Protein 3BRY (pdb70)

CATH classification: 2.40.160.60

Secondary structure (DSSP, 8-state):
--S-S-SHHHHHHTTT--SSS---GGGGGS-GGGTTSSPSEEEEEEEEEEEEEEEEE--B--TT-SSSS--EEEEEEEEEEEETTEEEEEEEEEE----EE--SSSBTTB-SSS---SS--EEEEEEEEEEEEEEEESSSSEEEEEEEEEEEEEEEEEEEE-S-SSSSTTTSSS---TTTTTTTSSS--S-EEEE---EEEEEEEEEEEEEEEEETTEEEEEEEEPPBB---EEEEE--B--------EEEEEE---B--EEEEEEEEESSSSEEEEEEEEEE-GGG--SEEEEEE--SSS------EEE-----EEEEEEEEEEEEETTEEEEEEEEEEE--EEEEEEEEEESSTTEEEEEEEEEEPPB--EEEEEEEEEEEEEEEE-/--S-S-SHHHHHHTTT--SSS---GGGGGS-GGGTTSSPSEEEEEEEEEEEEEEEEE--B--TT-SSSS--EEEEEEEEEEEETTEEEEEEEEEE----EE--SSSBTTB-SSS---SS--EEEEEEEEEEEEEEEESSSSEEEEEEEEEEEEEEEEEEEE-S-SSSSTTTSSS---TTTTTTTSSS--S-EEEE---EEEEEEEEEEEEEEEEETTEEEEEEEEPPBB---EEEEE--B--------EEEEEE---B--EEEEEEEEESSSSEEEEEEEEEE-GGG--SEEEEEE--SSS------EEE-----EEEEEEEEEEEEETTEEEEEEEEEEE--EEEEEEEEEESSTTEEEEEEEEEEPPB--EEEEEEEEEEEEEEEE-

Sequence (778 aa):
VFNLEGFGPVSRAMGGTGAAFDIGPAAMMENPATLGLMGEGRHFSLGLDVVSTDIKVTTASSGNHGNNNGPYFAPQTAFVYRQGRYAFGAGIFAEGGLGTQYGGSSFLSRTSNGVDTGLDQFSRLLVLRVPFSAAYHVTDKLTVGASVDAVWTSLNLGTLLDVSQIGTLAGQGRVSGTLVPTLLGVPGLSGGYIDFSGVQAWGIGGRLGLTYQVTPDTRIGAAYQAKTHVGDLTGQATLSAVGNIPLKGDVTVRNFQMPAQLTVGISHQFNDQLSVSADYQRVFWSSVMKDMNVGFVQSGSAANLDLSLPQNYRDISVFGIGAEYRYNAKWTFRGGFHYAQETTSLTGGVSYAIGKNDVIDFALSVALRKTSVTHSQVNAVIAYQKRFHVFNLEGFGPVSRAMGGTGAAFDIGPAAMMENPATLGLMGEGRHFSLGLDVVSTDIKVTTASSGNHGNNNGPYFAPQTAFVYRQGRYAFGAGIFAEGGLGTQYGGSSFLSRTSNGVDTGLDQFSRLLVLRVPFSAAYHVTDKLTVGASVDAVWTSLNLGTLLDVSQIGTLAGQGRVSGTLVPTLLGVPGLSGGYIDFSGVQAWGIGGRLGLTYQVTPDTRIGAAYQAKTHVGDLTGQATLSAVGNIPLKGDVTVRNFQMPAQLTVGISHQFNDQLSVSADYQRVFWSSVMKDMNVGFVQSGSAANLDLSLPQNYRDISVFGIGAEYRYNAKWTFRGGFHYAQETTSLTGGVSYAIGKNDVIDFALSVALRKTSVTHSQVNAVIAYQKRFH

Foldseek 3Di:
DVPQQADAFQCNQFQNFDFAEQRDQSCLVPAQQSFLVDDAFKKKKKWWKKKQKWKQFPPKIFGCDDPDQGIDIGIKMKMWHHDDQKIKMKMKDKDFTPKTDIDFPDPLQQKPPGDGGDVDWMKGKIKIWIWIKMKGCPDPFKIKMKIKIKMKIKMWTWGWDPCFACQCVNVNPFKDWQQCVCPVPVPFGTTKIKTFPMWMFIWMWMKMKMKGCPDPFKIKMKMKTQKTGGAKTKGWMWIWGGVIGTGTFIKIKPLPIFFIKMKIKMKGDPDPFKIKMKMKMKTALQVSQDWIKMWGQGDPDRRIIIGTDGRGDGMKMKMWMKMWGCPDDFKIKMWIWIDIDCHIWTKIKMKGAPDPQKIKIKIKIWGDWDPVMIMTMMMIMIMIMGGGD/DVPQQADAFQCNQFQNFDFAEQRDQSCLVPAQQSFLVDDAFKKKKKWWKKKQKWKQFPPKIFGCDDPDQGIDIGIKMKMWHHDDQKIKMKMKDKDFTPKTDIDFPDPLQQKPPGDGGDVDWMKGKIKIWIWIKMKGCPDPFKIKMKIKIKMKIKMWTWGWDPCFACQCVNVNPFKDWQQCVCPVPVPFGTTKIKTFPMWMFIWMWMKMKMKGCPDPFKIKMKMKTQKTGGAKTKGWMWIWGGVIGTGTFIKIKPLPIFFIKMKIKMKGDPDPFKIKMKMKMKTALQVSQDWIKMWGQGDPDRRIIIGTDGRGDGMKMKMWMKMWGCPDDFKIKMWIWIDIDCHIWTKIKMKGAPDPQKIKIKIKIWGDWDPVMIMTMMMIMIMIMGGGD

Nearest PDB structures (foldseek):
  3bry-assembly2_B  TM=1.003E+00  e=9.151E-87  unclassified
  3brz-assembly1_A  TM=9.318E-01  e=2.478E-42  unclassified
  6z37-assembly1_A  TM=9.277E-01  e=2.294E-41  Pseudomonas putida
  6z38-assembly1_A  TM=9.308E-01  e=5.716E-41  Pseudomonas putida
  3kvn-assembly2_A  TM=5.700E-01  e=3.294E-08  Pseudomonas aeruginosa

Solvent-accessible surface area: 35964 Å² total; per-residue (Å²): 32,48,66,31,13,12,39,5,9,20,0,12,0,0,2,14,1,0,3,0,22,49,6,13,5,6,0,0,6,33,2,0,1,0,0,7,57,14,30,89,10,104,24,77,14,104,18,64,14,21,22,37,17,59,24,108,24,85,124,4,33,2,6,73,88,38,38,75,24,38,57,70,112,5,85,18,53,9,72,0,87,15,90,38,136,104,0,94,10,38,6,80,8,7,27,17,18,90,29,33,51,35,20,28,75,27,52,80,2,154,23,59,102,49,27,40,32,42,142,4,7,48,40,107,20,19,0,41,3,30,0,118,10,44,3,72,43,56,58,130,92,56,16,60,7,46,3,85,1,34,0,63,0,12,27,26,32,0,43,34,82,65,71,44,55,55,41,54,84,35,89,66,69,34,28,58,22,60,32,34,56,51,49,93,47,67,68,24,151,7,5,9,9,30,14,13,81,33,1,83,10,171,13,97,7,8,7,97,7,73,6,78,41,73,53,137,74,28,47,66,6,28,8,93,24,42,70,8,124,4,36,59,0,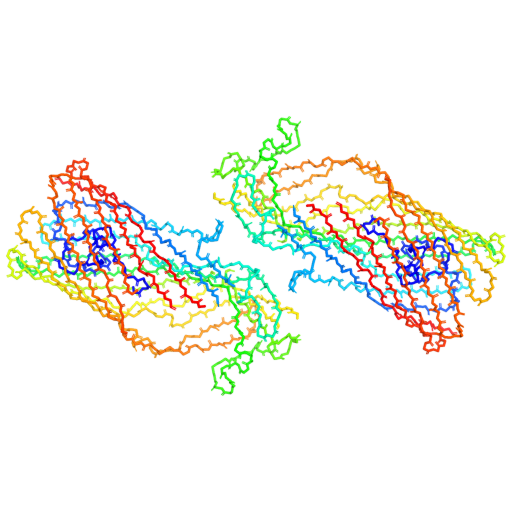83,13,142,3,44,21,26,32,21,57,80,51,103,78,151,5,70,6,36,6,116,51,29,35,1,1,10,22,67,16,62,6,92,7,62,74,120,77,115,68,60,6,40,1,22,13,87,21,73,4,51,34,41,58,1,135,132,65,34,29,27,6,17,69,43,109,84,65,79,26,58,56,66,56,40,65,123,22,136,99,170,19,66,19,8,90,4,65,3,32,23,87,51,124,66,106,85,102,21,87,28,29,19,71,13,88,16,84,128,77,25,4,103,16,26,14,43,7,60,20,95,32,154,43,40,49,72,7,87,0,56,1,62,21,80,196,83,138,85,84,44,45,32,15,49,2,23,3,79,8,77,48,74,60,90,128,33,46,66,33,13,13,39,5,10,20,0,9,0,0,3,15,1,1,2,0,22,49,5,13,5,5,0,0,6,33,2,0,1,0,0,7,59,15,30,92,10,102,23,75,14,104,17,64,15,19,20,38,16,59,24,108,22,86,125,4,32,2,6,74,89,37,36,75,24,37,57,71,114,5,86,18,53,9,72,0,88,14,89,39,135,105,0,94,9,37,5,79,8,8,27,14,15,88,28,32,51,36,19,28,76,28,53,81,2,154,21,60,103,50,28,41,33,42,141,4,9,47,40,110,21,18,0,41,3,29,0,116,11,44,4,71,42,55,59,128,91,54,16,62,6,46,3,85,2,35,0,64,0,12,27,26,33,0,42,34,84,66,70,45,57,53,40,53,82,36,90,64,69,33,30,56,23,59,33,34,56,50,50,92,46,66,67,24,151,8,6,10,9,30,13,14,80,34,2,82,9,172,13,96,8,8,7,96,7,73,5,78,42,73,51,138,74,28,46,66,6,28,10,94,23,42,71,7,125,4,39,60,0,84,13,141,4,44,21,26,33,22,58,80,53,106,80,152,6,69,7,34,7,116,51,29,34,2,1,10,23,67,16,63,6,91,6,61,75,118,75,114,67,61,7,41,1,22,13,88,24,74,5,51,33,42,59,1,134,130,63,35,27,26,5,15,71,44,108,84,64,79,24,61,57,67,56,42,65,123,22,137,100,168,19,66,20,7,90,4,67,3,31,22,86,52,125,67,105,85,100,21,89,28,30,18,71,11,88,15,83,126,77,24,3,101,16,25,13,44,6,61,20,94,31,153,42,41,48,71,8,87,0,56,1,62,20,80,195,85,136,83,84,44,46,32,16,49,0,22,2,77,8,77,50,72,60,92,127

Structure (mmCIF, N/CA/C/O backbone):
data_3BRY
#
_entry.id   3BRY
#
_cell.length_a   125.291
_cell.length_b   125.244
_cell.length_c   269.511
_cell.angle_alpha   90.00
_cell.angle_beta   90.00
_cell.angle_gamma   90.00
#
_symmetry.space_group_name_H-M   'F 2 2 2'
#
loop_
_entity.id
_entity.type
_entity.pdbx_description
1 polymer TbuX
2 non-polymer (HYDROXYETHYLOXY)TRI(ETHYLOXY)OCTANE
#
loop_
_atom_site.group_PDB
_atom_site.id
_atom_site.type_symbol
_atom_site.label_atom_id
_atom_site.label_alt_id
_atom_site.label_comp_id
_atom_site.label_asym_id
_atom_site.label_entity_id
_atom_site.label_seq_id
_atom_site.pdbx_PDB_ins_code
_atom_site.Cartn_x
_atom_site.Cartn_y
_atom_site.Cartn_z
_atom_site.occupancy
_atom_site.B_iso_or_equiv
_atom_site.auth_seq_id
_atom_site.auth_comp_id
_atom_site.auth_asym_id
_atom_site.auth_atom_id
_atom_site.pdbx_PDB_model_num
ATOM 1 N N . VAL A 1 3 ? 51.406 -14.115 -53.140 1.00 92.18 3 VAL A N 1
ATOM 2 C CA . VAL A 1 3 ? 51.624 -15.211 -52.154 1.00 91.91 3 VAL A CA 1
ATOM 3 C C . VAL A 1 3 ? 50.556 -15.186 -51.068 1.00 92.20 3 VAL A C 1
ATOM 4 O O . VAL A 1 3 ? 50.458 -16.113 -50.266 1.00 92.08 3 VAL A O 1
ATOM 8 N N . PHE A 1 4 ? 49.762 -14.119 -51.042 1.00 92.54 4 PHE A N 1
ATOM 9 C CA . PHE A 1 4 ? 48.733 -13.972 -50.020 1.00 92.77 4 PHE A CA 1
ATOM 10 C C . PHE A 1 4 ? 47.355 -14.510 -50.363 1.00 91.24 4 PHE A C 1
ATOM 11 O O . PHE A 1 4 ? 46.648 -15.044 -49.504 1.00 91.99 4 PHE A O 1
ATOM 19 N N . ASN A 1 5 ? 46.968 -14.333 -51.615 1.00 88.97 5 ASN A N 1
ATOM 20 C CA . ASN A 1 5 ? 45.719 -14.863 -52.141 1.00 87.56 5 ASN A CA 1
ATOM 21 C C . ASN A 1 5 ? 46.415 -15.954 -52.934 1.00 85.67 5 ASN A C 1
ATOM 22 O O . ASN A 1 5 ? 47.071 -16.844 -52.379 1.00 86.44 5 ASN A O 1
ATOM 27 N N . LEU A 1 6 ? 46.328 -15.762 -54.243 1.00 82.42 6 LEU A N 1
ATOM 28 C CA . LEU A 1 6 ? 46.926 -16.552 -55.305 1.00 78.53 6 LEU A CA 1
ATOM 29 C C . LEU A 1 6 ? 45.938 -16.932 -56.371 1.00 75.20 6 LEU A C 1
ATOM 30 O O . LEU A 1 6 ? 45.521 -18.090 -56.487 1.00 74.37 6 LEU A O 1
ATOM 35 N N . GLU A 1 7 ? 45.599 -15.927 -57.167 1.00 70.48 7 GLU A N 1
ATOM 36 C CA . GLU A 1 7 ? 44.661 -16.073 -58.260 1.00 66.25 7 GLU A CA 1
ATOM 37 C C . GLU A 1 7 ? 45.351 -15.674 -59.560 1.00 61.90 7 GLU A C 1
ATOM 38 O O . GLU A 1 7 ? 44.788 -15.820 -60.648 1.00 61.63 7 GLU A O 1
ATOM 44 N N . GLY A 1 8 ? 46.576 -15.170 -59.443 1.00 57.27 8 GLY A N 1
ATOM 45 C CA . GLY A 1 8 ? 47.299 -14.734 -60.624 1.00 50.93 8 GLY A CA 1
ATOM 46 C C . GLY A 1 8 ? 47.006 -13.267 -60.869 1.00 47.70 8 GLY A C 1
ATOM 47 O O . GLY A 1 8 ? 46.058 -12.725 -60.302 1.00 45.10 8 GLY A O 1
ATOM 48 N N . PHE A 1 9 ? 47.811 -12.611 -61.699 1.00 43.85 9 PHE A N 1
ATOM 49 C CA . PHE A 1 9 ? 47.591 -11.197 -61.978 1.00 39.83 9 PHE A CA 1
ATOM 50 C C . PHE A 1 9 ? 47.042 -10.973 -63.376 1.00 37.85 9 PHE A C 1
ATOM 51 O O . PHE A 1 9 ? 47.505 -11.582 -64.335 1.00 38.61 9 PHE A O 1
ATOM 59 N N . GLY A 1 10 ? 46.052 -10.092 -63.485 1.00 35.43 10 GLY A N 1
ATOM 60 C CA . GLY A 1 10 ? 45.461 -9.800 -64.779 1.00 29.75 10 GLY A CA 1
ATOM 61 C C . GLY A 1 10 ? 44.324 -10.732 -65.161 1.00 28.39 10 GLY A C 1
ATOM 62 O O . GLY A 1 10 ? 44.223 -11.854 -64.653 1.00 28.54 10 GLY A O 1
ATOM 63 N N . PRO A 1 11 ? 43.440 -10.288 -66.063 1.00 25.16 11 PRO A N 1
ATOM 64 C CA . PRO A 1 11 ? 42.306 -11.103 -66.506 1.00 22.44 11 PRO A CA 1
ATOM 65 C C . PRO A 1 11 ? 42.686 -12.442 -67.134 1.00 22.48 11 PRO A C 1
ATOM 66 O O . PRO A 1 11 ? 42.069 -13.464 -66.832 1.00 26.56 11 PRO A O 1
ATOM 70 N N . VAL A 1 12 ? 43.695 -12.444 -68.000 1.00 19.96 12 VAL A N 1
ATOM 71 C CA . VAL A 1 12 ? 44.121 -13.679 -68.652 1.00 19.03 12 VAL A CA 1
ATOM 72 C C . VAL A 1 12 ? 44.568 -14.720 -67.621 1.00 19.23 12 VAL A C 1
ATOM 73 O O . VAL A 1 12 ? 44.047 -15.834 -67.582 1.00 18.48 12 VAL A O 1
ATOM 77 N N . SER A 1 13 ? 45.523 -14.348 -66.778 1.00 20.74 13 SER A N 1
ATOM 78 C CA . SER A 1 13 ? 46.024 -15.251 -65.753 1.00 21.12 13 SER A CA 1
ATOM 79 C C . SER A 1 13 ? 44.931 -15.674 -64.773 1.00 24.57 13 SER A C 1
ATOM 80 O O . SER A 1 13 ? 44.801 -16.860 -64.458 1.00 24.59 13 SER A O 1
ATOM 83 N N . ARG A 1 14 ? 44.142 -14.723 -64.280 1.00 26.72 14 ARG A N 1
ATOM 84 C CA . ARG A 1 14 ? 43.101 -15.106 -63.341 1.00 30.48 14 ARG A CA 1
ATOM 85 C C . ARG A 1 14 ? 42.132 -16.073 -64.002 1.00 31.68 14 ARG A C 1
ATOM 86 O O . ARG A 1 14 ? 41.783 -17.101 -63.422 1.00 30.98 14 ARG A O 1
ATOM 94 N N . ALA A 1 15 ? 41.715 -15.743 -65.222 1.00 30.76 15 ALA A N 1
ATOM 95 C CA . ALA A 1 15 ? 40.772 -16.567 -65.967 1.00 31.03 15 ALA A CA 1
ATOM 96 C C . ALA A 1 15 ? 41.330 -17.923 -66.393 1.00 32.27 15 ALA A C 1
ATOM 97 O O . ALA A 1 15 ? 40.572 -18.801 -66.809 1.00 33.02 15 ALA A O 1
ATOM 99 N N . MET A 1 16 ? 42.641 -18.109 -66.289 1.00 32.37 16 MET A N 1
ATOM 100 C CA . MET A 1 16 ? 43.235 -19.382 -66.678 1.00 31.12 16 MET A CA 1
ATOM 101 C C . MET A 1 16 ? 43.897 -20.103 -65.514 1.00 31.74 16 MET A C 1
ATOM 102 O O . MET A 1 16 ? 45.000 -20.636 -65.642 1.00 32.79 16 MET A O 1
ATOM 107 N N . GLY A 1 17 ? 43.206 -20.112 -64.377 1.00 30.87 17 GLY A N 1
ATOM 108 C CA . GLY A 1 17 ? 43.705 -20.790 -63.196 1.00 29.93 17 GLY A CA 1
ATOM 109 C C . GLY A 1 17 ? 44.869 -20.137 -62.477 1.00 31.52 17 GLY A C 1
ATOM 110 O O . GLY A 1 17 ? 45.549 -20.797 -61.691 1.00 35.61 17 GLY A O 1
ATOM 111 N N . GLY A 1 18 ? 45.099 -18.850 -62.726 1.00 30.53 18 GLY A N 1
ATOM 112 C CA . GLY A 1 18 ? 46.202 -18.160 -62.075 1.00 28.07 18 GLY A CA 1
ATOM 113 C C . GLY A 1 18 ? 47.497 -18.512 -62.772 1.00 27.81 18 GLY A C 1
ATOM 114 O O . GLY A 1 18 ? 48.584 -18.080 -62.391 1.00 27.11 18 GLY A O 1
ATOM 115 N N . THR A 1 19 ? 47.343 -19.304 -63.824 1.00 28.97 19 THR A N 1
ATOM 116 C CA . THR A 1 19 ? 48.429 -19.805 -64.653 1.00 28.55 19 THR A CA 1
ATOM 117 C C . THR A 1 19 ? 49.143 -18.699 -65.441 1.00 28.46 19 THR A C 1
ATOM 118 O O . THR A 1 19 ? 48.572 -17.635 -65.662 1.00 28.39 19 THR A O 1
ATOM 122 N N . GLY A 1 20 ? 50.388 -18.948 -65.857 1.00 29.31 20 GLY A N 1
ATOM 123 C CA . GLY A 1 20 ? 51.114 -17.942 -66.622 1.00 28.87 20 GLY A CA 1
ATOM 124 C C . GLY A 1 20 ? 52.619 -18.088 -66.831 1.00 30.87 20 GLY A C 1
ATOM 125 O O . GLY A 1 20 ? 53.248 -17.199 -67.414 1.00 31.35 20 GLY A O 1
ATOM 126 N N . ALA A 1 21 ? 53.208 -19.193 -66.386 1.00 28.96 21 ALA A N 1
ATOM 127 C CA . ALA A 1 21 ? 54.650 -19.391 -66.536 1.00 29.77 21 ALA A CA 1
ATOM 128 C C . ALA A 1 21 ? 55.164 -19.510 -67.981 1.00 30.58 21 ALA A C 1
ATOM 129 O O . ALA A 1 21 ? 56.272 -19.060 -68.282 1.00 31.31 21 ALA A O 1
ATOM 131 N N . ALA A 1 22 ? 54.378 -20.106 -68.873 1.00 30.61 22 ALA A N 1
ATOM 132 C CA . ALA A 1 22 ? 54.816 -20.265 -70.262 1.00 31.14 22 ALA A CA 1
ATOM 133 C C . ALA A 1 22 ? 53.806 -19.738 -71.273 1.00 31.77 22 ALA A C 1
ATOM 134 O O . ALA A 1 22 ? 53.829 -20.127 -72.440 1.00 33.01 22 ALA A O 1
ATOM 136 N N . PHE A 1 23 ? 52.936 -18.839 -70.826 1.00 32.35 23 PHE A N 1
ATOM 137 C CA . PHE A 1 23 ? 51.887 -18.277 -71.673 1.00 30.55 23 PHE A CA 1
ATOM 138 C C . PHE A 1 23 ? 51.968 -16.744 -71.670 1.00 31.00 23 PHE A C 1
ATOM 139 O O . PHE A 1 23 ? 52.423 -16.148 -70.694 1.00 29.31 23 PHE A O 1
ATOM 147 N N . ASP A 1 24 ? 51.539 -16.105 -72.758 1.00 31.21 24 ASP A N 1
ATOM 148 C CA . ASP A 1 24 ? 51.552 -14.645 -72.820 1.00 30.10 24 ASP A CA 1
ATOM 149 C C . ASP A 1 24 ? 50.295 -14.127 -72.146 1.00 30.78 24 ASP A C 1
ATOM 150 O O . ASP A 1 24 ? 49.223 -14.105 -72.754 1.00 28.89 24 ASP A O 1
ATOM 155 N N . ILE A 1 25 ? 50.428 -13.705 -70.893 1.00 29.84 25 ILE A N 1
ATOM 156 C CA . ILE A 1 25 ? 49.288 -13.198 -70.146 1.00 29.44 25 ILE A CA 1
ATOM 157 C C . ILE A 1 25 ? 49.182 -11.674 -70.134 1.00 30.02 25 ILE A C 1
ATOM 158 O O . ILE A 1 25 ? 48.426 -11.114 -69.344 1.00 32.04 25 ILE A O 1
ATOM 163 N N . GLY A 1 26 ? 49.930 -11.005 -71.007 1.00 31.79 26 GLY A N 1
ATOM 164 C CA . GLY A 1 26 ? 49.880 -9.551 -71.062 1.00 31.10 26 GLY A CA 1
ATOM 165 C C . GLY A 1 26 ? 50.829 -8.867 -70.090 1.00 33.46 26 GLY A C 1
ATOM 166 O O . GLY A 1 26 ? 51.682 -9.527 -69.491 1.00 34.46 26 GLY A O 1
ATOM 167 N N . PRO A 1 27 ? 50.705 -7.540 -69.904 1.00 34.23 27 PRO A N 1
ATOM 168 C CA . PRO A 1 27 ? 51.573 -6.786 -68.991 1.00 34.18 27 PRO A CA 1
ATOM 169 C C . PRO A 1 27 ? 51.666 -7.365 -67.580 1.00 34.75 27 PRO A C 1
ATOM 170 O O . PRO A 1 27 ? 52.668 -7.181 -66.896 1.00 34.27 27 PRO A O 1
ATOM 174 N N . ALA A 1 28 ? 50.620 -8.059 -67.144 1.00 36.04 28 ALA A N 1
ATOM 175 C CA . ALA A 1 28 ? 50.616 -8.650 -65.812 1.00 35.76 28 ALA A CA 1
ATOM 176 C C . ALA A 1 28 ? 51.827 -9.559 -65.626 1.00 36.86 28 ALA A C 1
ATOM 177 O O . ALA A 1 28 ? 52.215 -9.865 -64.498 1.00 38.24 28 ALA A O 1
ATOM 179 N N . ALA A 1 29 ? 52.422 -9.985 -66.737 1.00 36.31 29 ALA A N 1
ATOM 180 C CA . ALA A 1 29 ? 53.592 -10.855 -66.696 1.00 35.00 29 ALA A CA 1
ATOM 181 C C . ALA A 1 29 ? 54.662 -10.274 -65.782 1.00 34.68 29 ALA A C 1
ATOM 182 O O . ALA A 1 29 ? 55.470 -11.009 -65.212 1.00 34.58 29 ALA A O 1
ATOM 184 N N . MET A 1 30 ? 54.666 -8.951 -65.652 1.00 34.12 30 MET A N 1
ATOM 185 C CA . MET A 1 30 ? 55.629 -8.269 -64.801 1.00 33.27 30 MET A CA 1
ATOM 186 C C . MET A 1 30 ? 55.537 -8.782 -63.373 1.00 34.33 30 MET A C 1
ATOM 187 O O . MET A 1 30 ? 56.515 -8.748 -62.627 1.00 35.18 30 MET A O 1
ATOM 192 N N . MET A 1 31 ? 54.355 -9.260 -62.999 1.00 35.60 31 MET A N 1
ATOM 193 C CA . MET A 1 31 ? 54.132 -9.771 -61.653 1.00 36.49 31 MET A CA 1
ATOM 194 C C . MET A 1 31 ? 54.274 -11.281 -61.547 1.00 35.17 31 MET A C 1
ATOM 195 O O . MET A 1 31 ? 54.337 -11.822 -60.446 1.00 35.68 31 MET A O 1
ATOM 200 N N . GLU A 1 32 ? 54.324 -11.963 -62.687 1.00 33.91 32 GLU A N 1
ATOM 201 C CA . GLU A 1 32 ? 54.453 -13.416 -62.686 1.00 32.46 32 GLU A CA 1
ATOM 202 C C . GLU A 1 32 ? 55.791 -13.884 -63.242 1.00 31.33 32 GLU A C 1
ATOM 203 O O . GLU A 1 32 ? 56.733 -14.108 -62.485 1.00 30.80 32 GLU A O 1
ATOM 209 N N . ASN A 1 33 ? 55.865 -14.044 -64.557 1.00 30.17 33 ASN A N 1
ATOM 210 C CA . ASN A 1 33 ? 57.095 -14.459 -65.215 1.00 32.02 33 ASN A CA 1
ATOM 211 C C . ASN A 1 33 ? 57.409 -13.370 -66.234 1.00 32.53 33 ASN A C 1
ATOM 212 O O . ASN A 1 33 ? 56.867 -13.364 -67.339 1.00 31.81 33 ASN A O 1
ATOM 217 N N . PRO A 1 34 ? 58.302 -12.436 -65.873 1.00 32.83 34 PRO A N 1
ATOM 218 C CA . PRO A 1 34 ? 58.700 -11.320 -66.739 1.00 33.79 34 PRO A CA 1
ATOM 219 C C . PRO A 1 34 ? 59.145 -11.759 -68.136 1.00 32.63 34 PRO A C 1
ATOM 220 O O . PRO A 1 34 ? 59.016 -11.010 -69.105 1.00 31.08 34 PRO A O 1
ATOM 224 N N . ALA A 1 35 ? 59.673 -12.973 -68.232 1.00 31.49 35 ALA A N 1
ATOM 225 C CA . ALA A 1 35 ? 60.134 -13.495 -69.507 1.00 32.44 35 ALA A CA 1
ATOM 226 C C . ALA A 1 35 ? 58.992 -13.551 -70.520 1.00 33.26 35 ALA A C 1
ATOM 227 O O . ALA A 1 35 ? 59.220 -13.489 -71.726 1.00 31.86 35 ALA A O 1
ATOM 229 N N . THR A 1 36 ? 57.764 -13.666 -70.024 1.00 34.35 36 THR A N 1
ATOM 230 C CA . THR A 1 36 ? 56.596 -13.746 -70.894 1.00 32.83 36 THR A CA 1
ATOM 231 C C . THR A 1 36 ? 56.363 -12.501 -71.732 1.00 31.90 36 THR A C 1
ATOM 232 O O . THR A 1 36 ? 55.780 -12.584 -72.810 1.00 33.72 36 THR A O 1
ATOM 236 N N . LEU A 1 37 ? 56.790 -11.341 -71.245 1.00 30.69 37 LEU A N 1
ATOM 237 C CA . LEU A 1 37 ? 56.641 -10.138 -72.050 1.00 31.48 37 LEU A CA 1
ATOM 238 C C . LEU A 1 37 ? 57.528 -10.500 -73.235 1.00 34.54 37 LEU A C 1
ATOM 239 O O . LEU A 1 37 ? 58.374 -11.388 -73.127 1.00 35.27 37 LEU A O 1
ATOM 244 N N . GLY A 1 38 ? 57.363 -9.848 -74.371 1.00 37.34 38 GLY A N 1
ATOM 245 C CA . GLY A 1 38 ? 58.224 -10.222 -75.478 1.00 42.26 38 GLY A CA 1
ATOM 246 C C . GLY A 1 38 ? 57.683 -11.444 -76.188 1.00 41.45 38 GLY A C 1
ATOM 247 O O . GLY A 1 38 ? 58.319 -12.011 -77.075 1.00 41.46 38 GLY A O 1
ATOM 248 N N . LEU A 1 39 ? 56.507 -11.868 -75.750 1.00 40.51 39 LEU A N 1
ATOM 249 C CA . LEU A 1 39 ? 55.797 -12.982 -76.354 1.00 37.58 39 LEU A CA 1
ATOM 250 C C . LEU A 1 39 ? 54.700 -12.132 -76.975 1.00 37.46 39 LEU A C 1
ATOM 251 O O . LEU A 1 39 ? 53.987 -12.540 -77.892 1.00 35.42 39 LEU A O 1
ATOM 256 N N . MET A 1 40 ? 54.621 -10.909 -76.449 1.00 38.02 40 MET A N 1
ATOM 257 C CA . MET A 1 40 ? 53.672 -9.899 -76.889 1.00 38.26 40 MET A CA 1
ATOM 258 C C . MET A 1 40 ? 54.131 -9.359 -78.234 1.00 39.92 40 MET A C 1
ATOM 259 O O . MET A 1 40 ? 55.277 -9.564 -78.639 1.00 43.56 40 MET A O 1
ATOM 264 N N . GLY A 1 41 ? 53.235 -8.664 -78.923 1.00 38.79 41 GLY A N 1
ATOM 265 C CA . GLY A 1 41 ? 53.573 -8.120 -80.221 1.00 37.36 41 GLY A CA 1
ATOM 266 C C . GLY A 1 41 ? 54.265 -6.775 -80.161 1.00 38.10 41 GLY A C 1
ATOM 267 O O . GLY A 1 41 ? 53.974 -5.945 -79.299 1.00 38.54 41 GLY A O 1
ATOM 268 N N . GLU A 1 42 ? 55.186 -6.560 -81.091 1.00 38.93 42 GLU A N 1
ATOM 269 C CA . GLU A 1 42 ? 55.921 -5.311 -81.150 1.00 38.16 42 GLU A CA 1
ATOM 270 C C . GLU A 1 42 ? 54.940 -4.155 -81.088 1.00 36.25 42 GLU A C 1
ATOM 271 O O . GLU A 1 42 ? 53.804 -4.266 -81.542 1.00 36.04 42 GLU A O 1
ATOM 277 N N . GLY A 1 43 ? 55.387 -3.052 -80.505 1.00 35.57 43 GLY A N 1
ATOM 278 C CA . GLY A 1 43 ? 54.541 -1.888 -80.360 1.00 33.83 43 GLY A CA 1
ATOM 279 C C . GLY A 1 43 ? 54.577 -1.466 -78.908 1.00 34.77 43 GLY A C 1
ATOM 280 O O . GLY A 1 43 ? 55.375 -1.982 -78.128 1.00 33.07 43 GLY A O 1
ATOM 281 N N . ARG A 1 44 ? 53.722 -0.522 -78.544 1.00 36.42 44 ARG A N 1
ATOM 282 C CA . ARG A 1 44 ? 53.652 -0.043 -77.174 1.00 37.96 44 ARG A CA 1
ATOM 283 C C . ARG A 1 44 ? 52.296 -0.480 -76.636 1.00 39.21 44 ARG A C 1
ATOM 284 O O . ARG A 1 44 ? 51.277 -0.335 -77.311 1.00 40.87 44 ARG A O 1
ATOM 292 N N . HIS A 1 45 ? 52.280 -1.024 -75.429 1.00 37.97 45 HIS A N 1
ATOM 293 C CA . HIS A 1 45 ? 51.032 -1.486 -74.846 1.00 38.02 45 HIS A CA 1
ATOM 294 C C . HIS A 1 45 ? 50.695 -0.750 -73.556 1.00 39.57 45 HIS A C 1
ATOM 295 O O . HIS A 1 45 ? 51.544 -0.578 -72.678 1.00 40.09 45 HIS A O 1
ATOM 302 N N . PHE A 1 46 ? 49.448 -0.310 -73.452 1.00 39.48 46 PHE A N 1
ATOM 303 C CA . PHE A 1 46 ? 48.984 0.380 -72.259 1.00 39.73 46 PHE A CA 1
ATOM 304 C C . PHE A 1 46 ? 47.861 -0.454 -71.665 1.00 37.97 46 PHE A C 1
ATOM 305 O O . PHE A 1 46 ? 46.984 -0.929 -72.381 1.00 36.76 46 PHE A O 1
ATOM 313 N N . SER A 1 47 ? 47.898 -0.651 -70.355 1.00 37.29 47 SER A N 1
ATOM 314 C CA . SER A 1 47 ? 46.868 -1.441 -69.705 1.00 35.82 47 SER A CA 1
ATOM 315 C C . SER A 1 47 ? 46.209 -0.636 -68.596 1.00 33.08 47 SER A C 1
ATOM 316 O O . SER A 1 47 ? 46.877 0.080 -67.854 1.00 33.54 47 SER A O 1
ATOM 319 N N . LEU A 1 48 ? 44.892 -0.757 -68.494 1.00 30.94 48 LEU A N 1
ATOM 320 C CA . LEU A 1 48 ? 44.134 -0.037 -67.486 1.00 30.82 48 LEU A CA 1
ATOM 321 C C . LEU A 1 48 ? 42.996 -0.931 -67.005 1.00 32.79 48 LEU A C 1
ATOM 322 O O . LEU A 1 48 ? 42.222 -1.442 -67.816 1.00 32.79 48 LEU A O 1
ATOM 327 N N . GLY A 1 49 ? 42.896 -1.120 -65.693 1.00 31.80 49 GLY A N 1
ATOM 328 C CA . GLY A 1 49 ? 41.840 -1.955 -65.145 1.00 31.28 49 GLY A CA 1
ATOM 329 C C . GLY A 1 49 ? 41.802 -1.911 -63.631 1.00 32.83 49 GLY A C 1
ATOM 330 O O . GLY A 1 49 ? 42.557 -1.166 -63.011 1.00 34.44 49 GLY A O 1
ATOM 331 N N . LEU A 1 50 ? 40.925 -2.705 -63.026 1.00 35.11 50 LEU A N 1
ATOM 332 C CA . LEU A 1 50 ? 40.821 -2.734 -61.573 1.00 38.06 50 LEU A CA 1
ATOM 333 C C . LEU A 1 50 ? 40.451 -4.108 -61.014 1.00 38.37 50 LEU A C 1
ATOM 334 O O . LEU A 1 50 ? 39.629 -4.826 -61.582 1.00 37.16 50 LEU A O 1
ATOM 339 N N . ASP A 1 51 ? 41.072 -4.456 -59.890 1.00 40.52 51 ASP A N 1
ATOM 340 C CA . ASP A 1 51 ? 40.855 -5.737 -59.225 1.00 41.72 51 ASP A CA 1
ATOM 341 C C . ASP A 1 51 ? 39.894 -5.596 -58.048 1.00 41.32 51 ASP A C 1
ATOM 342 O O . ASP A 1 51 ? 39.949 -4.615 -57.308 1.00 40.85 51 ASP A O 1
ATOM 347 N N . VAL A 1 52 ? 39.020 -6.581 -57.866 1.00 41.94 52 VAL A N 1
ATOM 348 C CA . VAL A 1 52 ? 38.065 -6.538 -56.764 1.00 41.94 52 VAL A CA 1
ATOM 349 C C . VAL A 1 52 ? 37.973 -7.861 -56.014 1.00 42.18 52 VAL A C 1
ATOM 350 O O . VAL A 1 52 ? 37.712 -8.906 -56.608 1.00 41.54 52 VAL A O 1
ATOM 354 N N . VAL A 1 53 ? 38.191 -7.807 -54.704 1.00 42.42 53 VAL A N 1
ATOM 355 C CA . VAL A 1 53 ? 38.104 -8.995 -53.867 1.00 43.48 53 VAL A CA 1
ATOM 356 C C . VAL A 1 53 ? 36.831 -8.889 -53.034 1.00 44.06 53 VAL A C 1
ATOM 357 O O . VAL A 1 53 ? 36.657 -7.939 -52.270 1.00 44.62 53 VAL A O 1
ATOM 361 N N . SER A 1 54 ? 35.942 -9.863 -53.194 1.00 44.62 54 SER A N 1
ATOM 362 C CA . SER A 1 54 ? 34.676 -9.886 -52.469 1.00 46.25 54 SER A CA 1
ATOM 363 C C . SER A 1 54 ? 34.655 -11.065 -51.501 1.00 45.71 54 SER A C 1
ATOM 364 O O . SER A 1 54 ? 34.291 -12.177 -51.879 1.00 44.65 54 SER A O 1
ATOM 367 N N . THR A 1 55 ? 35.042 -10.819 -50.253 1.00 48.10 55 THR A N 1
ATOM 368 C CA . THR A 1 55 ? 35.081 -11.878 -49.248 1.00 50.26 55 THR A CA 1
ATOM 369 C C . THR A 1 55 ? 33.885 -11.880 -48.304 1.00 52.28 55 THR A C 1
ATOM 370 O O . THR A 1 55 ? 33.419 -10.831 -47.857 1.00 52.43 55 THR A O 1
ATOM 374 N N . ASP A 1 56 ? 33.405 -13.082 -48.002 1.00 54.21 56 ASP A N 1
ATOM 375 C CA . ASP A 1 56 ? 32.268 -13.277 -47.113 1.00 57.19 56 ASP A CA 1
ATOM 376 C C . ASP A 1 56 ? 32.690 -14.337 -46.094 1.00 59.22 56 ASP A C 1
ATOM 377 O O . ASP A 1 56 ? 32.997 -15.467 -46.469 1.00 59.92 56 ASP A O 1
ATOM 382 N N . ILE A 1 57 ? 32.722 -13.979 -44.813 1.00 61.28 57 ILE A N 1
ATOM 383 C CA . ILE A 1 57 ? 33.121 -14.940 -43.785 1.00 63.64 57 ILE A CA 1
ATOM 384 C C . ILE A 1 57 ? 32.096 -15.093 -42.670 1.00 64.73 57 ILE A C 1
ATOM 385 O O . ILE A 1 57 ? 31.596 -14.106 -42.131 1.00 64.10 57 ILE A O 1
ATOM 390 N N . LYS A 1 58 ? 31.799 -16.340 -42.320 1.00 67.14 58 LYS A N 1
ATOM 391 C CA . LYS A 1 58 ? 30.847 -16.629 -41.258 1.00 71.08 58 LYS A CA 1
ATOM 392 C C . LYS A 1 58 ? 31.518 -17.472 -40.184 1.00 73.31 58 LYS A C 1
ATOM 393 O O . LYS A 1 58 ? 31.920 -18.607 -40.434 1.00 73.36 58 LYS A O 1
ATOM 399 N N . VAL A 1 59 ? 31.638 -16.906 -38.988 1.00 77.06 59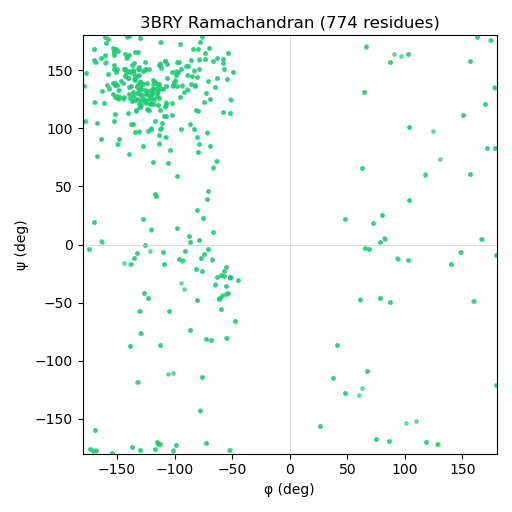 VAL A N 1
ATOM 400 C CA . VAL A 1 59 ? 32.272 -17.601 -37.876 1.00 80.87 59 VAL A CA 1
ATOM 401 C C . VAL A 1 59 ? 31.298 -17.805 -36.719 1.00 82.49 59 VAL A C 1
ATOM 402 O O . VAL A 1 59 ? 30.755 -16.842 -36.179 1.00 83.19 59 VAL A O 1
ATOM 406 N N . THR A 1 60 ? 31.079 -19.062 -36.342 1.00 84.41 60 THR A N 1
ATOM 407 C CA . THR A 1 60 ? 30.176 -19.381 -35.239 1.00 85.89 60 THR A CA 1
ATOM 408 C C . THR A 1 60 ? 30.874 -20.286 -34.227 1.00 85.23 60 THR A C 1
ATOM 409 O O . THR A 1 60 ? 31.916 -19.931 -33.675 1.00 85.16 60 THR A O 1
ATOM 413 N N . THR A 1 67 ? 27.005 -16.522 -33.572 1.00 102.55 67 THR A N 1
ATOM 414 C CA . THR A 1 67 ? 27.286 -16.533 -35.002 1.00 101.14 67 THR A CA 1
ATOM 415 C C . THR A 1 67 ? 27.765 -15.170 -35.499 1.00 100.39 67 THR A C 1
ATOM 416 O O . THR A 1 67 ? 26.966 -14.261 -35.731 1.00 100.26 67 THR A O 1
ATOM 420 N N . ALA A 1 68 ? 29.079 -15.035 -35.653 1.00 99.58 68 ALA A N 1
ATOM 421 C CA . ALA A 1 68 ? 29.686 -13.794 -36.126 1.00 99.16 68 ALA A CA 1
ATOM 422 C C . ALA A 1 68 ? 29.930 -13.892 -37.629 1.00 98.69 68 ALA A C 1
ATOM 423 O O . ALA A 1 68 ? 30.038 -14.990 -38.171 1.00 98.68 68 ALA A O 1
ATOM 425 N N . SER A 1 69 ? 30.021 -12.750 -38.305 1.00 98.18 69 SER A N 1
ATOM 426 C CA . SER A 1 69 ? 30.241 -12.766 -39.746 1.00 98.15 69 SER A CA 1
ATOM 427 C C . SER A 1 69 ? 30.629 -11.422 -40.352 1.00 98.80 69 SER A C 1
ATOM 428 O O . SER A 1 69 ? 29.786 -10.543 -40.528 1.00 98.34 69 SER A O 1
ATOM 431 N N . SER A 1 70 ? 31.908 -11.272 -40.682 1.00 100.38 70 SER A N 1
ATOM 432 C CA . SER A 1 70 ? 32.394 -10.040 -41.290 1.00 102.17 70 SER A CA 1
ATOM 433 C C . SER A 1 70 ? 31.890 -9.983 -42.726 1.00 102.74 70 SER A C 1
ATOM 434 O O . SER A 1 70 ? 30.889 -9.328 -43.013 1.00 103.95 70 SER A O 1
ATOM 437 N N . GLY A 1 71 ? 32.587 -10.683 -43.618 1.00 103.45 71 GLY A N 1
ATOM 438 C CA . GLY A 1 71 ? 32.207 -10.721 -45.019 1.00 104.90 71 GLY A CA 1
ATOM 439 C C . GLY A 1 71 ? 31.678 -9.407 -45.556 1.00 106.09 71 GLY A C 1
ATOM 440 O O . GLY A 1 71 ? 32.406 -8.418 -45.631 1.00 105.36 71 GLY A O 1
ATOM 441 N N . ASN A 1 72 ? 30.405 -9.400 -45.938 1.00 107.63 72 ASN A N 1
ATOM 442 C CA . ASN A 1 72 ? 29.764 -8.203 -46.464 1.00 109.92 72 ASN A CA 1
ATOM 443 C C . ASN A 1 72 ? 28.594 -7.802 -45.571 1.00 111.87 72 ASN A C 1
ATOM 444 O O . ASN A 1 72 ? 27.428 -7.937 -45.944 1.00 112.52 72 ASN A O 1
ATOM 449 N N . HIS A 1 73 ? 28.935 -7.306 -44.384 1.00 114.49 73 HIS A N 1
ATOM 450 C CA . HIS A 1 73 ? 27.970 -6.871 -43.377 1.00 115.59 73 HIS A CA 1
ATOM 451 C C . HIS A 1 73 ? 26.977 -5.837 -43.891 1.00 115.65 73 HIS A C 1
ATOM 452 O O . HIS A 1 73 ? 25.840 -6.167 -44.230 1.00 115.38 73 HIS A O 1
ATOM 459 N N . GLY A 1 74 ? 27.413 -4.581 -43.932 1.00 116.15 74 GLY A N 1
ATOM 460 C CA . GLY A 1 74 ? 26.543 -3.515 -44.391 1.00 117.58 74 GLY A CA 1
ATOM 461 C C . GLY A 1 74 ? 27.150 -2.619 -45.452 1.00 118.10 74 GLY A C 1
ATOM 462 O O . GLY A 1 74 ? 26.806 -2.727 -46.629 1.00 118.35 74 GLY A O 1
ATOM 463 N N . ASN A 1 75 ? 28.049 -1.729 -45.043 1.00 119.44 75 ASN A N 1
ATOM 464 C CA . ASN A 1 75 ? 28.682 -0.816 -45.985 1.00 120.54 75 ASN A CA 1
ATOM 465 C C . ASN A 1 75 ? 29.892 -0.108 -45.380 1.00 120.32 75 ASN A C 1
ATOM 466 O O . ASN A 1 75 ? 29.819 1.062 -45.011 1.00 120.19 75 ASN A O 1
ATOM 471 N N . ASN A 1 76 ? 30.997 -0.837 -45.276 1.00 120.85 76 ASN A N 1
ATOM 472 C CA . ASN A 1 76 ? 32.250 -0.318 -44.740 1.00 121.12 76 ASN A CA 1
ATOM 473 C C . ASN A 1 76 ? 33.305 -1.413 -44.735 1.00 119.79 76 ASN A C 1
ATOM 474 O O . ASN A 1 76 ? 34.476 -1.166 -44.450 1.00 119.11 76 ASN A O 1
ATOM 479 N N . ASN A 1 77 ? 32.868 -2.631 -45.028 1.00 119.12 77 ASN A N 1
ATOM 480 C CA . ASN A 1 77 ? 33.771 -3.757 -45.124 1.00 118.89 77 ASN A CA 1
ATOM 481 C C . ASN A 1 77 ? 33.592 -4.242 -46.543 1.00 117.50 77 ASN A C 1
ATOM 482 O O . ASN A 1 77 ? 34.041 -5.321 -46.923 1.00 118.85 77 ASN A O 1
ATOM 487 N N . GLY A 1 78 ? 32.916 -3.401 -47.320 1.00 114.97 78 GLY A N 1
ATOM 488 C CA . GLY A 1 78 ? 32.678 -3.681 -48.717 1.00 111.75 78 GLY A CA 1
ATOM 489 C C . GLY A 1 78 ? 33.994 -4.018 -49.369 1.00 108.58 78 GLY A C 1
ATOM 490 O O . GLY A 1 78 ? 35.026 -4.047 -48.703 1.00 108.43 78 GLY A O 1
ATOM 491 N N . PRO A 1 79 ? 34.000 -4.244 -50.682 1.00 106.61 79 PRO A N 1
ATOM 492 C CA . PRO A 1 79 ? 35.239 -4.588 -51.376 1.00 104.02 79 PRO A CA 1
ATOM 493 C C . PRO A 1 79 ? 36.232 -3.505 -51.783 1.00 102.15 79 PRO A C 1
ATOM 494 O O . PRO A 1 79 ? 35.869 -2.381 -52.134 1.00 101.47 79 PRO A O 1
ATOM 498 N N . TYR A 1 80 ? 37.513 -3.854 -51.691 1.00 100.89 80 TYR A N 1
ATOM 499 C CA . TYR A 1 80 ? 38.536 -2.927 -52.129 1.00 98.50 80 TYR A CA 1
ATOM 500 C C . TYR A 1 80 ? 38.594 -3.124 -53.622 1.00 94.18 80 TYR A C 1
ATOM 501 O O . TYR A 1 80 ? 38.533 -4.237 -54.134 1.00 94.42 80 TYR A O 1
ATOM 510 N N . PHE A 1 81 ? 38.675 -1.987 -54.291 1.00 89.05 81 PHE A N 1
ATOM 511 C CA . PHE A 1 81 ? 38.749 -1.833 -55.739 1.00 85.24 81 PHE A CA 1
ATOM 512 C C . PHE A 1 81 ? 40.122 -1.265 -56.042 1.00 81.64 81 PHE A C 1
ATOM 513 O O . PHE A 1 81 ? 40.258 -0.050 -56.126 1.00 83.12 81 PHE A O 1
ATOM 521 N N . ALA A 1 82 ? 41.143 -2.090 -56.205 1.00 76.00 82 ALA A N 1
ATOM 522 C CA . ALA A 1 82 ? 42.453 -1.518 -56.481 1.00 69.96 82 ALA A CA 1
ATOM 523 C C . ALA A 1 82 ? 42.706 -1.323 -57.976 1.00 65.62 82 ALA A C 1
ATOM 524 O O . ALA A 1 82 ? 42.406 -2.205 -58.790 1.00 64.70 82 ALA A O 1
ATOM 526 N N . PRO A 1 83 ? 43.227 -0.143 -58.360 1.00 61.46 83 PRO A N 1
ATOM 527 C CA . PRO A 1 83 ? 43.502 0.118 -59.775 1.00 57.42 83 PRO A CA 1
ATOM 528 C C . PRO A 1 83 ? 44.791 -0.549 -60.239 1.00 54.40 83 PRO A C 1
ATOM 529 O O . PRO A 1 83 ? 45.672 -0.879 -59.437 1.00 51.85 83 PRO A O 1
ATOM 533 N N . GLN A 1 84 ? 44.892 -0.726 -61.548 1.00 51.80 84 GLN A N 1
ATOM 534 C CA . GLN A 1 84 ? 46.061 -1.329 -62.151 1.00 48.06 84 GLN A CA 1
ATOM 535 C C . GLN A 1 84 ? 46.276 -0.758 -63.540 1.00 45.23 84 GLN A C 1
ATOM 536 O O . GLN A 1 84 ? 45.370 -0.743 -64.377 1.00 45.45 84 GLN A O 1
ATOM 542 N N . THR A 1 85 ? 47.483 -0.253 -63.751 1.00 40.66 85 THR A N 1
ATOM 543 C CA . THR A 1 85 ? 47.878 0.333 -65.017 1.00 36.30 85 THR A CA 1
ATOM 544 C C . THR A 1 85 ? 49.213 -0.298 -65.367 1.00 35.84 85 THR A C 1
ATOM 545 O O . THR A 1 85 ? 49.957 -0.723 -64.482 1.00 33.08 85 THR A O 1
ATOM 549 N N . ALA A 1 86 ? 49.519 -0.372 -66.654 1.00 35.17 86 ALA A N 1
ATOM 550 C CA . ALA A 1 86 ? 50.773 -0.977 -67.063 1.00 34.45 86 ALA A CA 1
ATOM 551 C C . ALA A 1 86 ? 51.215 -0.524 -68.437 1.00 34.02 86 ALA A C 1
ATOM 552 O O . ALA A 1 86 ? 50.395 -0.257 -69.320 1.00 33.62 86 ALA A O 1
ATOM 554 N N . PHE A 1 87 ? 52.526 -0.440 -68.609 1.00 33.57 87 PHE A N 1
ATOM 555 C CA . PHE A 1 87 ? 53.091 -0.040 -69.880 1.00 34.30 87 PHE A CA 1
ATOM 556 C C . PHE A 1 87 ? 54.134 -1.052 -70.321 1.00 33.76 87 PHE A C 1
ATOM 557 O O . PHE A 1 87 ? 54.928 -1.529 -69.509 1.00 33.35 87 PHE A O 1
ATOM 565 N N . VAL A 1 88 ? 54.127 -1.380 -71.609 1.00 32.24 88 VAL A N 1
ATOM 566 C CA . VAL A 1 88 ? 55.093 -2.320 -72.157 1.00 32.93 88 VAL A CA 1
ATOM 567 C C . VAL A 1 88 ? 55.474 -1.908 -73.575 1.00 33.90 88 VAL A C 1
ATOM 568 O O . VAL A 1 88 ? 54.611 -1.719 -74.432 1.00 35.34 88 VAL A O 1
ATOM 572 N N . TYR A 1 89 ? 56.776 -1.759 -73.801 1.00 34.94 89 TYR A N 1
ATOM 573 C CA . TYR A 1 89 ? 57.324 -1.379 -75.099 1.00 34.07 89 TYR A CA 1
ATOM 574 C C . TYR A 1 89 ? 57.994 -2.614 -75.682 1.00 35.32 89 TYR A C 1
ATOM 575 O O . TYR A 1 89 ? 58.892 -3.179 -75.062 1.00 37.63 89 TYR A O 1
ATOM 584 N N . ARG A 1 90 ? 57.557 -3.031 -76.867 1.00 36.24 90 ARG A N 1
ATOM 585 C CA . ARG A 1 90 ? 58.121 -4.205 -77.527 1.00 38.19 90 ARG A CA 1
ATOM 586 C C . ARG A 1 90 ? 58.847 -3.835 -78.808 1.00 38.95 90 ARG A C 1
ATOM 587 O O . ARG A 1 90 ? 58.321 -3.098 -79.639 1.00 41.12 90 ARG A O 1
ATOM 595 N N . GLN A 1 91 ? 60.056 -4.362 -78.968 1.00 38.79 91 GLN A N 1
ATOM 596 C CA . GLN A 1 91 ? 60.865 -4.079 -80.144 1.00 37.39 91 GLN A CA 1
ATOM 597 C C . GLN A 1 91 ? 61.966 -5.107 -80.327 1.00 36.44 91 GLN A C 1
ATOM 598 O O . GLN A 1 91 ? 62.807 -5.294 -79.449 1.00 34.60 91 GLN A O 1
ATOM 604 N N . GLY A 1 92 ? 61.960 -5.767 -81.479 1.00 36.74 92 GLY A N 1
ATOM 605 C CA . GLY A 1 92 ? 62.958 -6.779 -81.754 1.00 36.39 92 GLY A CA 1
ATOM 606 C C . GLY A 1 92 ? 63.106 -7.747 -80.597 1.00 37.62 92 GLY A C 1
ATOM 607 O O . GLY A 1 92 ? 62.124 -8.307 -80.111 1.00 37.84 92 GLY A O 1
ATOM 608 N N . ARG A 1 93 ? 64.341 -7.935 -80.151 1.00 39.22 93 ARG A N 1
ATOM 609 C CA . ARG A 1 93 ? 64.638 -8.838 -79.050 1.00 42.22 93 ARG A CA 1
ATOM 610 C C . ARG A 1 93 ? 64.317 -8.222 -77.691 1.00 42.34 93 ARG A C 1
ATOM 611 O O . ARG A 1 93 ? 64.572 -8.843 -76.657 1.00 43.96 93 ARG A O 1
ATOM 619 N N . TYR A 1 94 ? 63.747 -7.020 -77.680 1.00 40.80 94 TYR A N 1
ATOM 620 C CA . TYR A 1 94 ? 63.478 -6.348 -76.413 1.00 40.25 94 TYR A CA 1
ATOM 621 C C . TYR A 1 94 ? 62.051 -6.087 -75.947 1.00 39.49 94 TYR A C 1
ATOM 622 O O . TYR A 1 94 ? 61.114 -5.962 -76.740 1.00 39.45 94 TYR A O 1
ATOM 631 N N . ALA A 1 95 ? 61.927 -5.976 -74.627 1.00 37.26 95 ALA A N 1
ATOM 632 C CA . ALA A 1 95 ? 60.669 -5.697 -73.953 1.00 34.07 95 ALA A CA 1
ATOM 633 C C . ALA A 1 95 ? 60.988 -4.976 -72.648 1.00 33.90 95 ALA A C 1
ATOM 634 O O . ALA A 1 95 ? 61.803 -5.447 -71.855 1.00 32.55 95 ALA A O 1
ATOM 636 N N . PHE A 1 96 ? 60.358 -3.824 -72.440 1.00 34.08 96 PHE A N 1
ATOM 637 C CA . PHE A 1 96 ? 60.557 -3.042 -71.225 1.00 34.68 96 PHE A CA 1
ATOM 638 C C . PHE A 1 96 ? 59.188 -2.613 -70.719 1.00 35.55 96 PHE A C 1
ATOM 639 O O . PHE A 1 96 ? 58.296 -2.308 -71.511 1.00 35.65 96 PHE A O 1
ATOM 647 N N . GLY A 1 97 ? 59.016 -2.590 -69.403 1.00 36.32 97 GLY A N 1
ATOM 648 C CA . GLY A 1 97 ? 57.732 -2.194 -68.864 1.00 36.38 97 GLY A CA 1
ATOM 649 C C . GLY A 1 97 ? 57.723 -1.824 -67.397 1.00 36.78 97 GLY A C 1
ATOM 650 O O . GLY A 1 97 ? 58.620 -2.178 -66.631 1.00 36.63 97 GLY A O 1
ATOM 651 N N . ALA A 1 98 ? 56.685 -1.094 -67.014 1.00 35.52 98 ALA A N 1
ATOM 652 C CA . ALA A 1 98 ? 56.503 -0.663 -65.643 1.00 34.42 98 ALA A CA 1
ATOM 653 C C . ALA A 1 98 ? 55.013 -0.717 -65.369 1.00 34.99 98 ALA A C 1
ATOM 654 O O . ALA A 1 98 ? 54.199 -0.564 -66.280 1.00 34.16 98 ALA A O 1
ATOM 656 N N . GLY A 1 99 ? 54.655 -0.943 -64.116 1.00 35.92 99 GLY A N 1
ATOM 657 C CA . GLY A 1 99 ? 53.253 -1.006 -63.776 1.00 38.49 99 GLY A CA 1
ATOM 658 C C . GLY A 1 99 ? 52.996 -0.738 -62.313 1.00 41.10 99 GLY A C 1
ATOM 659 O O . GLY A 1 99 ? 53.916 -0.547 -61.518 1.00 41.11 99 GLY A O 1
ATOM 660 N N . ILE A 1 100 ? 51.718 -0.712 -61.967 1.00 43.63 100 ILE A N 1
ATOM 661 C CA . ILE A 1 100 ? 51.289 -0.492 -60.602 1.00 45.50 100 ILE A CA 1
ATOM 662 C C . ILE A 1 100 ? 50.185 -1.509 -60.363 1.00 47.40 100 ILE A C 1
ATOM 663 O O . ILE A 1 100 ? 49.067 -1.353 -60.852 1.00 47.44 100 ILE A O 1
ATOM 668 N N . PHE A 1 101 ? 50.522 -2.572 -59.641 1.00 51.29 101 PHE A N 1
ATOM 669 C CA . PHE A 1 101 ? 49.570 -3.631 -59.336 1.00 55.00 101 PHE A CA 1
ATOM 670 C C . PHE A 1 101 ? 49.317 -3.694 -57.838 1.00 58.63 101 PHE A C 1
ATOM 671 O O . PHE A 1 101 ? 50.251 -3.781 -57.041 1.00 57.19 101 PHE A O 1
ATOM 679 N N . ALA A 1 102 ? 48.044 -3.662 -57.462 1.00 65.85 102 ALA A N 1
ATOM 680 C CA . ALA A 1 102 ? 47.665 -3.684 -56.059 1.00 71.11 102 ALA A CA 1
ATOM 681 C C . ALA A 1 102 ? 47.141 -5.026 -55.566 1.00 74.04 102 ALA A C 1
ATOM 682 O O . ALA A 1 102 ? 45.930 -5.229 -55.477 1.00 74.26 102 ALA A O 1
ATOM 684 N N . GLU A 1 103 ? 48.051 -5.940 -55.244 1.00 78.76 103 GLU A N 1
ATOM 685 C CA . GLU A 1 103 ? 47.645 -7.241 -54.729 1.00 83.69 103 GLU A CA 1
ATOM 686 C C . GLU A 1 103 ? 47.149 -7.062 -53.295 1.00 86.54 103 GLU A C 1
ATOM 687 O O . GLU A 1 103 ? 46.976 -5.933 -52.829 1.00 87.54 103 GLU A O 1
ATOM 693 N N . GLY A 1 104 ? 46.917 -8.170 -52.598 1.00 88.41 104 GLY A N 1
ATOM 694 C CA . GLY A 1 104 ? 46.437 -8.082 -51.232 1.00 89.54 104 GLY A CA 1
ATOM 695 C C . GLY A 1 104 ? 45.055 -7.460 -51.158 1.00 90.56 104 GLY A C 1
ATOM 696 O O . GLY A 1 104 ? 44.795 -6.416 -51.758 1.00 90.90 104 GLY A O 1
ATOM 697 N N . GLY A 1 105 ? 44.163 -8.109 -50.420 1.00 90.97 105 GLY A N 1
ATOM 698 C CA . GLY A 1 105 ? 42.811 -7.607 -50.278 1.00 91.23 105 GLY A CA 1
ATOM 699 C C . GLY A 1 105 ? 42.079 -8.387 -49.208 1.00 91.59 105 GLY A C 1
ATOM 700 O O . GLY A 1 105 ? 40.848 -8.392 -49.157 1.00 91.78 105 GLY A O 1
ATOM 701 N N . LEU A 1 106 ? 42.847 -9.055 -48.352 1.00 91.23 106 LEU A N 1
ATOM 702 C CA . LEU A 1 106 ? 42.277 -9.847 -47.271 1.00 90.79 106 LEU A CA 1
ATOM 703 C C . LEU A 1 106 ? 41.856 -8.990 -46.089 1.00 89.01 106 LEU A C 1
ATOM 704 O O . LEU A 1 106 ? 42.564 -8.897 -45.085 1.00 89.35 106 LEU A O 1
ATOM 709 N N . GLY A 1 107 ? 40.692 -8.365 -46.219 1.00 86.52 107 GLY A N 1
ATOM 710 C CA . GLY A 1 107 ? 40.175 -7.527 -45.158 1.00 83.03 107 GLY A CA 1
ATOM 711 C C . GLY A 1 107 ? 38.926 -8.130 -44.550 1.00 79.93 107 GLY A C 1
ATOM 712 O O . GLY A 1 107 ? 38.219 -8.904 -45.195 1.00 80.15 107 GLY A O 1
ATOM 713 N N . THR A 1 108 ? 38.656 -7.779 -43.299 1.00 76.51 108 THR A N 1
ATOM 714 C CA . THR A 1 108 ? 37.484 -8.281 -42.600 1.00 72.04 108 THR A CA 1
ATOM 715 C C . THR A 1 108 ? 36.914 -7.180 -41.735 1.00 69.44 108 THR A C 1
ATOM 716 O O . THR A 1 108 ? 37.649 -6.334 -41.232 1.00 67.78 108 THR A O 1
ATOM 720 N N . GLN A 1 109 ? 35.602 -7.184 -41.563 1.00 67.71 109 GLN A N 1
ATOM 721 C CA . GLN A 1 109 ? 34.983 -6.181 -40.726 1.00 66.52 109 GLN A CA 1
ATOM 722 C C . GLN A 1 109 ? 33.738 -6.738 -40.076 1.00 65.03 109 GLN A C 1
ATOM 723 O O . GLN A 1 109 ? 32.628 -6.615 -40.593 1.00 64.54 109 GLN A O 1
ATOM 729 N N . TYR A 1 110 ? 33.952 -7.376 -38.933 1.00 65.08 110 TYR A N 1
ATOM 730 C CA . TYR A 1 110 ? 32.868 -7.950 -38.162 1.00 64.73 110 TYR A CA 1
ATOM 731 C C . TYR A 1 110 ? 32.217 -6.791 -37.426 1.00 65.72 110 TYR A C 1
ATOM 732 O O . TYR A 1 110 ? 32.706 -5.660 -37.480 1.00 64.64 110 TYR A O 1
ATOM 741 N N . GLY A 1 111 ? 31.114 -7.063 -36.745 1.00 66.84 111 GLY A N 1
ATOM 742 C CA . GLY A 1 111 ? 30.449 -6.000 -36.025 1.00 70.85 111 GLY A CA 1
ATOM 743 C C . GLY A 1 111 ? 31.156 -5.682 -34.724 1.00 72.76 111 GLY A C 1
ATOM 744 O O . GLY A 1 111 ? 32.390 -5.694 -34.634 1.00 72.13 111 GLY A O 1
ATOM 745 N N . GLY A 1 112 ? 30.356 -5.377 -33.712 1.00 73.70 112 GLY A N 1
ATOM 746 C CA . GLY A 1 112 ? 30.889 -5.064 -32.404 1.00 74.66 112 GLY A CA 1
ATOM 747 C C . GLY A 1 112 ? 30.004 -5.755 -31.395 1.00 74.46 112 GLY A C 1
ATOM 748 O O . GLY A 1 112 ? 30.368 -5.955 -30.236 1.00 75.06 112 GLY A O 1
ATOM 749 N N . SER A 1 113 ? 28.833 -6.147 -31.878 1.00 75.25 113 SER A N 1
ATOM 750 C CA . SER A 1 113 ? 27.807 -6.795 -31.076 1.00 76.77 113 SER A CA 1
ATOM 751 C C . SER A 1 113 ? 27.908 -8.318 -30.963 1.00 77.86 113 SER A C 1
ATOM 752 O O . SER A 1 113 ? 27.008 -8.949 -30.413 1.00 77.74 113 SER A O 1
ATOM 755 N N . SER A 1 114 ? 28.986 -8.912 -31.467 1.00 78.94 114 SER A N 1
ATOM 756 C CA . SER A 1 114 ? 29.123 -10.369 -31.419 1.00 80.13 114 SER A CA 1
ATOM 757 C C . SER A 1 114 ? 30.245 -10.805 -30.506 1.00 82.15 114 SER A C 1
ATOM 758 O O . SER A 1 114 ? 30.813 -9.993 -29.787 1.00 81.57 114 SER A O 1
ATOM 761 N N . PHE A 1 115 ? 30.558 -12.098 -30.521 1.00 84.40 115 PHE A N 1
ATOM 762 C CA . PHE A 1 115 ? 31.671 -12.561 -29.714 1.00 86.92 115 PHE A CA 1
ATOM 763 C C . PHE A 1 115 ? 32.901 -12.300 -30.586 1.00 88.47 115 PHE A C 1
ATOM 764 O O . PHE A 1 115 ? 32.773 -11.999 -31.759 1.00 89.00 115 PHE A O 1
ATOM 772 N N . LEU A 1 116 ? 34.075 -12.422 -29.981 1.00 90.20 116 LEU A N 1
ATOM 773 C CA . LEU A 1 116 ? 35.385 -12.101 -30.551 1.00 91.11 116 LEU A CA 1
ATOM 774 C C . LEU A 1 116 ? 35.365 -10.721 -29.964 1.00 91.76 116 LEU A C 1
ATOM 775 O O . LEU A 1 116 ? 36.352 -9.990 -29.954 1.00 91.33 116 LEU A O 1
ATOM 780 N N . SER A 1 117 ? 34.175 -10.366 -29.492 1.00 92.96 117 SER A N 1
ATOM 781 C CA . SER A 1 117 ? 33.963 -9.130 -28.765 1.00 94.40 117 SER A CA 1
ATOM 782 C C . SER A 1 117 ? 33.853 -9.747 -27.367 1.00 95.22 117 SER A C 1
ATOM 783 O O . SER A 1 117 ? 34.676 -9.422 -26.513 1.00 95.14 117 SER A O 1
ATOM 786 N N . ARG A 1 118 ? 32.913 -10.680 -27.154 1.00 95.86 118 ARG A N 1
ATOM 787 C CA . ARG A 1 118 ? 32.832 -11.342 -25.848 1.00 96.66 118 ARG A CA 1
ATOM 788 C C . ARG A 1 118 ? 34.236 -11.858 -25.519 1.00 97.59 118 ARG A C 1
ATOM 789 O O . ARG A 1 118 ? 34.824 -12.614 -26.290 1.00 98.21 118 ARG A O 1
ATOM 797 N N . THR A 1 119 ? 34.749 -11.456 -24.360 1.00 97.45 119 THR A N 1
ATOM 798 C CA . THR A 1 119 ? 36.095 -11.819 -23.935 1.00 96.30 119 THR A CA 1
ATOM 799 C C . THR A 1 119 ? 36.197 -13.036 -23.021 1.00 96.12 119 THR A C 1
ATOM 800 O O . THR A 1 119 ? 35.187 -13.585 -22.567 1.00 95.32 119 THR A O 1
ATOM 804 N N . SER A 1 120 ? 37.438 -13.452 -22.768 1.00 95.73 120 SER A N 1
ATOM 805 C CA . SER A 1 120 ? 37.722 -14.600 -21.919 1.00 95.55 120 SER A CA 1
ATOM 806 C C . SER A 1 120 ? 37.270 -14.373 -20.483 1.00 95.21 120 SER A C 1
ATOM 807 O O . SER A 1 120 ? 38.085 -14.185 -19.578 1.00 94.59 120 SER A O 1
ATOM 810 N N . ASN A 1 121 ? 35.953 -14.393 -20.304 1.00 94.21 121 ASN A N 1
ATOM 811 C CA . ASN A 1 121 ? 35.284 -14.222 -19.019 1.00 92.94 121 ASN A CA 1
ATOM 812 C C . ASN A 1 121 ? 33.838 -13.803 -19.263 1.00 92.39 121 ASN A C 1
ATOM 813 O O . ASN A 1 121 ? 32.915 -14.388 -18.698 1.00 92.42 121 ASN A O 1
ATOM 818 N N . GLY A 1 122 ? 33.634 -12.806 -20.119 1.00 92.06 122 GLY A N 1
ATOM 819 C CA . GLY A 1 122 ? 32.279 -12.379 -20.404 1.00 92.14 122 GLY A CA 1
ATOM 820 C C . GLY A 1 122 ? 32.046 -10.915 -20.730 1.00 92.98 122 GLY A C 1
ATOM 821 O O . GLY A 1 122 ? 30.926 -10.556 -21.093 1.00 93.13 122 GLY A O 1
ATOM 822 N N . VAL A 1 123 ? 33.062 -10.059 -20.620 1.00 93.50 123 VAL A N 1
ATOM 823 C CA . VAL A 1 123 ? 32.830 -8.646 -20.926 1.00 94.81 123 VAL A CA 1
ATOM 824 C C . VAL A 1 123 ? 32.752 -8.386 -22.425 1.00 96.60 123 VAL A C 1
ATOM 825 O O . VAL A 1 123 ? 32.898 -9.313 -23.226 1.00 97.14 123 VAL A O 1
ATOM 829 N N . ASP A 1 124 ? 32.518 -7.130 -22.799 1.00 98.26 124 ASP A N 1
ATOM 830 C CA . ASP A 1 124 ? 32.356 -6.788 -24.204 1.00 99.41 124 ASP A CA 1
ATOM 831 C C . ASP A 1 124 ? 32.930 -5.489 -24.770 1.00 101.53 124 ASP A C 1
ATOM 832 O O . ASP A 1 124 ? 33.454 -4.620 -24.075 1.00 102.08 124 ASP A O 1
ATOM 837 N N . THR A 1 125 ? 32.661 -5.407 -26.075 1.00 103.75 125 THR A N 1
ATOM 838 C CA . THR A 1 125 ? 32.882 -4.354 -27.055 1.00 105.95 125 THR A CA 1
ATOM 839 C C . THR A 1 125 ? 34.246 -3.738 -27.480 1.00 106.31 125 THR A C 1
ATOM 840 O O . THR A 1 125 ? 35.194 -4.451 -27.860 1.00 107.04 125 THR A O 1
ATOM 844 N N . GLY A 1 126 ? 34.355 -2.407 -27.469 1.00 106.24 126 GLY A N 1
ATOM 845 C CA . GLY A 1 126 ? 35.615 -1.756 -27.905 1.00 105.51 126 GLY A CA 1
ATOM 846 C C . GLY A 1 126 ? 35.327 -1.081 -29.228 1.00 105.36 126 GLY A C 1
ATOM 847 O O . GLY A 1 126 ? 34.186 -0.729 -29.429 1.00 105.44 126 GLY A O 1
ATOM 848 N N . LEU A 1 127 ? 36.306 -0.903 -30.114 1.00 104.21 127 LEU A N 1
ATOM 849 C CA . LEU A 1 127 ? 36.026 -0.270 -31.412 1.00 101.98 127 LEU A CA 1
ATOM 850 C C . LEU A 1 127 ? 35.773 -1.467 -32.307 1.00 99.61 127 LEU A C 1
ATOM 851 O O . LEU A 1 127 ? 35.228 -1.395 -33.412 1.00 100.01 127 LEU A O 1
ATOM 856 N N . ASP A 1 128 ? 36.166 -2.594 -31.738 1.00 96.14 128 ASP A N 1
ATOM 857 C CA . ASP A 1 128 ? 35.995 -3.915 -32.293 1.00 91.69 128 ASP A CA 1
ATOM 858 C C . ASP A 1 128 ? 36.686 -4.419 -33.547 1.00 88.11 128 ASP A C 1
ATOM 859 O O . ASP A 1 128 ? 37.302 -3.676 -34.302 1.00 87.61 128 ASP A O 1
ATOM 864 N N . GLN A 1 129 ? 36.523 -5.726 -33.729 1.00 83.35 129 GLN A N 1
ATOM 865 C CA . GLN A 1 129 ? 37.104 -6.548 -34.783 1.00 79.67 129 GLN A CA 1
ATOM 866 C C . GLN A 1 129 ? 37.028 -6.247 -36.280 1.00 77.16 129 GLN A C 1
ATOM 867 O O . GLN A 1 129 ? 35.959 -6.307 -36.900 1.00 76.60 129 GLN A O 1
ATOM 873 N N . PHE A 1 130 ? 38.197 -5.951 -36.847 1.00 73.50 130 PHE A N 1
ATOM 874 C CA . PHE A 1 130 ? 38.365 -5.710 -38.276 1.00 70.50 130 PHE A CA 1
ATOM 875 C C . PHE A 1 130 ? 39.816 -6.042 -38.597 1.00 68.26 130 PHE A C 1
ATOM 876 O O . PHE A 1 130 ? 40.571 -6.448 -37.712 1.00 68.18 130 PHE A O 1
ATOM 884 N N . SER A 1 131 ? 40.201 -5.881 -39.856 1.00 66.05 131 SER A N 1
ATOM 885 C CA . SER A 1 131 ? 41.560 -6.197 -40.286 1.00 64.69 131 SER A CA 1
ATOM 886 C C . SER A 1 131 ? 41.668 -5.959 -41.783 1.00 62.78 131 SER A C 1
ATOM 887 O O . SER A 1 131 ? 40.788 -6.358 -42.539 1.00 62.83 131 SER A O 1
ATOM 890 N N . ARG A 1 132 ? 42.744 -5.311 -42.212 1.00 61.89 132 ARG A N 1
ATOM 891 C CA . ARG A 1 132 ? 42.934 -5.028 -43.629 1.00 61.59 132 ARG A CA 1
ATOM 892 C C . ARG A 1 132 ? 44.400 -5.018 -44.054 1.00 59.59 132 ARG A C 1
ATOM 893 O O . ARG A 1 132 ? 45.217 -4.320 -43.459 1.00 58.73 132 ARG A O 1
ATOM 901 N N . LEU A 1 133 ? 44.723 -5.795 -45.085 1.00 57.49 133 LEU A N 1
ATOM 902 C CA . LEU A 1 133 ? 46.085 -5.848 -45.611 1.00 55.59 133 LEU A CA 1
ATOM 903 C C . LEU A 1 133 ? 46.065 -5.441 -47.085 1.00 55.29 133 LEU A C 1
ATOM 904 O O . LEU A 1 133 ? 45.386 -6.061 -47.904 1.00 52.92 133 LEU A O 1
ATOM 909 N N . LEU A 1 134 ? 46.808 -4.385 -47.406 1.00 55.40 134 LEU A N 1
ATOM 910 C CA . LEU A 1 134 ? 46.887 -3.862 -48.766 1.00 54.80 134 LEU A CA 1
ATOM 911 C C . LEU A 1 134 ? 48.346 -3.815 -49.207 1.00 54.06 134 LEU A C 1
ATOM 912 O O . LEU A 1 134 ? 49.191 -3.275 -48.498 1.00 54.11 134 LEU A O 1
ATOM 917 N N . VAL A 1 135 ? 48.642 -4.365 -50.381 1.00 53.60 135 VAL A N 1
ATOM 918 C CA . VAL A 1 135 ? 50.014 -4.371 -50.877 1.00 51.65 135 VAL A CA 1
ATOM 919 C C . VAL A 1 135 ? 50.141 -3.867 -52.314 1.00 51.11 135 VAL A C 1
ATOM 920 O O . VAL A 1 135 ? 49.572 -4.446 -53.239 1.00 50.68 135 VAL A O 1
ATOM 924 N N . LEU A 1 136 ? 50.888 -2.782 -52.490 1.00 50.61 136 LEU A N 1
ATOM 925 C CA . LEU A 1 136 ? 51.115 -2.210 -53.814 1.00 49.09 136 LEU A CA 1
ATOM 926 C C . LEU A 1 136 ? 52.487 -2.614 -54.319 1.00 47.42 136 LEU A C 1
ATOM 927 O O . LEU A 1 136 ? 53.464 -2.593 -53.570 1.00 46.59 136 LEU A O 1
ATOM 932 N N . ARG A 1 137 ? 52.564 -2.983 -55.590 1.00 44.04 137 ARG A N 1
ATOM 933 C CA . ARG A 1 137 ? 53.839 -3.359 -56.164 1.00 41.93 137 ARG A CA 1
ATOM 934 C C . ARG A 1 137 ? 54.059 -2.634 -57.483 1.00 41.23 137 ARG A C 1
ATOM 935 O O . ARG A 1 137 ? 53.245 -2.713 -58.402 1.00 40.50 137 ARG A O 1
ATOM 943 N N . VAL A 1 138 ? 55.157 -1.888 -57.543 1.00 39.99 138 VAL A N 1
ATOM 944 C CA . VAL A 1 138 ? 55.513 -1.130 -58.731 1.00 37.41 138 VAL A CA 1
ATOM 945 C C . VAL A 1 138 ? 56.699 -1.817 -59.377 1.00 36.64 138 VAL A C 1
ATOM 946 O O . VAL A 1 138 ? 57.848 -1.554 -59.028 1.00 35.47 138 VAL A O 1
ATOM 950 N N . PRO A 1 139 ? 56.436 -2.727 -60.322 1.00 37.30 139 PRO A N 1
ATOM 951 C CA . PRO A 1 139 ? 57.561 -3.403 -60.958 1.00 34.82 139 PRO A CA 1
ATOM 952 C C . PRO A 1 139 ? 58.091 -2.672 -62.178 1.00 33.75 139 PRO A C 1
ATOM 953 O O . PRO A 1 139 ? 57.348 -2.017 -62.907 1.00 32.59 139 PRO A O 1
ATOM 957 N N . PHE A 1 140 ? 59.399 -2.774 -62.367 1.00 33.87 140 PHE A N 1
ATOM 958 C CA . PHE A 1 140 ? 60.073 -2.201 -63.516 1.00 33.11 140 PHE A CA 1
ATOM 959 C C . PHE A 1 140 ? 60.756 -3.446 -64.060 1.00 32.40 140 PHE A C 1
ATOM 960 O O . PHE A 1 140 ? 61.587 -4.054 -63.380 1.00 30.88 140 PHE A O 1
ATOM 968 N N . SER A 1 141 ? 60.379 -3.850 -65.267 1.00 31.35 141 SER A N 1
ATOM 969 C CA . SER A 1 141 ? 60.937 -5.063 -65.842 1.00 32.22 141 SER A CA 1
ATOM 970 C C . SER A 1 141 ? 61.395 -4.984 -67.283 1.00 31.99 141 SER A C 1
ATOM 971 O O . SER A 1 141 ? 61.065 -4.053 -68.019 1.00 29.16 141 SER A O 1
ATOM 974 N N . ALA A 1 142 ? 62.159 -5.999 -67.669 1.00 32.97 142 ALA A N 1
ATOM 975 C CA . ALA A 1 142 ? 62.690 -6.116 -69.014 1.00 34.60 142 ALA A CA 1
ATOM 976 C C . ALA A 1 142 ? 62.678 -7.588 -69.406 1.00 35.05 142 ALA A C 1
ATOM 977 O O . ALA A 1 142 ? 62.772 -8.469 -68.551 1.00 35.36 142 ALA A O 1
ATOM 979 N N . ALA A 1 143 ? 62.544 -7.847 -70.701 1.00 36.85 143 ALA A N 1
ATOM 980 C CA . ALA A 1 143 ? 62.530 -9.208 -71.228 1.00 39.22 143 ALA A CA 1
ATOM 981 C C . ALA A 1 143 ? 63.369 -9.193 -72.500 1.00 41.52 143 ALA A C 1
ATOM 982 O O . ALA A 1 143 ? 63.241 -8.281 -73.323 1.00 42.22 143 ALA A O 1
ATOM 984 N N . TYR A 1 144 ? 64.219 -10.201 -72.669 1.00 42.51 144 TYR A N 1
ATOM 985 C CA . TYR A 1 144 ? 65.098 -10.247 -73.833 1.00 43.84 144 TYR A CA 1
ATOM 986 C C . TYR A 1 144 ? 65.213 -11.609 -74.517 1.00 43.23 144 TYR A C 1
ATOM 987 O O . TYR A 1 144 ? 65.508 -12.613 -73.868 1.00 40.53 144 TYR A O 1
ATOM 996 N N . HIS A 1 145 ? 64.984 -11.636 -75.831 1.00 44.72 145 HIS A N 1
ATOM 997 C CA . HIS A 1 145 ? 65.106 -12.876 -76.599 1.00 45.83 145 HIS A CA 1
ATOM 998 C C . HIS A 1 145 ? 66.598 -13.174 -76.685 1.00 47.13 145 HIS A C 1
ATOM 999 O O . HIS A 1 145 ? 67.282 -12.628 -77.550 1.00 47.96 145 HIS A O 1
ATOM 1006 N N . VAL A 1 146 ? 67.118 -14.021 -75.803 1.00 49.39 146 VAL A N 1
ATOM 1007 C CA . VAL A 1 146 ? 68.545 -14.324 -75.858 1.00 51.71 146 VAL A CA 1
ATOM 1008 C C . VAL A 1 146 ? 68.787 -15.291 -77.008 1.00 52.07 146 VAL A C 1
ATOM 1009 O O . VAL A 1 146 ? 69.924 -15.528 -77.411 1.00 52.50 146 VAL A O 1
ATOM 1013 N N . THR A 1 147 ? 67.694 -15.832 -77.536 1.00 52.94 147 THR A N 1
ATOM 1014 C CA . THR A 1 147 ? 67.737 -16.789 -78.635 1.00 51.91 147 THR A CA 1
ATOM 1015 C C . THR A 1 147 ? 66.368 -16.820 -79.313 1.00 53.37 147 THR A C 1
ATOM 1016 O O . THR A 1 147 ? 65.421 -16.184 -78.848 1.00 55.52 147 THR A O 1
ATOM 1020 N N . ASP A 1 148 ? 66.270 -17.538 -80.424 1.00 54.29 148 ASP A N 1
ATOM 1021 C CA . ASP A 1 148 ? 65.008 -17.659 -81.133 1.00 55.57 148 ASP A CA 1
ATOM 1022 C C . ASP A 1 148 ? 64.100 -18.602 -80.348 1.00 55.24 148 ASP A C 1
ATOM 1023 O O . ASP A 1 148 ? 62.919 -18.748 -80.657 1.00 54.94 148 ASP A O 1
ATOM 1028 N N . LYS A 1 149 ? 64.658 -19.237 -79.321 1.00 55.21 149 LYS A N 1
ATOM 1029 C CA . LYS A 1 149 ? 63.885 -20.155 -78.500 1.00 56.09 149 LYS A CA 1
ATOM 1030 C C . LYS A 1 149 ? 64.063 -19.934 -77.002 1.00 56.28 149 LYS A C 1
ATOM 1031 O O . LYS A 1 149 ? 63.365 -20.550 -76.196 1.00 57.01 149 LYS A O 1
ATOM 1037 N N . LEU A 1 150 ? 64.993 -19.061 -76.622 1.00 55.44 150 LEU A N 1
ATOM 1038 C CA . LEU A 1 150 ? 65.206 -18.779 -75.207 1.00 51.08 150 LEU A CA 1
ATOM 1039 C C . LEU A 1 150 ? 64.994 -17.301 -74.922 1.00 48.80 150 LEU A C 1
ATOM 1040 O O . LEU A 1 150 ? 65.575 -16.436 -75.581 1.00 48.06 150 LEU A O 1
ATOM 1045 N N . THR A 1 151 ? 64.149 -17.026 -73.936 1.00 45.23 151 THR A N 1
ATOM 1046 C CA . THR A 1 151 ? 63.845 -15.662 -73.537 1.00 42.06 151 THR A CA 1
ATOM 1047 C C . THR A 1 151 ? 63.922 -15.556 -72.025 1.00 41.36 151 THR A C 1
ATOM 1048 O O . THR A 1 151 ? 63.276 -16.327 -71.317 1.00 42.53 151 THR A O 1
ATOM 1052 N N . VAL A 1 152 ? 64.723 -14.620 -71.527 1.00 39.17 152 VAL A N 1
ATOM 1053 C CA . VAL A 1 152 ? 64.818 -14.427 -70.086 1.00 39.73 152 VAL A CA 1
ATOM 1054 C C . VAL A 1 152 ? 64.212 -13.073 -69.772 1.00 39.31 152 VAL A C 1
ATOM 1055 O O . VAL A 1 152 ? 64.147 -12.194 -70.635 1.00 41.26 152 VAL A O 1
ATOM 1059 N N . GLY A 1 153 ? 63.752 -12.918 -68.538 1.00 37.52 153 GLY A N 1
ATOM 1060 C CA . GLY A 1 153 ? 63.154 -11.666 -68.127 1.00 34.83 153 GLY A CA 1
ATOM 1061 C C . GLY A 1 153 ? 63.333 -11.482 -66.638 1.00 34.05 153 GLY A C 1
ATOM 1062 O O . GLY A 1 153 ? 63.655 -12.427 -65.917 1.00 32.00 153 GLY A O 1
ATOM 1063 N N . ALA A 1 154 ? 63.127 -10.261 -66.171 1.00 32.92 154 ALA A N 1
ATOM 1064 C CA . ALA A 1 154 ? 63.273 -9.975 -64.755 1.00 34.43 154 ALA A CA 1
ATOM 1065 C C . ALA A 1 154 ? 62.547 -8.689 -64.425 1.00 33.86 154 ALA A C 1
ATOM 1066 O O . ALA A 1 154 ? 62.221 -7.903 -65.314 1.00 34.63 154 ALA A O 1
ATOM 1068 N N . SER A 1 155 ? 62.285 -8.482 -63.144 1.00 32.80 155 SER A N 1
ATOM 1069 C CA . SER A 1 155 ? 61.611 -7.276 -62.714 1.00 34.83 155 SER A CA 1
ATOM 1070 C C . SER A 1 155 ? 61.873 -7.004 -61.246 1.00 35.43 155 SER A C 1
ATOM 1071 O O . SER A 1 155 ? 61.859 -7.911 -60.410 1.00 34.64 155 SER A O 1
ATOM 1074 N N . VAL A 1 156 ? 62.129 -5.739 -60.949 1.00 34.53 156 VAL A N 1
ATOM 1075 C CA . VAL A 1 156 ? 62.382 -5.297 -59.593 1.00 33.31 156 VAL A CA 1
ATOM 1076 C C . VAL A 1 156 ? 61.231 -4.365 -59.262 1.00 34.05 156 VAL A C 1
ATOM 1077 O O . VAL A 1 156 ? 60.900 -3.477 -60.051 1.00 33.62 156 VAL A O 1
ATOM 1081 N N . ASP A 1 157 ? 60.595 -4.572 -58.118 1.00 35.00 157 ASP A N 1
ATOM 1082 C CA . ASP A 1 157 ? 59.493 -3.703 -57.759 1.00 38.50 157 ASP A CA 1
ATOM 1083 C C . ASP A 1 157 ? 59.661 -2.984 -56.439 1.00 39.53 157 ASP A C 1
ATOM 1084 O O . ASP A 1 157 ? 60.343 -3.455 -55.528 1.00 39.97 157 ASP A O 1
ATOM 1089 N N . ALA A 1 158 ? 59.045 -1.811 -56.374 1.00 40.86 158 ALA A N 1
ATOM 1090 C CA . ALA A 1 158 ? 59.029 -0.994 -55.178 1.00 41.61 158 ALA A CA 1
ATOM 1091 C C . ALA A 1 158 ? 57.722 -1.487 -54.591 1.00 44.05 158 ALA A C 1
ATOM 1092 O O . ALA A 1 158 ? 56.752 -1.662 -55.329 1.00 46.46 158 ALA A O 1
ATOM 1094 N N . VAL A 1 159 ? 57.670 -1.736 -53.291 1.00 45.20 159 VAL A N 1
ATOM 1095 C CA . VAL A 1 159 ? 56.422 -2.236 -52.737 1.00 45.82 159 VAL A CA 1
ATOM 1096 C C . VAL A 1 159 ? 55.897 -1.456 -51.545 1.00 47.24 159 VAL A C 1
ATOM 1097 O O . VAL A 1 159 ? 56.649 -1.054 -50.658 1.00 46.35 159 VAL A O 1
ATOM 1101 N N . TRP A 1 160 ? 54.588 -1.239 -51.550 1.00 49.55 160 TRP A N 1
ATOM 1102 C CA . TRP A 1 160 ? 53.916 -0.528 -50.479 1.00 52.81 160 TRP A CA 1
ATOM 1103 C C . TRP A 1 160 ? 53.031 -1.542 -49.782 1.00 54.19 160 TRP A C 1
ATOM 1104 O O . TRP A 1 160 ? 52.110 -2.091 -50.383 1.00 56.17 160 TRP A O 1
ATOM 1115 N N . THR A 1 161 ? 53.331 -1.805 -48.518 1.00 55.59 161 THR A N 1
ATOM 1116 C CA . THR A 1 161 ? 52.559 -2.750 -47.727 1.00 57.27 161 THR A CA 1
ATOM 1117 C C . THR A 1 161 ? 51.859 -1.962 -46.636 1.00 57.29 161 THR A C 1
ATOM 1118 O O . THR A 1 161 ? 52.498 -1.223 -45.891 1.00 56.87 161 THR A O 1
ATOM 1122 N N . SER A 1 162 ? 50.545 -2.119 -46.546 1.00 58.59 162 SER A N 1
ATOM 1123 C CA . SER A 1 162 ? 49.766 -1.395 -45.553 1.00 60.23 162 SER A CA 1
ATOM 1124 C C . SER A 1 162 ? 48.667 -2.241 -44.922 1.00 59.98 162 SER A C 1
ATOM 1125 O O . SER A 1 162 ? 47.715 -2.633 -45.593 1.00 58.72 162 SER A O 1
ATOM 1128 N N . LEU A 1 163 ? 48.802 -2.524 -43.630 1.00 60.75 163 LEU A N 1
ATOM 1129 C CA . LEU A 1 163 ? 47.789 -3.301 -42.929 1.00 63.16 163 LEU A CA 1
ATOM 1130 C C . LEU A 1 163 ? 47.385 -2.592 -41.652 1.00 63.31 163 LEU A C 1
ATOM 1131 O O . LEU A 1 163 ? 47.932 -1.546 -41.308 1.00 62.46 163 LEU A O 1
ATOM 1136 N N . ASN A 1 164 ? 46.426 -3.183 -40.950 1.00 64.79 164 ASN A N 1
ATOM 1137 C CA . ASN A 1 164 ? 45.938 -2.635 -39.696 1.00 66.83 164 ASN A CA 1
ATOM 1138 C C . ASN A 1 164 ? 44.690 -3.382 -39.266 1.00 65.95 164 ASN A C 1
ATOM 1139 O O . ASN A 1 164 ? 43.703 -3.426 -39.998 1.00 65.13 164 ASN A O 1
ATOM 1144 N N . LEU A 1 165 ? 44.737 -3.981 -38.083 1.00 66.29 165 LEU A N 1
ATOM 1145 C CA . LEU A 1 165 ? 43.580 -4.700 -37.585 1.00 67.50 165 LEU A CA 1
ATOM 1146 C C . LEU A 1 165 ? 42.996 -4.038 -36.353 1.00 67.85 165 LEU A C 1
ATOM 1147 O O . LEU A 1 165 ? 43.375 -2.931 -35.971 1.00 67.55 165 LEU A O 1
ATOM 1152 N N . GLY A 1 166 ? 42.047 -4.743 -35.757 1.00 69.42 166 GLY A N 1
ATOM 1153 C CA . GLY A 1 166 ? 41.381 -4.303 -34.553 1.00 70.86 166 GLY A CA 1
ATOM 1154 C C . GLY A 1 166 ? 40.998 -5.633 -33.951 1.00 73.14 166 GLY A C 1
ATOM 1155 O O . GLY A 1 166 ? 40.093 -6.300 -34.449 1.00 72.56 166 GLY A O 1
ATOM 1156 N N . THR A 1 167 ? 41.695 -6.042 -32.900 1.00 76.31 167 THR A N 1
ATOM 1157 C CA . THR A 1 167 ? 41.409 -7.334 -32.301 1.00 79.83 167 THR A CA 1
ATOM 1158 C C . THR A 1 167 ? 41.749 -7.399 -30.819 1.00 83.10 167 THR A C 1
ATOM 1159 O O . THR A 1 167 ? 42.473 -6.552 -30.297 1.00 83.34 167 THR A O 1
ATOM 1163 N N . LEU A 1 168 ? 41.206 -8.409 -30.146 1.00 87.54 168 LEU A N 1
ATOM 1164 C CA . LEU A 1 168 ? 41.474 -8.620 -28.730 1.00 92.36 168 LEU A CA 1
ATOM 1165 C C . LEU A 1 168 ? 42.480 -9.754 -28.605 1.00 95.04 168 LEU A C 1
ATOM 1166 O O . LEU A 1 168 ? 42.505 -10.666 -29.431 1.00 95.51 168 LEU A O 1
ATOM 1171 N N . LEU A 1 169 ? 43.314 -9.691 -27.575 1.00 98.86 169 LEU A N 1
ATOM 1172 C CA . LEU A 1 169 ? 44.291 -10.741 -27.338 1.00 103.23 169 LEU A CA 1
ATOM 1173 C C . LEU A 1 169 ? 44.188 -11.150 -25.880 1.00 106.41 169 LEU A C 1
ATOM 1174 O O . LEU A 1 169 ? 44.752 -10.501 -24.998 1.00 107.00 169 LEU A O 1
ATOM 1179 N N . ASP A 1 170 ? 43.451 -12.223 -25.624 1.00 109.89 170 ASP A N 1
ATOM 1180 C CA . ASP A 1 170 ? 43.285 -12.688 -24.262 1.00 112.85 170 ASP A CA 1
ATOM 1181 C C . ASP A 1 170 ? 44.420 -13.625 -23.868 1.00 114.51 170 ASP A C 1
ATOM 1182 O O . ASP A 1 170 ? 45.316 -13.232 -23.118 1.00 114.53 170 ASP A O 1
ATOM 1187 N N . VAL A 1 171 ? 44.405 -14.846 -24.398 1.00 116.61 171 VAL A N 1
ATOM 1188 C CA . VAL A 1 171 ? 45.42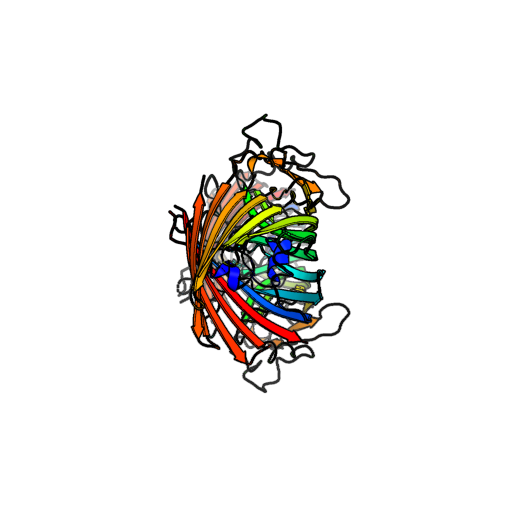2 -15.814 -24.038 1.00 118.69 171 VAL A CA 1
ATOM 1189 C C . VAL A 1 171 ? 45.495 -15.769 -22.527 1.00 120.81 171 VAL A C 1
ATOM 1190 O O . VAL A 1 171 ? 46.496 -16.149 -21.922 1.00 121.13 171 VAL A O 1
ATOM 1191 N N . SER A 1 172 ? 44.404 -15.298 -21.925 1.00 122.53 172 SER A N 1
ATOM 1192 C CA . SER A 1 172 ? 44.340 -15.152 -20.485 1.00 124.93 172 SER A CA 1
ATOM 1193 C C . SER A 1 172 ? 45.330 -14.067 -20.115 1.00 126.68 172 SER A C 1
ATOM 1194 O O . SER A 1 172 ? 45.117 -12.886 -20.392 1.00 126.47 172 SER A O 1
ATOM 1195 N N . GLN A 1 173 ? 46.424 -14.483 -19.490 1.00 128.15 173 GLN A N 1
ATOM 1196 C CA . GLN A 1 173 ? 47.471 -13.558 -19.107 1.00 130.24 173 GLN A CA 1
ATOM 1197 C C . GLN A 1 173 ? 48.769 -14.188 -19.565 1.00 131.75 173 GLN A C 1
ATOM 1198 O O . GLN A 1 173 ? 48.961 -14.421 -20.758 1.00 132.33 173 GLN A O 1
ATOM 1199 N N . ILE A 1 174 ? 49.655 -14.473 -18.618 1.00 133.45 174 ILE A N 1
ATOM 1200 C CA . ILE A 1 174 ? 50.921 -15.107 -18.941 1.00 134.92 174 ILE A CA 1
ATOM 1201 C C . ILE A 1 174 ? 51.861 -14.362 -19.870 1.00 136.26 174 ILE A C 1
ATOM 1202 O O . ILE A 1 174 ? 53.053 -14.257 -19.584 1.00 136.58 174 ILE A O 1
ATOM 1203 N N . GLY A 1 175 ? 51.342 -13.849 -20.982 1.00 137.13 175 GLY A N 1
ATOM 1204 C CA . GLY A 1 175 ? 52.189 -13.141 -21.924 1.00 138.51 175 GLY A CA 1
ATOM 1205 C C . GLY A 1 175 ? 53.234 -14.094 -22.471 1.00 139.20 175 GLY A C 1
ATOM 1206 O O . GLY A 1 175 ? 54.430 -13.933 -22.224 1.00 139.44 175 GLY A O 1
ATOM 1207 N N . THR A 1 176 ? 52.772 -15.092 -23.217 1.00 139.53 176 THR A N 1
ATOM 1208 C CA . THR A 1 176 ? 53.667 -16.086 -23.778 1.00 139.67 176 THR A CA 1
ATOM 1209 C C . THR A 1 176 ? 53.534 -17.355 -22.962 1.00 139.64 176 THR A C 1
ATOM 1210 O O . THR A 1 176 ? 54.518 -18.048 -22.697 1.00 139.86 176 THR A O 1
ATOM 1211 N N . LEU A 1 177 ? 52.302 -17.654 -22.562 1.00 139.71 177 LEU A N 1
ATOM 1212 C CA . LEU A 1 177 ? 52.044 -18.832 -21.756 1.00 139.37 177 LEU A CA 1
ATOM 1213 C C . LEU A 1 177 ? 52.439 -18.550 -20.321 1.00 139.36 177 LEU A C 1
ATOM 1214 O O . LEU A 1 177 ? 51.698 -18.845 -19.38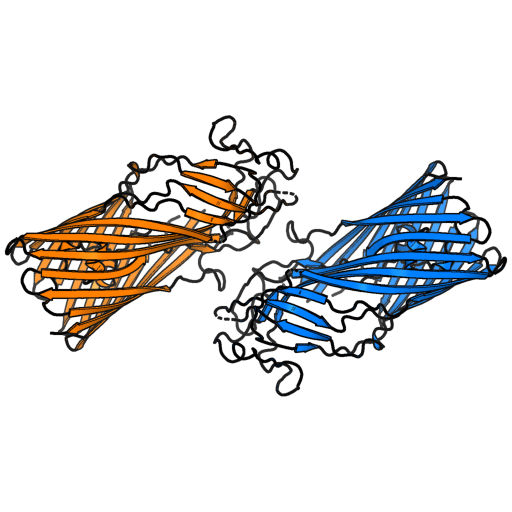3 1.00 139.01 177 LEU A O 1
ATOM 1215 N N . ALA A 1 178 ? 53.620 -17.962 -20.160 1.00 138.87 178 ALA A N 1
ATOM 1216 C CA . ALA A 1 178 ? 54.126 -17.630 -18.844 1.00 138.76 178 ALA A CA 1
ATOM 1217 C C . ALA A 1 178 ? 55.492 -16.987 -18.963 1.00 138.35 178 ALA A C 1
ATOM 1218 O O . ALA A 1 178 ? 55.645 -15.956 -19.620 1.00 138.70 178 ALA A O 1
ATOM 1219 N N . GLY A 1 179 ? 56.490 -17.599 -18.334 1.00 137.92 179 GLY A N 1
ATOM 1220 C CA . GLY A 1 179 ? 57.837 -17.063 -18.393 1.00 136.18 179 GLY A CA 1
ATOM 1221 C C . GLY A 1 179 ? 58.545 -17.430 -19.683 1.00 134.96 179 GLY A C 1
ATOM 1222 O O . GLY A 1 179 ? 59.769 -17.562 -19.710 1.00 135.20 179 GLY A O 1
ATOM 1223 N N . GLN A 1 180 ? 57.773 -17.594 -20.754 1.00 133.01 180 GLN A N 1
ATOM 1224 C CA . GLN A 1 180 ? 58.348 -17.946 -22.040 1.00 130.70 180 GLN A CA 1
ATOM 1225 C C . GLN A 1 180 ? 59.549 -17.093 -22.401 1.00 128.75 180 GLN A C 1
ATOM 1226 O O . GLN A 1 180 ? 60.670 -17.594 -22.489 1.00 128.65 180 GLN A O 1
ATOM 1227 N N . GLY A 1 181 ? 59.313 -15.801 -22.608 1.00 126.90 181 GLY A N 1
ATOM 1228 C CA . GLY A 1 181 ? 60.392 -14.895 -22.954 1.00 124.16 181 GLY A CA 1
ATOM 1229 C C . GLY A 1 181 ? 60.000 -13.874 -24.006 1.00 122.29 181 GLY A C 1
ATOM 1230 O O . GLY A 1 181 ? 60.675 -12.858 -24.176 1.00 122.19 181 GLY A O 1
ATOM 1231 N N . ARG A 1 182 ? 58.902 -14.140 -24.707 1.00 120.19 182 ARG A N 1
ATOM 1232 C CA . ARG A 1 182 ? 58.441 -13.238 -25.748 1.00 117.33 182 ARG A CA 1
ATOM 1233 C C . ARG A 1 182 ? 57.926 -11.892 -25.269 1.00 115.34 182 ARG A C 1
ATOM 1234 O O . ARG A 1 182 ? 58.652 -10.898 -25.296 1.00 115.51 182 ARG A O 1
ATOM 1235 N N . VAL A 1 183 ? 56.668 -11.858 -24.837 1.00 113.38 183 VAL A N 1
ATOM 1236 C CA . VAL A 1 183 ? 56.074 -10.617 -24.369 1.00 110.61 183 VAL A CA 1
ATOM 1237 C C . VAL A 1 183 ? 56.744 -10.029 -23.141 1.00 108.63 183 VAL A C 1
ATOM 1238 O O . VAL A 1 183 ? 57.176 -10.760 -22.251 1.00 108.39 183 VAL A O 1
ATOM 1239 N N . SER A 1 184 ? 56.827 -8.701 -23.092 1.00 106.20 184 SER A N 1
ATOM 1240 C CA . SER A 1 184 ? 57.448 -8.034 -21.961 1.00 103.64 184 SER A CA 1
ATOM 1241 C C . SER A 1 184 ? 58.095 -6.709 -22.324 1.00 102.19 184 SER A C 1
ATOM 1242 O O . SER A 1 184 ? 59.104 -6.676 -23.030 1.00 101.01 184 SER A O 1
ATOM 1243 N N . GLY A 1 185 ? 57.517 -5.614 -21.836 1.00 101.67 185 GLY A N 1
ATOM 1244 C CA . GLY A 1 185 ? 58.056 -4.294 -22.122 1.00 100.18 185 GLY A CA 1
ATOM 1245 C C . GLY A 1 185 ? 57.978 -3.341 -20.940 1.00 99.84 185 GLY A C 1
ATOM 1246 O O . GLY A 1 185 ? 57.193 -3.553 -20.014 1.00 99.15 185 GLY A O 1
ATOM 1247 N N . THR A 1 186 ? 58.793 -2.287 -20.978 1.00 99.11 186 THR A N 1
ATOM 1248 C CA . THR A 1 186 ? 58.820 -1.303 -19.905 1.00 97.95 186 THR A CA 1
ATOM 1249 C C . THR A 1 186 ? 57.585 -0.425 -19.850 1.00 97.00 186 THR A C 1
ATOM 1250 O O . THR A 1 186 ? 57.670 0.797 -19.715 1.00 96.44 186 THR A O 1
ATOM 1251 N N . LEU A 1 187 ? 56.431 -1.070 -19.959 1.00 97.04 187 LEU A N 1
ATOM 1252 C CA . LEU A 1 187 ? 55.154 -0.386 -19.922 1.00 96.45 187 LEU A CA 1
ATOM 1253 C C . LEU A 1 187 ? 54.144 -1.480 -19.659 1.00 96.15 187 LEU A C 1
ATOM 1254 O O . LEU A 1 187 ? 52.934 -1.256 -19.624 1.00 94.80 187 LEU A O 1
ATOM 1255 N N . VAL A 1 188 ? 54.673 -2.689 -19.487 1.00 96.19 188 VAL A N 1
ATOM 1256 C CA . VAL A 1 188 ? 53.840 -3.839 -19.206 1.00 96.34 188 VAL A CA 1
ATOM 1257 C C . VAL A 1 188 ? 53.393 -3.755 -17.763 1.00 96.94 188 VAL A C 1
ATOM 1258 O O . VAL A 1 188 ? 53.051 -4.762 -17.143 1.00 96.89 188 VAL A O 1
ATOM 1259 N N . PRO A 1 189 ? 53.416 -2.536 -17.229 1.00 98.02 189 PRO A N 1
ATOM 1260 C CA . PRO A 1 189 ? 53.001 -2.302 -15.859 1.00 98.46 189 PRO A CA 1
ATOM 1261 C C . PRO A 1 189 ? 51.491 -2.226 -15.785 1.00 99.19 189 PRO A C 1
ATOM 1262 O O . PRO A 1 189 ? 50.875 -2.848 -14.919 1.00 98.33 189 PRO A O 1
ATOM 1263 N N . THR A 1 190 ? 50.893 -1.453 -16.689 1.00 98.92 190 THR A N 1
ATOM 1264 C CA . THR A 1 190 ? 49.447 -1.348 -16.717 1.00 99.71 190 THR A CA 1
ATOM 1265 C C . THR A 1 190 ? 48.937 -2.767 -16.848 1.00 99.74 190 THR A C 1
ATOM 1266 O O . THR A 1 190 ? 47.898 -3.132 -16.296 1.00 99.09 190 THR A O 1
ATOM 1267 N N . LEU A 1 191 ? 49.690 -3.567 -17.597 1.00 100.81 191 LEU A N 1
ATOM 1268 C CA . LEU A 1 191 ? 49.347 -4.963 -17.773 1.00 101.14 191 LEU A CA 1
ATOM 1269 C C . LEU A 1 191 ? 49.638 -5.610 -16.436 1.00 101.62 191 LEU A C 1
ATOM 1270 O O . LEU A 1 191 ? 50.634 -5.282 -15.791 1.00 100.96 191 LEU A O 1
ATOM 1271 N N . LEU A 1 192 ? 48.779 -6.527 -16.013 1.00 102.29 192 LEU A N 1
ATOM 1272 C CA . LEU A 1 192 ? 48.973 -7.154 -14.723 1.00 103.41 192 LEU A CA 1
ATOM 1273 C C . LEU A 1 192 ? 48.293 -6.257 -13.709 1.00 104.12 192 LEU A C 1
ATOM 1274 O O . LEU A 1 192 ? 47.497 -6.716 -12.890 1.00 103.05 192 LEU A O 1
ATOM 1275 N N . GLY A 1 193 ? 48.601 -4.964 -13.779 1.00 105.15 193 GLY A N 1
ATOM 1276 C CA . GLY A 1 193 ? 47.994 -4.007 -12.873 1.00 106.80 193 GLY A CA 1
ATOM 1277 C C . GLY A 1 193 ? 46.567 -3.715 -13.295 1.00 107.90 193 GLY A C 1
ATOM 1278 O O . GLY A 1 193 ? 45.710 -4.596 -13.238 1.00 108.40 193 GLY A O 1
ATOM 1279 N N . VAL A 1 194 ? 46.313 -2.480 -13.716 1.00 109.54 194 VAL A N 1
ATOM 1280 C CA . VAL A 1 194 ? 44.985 -2.088 -14.162 1.00 111.30 194 VAL A CA 1
ATOM 1281 C C . VAL A 1 194 ? 43.820 -2.615 -13.343 1.00 112.86 194 VAL A C 1
ATOM 1282 O O . VAL A 1 194 ? 43.336 -1.941 -12.433 1.00 112.71 194 VAL A O 1
ATOM 1283 N N . PRO A 1 195 ? 43.359 -3.818 -13.676 1.00 113.82 195 PRO A N 1
ATOM 1284 C CA . PRO A 1 195 ? 42.245 -4.410 -12.958 1.00 115.92 195 PRO A CA 1
ATOM 1285 C C . PRO A 1 195 ? 41.034 -4.650 -13.843 1.00 117.09 195 PRO A C 1
ATOM 1286 O O . PRO A 1 195 ? 39.961 -4.101 -13.598 1.00 116.79 195 PRO A O 1
ATOM 1287 N N . GLY A 1 196 ? 41.215 -5.466 -14.878 1.00 118.60 196 GLY A N 1
ATOM 1288 C CA . GLY A 1 196 ? 40.133 -5.787 -15.795 1.00 119.91 196 GLY A CA 1
ATOM 1289 C C . GLY A 1 196 ? 40.066 -7.293 -15.971 1.00 121.44 196 GLY A C 1
ATOM 1290 O O . GLY A 1 196 ? 39.023 -7.907 -15.739 1.00 122.41 196 GLY A O 1
ATOM 1291 N N . LEU A 1 197 ? 41.189 -7.870 -16.402 1.00 122.11 197 LEU A N 1
ATOM 1292 C CA . LEU A 1 197 ? 41.373 -9.312 -16.595 1.00 122.82 197 LEU A CA 1
ATOM 1293 C C . LEU A 1 197 ? 41.344 -9.936 -17.993 1.00 122.89 197 LEU A C 1
ATOM 1294 O O . LEU A 1 197 ? 41.740 -11.092 -18.138 1.00 124.02 197 LEU A O 1
ATOM 1299 N N . SER A 1 198 ? 40.891 -9.218 -19.017 1.00 121.91 198 SER A N 1
ATOM 1300 C CA . SER A 1 198 ? 40.865 -9.814 -20.355 1.00 120.07 198 SER A CA 1
ATOM 1301 C C . SER A 1 198 ? 40.375 -8.901 -21.468 1.00 118.53 198 SER A C 1
ATOM 1302 O O . SER A 1 198 ? 39.178 -8.638 -21.580 1.00 118.80 198 SER A O 1
ATOM 1305 N N . GLY A 1 199 ? 41.292 -8.430 -22.306 1.00 116.57 199 GLY A N 1
ATOM 1306 C CA . GLY A 1 199 ? 40.870 -7.573 -23.396 1.00 114.65 199 GLY A CA 1
ATOM 1307 C C . GLY A 1 199 ? 41.893 -6.634 -23.997 1.00 112.51 199 GLY A C 1
ATOM 1308 O O . GLY A 1 199 ? 41.701 -5.420 -23.975 1.00 113.13 199 GLY A O 1
ATOM 1309 N N . GLY A 1 200 ? 42.975 -7.183 -24.536 1.00 109.34 200 GLY A N 1
ATOM 1310 C CA . GLY A 1 200 ? 43.974 -6.338 -25.158 1.00 104.51 200 GLY A CA 1
ATOM 1311 C C . GLY A 1 200 ? 43.457 -5.976 -26.536 1.00 100.68 200 GLY A C 1
ATOM 1312 O O . GLY A 1 200 ? 43.294 -6.849 -27.385 1.00 101.05 200 GLY A O 1
ATOM 1313 N N . TYR A 1 201 ? 43.176 -4.699 -26.760 1.00 96.79 201 TYR A N 1
ATOM 1314 C CA . TYR A 1 201 ? 42.668 -4.264 -28.052 1.00 93.58 201 TYR A CA 1
ATOM 1315 C C . TYR A 1 201 ? 43.638 -3.298 -28.709 1.00 92.73 201 TYR A C 1
ATOM 1316 O O . TYR A 1 201 ? 43.748 -2.145 -28.292 1.00 93.27 201 TYR A O 1
ATOM 1325 N N . ILE A 1 202 ? 44.352 -3.765 -29.726 1.00 91.24 202 ILE A N 1
ATOM 1326 C CA . ILE A 1 202 ? 45.277 -2.891 -30.429 1.00 90.46 202 ILE A CA 1
ATOM 1327 C C . ILE A 1 202 ? 44.505 -2.346 -31.615 1.00 89.69 202 ILE A C 1
ATOM 1328 O O . ILE A 1 202 ? 43.596 -3.001 -32.123 1.00 89.21 202 ILE A O 1
ATOM 1333 N N . ASP A 1 203 ? 44.862 -1.148 -32.054 1.00 89.22 203 ASP A N 1
ATOM 1334 C CA . ASP A 1 203 ? 44.176 -0.541 -33.180 1.00 89.19 203 ASP A CA 1
ATOM 1335 C C . ASP A 1 203 ? 45.113 0.186 -34.129 1.00 89.08 203 ASP A C 1
ATOM 1336 O O . ASP A 1 203 ? 45.215 1.412 -34.096 1.00 89.35 203 ASP A O 1
ATOM 1341 N N . PHE A 1 204 ? 45.805 -0.571 -34.972 1.00 89.50 204 PHE A N 1
ATOM 1342 C CA . PHE A 1 204 ? 46.705 0.032 -35.944 1.00 89.85 204 PHE A CA 1
ATOM 1343 C C . PHE A 1 204 ? 45.818 0.973 -36.751 1.00 90.14 204 PHE A C 1
ATOM 1344 O O . PHE A 1 204 ? 44.913 0.523 -37.454 1.00 90.18 204 PHE A O 1
ATOM 1352 N N . SER A 1 205 ? 46.062 2.275 -36.634 1.00 90.37 205 SER A N 1
ATOM 1353 C CA . SER A 1 205 ? 45.267 3.270 -37.348 1.00 90.37 205 SER A CA 1
ATOM 1354 C C . SER A 1 205 ? 45.618 4.679 -36.882 1.00 90.91 205 SER A C 1
ATOM 1355 O O . SER A 1 205 ? 45.348 5.050 -35.739 1.00 91.07 205 SER A O 1
ATOM 1358 N N . GLY A 1 213 ? 46.660 1.459 -39.440 1.00 88.44 213 GLY A N 1
ATOM 1359 C CA . GLY A 1 213 ? 47.588 2.307 -40.161 1.00 87.30 213 GLY A CA 1
ATOM 1360 C C . GLY A 1 213 ? 49.034 2.045 -39.788 1.00 86.22 213 GLY A C 1
ATOM 1361 O O . GLY A 1 213 ? 49.510 2.500 -38.749 1.00 87.36 213 GLY A O 1
ATOM 1362 N N . VAL A 1 214 ? 49.724 1.299 -40.643 1.00 83.63 214 VAL A N 1
ATOM 1363 C CA . VAL A 1 214 ? 51.131 0.961 -40.456 1.00 80.74 214 VAL A CA 1
ATOM 1364 C C . VAL A 1 214 ? 51.660 0.455 -41.786 1.00 79.53 214 VAL A C 1
ATOM 1365 O O . VAL A 1 214 ? 51.573 -0.735 -42.086 1.00 79.89 214 VAL A O 1
ATOM 1369 N N . GLN A 1 215 ? 52.195 1.361 -42.594 1.00 77.74 215 GLN A N 1
ATOM 1370 C CA . GLN A 1 215 ? 52.727 0.965 -43.885 1.00 75.68 215 GLN A CA 1
ATOM 1371 C C . GLN A 1 215 ? 54.234 0.789 -43.841 1.00 73.32 215 GLN A C 1
ATOM 1372 O O . GLN A 1 215 ? 54.848 0.831 -42.775 1.00 72.56 215 GLN A O 1
ATOM 1378 N N . ALA A 1 216 ? 54.824 0.575 -45.010 1.00 70.69 216 ALA A N 1
ATOM 1379 C CA . ALA A 1 216 ? 56.258 0.381 -45.114 1.00 67.50 216 ALA A CA 1
ATOM 1380 C C . ALA A 1 216 ? 56.637 0.202 -46.570 1.00 65.15 216 ALA A C 1
ATOM 1381 O O . ALA A 1 216 ? 55.955 -0.503 -47.312 1.00 65.25 216 ALA A O 1
ATOM 1383 N N . TRP A 1 217 ? 57.717 0.854 -46.982 1.00 63.00 217 TRP A N 1
ATOM 1384 C CA . TRP A 1 217 ? 58.184 0.723 -48.349 1.00 60.64 217 TRP A CA 1
ATOM 1385 C C . TRP A 1 217 ? 59.254 -0.345 -48.387 1.00 57.71 217 TRP A C 1
ATOM 1386 O O . TRP A 1 217 ? 60.211 -0.305 -47.618 1.00 57.95 217 TRP A O 1
ATOM 1397 N N . GLY A 1 218 ? 59.072 -1.316 -49.273 1.00 54.79 218 GLY A N 1
ATOM 1398 C CA . GLY A 1 218 ? 60.032 -2.392 -49.383 1.00 51.13 218 GLY A CA 1
ATOM 1399 C C . GLY A 1 218 ? 60.462 -2.614 -50.813 1.00 48.77 218 GLY A C 1
ATOM 1400 O O . GLY A 1 218 ? 60.053 -1.884 -51.716 1.00 48.48 218 GLY A O 1
ATOM 1401 N N . ILE A 1 219 ? 61.291 -3.629 -51.020 1.00 46.52 219 ILE A N 1
ATOM 1402 C CA . ILE A 1 219 ? 61.773 -3.940 -52.353 1.00 45.34 219 ILE A CA 1
ATOM 1403 C C . ILE A 1 219 ? 61.643 -5.425 -52.638 1.00 44.48 219 ILE A C 1
ATOM 1404 O O . ILE A 1 219 ? 61.957 -6.263 -51.793 1.00 45.24 219 ILE A O 1
ATOM 1409 N N . GLY A 1 220 ? 61.168 -5.741 -53.836 1.00 43.63 220 GLY A N 1
ATOM 1410 C CA . GLY A 1 220 ? 61.008 -7.126 -54.234 1.00 41.21 220 GLY A CA 1
ATOM 1411 C C . GLY A 1 220 ? 61.483 -7.294 -55.659 1.00 39.87 220 GLY A C 1
ATOM 1412 O O . GLY A 1 220 ? 62.022 -6.361 -56.253 1.00 40.70 220 GLY A O 1
ATOM 1413 N N . GLY A 1 221 ? 61.289 -8.479 -56.219 1.00 40.02 221 GLY A N 1
ATOM 1414 C CA . GLY A 1 221 ? 61.720 -8.699 -57.585 1.00 40.19 221 GLY A CA 1
ATOM 1415 C C . GLY A 1 221 ? 61.555 -10.131 -58.034 1.00 39.28 221 GLY A C 1
ATOM 1416 O O . GLY A 1 221 ? 61.166 -10.996 -57.247 1.00 37.83 221 GLY A O 1
ATOM 1417 N N . ARG A 1 222 ? 61.858 -10.383 -59.303 1.00 39.33 222 ARG A N 1
ATOM 1418 C CA . ARG A 1 222 ? 61.736 -11.725 -59.851 1.00 40.18 222 ARG A CA 1
ATOM 1419 C C . ARG A 1 222 ? 62.364 -11.840 -61.230 1.00 39.70 222 ARG A C 1
ATOM 1420 O O . ARG A 1 222 ? 62.566 -10.843 -61.923 1.00 39.61 222 ARG A O 1
ATOM 1428 N N . LEU A 1 223 ? 62.690 -13.069 -61.611 1.00 38.96 223 LEU A N 1
ATOM 1429 C CA . LEU A 1 223 ? 63.241 -13.335 -62.927 1.00 40.87 223 LEU A CA 1
ATOM 1430 C C . LEU A 1 223 ? 62.819 -14.733 -63.347 1.00 40.66 223 LEU A C 1
ATOM 1431 O O . LEU A 1 223 ? 62.592 -15.605 -62.509 1.00 41.31 223 LEU A O 1
ATOM 1436 N N . GLY A 1 224 ? 62.690 -14.934 -64.650 1.00 39.59 224 GLY A N 1
ATOM 1437 C CA . GLY A 1 224 ? 62.286 -16.228 -65.149 1.00 38.82 224 GLY A CA 1
ATOM 1438 C C . GLY A 1 224 ? 62.658 -16.365 -66.604 1.00 40.51 224 GLY A C 1
ATOM 1439 O O . GLY A 1 224 ? 63.199 -15.439 -67.213 1.00 40.39 224 GLY A O 1
ATOM 1440 N N . LEU A 1 225 ? 62.361 -17.524 -67.170 1.00 41.71 225 LEU A N 1
ATOM 1441 C CA . LEU A 1 225 ? 62.677 -17.774 -68.560 1.00 42.89 225 LEU A CA 1
ATOM 1442 C C . LEU A 1 225 ? 61.591 -18.604 -69.219 1.00 43.56 225 LEU A C 1
ATOM 1443 O O . LEU A 1 225 ? 60.752 -19.208 -68.549 1.00 42.99 225 LEU A O 1
ATOM 1448 N N . THR A 1 226 ? 61.612 -18.616 -70.543 1.00 43.86 226 THR A N 1
ATOM 1449 C CA . THR A 1 226 ? 60.671 -19.395 -71.323 1.00 44.35 226 THR A CA 1
ATOM 1450 C C . THR A 1 226 ? 61.519 -20.051 -72.390 1.00 44.87 226 THR A C 1
ATOM 1451 O O . THR A 1 226 ? 62.468 -19.450 -72.889 1.00 46.15 226 THR A O 1
ATOM 1455 N N . TYR A 1 227 ? 61.198 -21.290 -72.725 1.00 46.42 227 TYR A N 1
ATOM 1456 C CA . TYR A 1 227 ? 61.947 -21.985 -73.748 1.00 47.52 227 TYR A CA 1
ATOM 1457 C C . TYR A 1 227 ? 60.997 -22.673 -74.719 1.00 48.72 227 TYR A C 1
ATOM 1458 O O . TYR A 1 227 ? 60.250 -23.576 -74.338 1.00 48.75 227 TYR A O 1
ATOM 1467 N N . GLN A 1 228 ? 61.024 -22.226 -75.972 1.00 47.96 228 GLN A N 1
ATOM 1468 C CA . GLN A 1 228 ? 60.170 -22.787 -77.011 1.00 49.05 228 GLN A CA 1
ATOM 1469 C C . GLN A 1 228 ? 60.573 -24.207 -77.379 1.00 49.58 228 GLN A C 1
ATOM 1470 O O . GLN A 1 228 ? 61.313 -24.420 -78.337 1.00 49.20 228 GLN A O 1
ATOM 1476 N N . VAL A 1 229 ? 60.081 -25.178 -76.616 1.00 49.50 229 VAL A N 1
ATOM 1477 C CA . VAL A 1 229 ? 60.395 -26.575 -76.881 1.00 48.59 229 VAL A CA 1
ATOM 1478 C C . VAL A 1 229 ? 60.023 -26.894 -78.320 1.00 47.66 229 VAL A C 1
ATOM 1479 O O . VAL A 1 229 ? 60.764 -27.567 -79.032 1.00 45.93 229 VAL A O 1
ATOM 1483 N N . THR A 1 230 ? 58.863 -26.402 -78.739 1.00 47.76 230 THR A N 1
ATOM 1484 C CA . THR A 1 230 ? 58.372 -26.630 -80.091 1.00 48.21 230 THR A CA 1
ATOM 1485 C C . THR A 1 230 ? 57.535 -25.431 -80.511 1.00 48.35 230 THR A C 1
ATOM 1486 O O . THR A 1 230 ? 57.163 -24.602 -79.682 1.00 48.36 230 THR A O 1
ATOM 1490 N N . PRO A 1 231 ? 57.223 -25.319 -81.808 1.00 48.23 231 PRO A N 1
ATOM 1491 C CA . PRO A 1 231 ? 56.416 -24.177 -82.241 1.00 47.33 231 PRO A CA 1
ATOM 1492 C C . PRO A 1 231 ? 55.080 -24.119 -81.503 1.00 46.64 231 PRO A C 1
ATOM 1493 O O . PRO A 1 231 ? 54.477 -23.055 -81.390 1.00 48.58 231 PRO A O 1
ATOM 1497 N N . ASP A 1 232 ? 54.636 -25.266 -80.992 1.00 46.10 232 ASP A N 1
ATOM 1498 C CA . ASP A 1 232 ? 53.358 -25.366 -80.287 1.00 44.73 232 ASP A CA 1
ATOM 1499 C C . ASP A 1 232 ? 53.441 -25.609 -78.785 1.00 43.68 232 ASP A C 1
ATOM 1500 O O . ASP A 1 232 ? 52.421 -25.605 -78.100 1.00 44.12 232 ASP A O 1
ATOM 1505 N N . THR A 1 233 ? 54.640 -25.838 -78.269 1.00 41.71 233 THR A N 1
ATOM 1506 C CA . THR A 1 233 ? 54.785 -26.069 -76.843 1.00 40.80 233 THR A CA 1
ATOM 1507 C C . THR A 1 233 ? 55.873 -25.194 -76.258 1.00 41.28 233 THR A C 1
ATOM 1508 O O . THR A 1 233 ? 56.994 -25.135 -76.770 1.00 41.36 233 THR A O 1
ATOM 1512 N N . ARG A 1 234 ? 55.520 -24.506 -75.181 1.00 39.36 234 ARG A N 1
ATOM 1513 C CA . ARG A 1 234 ? 56.446 -23.626 -74.503 1.00 38.07 234 ARG A CA 1
ATOM 1514 C C . ARG A 1 234 ? 56.486 -24.048 -73.052 1.00 38.72 234 ARG A C 1
ATOM 1515 O O . ARG A 1 234 ? 55.517 -24.585 -72.518 1.00 41.18 234 ARG A O 1
ATOM 1523 N N . ILE A 1 235 ? 57.624 -23.829 -72.420 1.00 38.99 235 ILE A N 1
ATOM 1524 C CA . ILE A 1 235 ? 57.771 -24.158 -71.021 1.00 39.14 235 ILE A CA 1
ATOM 1525 C C . ILE A 1 235 ? 58.386 -22.924 -70.410 1.00 39.09 235 ILE A C 1
ATOM 1526 O O . ILE A 1 235 ? 58.877 -22.048 -71.121 1.00 37.66 235 ILE A O 1
ATOM 1531 N N . GLY A 1 236 ? 58.352 -22.846 -69.091 1.00 38.36 236 GLY A N 1
ATOM 1532 C CA . GLY A 1 236 ? 58.916 -21.690 -68.444 1.00 36.07 236 GLY A CA 1
ATOM 1533 C C . GLY A 1 236 ? 58.999 -21.898 -66.959 1.00 35.16 236 GLY A C 1
ATOM 1534 O O . GLY A 1 236 ? 58.437 -22.839 -66.405 1.00 32.98 236 GLY A O 1
ATOM 1535 N N . ALA A 1 237 ? 59.723 -21.002 -66.315 1.00 35.70 237 ALA A N 1
ATOM 1536 C CA . ALA A 1 237 ? 59.894 -21.057 -64.887 1.00 36.70 237 ALA A CA 1
ATOM 1537 C C . ALA A 1 237 ? 60.139 -19.628 -64.457 1.00 37.06 237 ALA A C 1
ATOM 1538 O O . ALA A 1 237 ? 60.659 -18.817 -65.226 1.00 36.23 237 ALA A O 1
ATOM 1540 N N . ALA A 1 238 ? 59.741 -19.317 -63.234 1.00 35.86 238 ALA A N 1
ATOM 1541 C CA . ALA A 1 238 ? 59.928 -17.987 -62.707 1.00 38.03 238 ALA A CA 1
ATOM 1542 C C . ALA A 1 238 ? 60.268 -18.120 -61.239 1.00 40.58 238 ALA A C 1
ATOM 1543 O O . ALA A 1 238 ? 59.784 -19.024 -60.559 1.00 41.93 238 ALA A O 1
ATOM 1545 N N . TYR A 1 239 ? 61.120 -17.229 -60.755 1.00 41.24 239 TYR A N 1
ATOM 1546 C CA . TYR A 1 239 ? 61.498 -17.254 -59.359 1.00 42.03 239 TYR A CA 1
ATOM 1547 C C . TYR A 1 239 ? 61.271 -15.884 -58.743 1.00 43.73 239 TYR A C 1
ATOM 1548 O O . TYR A 1 239 ? 61.801 -14.879 -59.217 1.00 42.72 239 TYR A O 1
ATOM 1557 N N . GLN A 1 240 ? 60.470 -15.855 -57.686 1.00 45.85 240 GLN A N 1
ATOM 1558 C CA . GLN A 1 240 ? 60.170 -14.618 -56.991 1.00 47.56 240 GLN A CA 1
ATOM 1559 C C . GLN A 1 240 ? 60.979 -14.534 -55.710 1.00 51.11 240 GLN A C 1
ATOM 1560 O O . GLN A 1 240 ? 60.755 -15.294 -54.768 1.00 51.57 240 GLN A O 1
ATOM 1566 N N . ALA A 1 241 ? 61.930 -13.609 -55.686 1.00 55.38 241 ALA A N 1
ATOM 1567 C CA . ALA A 1 241 ? 62.768 -13.423 -54.515 1.00 58.35 241 ALA A CA 1
ATOM 1568 C C . ALA A 1 241 ? 61.876 -13.218 -53.304 1.00 61.17 241 ALA A C 1
ATOM 1569 O O . ALA A 1 241 ? 60.678 -12.967 -53.433 1.00 62.30 241 ALA A O 1
ATOM 1571 N N . LYS A 1 242 ? 62.470 -13.342 -52.126 1.00 64.57 242 LYS A N 1
ATOM 1572 C CA . LYS A 1 242 ? 61.756 -13.149 -50.876 1.00 65.99 242 LYS A CA 1
ATOM 1573 C C . LYS A 1 242 ? 61.581 -11.638 -50.801 1.00 67.27 242 LYS A C 1
ATOM 1574 O O . LYS A 1 242 ? 62.569 -10.908 -50.856 1.00 66.68 242 LYS A O 1
ATOM 1580 N N . THR A 1 243 ? 60.347 -11.154 -50.706 1.00 69.88 243 THR A N 1
ATOM 1581 C CA . THR A 1 243 ? 60.156 -9.711 -50.631 1.00 72.54 243 THR A CA 1
ATOM 1582 C C . THR A 1 243 ? 60.922 -9.185 -49.424 1.00 75.47 243 THR A C 1
ATOM 1583 O O . THR A 1 243 ? 61.195 -9.920 -48.475 1.00 77.15 243 THR A O 1
ATOM 1587 N N . HIS A 1 244 ? 61.271 -7.908 -49.481 1.00 78.03 244 HIS A N 1
ATOM 1588 C CA . HIS A 1 244 ? 62.040 -7.239 -48.440 1.00 79.23 244 HIS A CA 1
ATOM 1589 C C . HIS A 1 244 ? 61.239 -5.989 -48.078 1.00 79.19 244 HIS A C 1
ATOM 1590 O O . HIS A 1 244 ? 61.504 -4.905 -48.593 1.00 79.14 244 HIS A O 1
ATOM 1597 N N . VAL A 1 245 ? 60.265 -6.145 -47.186 1.00 79.29 245 VAL A N 1
ATOM 1598 C CA . VAL A 1 245 ? 59.386 -5.040 -46.812 1.00 79.85 245 VAL A CA 1
ATOM 1599 C C . VAL A 1 245 ? 59.856 -4.012 -45.790 1.00 79.30 245 VAL A C 1
ATOM 1600 O O . VAL A 1 245 ? 59.328 -2.901 -45.747 1.00 79.06 245 VAL A O 1
ATOM 1604 N N . GLY A 1 246 ? 60.833 -4.364 -44.964 1.00 78.72 246 GLY A N 1
ATOM 1605 C CA . GLY A 1 246 ? 61.290 -3.415 -43.968 1.00 77.27 246 GLY A CA 1
ATOM 1606 C C . GLY A 1 246 ? 60.278 -3.310 -42.843 1.00 76.57 246 GLY A C 1
ATOM 1607 O O . GLY A 1 246 ? 59.361 -4.126 -42.754 1.00 76.43 246 GLY A O 1
ATOM 1608 N N . ASP A 1 247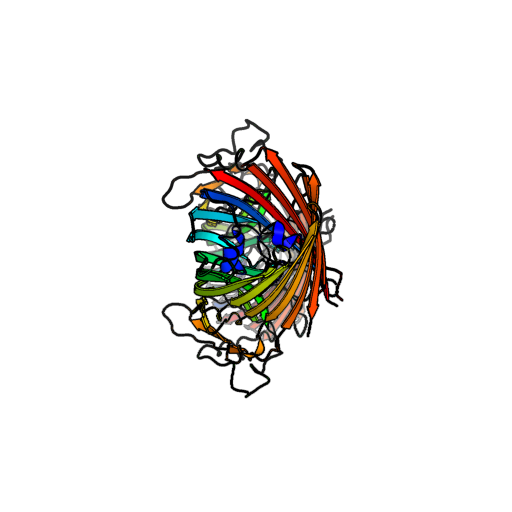 ? 60.425 -2.295 -41.997 1.00 76.38 247 ASP A N 1
ATOM 1609 C CA . ASP A 1 247 ? 59.538 -2.104 -40.853 1.00 75.75 247 ASP A CA 1
ATOM 1610 C C . ASP A 1 247 ? 58.203 -1.412 -41.121 1.00 74.32 247 ASP A C 1
ATOM 1611 O O . ASP A 1 247 ? 58.136 -0.413 -41.835 1.00 73.92 247 ASP A O 1
ATOM 1616 N N . LEU A 1 248 ? 57.146 -1.956 -40.522 1.00 72.41 248 LEU A N 1
ATOM 1617 C CA . LEU A 1 248 ? 55.796 -1.411 -40.644 1.00 70.61 248 LEU A CA 1
ATOM 1618 C C . LEU A 1 248 ? 55.531 -0.473 -39.467 1.00 70.56 248 LEU A C 1
ATOM 1619 O O . LEU A 1 248 ? 55.196 -0.924 -38.372 1.00 70.58 248 LEU A O 1
ATOM 1624 N N . THR A 1 249 ? 55.678 0.828 -39.699 1.00 70.53 249 THR A N 1
ATOM 1625 C CA . THR A 1 249 ? 55.471 1.827 -38.652 1.00 69.60 249 THR A CA 1
ATOM 1626 C C . THR A 1 249 ? 54.090 2.471 -38.732 1.00 70.13 249 THR A C 1
ATOM 1627 O O . THR A 1 249 ? 53.555 2.676 -39.821 1.00 70.14 249 THR A O 1
ATOM 1631 N N . GLY A 1 250 ? 53.522 2.798 -37.575 1.00 70.76 250 GLY A N 1
ATOM 1632 C CA . GLY A 1 250 ? 52.212 3.423 -37.555 1.00 71.77 250 GLY A CA 1
ATOM 1633 C C . GLY A 1 250 ? 51.729 3.808 -36.172 1.00 73.00 250 GLY A C 1
ATOM 1634 O O . GLY A 1 250 ? 52.029 3.136 -35.187 1.00 72.44 250 GLY A O 1
ATOM 1635 N N . GLN A 1 251 ? 50.970 4.896 -36.100 1.00 74.74 251 GLN A N 1
ATOM 1636 C CA . GLN A 1 251 ? 50.437 5.373 -34.831 1.00 76.90 251 GLN A CA 1
ATOM 1637 C C . GLN A 1 251 ? 49.181 4.584 -34.475 1.00 78.05 251 GLN A C 1
ATOM 1638 O O . GLN A 1 251 ? 48.175 4.648 -35.183 1.00 78.36 251 GLN A O 1
ATOM 1644 N N . ALA A 1 252 ? 49.246 3.838 -33.377 1.00 79.41 252 ALA A N 1
ATOM 1645 C CA . ALA A 1 252 ? 48.115 3.032 -32.934 1.00 80.53 252 ALA A CA 1
ATOM 1646 C C . ALA A 1 252 ? 47.600 3.483 -31.572 1.00 80.67 252 ALA A C 1
ATOM 1647 O O . ALA A 1 252 ? 48.073 4.472 -31.013 1.00 80.54 252 ALA A O 1
ATOM 1649 N N . THR A 1 253 ? 46.623 2.752 -31.046 1.00 81.14 253 THR A N 1
ATOM 1650 C CA . THR A 1 253 ? 46.040 3.070 -29.749 1.00 82.09 253 THR A CA 1
ATOM 1651 C C . THR A 1 253 ? 45.592 1.794 -29.039 1.00 84.53 253 THR A C 1
ATOM 1652 O O . THR A 1 253 ? 44.458 1.342 -29.213 1.00 84.32 253 THR A O 1
ATOM 1656 N N . LEU A 1 254 ? 46.485 1.212 -28.242 1.00 86.25 254 LEU A N 1
ATOM 1657 C CA . LEU A 1 254 ? 46.158 -0.009 -27.514 1.00 87.82 254 LEU A CA 1
ATOM 1658 C C . LEU A 1 254 ? 45.216 0.285 -26.361 1.00 89.34 254 LEU A C 1
ATOM 1659 O O . LEU A 1 254 ? 45.112 1.419 -25.897 1.00 89.77 254 LEU A O 1
ATOM 1664 N N . SER A 1 255 ? 44.532 -0.753 -25.901 1.00 90.91 255 SER A N 1
ATOM 1665 C CA . SER A 1 255 ? 43.591 -0.616 -24.808 1.00 92.59 255 SER A CA 1
ATOM 1666 C C . SER A 1 255 ? 43.147 -1.993 -24.317 1.00 93.79 255 SER A C 1
ATOM 1667 O O . SER A 1 255 ? 42.625 -2.796 -25.089 1.00 93.89 255 SER A O 1
ATOM 1670 N N . ALA A 1 256 ? 43.360 -2.262 -23.032 1.00 94.62 256 ALA A N 1
ATOM 1671 C CA . ALA A 1 256 ? 42.993 -3.549 -22.453 1.00 95.18 256 ALA A CA 1
ATOM 1672 C C . ALA A 1 256 ? 41.692 -3.499 -21.663 1.00 95.73 256 ALA A C 1
ATOM 1673 O O . ALA A 1 256 ? 41.031 -2.465 -21.599 1.00 95.32 256 ALA A O 1
ATOM 1675 N N . VAL A 1 257 ? 41.335 -4.629 -21.063 1.00 96.80 257 VAL A N 1
ATOM 1676 C CA . VAL A 1 257 ? 40.113 -4.739 -20.275 1.00 98.47 257 VAL A CA 1
ATOM 1677 C C . VAL A 1 257 ? 40.345 -5.562 -19.008 1.00 99.02 257 VAL A C 1
ATOM 1678 O O . VAL A 1 257 ? 40.115 -6.772 -18.983 1.00 99.59 257 VAL A O 1
ATOM 1682 N N . GLY A 1 262 ? 35.993 -3.870 -16.586 1.00 133.32 262 GLY A N 1
ATOM 1683 C CA . GLY A 1 262 ? 36.050 -2.527 -17.136 1.00 133.15 262 GLY A CA 1
ATOM 1684 C C . GLY A 1 262 ? 36.779 -2.471 -18.465 1.00 132.67 262 GLY A C 1
ATOM 1685 O O . GLY A 1 262 ? 36.857 -3.470 -19.175 1.00 132.96 262 GLY A O 1
ATOM 1686 N N . ASN A 1 263 ? 37.308 -1.299 -18.805 1.00 132.34 263 ASN A N 1
ATOM 1687 C CA . ASN A 1 263 ? 38.043 -1.111 -20.055 1.00 131.49 263 ASN A CA 1
ATOM 1688 C C . ASN A 1 263 ? 39.209 -0.145 -19.834 1.00 129.95 263 ASN A C 1
ATOM 1689 O O . ASN A 1 263 ? 39.137 0.738 -18.979 1.00 130.31 263 ASN A O 1
ATOM 1694 N N . ILE A 1 264 ? 40.277 -0.312 -20.610 1.00 127.77 264 ILE A N 1
ATOM 1695 C CA . ILE A 1 264 ? 41.473 0.522 -20.478 1.00 125.46 264 ILE A CA 1
ATOM 1696 C C . ILE A 1 264 ? 41.944 1.112 -21.800 1.00 122.25 264 ILE A C 1
ATOM 1697 O O . ILE A 1 264 ? 42.269 0.372 -22.713 1.00 123.25 264 ILE A O 1
ATOM 1702 N N . PRO A 1 265 ? 41.996 2.450 -21.914 1.00 119.79 265 PRO A N 1
ATOM 1703 C CA . PRO A 1 265 ? 42.447 3.096 -23.152 1.00 116.90 265 PRO A CA 1
ATOM 1704 C C . PRO A 1 265 ? 43.920 3.534 -23.092 1.00 114.72 265 PRO A C 1
ATOM 1705 O O . PRO A 1 265 ? 44.430 3.874 -22.026 1.00 114.96 265 PRO A O 1
ATOM 1709 N N . LEU A 1 266 ? 44.591 3.522 -24.243 1.00 112.75 266 LEU A N 1
ATOM 1710 C CA . LEU A 1 266 ? 45.998 3.922 -24.345 1.00 110.48 266 LEU A CA 1
ATOM 1711 C C . LEU A 1 266 ? 46.302 4.444 -25.749 1.00 109.18 266 LEU A C 1
ATOM 1712 O O . LEU A 1 266 ? 45.507 4.251 -26.669 1.00 108.83 266 LEU A O 1
ATOM 1717 N N . LYS A 1 267 ? 47.451 5.097 -25.919 1.00 107.66 267 LYS A N 1
ATOM 1718 C CA . LYS A 1 267 ? 47.812 5.646 -27.224 1.00 105.68 267 LYS A CA 1
ATOM 1719 C C . LYS A 1 267 ? 49.322 5.721 -27.475 1.00 105.28 267 LYS A C 1
ATOM 1720 O O . LYS A 1 267 ? 50.109 5.900 -26.545 1.00 105.52 267 LYS A O 1
ATOM 1726 N N . GLY A 1 268 ? 49.711 5.578 -28.742 1.00 104.71 268 GLY A N 1
ATOM 1727 C CA . GLY A 1 268 ? 51.116 5.623 -29.123 1.00 104.22 268 GLY A CA 1
ATOM 1728 C C . GLY A 1 268 ? 51.365 4.899 -30.439 1.00 103.76 268 GLY A C 1
ATOM 1729 O O . GLY A 1 268 ? 50.571 4.044 -30.828 1.00 103.63 268 GLY A O 1
ATOM 1730 N N . ASP A 1 269 ? 52.459 5.228 -31.126 1.00 101.86 269 ASP A N 1
ATOM 1731 C CA . ASP A 1 269 ? 52.775 4.591 -32.407 1.00 100.67 269 ASP A CA 1
ATOM 1732 C C . ASP A 1 269 ? 53.539 3.272 -32.275 1.00 98.81 269 ASP A C 1
ATOM 1733 O O . ASP A 1 269 ? 54.470 3.151 -31.479 1.00 98.24 269 ASP A O 1
ATOM 1738 N N . VAL A 1 270 ? 53.139 2.295 -33.087 1.00 96.87 270 VAL A N 1
ATOM 1739 C CA . VAL A 1 270 ? 53.723 0.953 -33.086 1.00 94.12 270 VAL A CA 1
ATOM 1740 C C . VAL A 1 270 ? 54.627 0.636 -34.284 1.00 92.34 270 VAL A C 1
ATOM 1741 O O . VAL A 1 270 ? 54.491 1.224 -35.357 1.00 91.47 270 VAL A O 1
ATOM 1745 N N . THR A 1 271 ? 55.548 -0.306 -34.080 1.00 90.33 271 THR A N 1
ATOM 1746 C CA . THR A 1 271 ? 56.481 -0.735 -35.118 1.00 89.16 271 THR A CA 1
ATOM 1747 C C . THR A 1 271 ? 56.473 -2.258 -35.254 1.00 88.42 271 THR A C 1
ATOM 1748 O O . THR A 1 271 ? 56.516 -2.977 -34.257 1.00 88.42 271 THR A O 1
ATOM 1752 N N . VAL A 1 272 ? 56.413 -2.747 -36.490 1.00 87.89 272 VAL A N 1
ATOM 1753 C CA . VAL A 1 272 ? 56.414 -4.185 -36.746 1.00 86.95 272 VAL A CA 1
ATOM 1754 C C . VAL A 1 272 ? 57.649 -4.563 -37.558 1.00 86.47 272 VAL A C 1
ATOM 1755 O O . VAL A 1 272 ? 57.894 -4.010 -38.632 1.00 85.90 272 VAL A O 1
ATOM 1759 N N . ARG A 1 273 ? 58.421 -5.513 -37.037 1.00 85.77 273 ARG A N 1
ATOM 1760 C CA . ARG A 1 273 ? 59.647 -5.958 -37.691 1.00 84.50 273 ARG A CA 1
ATOM 1761 C C . ARG A 1 273 ? 59.570 -7.428 -38.098 1.00 82.84 273 ARG A C 1
ATOM 1762 O O . ARG A 1 273 ? 59.047 -8.260 -37.356 1.00 82.54 273 ARG A O 1
ATOM 1770 N N . ASN A 1 274 ? 60.093 -7.730 -39.283 1.00 81.10 274 ASN A N 1
ATOM 1771 C CA . ASN A 1 274 ? 60.129 -9.088 -39.824 1.00 78.83 274 ASN A CA 1
ATOM 1772 C C . ASN A 1 274 ? 58.849 -9.614 -40.466 1.00 76.90 274 ASN A C 1
ATOM 1773 O O . ASN A 1 274 ? 58.629 -10.825 -40.512 1.00 76.05 274 ASN A O 1
ATOM 1778 N N . PHE A 1 275 ? 57.999 -8.713 -40.950 1.00 74.55 275 PHE A N 1
ATOM 1779 C CA . PHE A 1 275 ? 56.784 -9.140 -41.634 1.00 71.61 275 PHE A CA 1
ATOM 1780 C C . PHE A 1 275 ? 57.309 -9.473 -43.027 1.00 69.77 275 PHE A C 1
ATOM 1781 O O . PHE A 1 275 ? 57.414 -8.601 -43.888 1.00 68.91 275 PHE A O 1
ATOM 1789 N N . GLN A 1 276 ? 57.657 -10.736 -43.233 1.00 68.17 276 GLN A N 1
ATOM 1790 C CA . GLN A 1 276 ? 58.217 -11.175 -44.503 1.00 65.75 276 GLN A CA 1
ATOM 1791 C C . GLN A 1 276 ? 57.204 -11.816 -45.439 1.00 63.10 276 GLN A C 1
ATOM 1792 O O . GLN A 1 276 ? 56.158 -12.302 -45.015 1.00 63.01 276 GLN A O 1
ATOM 1798 N N . MET A 1 277 ? 57.533 -11.793 -46.725 1.00 60.63 277 MET A N 1
ATOM 1799 C CA . MET A 1 277 ? 56.718 -12.405 -47.762 1.00 57.82 277 MET A CA 1
ATOM 1800 C C . MET A 1 277 ? 57.665 -13.426 -48.373 1.00 56.33 277 MET A C 1
ATOM 1801 O O . MET A 1 277 ? 58.742 -13.076 -48.849 1.00 55.78 277 MET A O 1
ATOM 1806 N N . PRO A 1 278 ? 57.276 -14.709 -48.351 1.00 55.49 278 PRO A N 1
ATOM 1807 C CA . PRO A 1 278 ? 58.050 -15.841 -48.872 1.00 54.52 278 PRO A CA 1
ATOM 1808 C C . PRO A 1 278 ? 58.483 -15.809 -50.333 1.00 53.33 278 PRO A C 1
ATOM 1809 O O . PRO A 1 278 ? 57.826 -15.203 -51.183 1.00 53.30 278 PRO A O 1
ATOM 1813 N N . ALA A 1 279 ? 59.607 -16.468 -50.610 1.00 51.26 279 ALA A N 1
ATOM 1814 C CA . ALA A 1 279 ? 60.122 -16.565 -51.969 1.00 48.45 279 ALA A CA 1
ATOM 1815 C C . ALA A 1 279 ? 59.143 -17.486 -52.683 1.00 46.51 279 ALA A C 1
ATOM 1816 O O . ALA A 1 279 ? 58.312 -18.130 -52.038 1.00 44.02 279 ALA A O 1
ATOM 1818 N N . GLN A 1 280 ? 59.247 -17.574 -54.001 1.00 45.83 280 GLN A N 1
ATOM 1819 C CA . GLN A 1 280 ? 58.305 -18.393 -54.746 1.00 44.76 280 GLN A CA 1
ATOM 1820 C C . GLN A 1 280 ? 58.908 -18.984 -56.013 1.00 43.13 280 GLN A C 1
ATOM 1821 O O . GLN A 1 280 ? 59.628 -18.303 -56.742 1.00 43.27 280 GLN A O 1
ATOM 1827 N N . LEU A 1 281 ? 58.619 -20.256 -56.268 1.00 40.78 281 LEU A N 1
ATOM 1828 C CA . LEU A 1 281 ? 59.120 -20.913 -57.467 1.00 38.88 281 LEU A CA 1
ATOM 1829 C C . LEU A 1 281 ? 57.953 -21.410 -58.292 1.00 38.76 281 LEU A C 1
ATOM 1830 O O . LEU A 1 281 ? 57.037 -22.042 -57.769 1.00 42.02 281 LEU A O 1
ATOM 1835 N N . THR A 1 282 ? 58.000 -21.135 -59.588 1.00 36.62 282 THR A N 1
ATOM 1836 C CA . THR A 1 282 ? 56.930 -21.534 -60.481 1.00 34.37 282 THR A CA 1
ATOM 1837 C C . THR A 1 282 ? 57.427 -22.058 -61.821 1.00 35.47 282 THR A C 1
ATOM 1838 O O . THR A 1 282 ? 58.248 -21.425 -62.484 1.00 34.53 282 THR A O 1
ATOM 1842 N N . VAL A 1 283 ? 56.923 -23.225 -62.204 1.00 33.58 283 VAL A N 1
ATOM 1843 C CA . VAL A 1 283 ? 57.264 -23.837 -63.476 1.00 35.65 283 VAL A CA 1
ATOM 1844 C C . VAL A 1 283 ? 55.939 -24.206 -64.131 1.00 36.06 283 VAL A C 1
ATOM 1845 O O . VAL A 1 283 ? 55.015 -24.646 -63.449 1.00 39.14 283 VAL A O 1
ATOM 1849 N N . GLY A 1 284 ? 55.835 -24.010 -65.443 1.00 34.98 284 GLY A N 1
ATOM 1850 C CA . GLY A 1 284 ? 54.599 -24.329 -66.135 1.00 31.96 284 GLY A CA 1
ATOM 1851 C C . GLY A 1 284 ? 54.766 -24.675 -67.604 1.00 34.65 284 GLY A C 1
ATOM 1852 O O . GLY A 1 284 ? 55.835 -24.477 -68.188 1.00 32.39 284 GLY A O 1
ATOM 1853 N N . ILE A 1 285 ? 53.690 -25.183 -68.202 1.00 35.92 285 ILE A N 1
ATOM 1854 C CA . ILE A 1 285 ? 53.682 -25.579 -69.607 1.00 37.54 285 ILE A CA 1
ATOM 1855 C C . ILE A 1 285 ? 52.456 -25.009 -70.310 1.00 37.30 285 ILE A C 1
ATOM 1856 O O . ILE A 1 285 ? 51.410 -24.812 -69.692 1.00 36.94 285 ILE A O 1
ATOM 1861 N N . SER A 1 286 ? 52.593 -24.766 -71.608 1.00 36.69 286 SER A N 1
ATOM 1862 C CA . SER A 1 286 ? 51.503 -24.256 -72.428 1.00 35.46 286 SER A CA 1
ATOM 1863 C C . SER A 1 286 ? 51.597 -24.973 -73.766 1.00 36.30 286 SER A C 1
ATOM 1864 O O . SER A 1 286 ? 52.696 -25.247 -74.254 1.00 34.74 286 SER A O 1
ATOM 1867 N N . HIS A 1 287 ? 50.450 -25.281 -74.359 1.00 34.32 287 HIS A N 1
ATOM 1868 C CA . HIS A 1 287 ? 50.439 -25.959 -75.642 1.00 34.16 287 HIS A CA 1
ATOM 1869 C C . HIS A 1 287 ? 49.272 -25.480 -76.489 1.00 35.05 287 HIS A C 1
ATOM 1870 O O . HIS A 1 287 ? 48.173 -25.270 -75.978 1.00 36.20 287 HIS A O 1
ATOM 1877 N N . GLN A 1 288 ? 49.511 -25.291 -77.782 1.00 37.20 288 GLN A N 1
ATOM 1878 C CA . GLN A 1 288 ? 48.440 -24.876 -78.673 1.00 40.37 288 GLN A CA 1
ATOM 1879 C C . GLN A 1 288 ? 48.007 -26.120 -79.441 1.00 42.18 288 GLN A C 1
ATOM 1880 O O . GLN A 1 288 ? 48.819 -26.759 -80.110 1.00 42.53 288 GLN A O 1
ATOM 1886 N N . PHE A 1 289 ? 46.730 -26.472 -79.320 1.00 42.88 289 PHE A N 1
ATOM 1887 C CA . PHE A 1 289 ? 46.182 -27.651 -79.983 1.00 42.65 289 PHE A CA 1
ATOM 1888 C C . PHE A 1 289 ? 45.623 -27.311 -81.356 1.00 45.56 289 PHE A C 1
ATOM 1889 O O . PHE A 1 289 ? 45.197 -28.194 -82.098 1.00 47.02 289 PHE A O 1
ATOM 1897 N N . ASN A 1 290 ? 45.623 -26.022 -81.673 1.00 47.95 290 ASN A N 1
ATOM 1898 C CA . ASN A 1 290 ? 45.139 -25.505 -82.949 1.00 48.94 290 ASN A CA 1
ATOM 1899 C C . ASN A 1 290 ? 44.889 -24.011 -82.789 1.00 50.41 290 ASN A C 1
ATOM 1900 O O . ASN A 1 290 ? 45.069 -23.460 -81.702 1.00 49.57 290 ASN A O 1
ATOM 1905 N N . ASP A 1 291 ? 44.476 -23.357 -83.866 1.00 52.23 291 ASP A N 1
ATOM 1906 C CA . ASP A 1 291 ? 44.234 -21.920 -83.840 1.00 56.17 291 ASP A CA 1
ATOM 1907 C C . ASP A 1 291 ? 43.069 -21.467 -82.961 1.00 55.24 291 ASP A C 1
ATOM 1908 O O . ASP A 1 291 ? 42.666 -20.304 -83.012 1.00 55.06 291 ASP A O 1
ATOM 1913 N N . GLN A 1 292 ? 42.529 -22.368 -82.151 1.00 53.25 292 GLN A N 1
ATOM 1914 C CA . GLN A 1 292 ? 41.415 -21.995 -81.294 1.00 52.07 292 GLN A CA 1
ATOM 1915 C C . GLN A 1 292 ? 41.629 -22.314 -79.825 1.00 49.77 292 GLN A C 1
ATOM 1916 O O . GLN A 1 292 ? 41.300 -21.510 -78.953 1.00 49.57 292 GLN A O 1
ATOM 1922 N N . LEU A 1 293 ? 42.188 -23.483 -79.548 1.00 46.88 293 LEU A N 1
ATOM 1923 C CA . LEU A 1 293 ? 42.397 -23.886 -78.172 1.00 44.98 293 LEU A CA 1
ATOM 1924 C C . LEU A 1 293 ? 43.847 -24.009 -77.736 1.00 44.13 293 LEU A C 1
ATOM 1925 O O . LEU A 1 293 ? 44.695 -24.523 -78.465 1.00 44.80 293 LEU A O 1
ATOM 1930 N N . SER A 1 294 ? 44.113 -23.528 -76.528 1.00 43.47 294 SER A N 1
ATOM 1931 C CA . SER A 1 294 ? 45.434 -23.602 -75.921 1.00 42.40 294 SER A CA 1
ATOM 1932 C C . SER A 1 294 ? 45.203 -23.940 -74.460 1.00 40.46 294 SER A C 1
ATOM 1933 O O . SER A 1 294 ? 44.183 -23.563 -73.881 1.00 40.53 294 SER A O 1
ATOM 1936 N N . VAL A 1 295 ? 46.147 -24.657 -73.867 1.00 36.91 295 VAL A N 1
ATOM 1937 C CA . VAL A 1 295 ? 46.019 -25.051 -72.477 1.00 34.27 295 VAL A CA 1
ATOM 1938 C C . VAL A 1 295 ? 47.318 -24.812 -71.723 1.00 33.50 295 VAL A C 1
ATOM 1939 O O . VAL A 1 295 ? 48.409 -25.016 -72.257 1.00 33.96 295 VAL A O 1
ATOM 1943 N N . SER A 1 296 ? 47.188 -24.371 -70.478 1.00 31.20 296 SER A N 1
ATOM 1944 C CA . SER A 1 296 ? 48.339 -24.110 -69.633 1.00 31.45 296 SER A CA 1
ATOM 1945 C C . SER A 1 296 ? 48.202 -24.886 -68.334 1.00 30.35 296 SER A C 1
ATOM 1946 O O . SER A 1 296 ? 47.103 -25.255 -67.927 1.00 33.37 296 SER A O 1
ATOM 1949 N N . ALA A 1 297 ? 49.335 -25.132 -67.693 1.00 26.53 297 ALA A N 1
ATOM 1950 C CA . ALA A 1 297 ? 49.376 -25.846 -66.430 1.00 25.00 297 ALA A CA 1
ATOM 1951 C C . ALA A 1 297 ? 50.634 -25.364 -65.737 1.00 23.84 297 ALA A C 1
ATOM 1952 O O . ALA A 1 297 ? 51.709 -25.350 -66.331 1.00 23.67 297 ALA A O 1
ATOM 1954 N N . ASP A 1 298 ? 50.499 -24.955 -64.485 1.00 24.99 298 ASP A N 1
ATOM 1955 C CA . ASP A 1 298 ? 51.638 -24.451 -63.733 1.00 29.18 298 ASP A CA 1
ATOM 1956 C C . ASP A 1 298 ? 51.730 -25.099 -62.368 1.00 31.63 298 ASP A C 1
ATOM 1957 O O . ASP A 1 298 ? 50.722 -25.508 -61.789 1.00 34.85 298 ASP A O 1
ATOM 1962 N N . TYR A 1 299 ? 52.950 -25.198 -61.860 1.00 33.75 299 TYR A N 1
ATOM 1963 C CA . TYR A 1 299 ? 53.166 -25.737 -60.531 1.00 37.57 299 TYR A CA 1
ATOM 1964 C C . TYR A 1 299 ? 53.832 -24.621 -59.758 1.00 38.72 299 TYR A C 1
ATOM 1965 O O . TYR A 1 299 ? 54.810 -24.031 -60.219 1.00 40.05 299 TYR A O 1
ATOM 1974 N N . GLN A 1 300 ? 53.313 -24.336 -58.577 1.00 40.61 300 GLN A N 1
ATOM 1975 C CA . GLN A 1 300 ? 53.872 -23.267 -57.786 1.00 43.82 300 GLN A CA 1
ATOM 1976 C C . GLN A 1 300 ? 54.167 -23.689 -56.360 1.00 44.69 300 GLN A C 1
ATOM 1977 O O . GLN A 1 300 ? 53.401 -24.428 -55.741 1.00 46.48 300 GLN A O 1
ATOM 1983 N N . ARG A 1 301 ? 55.296 -23.215 -55.849 1.00 43.80 301 ARG A N 1
ATOM 1984 C CA . ARG A 1 301 ? 55.713 -23.524 -54.496 1.00 45.15 301 ARG A CA 1
ATOM 1985 C C . ARG A 1 301 ? 55.994 -22.209 -53.779 1.00 45.82 301 ARG A C 1
ATOM 1986 O O . ARG A 1 301 ? 56.779 -21.388 -54.256 1.00 45.51 301 ARG A O 1
ATOM 1994 N N . VAL A 1 302 ? 55.341 -22.015 -52.639 1.00 45.44 302 VAL A N 1
ATOM 1995 C CA . VAL A 1 302 ? 55.514 -20.807 -51.842 1.00 45.65 302 VAL A CA 1
ATOM 1996 C C . VAL A 1 302 ? 56.229 -21.173 -50.543 1.00 45.37 302 VAL A C 1
ATOM 1997 O O . VAL A 1 302 ? 55.614 -21.666 -49.597 1.00 45.34 302 VAL A O 1
ATOM 2001 N N . PHE A 1 303 ? 57.533 -20.915 -50.511 1.00 44.74 303 PHE A N 1
ATOM 2002 C CA . PHE A 1 303 ? 58.374 -21.249 -49.368 1.00 45.66 303 PHE A CA 1
ATOM 2003 C C . PHE A 1 303 ? 58.131 -20.497 -48.066 1.00 48.46 303 PHE A C 1
ATOM 2004 O O . PHE A 1 303 ? 58.985 -19.739 -47.604 1.00 47.70 303 PHE A O 1
ATOM 2012 N N . TRP A 1 304 ? 56.966 -20.724 -47.468 1.00 51.25 304 TRP A N 1
ATOM 2013 C CA . TRP A 1 304 ? 56.628 -20.095 -46.198 1.00 53.70 304 TRP A CA 1
ATOM 2014 C C . TRP A 1 304 ? 57.481 -20.721 -45.098 1.00 55.98 304 TRP A C 1
ATOM 2015 O O . TRP A 1 304 ? 57.416 -20.313 -43.940 1.00 56.27 304 TRP A O 1
ATOM 2026 N N . SER A 1 305 ? 58.272 -21.723 -45.467 1.00 59.51 305 SER A N 1
ATOM 2027 C CA . SER A 1 305 ? 59.136 -22.408 -44.512 1.00 63.41 305 SER A CA 1
ATOM 2028 C C . SER A 1 305 ? 60.357 -21.560 -44.194 1.00 65.08 305 SER A C 1
ATOM 2029 O O . SER A 1 305 ? 60.982 -21.730 -43.151 1.00 66.09 305 SER A O 1
ATOM 2032 N N . SER A 1 306 ? 60.695 -20.649 -45.101 1.00 67.88 306 SER A N 1
ATOM 2033 C CA . SER A 1 306 ? 61.854 -19.787 -44.917 1.00 70.75 306 SER A CA 1
ATOM 2034 C C . SER A 1 306 ? 61.562 -18.524 -44.116 1.00 73.84 306 SER A C 1
ATOM 2035 O O . SER A 1 306 ? 62.443 -17.686 -43.925 1.00 73.84 306 SER A O 1
ATOM 2038 N N . VAL A 1 307 ? 60.324 -18.379 -43.658 1.00 78.38 307 VAL A N 1
ATOM 2039 C CA . VAL A 1 307 ? 59.957 -17.224 -42.848 1.00 83.38 307 VAL A CA 1
ATOM 2040 C C . VAL A 1 307 ? 60.024 -17.694 -41.399 1.00 88.16 307 VAL A C 1
ATOM 2041 O O . VAL A 1 307 ? 59.034 -17.668 -40.665 1.00 89.11 307 VAL A O 1
ATOM 2045 N N . MET A 1 308 ? 61.213 -18.145 -41.011 1.00 92.14 308 MET A N 1
ATOM 2046 C CA . MET A 1 308 ? 61.464 -18.638 -39.666 1.00 95.66 308 MET A CA 1
ATOM 2047 C C . MET A 1 308 ? 62.271 -17.633 -38.856 1.00 97.83 308 MET A C 1
ATOM 2048 O O . MET A 1 308 ? 63.447 -17.849 -38.559 1.00 100.03 308 MET A O 1
ATOM 2053 N N . LYS A 1 309 ? 61.624 -16.526 -38.516 1.00 98.90 309 LYS A N 1
ATOM 2054 C CA . LYS A 1 309 ? 62.232 -15.465 -37.727 1.00 99.00 309 LYS A CA 1
ATOM 2055 C C . LYS A 1 309 ? 61.168 -15.000 -36.749 1.00 98.82 309 LYS A C 1
ATOM 2056 O O . LYS A 1 309 ? 60.053 -15.521 -36.749 1.00 98.63 309 LYS A O 1
ATOM 2062 N N . ASP A 1 310 ? 61.504 -14.027 -35.914 1.00 98.11 310 ASP A N 1
ATOM 2063 C CA . ASP A 1 310 ? 60.538 -13.533 -34.949 1.00 97.63 310 ASP A CA 1
ATOM 2064 C C . ASP A 1 310 ? 59.875 -12.266 -35.461 1.00 95.73 310 ASP A C 1
ATOM 2065 O O . ASP A 1 310 ? 60.536 -11.384 -36.010 1.00 95.01 310 ASP A O 1
ATOM 2070 N N . MET A 1 311 ? 58.561 -12.191 -35.297 1.00 94.04 311 MET A N 1
ATOM 2071 C CA . MET A 1 311 ? 57.814 -11.013 -35.706 1.00 93.19 311 MET A CA 1
ATOM 2072 C C . MET A 1 311 ? 57.349 -10.362 -34.413 1.00 93.12 311 MET A C 1
ATOM 2073 O O . MET A 1 311 ? 56.431 -10.853 -33.758 1.00 93.15 311 MET A O 1
ATOM 2078 N N . ASN A 1 312 ? 57.996 -9.265 -34.041 1.00 93.63 312 ASN A N 1
ATOM 2079 C CA . ASN A 1 312 ? 57.655 -8.569 -32.809 1.00 94.70 312 ASN A CA 1
ATOM 2080 C C . ASN A 1 312 ? 56.905 -7.264 -33.041 1.00 94.42 312 ASN A C 1
ATOM 2081 O O . ASN A 1 312 ? 57.176 -6.534 -33.996 1.00 94.67 312 ASN A O 1
ATOM 2086 N N . VAL A 1 313 ? 55.960 -6.980 -32.151 1.00 94.58 313 VAL A N 1
ATOM 2087 C CA . VAL A 1 313 ? 55.152 -5.772 -32.235 1.00 94.63 313 VAL A CA 1
ATOM 2088 C C . VAL A 1 313 ? 55.552 -4.811 -31.115 1.00 95.88 313 VAL A C 1
ATOM 2089 O O . VAL A 1 313 ? 55.297 -5.075 -29.939 1.00 94.86 313 VAL A O 1
ATOM 2093 N N . GLY A 1 314 ? 56.180 -3.700 -31.493 1.00 97.42 314 GLY A N 1
ATOM 2094 C CA . GLY A 1 314 ? 56.628 -2.715 -30.522 1.00 99.15 314 GLY A CA 1
ATOM 2095 C C . GLY A 1 314 ? 55.613 -1.636 -30.196 1.00 100.95 314 GLY A C 1
ATOM 2096 O O . GLY A 1 314 ? 54.757 -1.307 -31.016 1.00 101.33 314 GLY A O 1
ATOM 2097 N N . PHE A 1 315 ? 55.724 -1.067 -28.999 1.00 103.29 315 PHE A N 1
ATOM 2098 C CA . PHE A 1 315 ? 54.796 -0.034 -28.555 1.00 104.83 315 PHE A CA 1
ATOM 2099 C C . PHE A 1 315 ? 55.481 1.128 -27.829 1.00 106.20 315 PHE A C 1
ATOM 2100 O O . PHE A 1 315 ? 55.869 0.999 -26.669 1.00 106.94 315 PHE A O 1
ATOM 2108 N N . VAL A 1 316 ? 55.629 2.254 -28.521 1.00 107.95 316 VAL A N 1
ATOM 2109 C CA . VAL A 1 316 ? 56.218 3.460 -27.940 1.00 109.90 316 VAL A CA 1
ATOM 2110 C C . VAL A 1 316 ? 55.006 4.380 -27.798 1.00 112.14 316 VAL A C 1
ATOM 2111 O O . VAL A 1 316 ? 54.021 4.191 -28.512 1.00 112.78 316 VAL A O 1
ATOM 2115 N N . GLN A 1 317 ? 55.054 5.381 -26.922 1.00 114.21 317 GLN A N 1
ATOM 2116 C CA . GLN A 1 317 ? 53.847 6.182 -26.727 1.00 116.17 317 GLN A CA 1
ATOM 2117 C C . GLN A 1 317 ? 53.733 7.700 -26.896 1.00 116.82 317 GLN A C 1
ATOM 2118 O O . GLN A 1 317 ? 52.774 8.167 -27.508 1.00 117.12 317 GLN A O 1
ATOM 2124 N N . SER A 1 318 ? 54.665 8.481 -26.366 1.00 117.38 318 SER A N 1
ATOM 2125 C CA . SER A 1 318 ? 54.524 9.932 -26.484 1.00 118.42 318 SER A CA 1
ATOM 2126 C C . SER A 1 318 ? 55.844 10.620 -26.808 1.00 119.43 318 SER A C 1
ATOM 2127 O O . SER A 1 318 ? 56.166 10.892 -27.965 1.00 120.03 318 SER A O 1
ATOM 2130 N N . GLY A 1 319 ? 56.572 10.931 -25.746 1.00 120.14 319 GLY A N 1
ATOM 2131 C CA . GLY A 1 319 ? 57.882 11.544 -25.833 1.00 119.98 319 GLY A CA 1
ATOM 2132 C C . GLY A 1 319 ? 58.563 10.678 -24.802 1.00 119.79 319 GLY A C 1
ATOM 2133 O O . GLY A 1 319 ? 59.783 10.655 -24.639 1.00 119.78 319 GLY A O 1
ATOM 2134 N N . SER A 1 320 ? 57.695 9.948 -24.107 1.00 119.36 320 SER A N 1
ATOM 2135 C CA . SER A 1 320 ? 58.051 9.009 -23.061 1.00 118.77 320 SER A CA 1
ATOM 2136 C C . SER A 1 320 ? 58.517 7.715 -23.713 1.00 117.55 320 SER A C 1
ATOM 2137 O O . SER A 1 320 ? 58.334 7.516 -24.916 1.00 117.30 320 SER A O 1
ATOM 2140 N N . ALA A 1 321 ? 59.114 6.835 -22.920 1.00 115.93 321 ALA A N 1
ATOM 2141 C CA . ALA A 1 321 ? 59.608 5.570 -23.441 1.00 114.44 321 ALA A CA 1
ATOM 2142 C C . ALA A 1 321 ? 58.885 4.367 -22.847 1.00 113.45 321 ALA A C 1
ATOM 2143 O O . ALA A 1 321 ? 59.512 3.364 -22.509 1.00 113.28 321 ALA A O 1
ATOM 2145 N N . ALA A 1 322 ? 57.567 4.471 -22.711 1.00 112.13 322 ALA A N 1
ATOM 2146 C CA . ALA A 1 322 ? 56.782 3.363 -22.183 1.00 111.28 322 ALA A CA 1
ATOM 2147 C C . ALA A 1 322 ? 56.827 2.277 -23.253 1.00 110.77 322 ALA A C 1
ATOM 2148 O O . ALA A 1 322 ? 56.487 2.530 -24.409 1.00 110.74 322 ALA A O 1
ATOM 2150 N N . ASN A 1 323 ? 57.252 1.075 -22.878 1.00 110.30 323 ASN A N 1
ATOM 2151 C CA . ASN A 1 323 ? 57.359 -0.017 -23.842 1.00 109.64 323 ASN A CA 1
ATOM 2152 C C . ASN A 1 323 ? 56.368 -1.155 -23.622 1.00 109.19 323 ASN A C 1
ATOM 2153 O O . ASN A 1 323 ? 55.628 -1.183 -22.641 1.00 109.43 323 ASN A O 1
ATOM 2158 N N . LEU A 1 324 ? 56.377 -2.093 -24.564 1.00 108.41 324 LEU A N 1
ATOM 2159 C CA . LEU A 1 324 ? 55.533 -3.281 -24.527 1.00 107.00 324 LEU A CA 1
ATOM 2160 C C . LEU A 1 324 ? 55.779 -4.108 -25.781 1.00 106.16 324 LEU A C 1
ATOM 2161 O O . LEU A 1 324 ? 55.044 -4.004 -26.764 1.00 105.94 324 LEU A O 1
ATOM 2166 N N . ASP A 1 325 ? 56.828 -4.921 -25.741 1.00 105.13 325 ASP A N 1
ATOM 2167 C CA . ASP A 1 325 ? 57.171 -5.772 -26.869 1.00 103.68 325 ASP A CA 1
ATOM 2168 C C . ASP A 1 325 ? 56.458 -7.110 -26.783 1.00 102.82 325 ASP A C 1
ATOM 2169 O O . ASP A 1 325 ? 56.108 -7.580 -25.700 1.00 102.74 325 ASP A O 1
ATOM 2174 N N . LEU A 1 326 ? 56.250 -7.715 -27.945 1.00 101.78 326 LEU A N 1
ATOM 2175 C CA . LEU A 1 326 ? 55.580 -9.000 -28.048 1.00 100.38 326 LEU A CA 1
ATOM 2176 C C . LEU A 1 326 ? 56.087 -9.719 -29.285 1.00 99.60 326 LEU A C 1
ATOM 2177 O O . LEU A 1 326 ? 55.836 -9.282 -30.406 1.00 100.17 326 LEU A O 1
ATOM 2182 N N . SER A 1 327 ? 56.809 -10.815 -29.083 1.00 98.69 327 SER A N 1
ATOM 2183 C CA . SER A 1 327 ? 57.331 -11.583 -30.204 1.00 97.60 327 SER A CA 1
ATOM 2184 C C . SER A 1 327 ? 56.364 -12.686 -30.605 1.00 96.79 327 SER A C 1
ATOM 2185 O O . SER A 1 327 ? 55.869 -13.434 -29.762 1.00 96.42 327 SER A O 1
ATOM 2188 N N . LEU A 1 328 ? 56.093 -12.770 -31.902 1.00 95.94 328 LEU A N 1
ATOM 2189 C CA . LEU A 1 328 ? 55.192 -13.777 -32.438 1.00 95.29 328 LEU A CA 1
ATOM 2190 C C . LEU A 1 328 ? 56.000 -14.816 -33.203 1.00 94.79 328 LEU A C 1
ATOM 2191 O O . LEU A 1 328 ? 56.667 -14.499 -34.189 1.00 95.21 328 LEU A O 1
ATOM 2196 N N . PRO A 1 329 ? 55.947 -16.079 -32.756 1.00 94.46 329 PRO A N 1
ATOM 2197 C CA . PRO A 1 329 ? 56.676 -17.177 -33.393 1.00 93.16 329 PRO A CA 1
ATOM 2198 C C . PRO A 1 329 ? 56.165 -17.451 -34.802 1.00 91.65 329 PRO A C 1
ATOM 2199 O O . PRO A 1 329 ? 54.958 -17.495 -35.033 1.00 91.85 329 PRO A O 1
ATOM 2203 N N . GLN A 1 330 ? 57.086 -17.632 -35.741 1.00 90.24 330 GLN A N 1
ATOM 2204 C CA . GLN A 1 330 ? 56.703 -17.905 -37.120 1.00 88.73 330 GLN A CA 1
ATOM 2205 C C . GLN A 1 330 ? 57.246 -19.230 -37.635 1.00 86.73 330 GLN A C 1
ATOM 2206 O O . GLN A 1 330 ? 58.410 -19.332 -38.022 1.00 86.27 330 GLN A O 1
ATOM 2212 N N . ASN A 1 331 ? 56.391 -20.246 -37.634 1.00 84.60 331 ASN A N 1
ATOM 2213 C CA . ASN A 1 331 ? 56.767 -21.563 -38.125 1.00 82.63 331 ASN A CA 1
ATOM 2214 C C . ASN A 1 331 ? 55.662 -22.101 -39.016 1.00 80.49 331 ASN A C 1
ATOM 2215 O O . ASN A 1 331 ? 54.678 -22.661 -38.532 1.00 80.05 331 ASN A O 1
ATOM 2220 N N . TYR A 1 332 ? 55.826 -21.923 -40.320 1.00 78.77 332 TYR A N 1
ATOM 2221 C CA . TYR A 1 332 ? 54.837 -22.399 -41.273 1.00 76.92 332 TYR A CA 1
ATOM 2222 C C . TYR A 1 332 ? 55.469 -23.483 -42.131 1.00 75.41 332 TYR A C 1
ATOM 2223 O O . TYR A 1 332 ? 56.569 -23.951 -41.845 1.00 75.07 332 TYR A O 1
ATOM 2232 N N . ARG A 1 333 ? 54.763 -23.880 -43.182 1.00 74.53 333 ARG A N 1
ATOM 2233 C CA . ARG A 1 333 ? 55.254 -24.902 -44.093 1.00 72.84 333 ARG A CA 1
ATOM 2234 C C . ARG A 1 333 ? 54.981 -24.449 -45.523 1.00 69.53 333 ARG A C 1
ATOM 2235 O O . ARG A 1 333 ? 54.016 -23.731 -45.781 1.00 69.13 333 ARG A O 1
ATOM 2243 N N . ASP A 1 334 ? 55.834 -24.866 -46.451 1.00 66.29 334 ASP A N 1
ATOM 2244 C CA . ASP A 1 334 ? 55.666 -24.488 -47.845 1.00 62.02 334 ASP A CA 1
ATOM 2245 C C . ASP A 1 334 ? 54.284 -24.853 -48.359 1.00 60.76 334 ASP A C 1
ATOM 2246 O O . ASP A 1 334 ? 53.728 -25.894 -48.007 1.00 60.48 334 ASP A O 1
ATOM 2251 N N . ILE A 1 335 ? 53.735 -23.979 -49.193 1.00 58.34 335 ILE A N 1
ATOM 2252 C CA . ILE A 1 335 ? 52.427 -24.197 -49.786 1.00 55.76 335 ILE A CA 1
ATOM 2253 C C . ILE A 1 335 ? 52.602 -24.478 -51.273 1.00 54.88 335 ILE A C 1
ATOM 2254 O O . ILE A 1 335 ? 53.354 -23.788 -51.961 1.00 55.16 335 ILE A O 1
ATOM 2259 N N . SER A 1 336 ? 51.920 -25.506 -51.759 1.00 52.45 336 SER A N 1
ATOM 2260 C CA . SER A 1 336 ? 51.990 -25.853 -53.167 1.00 50.65 336 SER A CA 1
ATOM 2261 C C . SER A 1 336 ? 50.633 -25.653 -53.811 1.00 47.26 336 SER A C 1
ATOM 2262 O O . SER A 1 336 ? 49.604 -26.045 -53.264 1.00 46.38 336 SER A O 1
ATOM 2265 N N . VAL A 1 337 ? 50.639 -25.025 -54.974 1.00 42.98 337 VAL A N 1
ATOM 2266 C CA . VAL A 1 337 ? 49.415 -24.793 -55.702 1.00 39.61 337 VAL A CA 1
ATOM 2267 C C . VAL A 1 337 ? 49.637 -25.250 -57.129 1.00 38.94 337 VAL A C 1
ATOM 2268 O O . VAL A 1 337 ? 50.714 -25.071 -57.694 1.00 39.41 337 VAL A O 1
ATOM 2272 N N . PHE A 1 338 ? 48.618 -25.886 -57.687 1.00 38.84 338 PHE A N 1
ATOM 2273 C CA . PHE A 1 338 ? 48.662 -26.363 -59.056 1.00 38.06 338 PHE A CA 1
ATOM 2274 C C . PHE A 1 338 ? 47.547 -25.631 -59.782 1.00 36.50 338 PHE A C 1
ATOM 2275 O O . PHE A 1 338 ? 46.475 -25.414 -59.220 1.00 35.37 338 PHE A O 1
ATOM 2283 N N . GLY A 1 339 ? 47.797 -25.249 -61.026 1.00 33.82 339 GLY A N 1
ATOM 2284 C CA . GLY A 1 339 ? 46.780 -24.541 -61.772 1.00 33.40 339 GLY A CA 1
ATOM 2285 C C . GLY A 1 339 ? 46.661 -25.031 -63.195 1.00 33.10 339 GLY A C 1
ATOM 2286 O O . GLY A 1 339 ? 47.616 -25.566 -63.765 1.00 33.60 339 GLY A O 1
ATOM 2287 N N . ILE A 1 340 ? 45.480 -24.845 -63.771 1.00 29.96 340 ILE A N 1
ATOM 2288 C CA . ILE A 1 340 ? 45.234 -25.268 -65.133 1.00 29.28 340 ILE A CA 1
ATOM 2289 C C . ILE A 1 340 ? 44.163 -24.379 -65.743 1.00 27.37 340 ILE A C 1
ATOM 2290 O O . ILE A 1 340 ? 43.174 -24.043 -65.095 1.00 28.43 340 ILE A O 1
ATOM 2295 N N . GLY A 1 341 ? 44.379 -23.975 -66.987 1.00 24.85 341 GLY A N 1
ATOM 2296 C CA . GLY A 1 341 ? 43.417 -23.126 -67.655 1.00 22.61 341 GLY A CA 1
ATOM 2297 C C . GLY A 1 341 ? 43.445 -23.347 -69.150 1.00 23.19 341 GLY A C 1
ATOM 2298 O O . GLY A 1 341 ? 44.344 -24.000 -69.676 1.00 22.38 341 GLY A O 1
ATOM 2299 N N . ALA A 1 342 ? 42.450 -22.804 -69.838 1.00 24.41 342 ALA A N 1
ATOM 2300 C CA . ALA A 1 342 ? 42.366 -22.930 -71.280 1.00 27.75 342 ALA A CA 1
ATOM 2301 C C . ALA A 1 342 ? 41.924 -21.599 -71.866 1.00 30.36 342 ALA A C 1
ATOM 2302 O O . ALA A 1 342 ? 41.199 -20.841 -71.223 1.00 32.95 342 ALA A O 1
ATOM 2304 N N . GLU A 1 343 ? 42.385 -21.306 -73.074 1.00 32.39 343 GLU A N 1
ATOM 2305 C CA . GLU A 1 343 ? 41.993 -20.083 -73.755 1.00 34.30 343 GLU A CA 1
ATOM 2306 C C . GLU A 1 343 ? 41.396 -20.515 -75.079 1.00 35.00 343 GLU A C 1
ATOM 2307 O O . GLU A 1 343 ? 42.083 -21.094 -75.921 1.00 35.89 343 GLU A O 1
ATOM 2313 N N . TYR A 1 344 ? 40.112 -20.238 -75.256 1.00 34.65 344 TYR A N 1
ATOM 2314 C CA . TYR A 1 344 ? 39.426 -20.620 -76.473 1.00 34.67 344 TYR A CA 1
ATOM 2315 C C . TYR A 1 344 ? 39.122 -19.432 -77.371 1.00 34.83 344 TYR A C 1
ATOM 2316 O O . TYR A 1 344 ? 38.287 -18.596 -77.037 1.00 36.51 344 TYR A O 1
ATOM 2325 N N . ARG A 1 345 ? 39.799 -19.359 -78.510 1.00 36.49 345 ARG A N 1
ATOM 2326 C CA . ARG A 1 345 ? 39.563 -18.276 -79.456 1.00 38.84 345 ARG A CA 1
ATOM 2327 C C . ARG A 1 345 ? 38.296 -18.608 -80.232 1.00 39.27 345 ARG A C 1
ATOM 2328 O O . ARG A 1 345 ? 38.360 -19.203 -81.305 1.00 41.42 345 ARG A O 1
ATOM 2336 N N . TYR A 1 346 ? 37.148 -18.230 -79.679 1.00 38.92 346 TYR A N 1
ATOM 2337 C CA . TYR A 1 346 ? 35.861 -18.498 -80.316 1.00 38.83 346 TYR A CA 1
ATOM 2338 C C . TYR A 1 346 ? 35.841 -17.965 -81.745 1.00 38.90 346 TYR A C 1
ATOM 2339 O O . TYR A 1 346 ? 35.332 -18.618 -82.654 1.00 40.34 346 TYR A O 1
ATOM 2348 N N . ASN A 1 347 ? 36.385 -16.769 -81.932 1.00 38.34 347 ASN A N 1
ATOM 2349 C CA . ASN A 1 347 ? 36.469 -16.159 -83.252 1.00 38.16 347 ASN A CA 1
ATOM 2350 C C . ASN A 1 347 ? 37.337 -14.903 -83.184 1.00 37.62 347 ASN A C 1
ATOM 2351 O O . ASN A 1 347 ? 37.883 -14.585 -82.130 1.00 40.20 347 ASN A O 1
ATOM 2356 N N . ALA A 1 348 ? 37.464 -14.196 -84.299 1.00 36.27 348 ALA A N 1
ATOM 2357 C CA . ALA A 1 348 ? 38.296 -12.998 -84.366 1.00 35.75 348 ALA A CA 1
ATOM 2358 C C . ALA A 1 348 ? 38.185 -11.984 -83.221 1.00 36.55 348 ALA A C 1
ATOM 2359 O O . ALA A 1 348 ? 39.164 -11.308 -82.909 1.00 36.57 348 ALA A O 1
ATOM 2361 N N . LYS A 1 349 ? 37.023 -11.856 -82.588 1.00 37.42 349 LYS A N 1
ATOM 2362 C CA . LYS A 1 349 ? 36.916 -10.874 -81.510 1.00 38.11 349 LYS A CA 1
ATOM 2363 C C . LYS A 1 349 ? 36.417 -11.326 -80.137 1.00 36.34 349 LYS A C 1
ATOM 2364 O O . LYS A 1 349 ? 36.331 -10.512 -79.217 1.00 35.95 349 LYS A O 1
ATOM 2370 N N . TRP A 1 350 ? 36.088 -12.605 -79.990 1.00 34.55 350 TRP A N 1
ATOM 2371 C CA . TRP A 1 350 ? 35.641 -13.118 -78.696 1.00 32.80 350 TRP A CA 1
ATOM 2372 C C . TRP A 1 350 ? 36.547 -14.261 -78.267 1.00 32.93 350 TRP A C 1
ATOM 2373 O O . TRP A 1 350 ? 36.740 -15.223 -79.009 1.00 35.74 350 TRP A O 1
ATOM 2384 N N . THR A 1 351 ? 37.112 -14.148 -77.073 1.00 30.32 351 THR A N 1
ATOM 2385 C CA . THR A 1 351 ? 37.975 -15.192 -76.545 1.00 28.95 351 THR A CA 1
ATOM 2386 C C . THR A 1 351 ? 37.419 -15.621 -75.200 1.00 29.06 351 THR A C 1
ATOM 2387 O O . THR A 1 351 ? 37.092 -14.782 -74.360 1.00 31.47 351 THR A O 1
ATOM 2391 N N . PHE A 1 352 ? 37.297 -16.925 -74.993 1.00 25.73 352 PHE A N 1
ATOM 2392 C CA . PHE A 1 352 ? 36.780 -17.408 -73.731 1.00 26.90 352 PHE A CA 1
ATOM 2393 C C . PHE A 1 352 ? 37.840 -18.175 -72.977 1.00 28.28 352 PHE A C 1
ATOM 2394 O O . PHE A 1 352 ? 38.601 -18.948 -73.561 1.00 27.56 352 PHE A O 1
ATOM 2402 N N . ARG A 1 353 ? 37.898 -17.938 -71.673 1.00 27.17 353 ARG A N 1
ATOM 2403 C CA . ARG A 1 353 ? 38.876 -18.603 -70.837 1.00 25.74 353 ARG A CA 1
ATOM 2404 C C . ARG A 1 353 ? 38.226 -19.203 -69.613 1.00 26.41 353 ARG A C 1
ATOM 2405 O O . ARG A 1 353 ? 37.263 -18.665 -69.064 1.00 23.87 353 ARG A O 1
ATOM 2413 N N . GLY A 1 354 ? 38.768 -20.339 -69.204 1.00 26.91 354 GLY A N 1
ATOM 2414 C CA . GLY A 1 354 ? 38.268 -21.040 -68.046 1.00 26.93 354 GLY A CA 1
ATOM 2415 C C . GLY A 1 354 ? 39.428 -21.823 -67.480 1.00 28.14 354 GLY A C 1
ATOM 2416 O O . GLY A 1 354 ? 40.372 -22.159 -68.199 1.00 25.50 354 GLY A O 1
ATOM 2417 N N . GLY A 1 355 ? 39.367 -22.103 -66.188 1.00 29.22 355 GLY A N 1
ATOM 2418 C CA . GLY A 1 355 ? 40.432 -22.846 -65.557 1.00 33.17 355 GLY A CA 1
ATOM 2419 C C . GLY A 1 355 ? 40.021 -23.282 -64.173 1.00 36.74 355 GLY A C 1
ATOM 2420 O O . GLY A 1 355 ? 38.890 -23.042 -63.742 1.00 35.63 355 GLY A O 1
ATOM 2421 N N . PHE A 1 356 ? 40.952 -23.927 -63.482 1.00 39.44 356 PHE A N 1
ATOM 2422 C CA . PHE A 1 356 ? 40.741 -24.428 -62.131 1.00 42.75 356 PHE A CA 1
ATOM 2423 C C . PHE A 1 356 ? 42.046 -24.167 -61.389 1.00 42.99 356 PHE A C 1
ATOM 2424 O O . PHE A 1 356 ? 43.129 -24.285 -61.962 1.00 43.45 356 PHE A O 1
ATOM 2432 N N . HIS A 1 357 ? 41.939 -23.816 -60.116 1.00 45.25 357 HIS A N 1
ATOM 2433 C CA . HIS A 1 357 ? 43.104 -23.503 -59.298 1.00 48.45 357 HIS A CA 1
ATOM 2434 C C . HIS A 1 357 ? 43.045 -24.281 -57.976 1.00 49.45 357 HIS A C 1
ATOM 2435 O O . HIS A 1 357 ? 42.057 -24.212 -57.248 1.00 50.35 357 HIS A O 1
ATOM 2442 N N . TYR A 1 358 ? 44.105 -25.030 -57.678 1.00 52.13 358 TYR A N 1
ATOM 2443 C CA . TYR A 1 358 ? 44.152 -25.865 -56.475 1.00 55.41 358 TYR A CA 1
ATOM 2444 C C . TYR A 1 358 ? 45.365 -25.599 -55.577 1.00 57.92 358 TYR A C 1
ATOM 2445 O O . TYR A 1 358 ? 46.507 -25.706 -56.020 1.00 56.93 358 TYR A O 1
ATOM 2454 N N . ALA A 1 359 ? 45.112 -25.274 -54.311 1.00 62.38 359 ALA A N 1
ATOM 2455 C CA . ALA A 1 359 ? 46.190 -24.997 -53.364 1.00 68.03 359 ALA A CA 1
ATOM 2456 C C . ALA A 1 359 ? 46.023 -25.750 -52.046 1.00 72.11 359 ALA A C 1
ATOM 2457 O O . ALA A 1 359 ? 44.923 -25.840 -51.509 1.00 72.92 359 ALA A O 1
ATOM 2459 N N . GLN A 1 360 ? 47.127 -26.286 -51.530 1.00 78.02 360 GLN A N 1
ATOM 2460 C CA . GLN A 1 360 ? 47.117 -27.029 -50.271 1.00 84.24 360 GLN A CA 1
ATOM 2461 C C . GLN A 1 360 ? 48.528 -27.317 -49.761 1.00 87.64 360 GLN A C 1
ATOM 2462 O O . GLN A 1 360 ? 49.489 -26.649 -50.142 1.00 88.26 360 GLN A O 1
ATOM 2468 N N . GLU A 1 361 ? 48.631 -28.315 -48.887 1.00 91.66 361 GLU A N 1
ATOM 2469 C CA . GLU A 1 361 ? 49.903 -28.735 -48.307 1.00 95.11 361 GLU A CA 1
ATOM 2470 C C . GLU A 1 361 ? 50.482 -27.697 -47.351 1.00 95.48 361 GLU A C 1
ATOM 2471 O O . GLU A 1 361 ? 51.656 -27.765 -46.986 1.00 95.63 361 GLU A O 1
ATOM 2477 N N . THR A 1 377 ? 41.649 -22.702 -51.228 1.00 48.59 377 THR A N 1
ATOM 2478 C CA . THR A 1 377 ? 42.391 -23.897 -51.616 1.00 49.49 377 THR A CA 1
ATOM 2479 C C . THR A 1 377 ? 41.842 -24.497 -52.913 1.00 49.67 377 THR A C 1
ATOM 2480 O O . THR A 1 377 ? 42.384 -25.471 -53.441 1.00 49.48 377 THR A O 1
ATOM 2484 N N . THR A 1 378 ? 40.764 -23.908 -53.420 1.00 47.98 378 THR A N 1
ATOM 2485 C CA . THR A 1 378 ? 40.145 -24.370 -54.655 1.00 47.22 378 THR A CA 1
ATOM 2486 C C . THR A 1 378 ? 39.215 -23.302 -55.204 1.00 45.33 378 THR A C 1
ATOM 2487 O O . THR A 1 378 ? 38.389 -22.747 -54.477 1.00 44.90 378 THR A O 1
ATOM 2491 N N . SER A 1 379 ? 39.344 -23.013 -56.491 1.00 41.73 379 SER A N 1
ATOM 2492 C CA . SER A 1 379 ? 38.495 -22.008 -57.091 1.00 41.38 379 SER A CA 1
ATOM 2493 C C . SER A 1 379 ? 38.286 -22.200 -58.577 1.00 39.59 379 SER A C 1
ATOM 2494 O O . SER A 1 379 ? 39.207 -22.569 -59.305 1.00 40.10 379 SER A O 1
ATOM 2497 N N . LEU A 1 380 ? 37.052 -21.974 -59.014 1.00 38.09 380 LEU A N 1
ATOM 2498 C CA . LEU A 1 380 ? 36.729 -22.081 -60.422 1.00 35.35 380 LEU A CA 1
ATOM 2499 C C . LEU A 1 380 ? 37.131 -20.753 -61.009 1.00 33.35 380 LEU A C 1
ATOM 2500 O O . LEU A 1 380 ? 37.075 -19.717 -60.343 1.00 31.93 380 LEU A O 1
ATOM 2505 N N . THR A 1 381 ? 37.522 -20.789 -62.268 1.00 31.26 381 THR A N 1
ATOM 2506 C CA . THR A 1 381 ? 38.011 -19.606 -62.931 1.00 27.72 381 THR A CA 1
ATOM 2507 C C . THR A 1 381 ? 37.375 -19.427 -64.298 1.00 27.50 381 THR A C 1
ATOM 2508 O O . THR A 1 381 ? 37.096 -20.401 -64.993 1.00 27.61 381 THR A O 1
ATOM 2512 N N . GLY A 1 382 ? 37.139 -18.177 -64.677 1.00 27.90 382 GLY A N 1
ATOM 2513 C CA . GLY A 1 382 ? 36.532 -17.902 -65.967 1.00 25.24 382 GLY A CA 1
ATOM 2514 C C . GLY A 1 382 ? 36.791 -16.478 -66.422 1.00 25.61 382 GLY A C 1
ATOM 2515 O O . GLY A 1 382 ? 37.054 -15.593 -65.604 1.00 25.49 382 GLY A O 1
ATOM 2516 N N . GLY A 1 383 ? 36.719 -16.257 -67.730 1.00 23.10 383 GLY A N 1
ATOM 2517 C CA . GLY A 1 383 ? 36.947 -14.930 -68.262 1.00 21.80 383 GLY A CA 1
ATOM 2518 C C . GLY A 1 383 ? 36.561 -14.821 -69.720 1.00 24.37 383 GLY A C 1
ATOM 2519 O O . GLY A 1 383 ? 36.511 -15.817 -70.445 1.00 25.04 383 GLY A O 1
ATOM 2520 N N . VAL A 1 384 ? 36.278 -13.599 -70.151 1.00 26.77 384 VAL A N 1
ATOM 2521 C CA . VAL A 1 384 ? 35.908 -13.340 -71.534 1.00 27.23 384 VAL A CA 1
ATOM 2522 C C . VAL A 1 384 ? 36.562 -12.052 -72.012 1.00 26.35 384 VAL A C 1
ATOM 2523 O O . VAL A 1 384 ? 36.583 -11.052 -71.296 1.00 24.10 384 VAL A O 1
ATOM 2527 N N . SER A 1 385 ? 37.111 -12.093 -73.219 1.00 29.12 385 SER A N 1
ATOM 2528 C CA . SER A 1 385 ? 37.756 -10.931 -73.816 1.00 32.53 385 SER A CA 1
ATOM 2529 C C . SER A 1 385 ? 37.016 -10.562 -75.086 1.00 32.69 385 SER A C 1
ATOM 2530 O O . SER A 1 385 ? 36.617 -11.434 -75.857 1.00 34.15 385 SER A O 1
ATOM 2533 N N . TYR A 1 386 ? 36.821 -9.269 -75.296 1.00 34.77 386 TYR A N 1
ATOM 2534 C CA . TYR A 1 386 ? 36.160 -8.805 -76.502 1.00 36.30 386 TYR A CA 1
ATOM 2535 C C . TYR A 1 386 ? 37.077 -7.812 -77.191 1.00 37.17 386 TYR A C 1
ATOM 2536 O O . TYR A 1 386 ? 37.465 -6.803 -76.602 1.00 37.24 386 TYR A O 1
ATOM 2545 N N . ALA A 1 387 ? 37.433 -8.101 -78.436 1.00 39.33 387 ALA A N 1
ATOM 2546 C CA . ALA A 1 387 ? 38.303 -7.208 -79.184 1.00 41.52 387 ALA A CA 1
ATOM 2547 C C . ALA A 1 387 ? 37.479 -6.130 -79.871 1.00 42.48 387 ALA A C 1
ATOM 2548 O O . ALA A 1 387 ? 36.829 -6.391 -80.881 1.00 42.94 387 ALA A O 1
ATOM 2550 N N . ILE A 1 388 ? 37.496 -4.924 -79.309 1.00 45.79 388 ILE A N 1
ATOM 2551 C CA . ILE A 1 388 ? 36.768 -3.793 -79.884 1.00 49.94 388 ILE A CA 1
ATOM 2552 C C . ILE A 1 388 ? 37.528 -3.380 -81.144 1.00 51.79 388 ILE A C 1
ATOM 2553 O O . ILE A 1 388 ? 37.667 -2.197 -81.447 1.00 54.73 388 ILE A O 1
ATOM 2558 N N . GLY A 1 389 ? 38.012 -4.375 -81.876 1.00 52.91 389 GLY A N 1
ATOM 2559 C CA . GLY A 1 389 ? 38.789 -4.116 -83.068 1.00 52.19 389 GLY A CA 1
ATOM 2560 C C . GLY A 1 389 ? 40.223 -4.351 -82.652 1.00 52.29 389 GLY A C 1
ATOM 2561 O O . GLY A 1 389 ? 40.512 -4.404 -81.457 1.00 51.93 389 GLY A O 1
ATOM 2562 N N . LYS A 1 390 ? 41.125 -4.507 -83.610 1.00 53.59 390 LYS A N 1
ATOM 2563 C CA . LYS A 1 390 ? 42.521 -4.730 -83.268 1.00 54.52 390 LYS A CA 1
ATOM 2564 C C . LYS A 1 390 ? 43.050 -3.580 -82.412 1.00 54.73 390 LYS A C 1
ATOM 2565 O O . LYS A 1 390 ? 42.469 -2.489 -82.384 1.00 55.02 390 LYS A O 1
ATOM 2571 N N . ASN A 1 391 ? 44.139 -3.837 -81.697 1.00 52.86 391 ASN A N 1
ATOM 2572 C CA . ASN A 1 391 ? 44.764 -2.825 -80.851 1.00 51.42 391 ASN A CA 1
ATOM 2573 C C . ASN A 1 391 ? 43.912 -2.364 -79.663 1.00 49.93 391 ASN A C 1
ATOM 2574 O O . ASN A 1 391 ? 44.360 -1.553 -78.858 1.00 50.07 391 ASN A O 1
ATOM 2579 N N . ASP A 1 392 ? 42.688 -2.870 -79.554 1.00 48.05 392 ASP A N 1
ATOM 2580 C CA . ASP A 1 392 ? 41.805 -2.502 -78.446 1.00 46.79 392 ASP A CA 1
ATOM 2581 C C . ASP A 1 392 ? 41.069 -3.740 -77.939 1.00 44.64 392 ASP A C 1
ATOM 2582 O O . ASP A 1 392 ? 40.425 -4.447 -78.710 1.00 43.56 392 ASP A O 1
ATOM 2587 N N . VAL A 1 393 ? 41.166 -3.996 -76.637 1.00 42.35 393 VAL A N 1
ATOM 2588 C CA . VAL A 1 393 ? 40.545 -5.177 -76.053 1.00 40.42 393 VAL A CA 1
ATOM 2589 C C . VAL A 1 393 ? 40.111 -5.011 -74.596 1.00 40.18 393 VAL A C 1
ATOM 2590 O O . VAL A 1 393 ? 40.906 -4.590 -73.761 1.00 38.71 393 VAL A O 1
ATOM 2594 N N . ILE A 1 394 ? 38.850 -5.327 -74.295 1.00 40.85 394 ILE A N 1
ATOM 2595 C CA . ILE A 1 394 ? 38.368 -5.276 -72.910 1.00 41.67 394 ILE A CA 1
ATOM 2596 C C . ILE A 1 394 ? 38.353 -6.717 -72.435 1.00 40.49 394 ILE A C 1
ATOM 2597 O O . ILE A 1 394 ? 37.918 -7.610 -73.162 1.00 38.47 394 ILE A O 1
ATOM 2602 N N . ASP A 1 395 ? 38.827 -6.946 -71.220 1.00 40.23 395 ASP A N 1
ATOM 2603 C CA . ASP A 1 395 ? 38.856 -8.295 -70.694 1.00 41.61 395 ASP A CA 1
ATOM 2604 C C . ASP A 1 395 ? 38.288 -8.338 -69.285 1.00 41.01 395 ASP A C 1
ATOM 2605 O O . ASP A 1 395 ? 38.595 -7.485 -68.451 1.00 43.30 395 ASP A O 1
ATOM 2610 N N . PHE A 1 396 ? 37.452 -9.336 -69.031 1.00 37.72 396 PHE A N 1
ATOM 2611 C CA . PHE A 1 396 ? 36.839 -9.512 -67.726 1.00 35.98 396 PHE A CA 1
ATOM 2612 C C . PHE A 1 396 ? 37.080 -10.945 -67.266 1.00 35.27 396 PHE A C 1
ATOM 2613 O O . PHE A 1 396 ? 36.817 -11.897 -68.006 1.00 35.62 396 PHE A O 1
ATOM 2621 N N . ALA A 1 397 ? 37.593 -11.095 -66.051 1.00 31.30 397 ALA A N 1
ATOM 2622 C CA . ALA A 1 397 ? 37.867 -12.413 -65.505 1.00 29.48 397 ALA A CA 1
ATOM 2623 C C . ALA A 1 397 ? 37.379 -12.501 -64.069 1.00 30.83 397 ALA A C 1
ATOM 2624 O O . ALA A 1 397 ? 37.257 -11.497 -63.369 1.00 28.30 397 ALA A O 1
ATOM 2626 N N . LEU A 1 398 ? 37.119 -13.717 -63.621 1.00 32.88 398 LEU A N 1
ATOM 2627 C CA . LEU A 1 398 ? 36.607 -13.897 -62.282 1.00 35.95 398 LEU A CA 1
ATOM 2628 C C . LEU A 1 398 ? 37.000 -15.247 -61.694 1.00 36.56 398 LEU A C 1
ATOM 2629 O O . LEU A 1 398 ? 36.991 -16.271 -62.385 1.00 37.29 398 LEU A O 1
ATOM 2634 N N . SER A 1 399 ? 37.355 -15.238 -60.416 1.00 35.31 399 SER A N 1
ATOM 2635 C CA . SER A 1 399 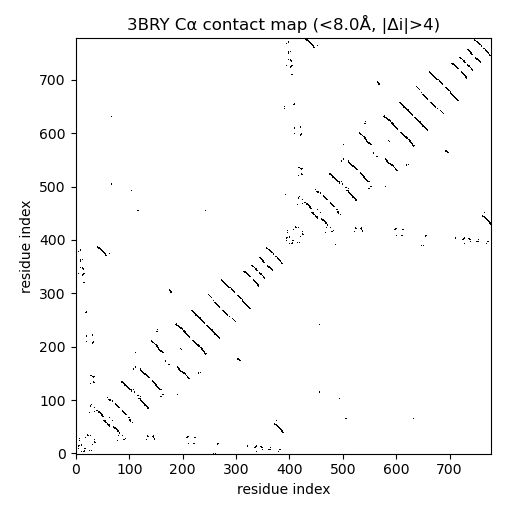? 37.727 -16.462 -59.733 1.00 37.10 399 SER A CA 1
ATOM 2636 C C . SER A 1 399 ? 36.800 -16.710 -58.554 1.00 38.12 399 SER A C 1
ATOM 2637 O O . SER A 1 399 ? 36.622 -15.847 -57.697 1.00 40.29 399 SER A O 1
ATOM 2640 N N . VAL A 1 400 ? 36.204 -17.893 -58.514 1.00 39.28 400 VAL A N 1
ATOM 2641 C CA . VAL A 1 400 ? 35.292 -18.236 -57.434 1.00 40.22 400 VAL A CA 1
ATOM 2642 C C . VAL A 1 400 ? 35.860 -19.365 -56.593 1.00 43.29 400 VAL A C 1
ATOM 2643 O O . VAL A 1 400 ? 36.102 -20.460 -57.095 1.00 43.24 400 VAL A O 1
ATOM 2647 N N . ALA A 1 401 ? 36.061 -19.101 -55.310 1.00 47.48 401 ALA A N 1
ATOM 2648 C CA . ALA A 1 401 ? 36.586 -20.116 -54.411 1.00 51.57 401 ALA A CA 1
ATOM 2649 C C . ALA A 1 401 ? 35.471 -21.074 -54.005 1.00 54.24 401 ALA A C 1
ATOM 2650 O O . ALA A 1 401 ? 34.298 -20.703 -53.979 1.00 53.70 401 ALA A O 1
ATOM 2652 N N . LEU A 1 402 ? 35.838 -22.315 -53.710 1.00 58.85 402 LEU A N 1
ATOM 2653 C CA . LEU A 1 402 ? 34.863 -23.302 -53.266 1.00 63.61 402 LEU A CA 1
ATOM 2654 C C . LEU A 1 402 ? 34.749 -23.107 -51.756 1.00 66.60 402 LEU A C 1
ATOM 2655 O O . LEU A 1 402 ? 35.650 -22.543 -51.132 1.00 65.41 402 LEU A O 1
ATOM 2660 N N . ARG A 1 403 ? 33.649 -23.565 -51.170 1.00 71.62 403 ARG A N 1
ATOM 2661 C CA . ARG A 1 403 ? 33.431 -23.403 -49.736 1.00 76.57 403 ARG A CA 1
ATOM 2662 C C . ARG A 1 403 ? 34.276 -24.281 -48.816 1.00 78.64 403 ARG A C 1
ATOM 2663 O O . ARG A 1 403 ? 34.357 -25.495 -48.996 1.00 78.46 403 ARG A O 1
ATOM 2671 N N . LYS A 1 404 ? 34.897 -23.648 -47.823 1.00 82.75 404 LYS A N 1
ATOM 2672 C CA . LYS A 1 404 ? 35.720 -24.348 -46.839 1.00 87.07 404 LYS A CA 1
ATOM 2673 C C . LYS A 1 404 ? 35.093 -24.185 -45.459 1.00 89.46 404 LYS A C 1
ATOM 2674 O O . LYS A 1 404 ? 34.623 -23.101 -45.111 1.00 90.30 404 LYS A O 1
ATOM 2680 N N . THR A 1 405 ? 35.091 -25.255 -44.671 1.00 91.27 405 THR A N 1
ATOM 2681 C CA . THR A 1 405 ? 34.519 -25.192 -43.333 1.00 93.27 405 THR A CA 1
ATOM 2682 C C . THR A 1 405 ? 35.348 -25.991 -42.337 1.00 93.92 405 THR A C 1
ATOM 2683 O O . THR A 1 405 ? 35.502 -25.587 -41.185 1.00 95.53 405 THR A O 1
ATOM 2687 N N . SER A 1 419 ? 32.124 -22.433 -36.177 1.00 82.07 419 SER A N 1
ATOM 2688 C CA . SER A 1 419 ? 33.155 -22.733 -37.164 1.00 82.02 419 SER A CA 1
ATOM 2689 C C . SER A 1 419 ? 33.496 -21.516 -38.012 1.00 81.10 419 SER A C 1
ATOM 2690 O O . SER A 1 419 ? 33.072 -20.397 -37.718 1.00 80.47 419 SER A O 1
ATOM 2693 N N . VAL A 1 420 ? 34.267 -21.751 -39.069 1.00 80.23 420 VAL A N 1
ATOM 2694 C CA . VAL A 1 420 ? 34.682 -20.694 -39.982 1.00 78.39 420 VAL A CA 1
ATOM 2695 C C . VAL A 1 420 ? 34.476 -21.143 -41.424 1.00 77.14 420 VAL A C 1
ATOM 2696 O O . VAL A 1 420 ? 35.121 -22.085 -41.887 1.00 76.40 420 VAL A O 1
ATOM 2700 N N . THR A 1 421 ? 33.570 -20.475 -42.129 1.00 76.00 421 THR A N 1
ATOM 2701 C CA . THR A 1 421 ? 33.299 -20.802 -43.525 1.00 74.86 421 THR A CA 1
ATOM 2702 C C . THR A 1 421 ? 33.337 -19.508 -44.325 1.00 72.86 421 THR A C 1
ATOM 2703 O O . THR A 1 421 ? 32.738 -18.510 -43.924 1.00 72.81 421 THR A O 1
ATOM 2707 N N . HIS A 1 422 ? 34.041 -19.518 -45.451 1.00 70.63 422 HIS A N 1
ATOM 2708 C CA . HIS A 1 422 ? 34.138 -18.310 -46.252 1.00 68.82 422 HIS A CA 1
ATOM 2709 C C . HIS A 1 422 ? 33.941 -18.510 -47.749 1.00 65.05 422 HIS A C 1
ATOM 2710 O O . HIS A 1 422 ? 34.287 -19.549 -48.313 1.00 63.68 422 HIS A O 1
ATOM 2717 N N . SER A 1 423 ? 33.361 -17.490 -48.373 1.00 62.21 423 SER A N 1
ATOM 2718 C CA . SER A 1 423 ? 33.119 -17.462 -49.806 1.00 58.55 423 SER A CA 1
ATOM 2719 C C . SER A 1 423 ? 34.122 -16.436 -50.313 1.00 56.85 423 SER A C 1
ATOM 2720 O O . SER A 1 423 ? 34.578 -15.586 -49.549 1.00 58.44 423 SER A O 1
ATOM 2723 N N . GLN A 1 424 ? 34.462 -16.500 -51.592 1.00 53.96 424 GLN A N 1
ATOM 2724 C CA . GLN A 1 424 ? 35.442 -15.575 -52.137 1.00 50.66 424 GLN A CA 1
ATOM 2725 C C . GLN A 1 424 ? 35.278 -15.419 -53.638 1.00 47.87 424 GLN A C 1
ATOM 2726 O O . GLN A 1 424 ? 35.112 -16.402 -54.358 1.00 46.08 424 GLN A O 1
ATOM 2732 N N . VAL A 1 425 ? 35.310 -14.176 -54.104 1.00 46.49 425 VAL A N 1
ATOM 2733 C CA . VAL A 1 425 ? 35.192 -13.891 -55.528 1.00 46.65 425 VAL A CA 1
ATOM 2734 C C . VAL A 1 425 ? 36.198 -12.820 -55.935 1.00 45.95 425 VAL A C 1
ATOM 2735 O O . VAL A 1 425 ? 36.221 -11.724 -55.375 1.00 44.52 425 VAL A O 1
ATOM 2739 N N . ASN A 1 426 ? 37.031 -13.157 -56.911 1.00 45.65 426 ASN A N 1
ATOM 2740 C CA . ASN A 1 426 ? 38.050 -12.249 -57.414 1.00 45.39 426 ASN A CA 1
ATOM 2741 C C . ASN A 1 426 ? 37.748 -11.817 -58.846 1.00 44.42 426 ASN A C 1
ATOM 2742 O O . ASN A 1 426 ? 38.021 -12.550 -59.799 1.00 44.94 426 ASN A O 1
ATOM 2747 N N . ALA A 1 427 ? 37.180 -10.624 -58.989 1.00 40.56 427 ALA A N 1
ATOM 2748 C CA . ALA A 1 427 ? 36.847 -10.095 -60.301 1.00 36.86 427 ALA A CA 1
ATOM 2749 C C . ALA A 1 427 ? 37.948 -9.152 -60.769 1.00 36.06 427 ALA A C 1
ATOM 2750 O O . ALA A 1 427 ? 38.600 -8.488 -59.959 1.00 33.46 427 ALA A O 1
ATOM 2752 N N . VAL A 1 428 ? 38.157 -9.108 -62.080 1.00 35.71 428 VAL A N 1
ATOM 2753 C CA . VAL A 1 428 ? 39.180 -8.256 -62.671 1.00 38.14 428 VAL A CA 1
ATOM 2754 C C . VAL A 1 428 ? 38.733 -7.807 -64.050 1.00 39.31 428 VAL A C 1
ATOM 2755 O O . VAL A 1 428 ? 38.277 -8.616 -64.856 1.00 40.51 428 VAL A O 1
ATOM 2759 N N . ILE A 1 429 ? 38.862 -6.516 -64.323 1.00 40.12 429 ILE A N 1
ATOM 2760 C CA . ILE A 1 429 ? 38.489 -5.998 -65.629 1.00 40.30 429 ILE A CA 1
ATOM 2761 C C . ILE A 1 429 ? 39.616 -5.103 -66.111 1.00 39.83 429 ILE A C 1
ATOM 2762 O O . ILE A 1 429 ? 40.099 -4.244 -65.376 1.00 39.36 429 ILE A O 1
ATOM 2767 N N . ALA A 1 430 ? 40.053 -5.323 -67.344 1.00 40.15 430 ALA A N 1
ATOM 2768 C CA . ALA A 1 430 ? 41.139 -4.533 -67.893 1.00 40.66 430 ALA A CA 1
ATOM 2769 C C . ALA A 1 430 ? 40.886 -4.087 -69.322 1.00 41.95 430 ALA A C 1
ATOM 2770 O O . ALA A 1 430 ? 40.208 -4.763 -70.099 1.00 40.59 430 ALA A O 1
ATOM 2772 N N . TYR A 1 431 ? 41.442 -2.927 -69.649 1.00 44.16 431 TYR A N 1
ATOM 2773 C CA . TYR A 1 431 ? 41.334 -2.346 -70.975 1.00 45.44 431 TYR A CA 1
ATOM 2774 C C . TYR A 1 431 ? 42.765 -2.225 -71.481 1.00 44.25 431 TYR A C 1
ATOM 2775 O O . TYR A 1 431 ? 43.626 -1.702 -70.777 1.00 45.08 431 TYR A O 1
ATOM 2784 N N . GLN A 1 432 ? 43.030 -2.719 -72.686 1.00 44.91 432 GLN A N 1
ATOM 2785 C CA . GLN A 1 432 ? 44.379 -2.642 -73.233 1.00 46.51 432 GLN A CA 1
ATOM 2786 C C . GLN A 1 432 ? 44.408 -2.222 -74.695 1.00 46.06 432 GLN A C 1
ATOM 2787 O O . GLN A 1 432 ? 43.682 -2.767 -75.525 1.00 43.23 432 GLN A O 1
ATOM 2793 N N . LYS A 1 433 ? 45.263 -1.253 -75.000 1.00 47.25 433 LYS A N 1
ATOM 2794 C CA . LYS A 1 433 ? 45.416 -0.765 -76.361 1.00 50.97 433 LYS A CA 1
ATOM 2795 C C . LYS A 1 433 ? 46.897 -0.756 -76.708 1.00 51.98 433 LYS A C 1
ATOM 2796 O O . LYS A 1 433 ? 47.725 -0.345 -75.894 1.00 53.53 433 LYS A O 1
ATOM 2802 N N . ARG A 1 434 ? 47.235 -1.224 -77.905 1.00 52.63 434 ARG A N 1
ATOM 2803 C CA . ARG A 1 434 ? 48.627 -1.232 -78.342 1.00 54.24 434 ARG A CA 1
ATOM 2804 C C . ARG A 1 434 ? 48.795 -0.227 -79.470 1.00 53.15 434 ARG A C 1
ATOM 2805 O O . ARG A 1 434 ? 47.846 0.061 -80.196 1.00 51.93 434 ARG A O 1
ATOM 2813 N N . PHE A 1 435 ? 50.000 0.319 -79.599 1.00 54.61 435 PHE A N 1
ATOM 2814 C CA . PHE A 1 435 ? 50.298 1.286 -80.650 1.00 55.05 435 PHE A CA 1
ATOM 2815 C C . PHE A 1 435 ? 51.486 0.802 -81.469 1.00 58.03 435 PHE A C 1
ATOM 2816 O O . PHE A 1 435 ? 52.525 0.449 -80.912 1.00 58.08 435 PHE A O 1
ATOM 2824 N N . HIS A 1 436 ? 51.333 0.787 -82.789 1.00 62.11 436 HIS A N 1
ATOM 2825 C CA . HIS A 1 436 ? 52.410 0.370 -83.679 1.00 67.25 436 HIS A CA 1
ATOM 2826 C C . HIS A 1 436 ? 52.096 0.717 -85.132 1.00 69.02 436 HIS A C 1
ATOM 2827 O O . HIS A 1 436 ? 52.956 0.452 -86.000 1.00 71.65 436 HIS A O 1
ATOM 2834 N N . VAL B 1 3 ? 17.205 20.034 -14.238 1.00 94.61 3 VAL B N 1
ATOM 2835 C CA . VAL B 1 3 ? 16.106 20.251 -15.221 1.00 94.14 3 VAL B CA 1
ATOM 2836 C C . VAL B 1 3 ? 16.146 19.194 -16.315 1.00 94.71 3 VAL B C 1
ATOM 2837 O O . VAL B 1 3 ? 15.238 19.113 -17.141 1.00 94.62 3 VAL B O 1
ATOM 2841 N N . PHE B 1 4 ? 17.208 18.396 -16.323 1.00 95.37 4 PHE B N 1
ATOM 2842 C CA . PHE B 1 4 ? 17.382 17.377 -17.350 1.00 95.35 4 PHE B CA 1
ATOM 2843 C C . PHE B 1 4 ? 16.897 15.976 -17.035 1.00 93.44 4 PHE B C 1
ATOM 2844 O O . PHE B 1 4 ? 16.459 15.235 -17.913 1.00 93.92 4 PHE B O 1
ATOM 2852 N N . ASN B 1 5 ? 17.008 15.639 -15.767 1.00 90.75 5 ASN B N 1
ATOM 2853 C CA . ASN B 1 5 ? 16.552 14.390 -15.204 1.00 88.78 5 ASN B CA 1
ATOM 2854 C C . ASN B 1 5 ? 15.319 15.069 -14.653 1.00 86.46 5 ASN B C 1
ATOM 2855 O O . ASN B 1 5 ? 14.445 15.622 -15.335 1.00 86.72 5 ASN B O 1
ATOM 2860 N N . LEU B 1 6 ? 15.461 15.081 -13.337 1.00 83.46 6 LEU B N 1
ATOM 2861 C CA . LEU B 1 6 ? 14.682 15.621 -12.251 1.00 79.79 6 LEU B CA 1
ATOM 2862 C C . LEU B 1 6 ? 14.387 14.490 -11.314 1.00 76.63 6 LEU B C 1
ATOM 2863 O O . LEU B 1 6 ? 13.449 13.712 -11.509 1.00 77.04 6 LEU B O 1
ATOM 2868 N N . GLU B 1 7 ? 15.219 14.452 -10.279 1.00 71.66 7 GLU B N 1
ATOM 2869 C CA . GLU B 1 7 ? 15.175 13.463 -9.222 1.00 66.95 7 GLU B CA 1
ATOM 2870 C C . GLU B 1 7 ? 15.548 14.095 -7.885 1.00 62.73 7 GLU B C 1
ATOM 2871 O O . GLU B 1 7 ? 15.303 13.532 -6.813 1.00 62.14 7 GLU B O 1
ATOM 2877 N N . GLY B 1 8 ? 16.152 15.273 -7.958 1.00 58.12 8 GLY B N 1
ATOM 2878 C CA . GLY B 1 8 ? 16.581 15.961 -6.756 1.00 52.10 8 GLY B CA 1
ATOM 2879 C C . GLY B 1 8 ? 18.049 15.674 -6.511 1.00 48.44 8 GLY B C 1
ATOM 2880 O O . GLY B 1 8 ? 18.591 14.727 -7.077 1.00 46.54 8 GLY B O 1
ATOM 2881 N N . PHE B 1 9 ? 18.706 16.478 -5.682 1.00 44.56 9 PHE B N 1
ATOM 2882 C CA . PHE B 1 9 ? 20.122 16.258 -5.405 1.00 40.52 9 PHE B CA 1
ATOM 2883 C C . PHE B 1 9 ? 20.346 15.707 -4.007 1.00 38.67 9 PHE B C 1
ATOM 2884 O O . PHE B 1 9 ? 19.736 16.170 -3.047 1.00 39.12 9 PHE B O 1
ATOM 2892 N N . GLY B 1 10 ? 21.227 14.717 -3.899 1.00 36.06 10 GLY B N 1
ATOM 2893 C CA . GLY B 1 10 ? 21.518 14.124 -2.606 1.00 30.98 10 GLY B CA 1
ATOM 2894 C C . GLY B 1 10 ? 20.584 12.989 -2.224 1.00 29.77 10 GLY B C 1
ATOM 2895 O O . GLY B 1 10 ? 19.462 12.890 -2.730 1.00 30.00 10 GLY B O 1
ATOM 2896 N N . PRO B 1 11 ? 21.028 12.104 -1.323 1.00 26.72 11 PRO B N 1
ATOM 2897 C CA . PRO B 1 11 ? 20.213 10.971 -0.879 1.00 23.55 11 PRO B CA 1
ATOM 2898 C C . PRO B 1 11 ? 18.875 11.349 -0.250 1.00 23.86 11 PRO B C 1
ATOM 2899 O O . PRO B 1 11 ? 17.854 10.731 -0.549 1.00 28.43 11 PRO B O 1
ATOM 2903 N N . VAL B 1 12 ? 18.872 12.359 0.615 1.00 21.43 12 VAL B N 1
ATOM 2904 C CA . VAL B 1 12 ? 17.640 12.784 1.267 1.00 19.53 12 VAL B CA 1
ATOM 2905 C C . VAL B 1 12 ? 16.599 13.231 0.238 1.00 21.67 12 VAL B C 1
ATOM 2906 O O . VAL B 1 12 ? 15.485 12.710 0.201 1.00 21.10 12 VAL B O 1
ATOM 2910 N N . SER B 1 13 ? 16.971 14.187 -0.605 1.00 23.70 13 SER B N 1
ATOM 2911 C CA . SER B 1 13 ? 16.067 14.690 -1.630 1.00 22.77 13 SER B CA 1
ATOM 2912 C C . SER B 1 13 ? 15.644 13.599 -2.612 1.00 26.08 13 SER B C 1
ATOM 2913 O O . SER B 1 13 ? 14.458 13.470 -2.929 1.00 26.63 13 SER B O 1
ATOM 2916 N N . ARG B 1 14 ? 16.595 12.810 -3.103 1.00 27.99 14 ARG B N 1
ATOM 2917 C CA . ARG B 1 14 ? 16.211 11.769 -4.044 1.00 31.28 14 ARG B CA 1
ATOM 2918 C C . ARG B 1 14 ? 15.242 10.799 -3.382 1.00 32.12 14 ARG B C 1
ATOM 2919 O O . ARG B 1 14 ? 14.212 10.450 -3.961 1.00 30.74 14 ARG B O 1
ATOM 2927 N N . ALA B 1 15 ? 15.572 10.383 -2.162 1.00 30.93 15 ALA B N 1
ATOM 2928 C CA . ALA B 1 15 ? 14.749 9.440 -1.417 1.00 31.15 15 ALA B CA 1
ATOM 2929 C C . ALA B 1 15 ? 13.393 9.997 -0.992 1.00 31.25 15 ALA B C 1
ATOM 2930 O O . ALA B 1 15 ? 12.515 9.239 -0.577 1.00 31.21 15 ALA B O 1
ATOM 2932 N N . MET B 1 16 ? 13.207 11.308 -1.096 1.00 30.75 16 MET B N 1
ATOM 2933 C CA . MET B 1 16 ? 11.935 11.901 -0.706 1.00 30.18 16 MET B CA 1
ATOM 2934 C C . MET B 1 16 ? 11.213 12.564 -1.867 1.00 30.97 16 MET B C 1
ATOM 2935 O O . MET B 1 16 ? 10.681 13.667 -1.737 1.00 32.88 16 MET B O 1
ATOM 2940 N N . GLY B 1 17 ? 11.205 11.875 -3.005 1.00 31.07 17 GLY B N 1
ATOM 2941 C CA . GLY B 1 17 ? 10.527 12.375 -4.186 1.00 30.15 17 GLY B CA 1
ATOM 2942 C C . GLY B 1 17 ? 11.178 13.539 -4.903 1.00 32.03 17 GLY B C 1
ATOM 2943 O O . GLY B 1 17 ? 10.517 14.222 -5.685 1.00 35.86 17 GLY B O 1
ATOM 2944 N N . GLY B 1 18 ? 12.467 13.766 -4.658 1.00 31.37 18 GLY B N 1
ATOM 2945 C CA . GLY B 1 18 ? 13.158 14.871 -5.307 1.00 29.05 18 GLY B CA 1
ATOM 2946 C C . GLY B 1 18 ? 12.806 16.167 -4.608 1.00 28.37 18 GLY B C 1
ATOM 2947 O O . GLY B 1 18 ? 13.239 17.255 -4.987 1.00 26.45 18 GLY B O 1
ATOM 2948 N N . THR B 1 19 ? 12.011 16.013 -3.558 1.00 28.89 19 THR B N 1
ATOM 2949 C CA . THR B 1 19 ? 11.512 17.098 -2.726 1.00 29.41 19 THR B CA 1
ATOM 2950 C C . THR B 1 19 ? 12.618 17.810 -1.936 1.00 29.00 19 THR B C 1
ATOM 2951 O O . THR B 1 19 ? 13.681 17.239 -1.711 1.00 28.38 19 THR B O 1
ATOM 2955 N N . GLY B 1 20 ? 12.370 19.055 -1.521 1.00 29.85 20 GLY B N 1
ATOM 2956 C CA . GLY B 1 20 ? 13.377 19.779 -0.756 1.00 29.16 20 GLY B CA 1
ATOM 2957 C C . GLY B 1 20 ? 13.232 21.284 -0.547 1.00 30.25 20 GLY B C 1
ATOM 2958 O O . GLY B 1 20 ? 14.124 21.911 0.034 1.00 30.01 20 GLY B O 1
ATOM 2959 N N . ALA B 1 21 ? 12.126 21.874 -0.991 1.00 27.73 21 ALA B N 1
ATOM 2960 C CA . ALA B 1 21 ? 11.927 23.316 -0.840 1.00 29.05 21 ALA B CA 1
ATOM 2961 C C . ALA B 1 21 ? 11.809 23.829 0.605 1.00 29.71 21 ALA B C 1
ATOM 2962 O O . ALA B 1 21 ? 12.260 24.936 0.907 1.00 30.44 21 ALA B O 1
ATOM 2964 N N . ALA B 1 22 ? 11.212 23.043 1.497 1.00 29.94 22 ALA B N 1
ATOM 2965 C CA . ALA B 1 22 ? 11.056 23.481 2.885 1.00 31.02 22 ALA B CA 1
ATOM 2966 C C . ALA B 1 22 ? 11.582 22.469 3.895 1.00 32.35 22 ALA B C 1
ATOM 2967 O O . ALA B 1 22 ? 11.192 22.491 5.062 1.00 34.42 22 ALA B O 1
ATOM 2969 N N . PHE B 1 23 ? 12.483 21.601 3.448 1.00 32.84 23 PHE B N 1
ATOM 2970 C CA . PHE B 1 23 ? 13.043 20.549 4.293 1.00 31.66 23 PHE B CA 1
ATOM 2971 C C . PHE B 1 23 ? 14.576 20.630 4.290 1.00 31.90 23 PHE B C 1
ATOM 2972 O O . PHE B 1 23 ? 15.171 21.086 3.313 1.00 30.84 23 PHE B O 1
ATOM 2980 N N . ASP B 1 24 ? 15.215 20.199 5.377 1.00 31.13 24 ASP B N 1
ATOM 2981 C CA . ASP B 1 24 ? 16.675 20.212 5.440 1.00 29.24 24 ASP B CA 1
ATOM 2982 C C . ASP B 1 24 ? 17.193 18.955 4.766 1.00 30.16 24 ASP B C 1
ATOM 2983 O O . ASP B 1 24 ? 17.218 17.883 5.372 1.00 28.09 24 ASP B O 1
ATOM 2988 N N . ILE B 1 25 ? 17.613 19.089 3.512 1.00 29.85 25 ILE B N 1
ATOM 2989 C CA . ILE B 1 25 ? 18.120 17.951 2.765 1.00 29.36 25 ILE B CA 1
ATOM 2990 C C . ILE B 1 25 ? 19.644 17.843 2.754 1.00 29.92 25 ILE B C 1
ATOM 2991 O O . ILE B 1 25 ? 20.204 17.086 1.964 1.00 31.46 25 ILE B O 1
ATOM 2996 N N . GLY B 1 26 ? 20.313 18.591 3.628 1.00 31.97 26 GLY B N 1
ATOM 2997 C CA . GLY B 1 26 ? 21.766 18.542 3.682 1.00 32.96 26 GLY B CA 1
ATOM 2998 C C . GLY B 1 26 ? 22.452 19.491 2.711 1.00 35.05 26 GLY B C 1
ATOM 2999 O O . GLY B 1 26 ? 21.793 20.348 2.115 1.00 37.03 26 GLY B O 1
ATOM 3000 N N . PRO B 1 27 ? 23.779 19.365 2.522 1.00 34.89 27 PRO B N 1
ATOM 3001 C CA . PRO B 1 27 ? 24.533 20.234 1.611 1.00 34.67 27 PRO B CA 1
ATOM 3002 C C . PRO B 1 27 ? 23.954 20.328 0.200 1.00 34.82 27 PRO B C 1
ATOM 3003 O O . PRO B 1 27 ? 24.137 21.332 -0.485 1.00 34.09 27 PRO B O 1
ATOM 3007 N N . ALA B 1 28 ? 23.260 19.282 -0.237 1.00 35.45 28 ALA B N 1
ATOM 3008 C CA . ALA B 1 28 ? 22.670 19.280 -1.568 1.00 35.03 28 ALA B CA 1
ATOM 3009 C C . ALA B 1 28 ? 21.761 20.492 -1.754 1.00 36.21 28 ALA B C 1
ATOM 3010 O O . ALA B 1 28 ? 21.455 20.880 -2.881 1.00 36.83 28 ALA B O 1
ATOM 3012 N N . ALA B 1 29 ? 21.336 21.087 -0.643 1.00 36.16 29 ALA B N 1
ATOM 3013 C CA . ALA B 1 29 ? 20.465 22.256 -0.682 1.00 34.84 29 ALA B CA 1
ATOM 3014 C C . ALA B 1 29 ? 21.046 23.326 -1.597 1.00 34.05 29 ALA B C 1
ATOM 3015 O O . ALA B 1 29 ? 20.312 24.133 -2.170 1.00 32.82 29 ALA B O 1
ATOM 3017 N N . MET B 1 30 ? 22.369 23.331 -1.724 1.00 33.05 30 MET B N 1
ATOM 3018 C CA . MET B 1 30 ? 23.052 24.295 -2.576 1.00 31.81 30 MET B CA 1
ATOM 3019 C C . MET B 1 30 ? 22.538 24.202 -4.005 1.00 32.39 30 MET B C 1
ATOM 3020 O O . MET B 1 30 ? 22.570 25.179 -4.751 1.00 32.77 30 MET B O 1
ATOM 3025 N N . MET B 1 31 ? 22.059 23.020 -4.380 1.00 33.57 31 MET B N 1
ATOM 3026 C CA . MET B 1 31 ? 21.548 22.799 -5.725 1.00 34.55 31 MET B CA 1
ATOM 3027 C C . MET B 1 31 ? 20.037 22.943 -5.829 1.00 34.10 31 MET B C 1
ATOM 3028 O O . MET B 1 31 ? 19.496 23.008 -6.931 1.00 34.97 31 MET B O 1
ATOM 3033 N N . GLU B 1 32 ? 19.356 22.992 -4.690 1.00 33.23 32 GLU B N 1
ATOM 3034 C CA . GLU B 1 32 ? 17.903 23.121 -4.691 1.00 32.20 32 GLU B CA 1
ATOM 3035 C C . GLU B 1 32 ? 17.434 24.458 -4.133 1.00 31.19 32 GLU B C 1
ATOM 3036 O O . GLU B 1 32 ? 17.210 25.400 -4.888 1.00 31.96 32 GLU B O 1
ATOM 3042 N N . ASN B 1 33 ? 17.274 24.531 -2.818 1.00 30.47 33 ASN B N 1
ATOM 3043 C CA . ASN B 1 33 ? 16.860 25.760 -2.159 1.00 31.62 33 ASN B CA 1
ATOM 3044 C C . ASN B 1 33 ? 17.951 26.074 -1.140 1.00 31.98 33 ASN B C 1
ATOM 3045 O O . ASN B 1 33 ? 17.958 25.530 -0.037 1.00 29.65 33 ASN B O 1
ATOM 3050 N N . PRO B 1 34 ? 18.884 26.969 -1.501 1.00 32.97 34 PRO B N 1
ATOM 3051 C CA . PRO B 1 34 ? 20.000 27.365 -0.634 1.00 34.39 34 PRO B CA 1
ATOM 3052 C C . PRO B 1 34 ? 19.562 27.808 0.761 1.00 33.66 34 PRO B C 1
ATOM 3053 O O . PRO B 1 34 ? 20.310 27.679 1.730 1.00 32.57 34 PRO B O 1
ATOM 3057 N N . ALA B 1 35 ? 18.347 28.335 0.856 1.00 32.62 35 ALA B N 1
ATOM 3058 C CA . ALA B 1 35 ? 17.826 28.795 2.134 1.00 33.90 35 ALA B CA 1
ATOM 3059 C C . ALA B 1 35 ? 17.771 27.655 3.146 1.00 33.86 35 ALA B C 1
ATOM 3060 O O . ALA B 1 35 ? 17.836 27.883 4.350 1.00 33.20 35 ALA B O 1
ATOM 3062 N N . THR B 1 36 ? 17.656 26.427 2.650 1.00 34.95 36 THR B N 1
ATOM 3063 C CA . THR B 1 36 ? 17.576 25.259 3.517 1.00 33.56 36 THR B CA 1
ATOM 3064 C C . THR B 1 36 ? 18.821 25.025 4.356 1.00 32.78 36 THR B C 1
ATOM 3065 O O . THR B 1 36 ? 18.736 24.441 5.433 1.00 35.38 36 THR B O 1
ATOM 3069 N N . LEU B 1 37 ? 19.980 25.451 3.869 1.00 31.11 37 LEU B N 1
ATOM 3070 C CA . LEU B 1 37 ? 21.184 25.300 4.673 1.00 30.70 37 LEU B CA 1
ATOM 3071 C C . LEU B 1 37 ? 20.823 26.186 5.860 1.00 33.55 37 LEU B C 1
ATOM 3072 O O . LEU B 1 37 ? 19.934 27.032 5.751 1.00 34.45 37 LEU B O 1
ATOM 3077 N N . GLY B 1 38 ? 21.474 26.020 6.995 1.00 35.67 38 GLY B N 1
ATOM 3078 C CA . GLY B 1 38 ? 21.100 26.880 8.103 1.00 41.76 38 GLY B CA 1
ATOM 3079 C C . GLY B 1 38 ? 19.877 26.341 8.812 1.00 41.22 38 GLY B C 1
ATOM 3080 O O . GLY B 1 38 ? 19.309 26.978 9.696 1.00 41.49 38 GLY B O 1
ATOM 3081 N N . LEU B 1 39 ? 19.454 25.164 8.375 1.00 41.64 39 LEU B N 1
ATOM 3082 C CA . LEU B 1 39 ? 18.338 24.456 8.978 1.00 39.57 39 LEU B CA 1
ATOM 3083 C C . LEU B 1 39 ? 19.188 23.359 9.597 1.00 39.64 39 LEU B C 1
ATOM 3084 O O . LEU B 1 39 ? 18.779 22.647 10.514 1.00 39.06 39 LEU B O 1
ATOM 3089 N N . MET B 1 40 ? 20.411 23.279 9.071 1.00 39.71 40 MET B N 1
ATOM 3090 C CA . MET B 1 40 ? 21.421 22.330 9.510 1.00 38.81 40 MET B CA 1
ATOM 3091 C C . MET B 1 40 ? 21.962 22.788 10.856 1.00 39.63 40 MET B C 1
ATOM 3092 O O . MET B 1 40 ? 21.758 23.934 11.261 1.00 42.36 40 MET B O 1
ATOM 3097 N N . GLY B 1 41 ? 22.655 21.891 11.544 1.00 39.26 41 GLY B N 1
ATOM 3098 C CA . GLY B 1 41 ? 23.200 22.229 12.843 1.00 37.66 41 GLY B CA 1
ATOM 3099 C C . GLY B 1 41 ? 24.545 22.919 12.783 1.00 37.57 41 GLY B C 1
ATOM 3100 O O . GLY B 1 41 ? 25.374 22.627 11.921 1.00 38.23 41 GLY B O 1
ATOM 3101 N N . GLU B 1 42 ? 24.761 23.840 13.714 1.00 37.88 42 GLU B N 1
ATOM 3102 C CA . GLU B 1 42 ? 26.011 24.573 13.774 1.00 37.78 42 GLU B CA 1
ATOM 3103 C C . GLU B 1 42 ? 27.168 23.591 13.710 1.00 35.80 42 GLU B C 1
ATOM 3104 O O . GLU B 1 42 ? 27.060 22.455 14.162 1.00 35.13 42 GLU B O 1
ATOM 3110 N N . GLY B 1 43 ? 28.269 24.038 13.125 1.00 36.15 43 GLY B N 1
ATOM 3111 C CA . GLY B 1 43 ? 29.432 23.189 12.981 1.00 34.75 43 GLY B CA 1
ATOM 3112 C C . GLY B 1 43 ? 29.857 23.229 11.529 1.00 35.72 43 GLY B C 1
ATOM 3113 O O . GLY B 1 43 ? 29.345 24.030 10.750 1.00 35.08 43 GLY B O 1
ATOM 3114 N N . ARG B 1 44 ? 30.800 22.372 11.165 1.00 36.50 44 ARG B N 1
ATOM 3115 C CA . ARG B 1 44 ? 31.280 22.305 9.795 1.00 38.06 44 ARG B CA 1
ATOM 3116 C C . ARG B 1 44 ? 30.841 20.952 9.257 1.00 39.84 44 ARG B C 1
ATOM 3117 O O . ARG B 1 44 ? 30.986 19.933 9.932 1.00 41.40 44 ARG B O 1
ATOM 3125 N N . HIS B 1 45 ? 30.297 20.936 8.048 1.00 39.58 45 HIS B N 1
ATOM 3126 C CA . HIS B 1 45 ? 29.833 19.688 7.464 1.00 39.06 45 HIS B CA 1
ATOM 3127 C C . HIS B 1 45 ? 30.570 19.351 6.174 1.00 40.32 45 HIS B C 1
ATOM 3128 O O . HIS B 1 45 ? 30.743 20.200 5.299 1.00 42.26 45 HIS B O 1
ATOM 3135 N N . PHE B 1 46 ? 31.010 18.105 6.068 1.00 40.23 46 PHE B N 1
ATOM 3136 C CA . PHE B 1 46 ? 31.700 17.641 4.876 1.00 39.71 46 PHE B CA 1
ATOM 3137 C C . PHE B 1 46 ? 30.863 16.519 4.281 1.00 38.15 46 PHE B C 1
ATOM 3138 O O . PHE B 1 46 ? 30.385 15.641 4.998 1.00 37.74 46 PHE B O 1
ATOM 3146 N N . SER B 1 47 ? 30.669 16.555 2.971 1.00 37.35 47 SER B N 1
ATOM 3147 C CA . SER B 1 47 ? 29.877 15.527 2.320 1.00 36.10 47 SER B CA 1
ATOM 3148 C C . SER B 1 47 ? 30.683 14.869 1.211 1.00 33.92 47 SER B C 1
ATOM 3149 O O . SER B 1 47 ? 31.399 15.537 0.468 1.00 33.89 47 SER B O 1
ATOM 3152 N N . LEU B 1 48 ? 30.561 13.552 1.109 1.00 31.83 48 LEU B N 1
ATOM 3153 C CA . LEU B 1 48 ? 31.281 12.794 0.101 1.00 31.93 48 LEU B CA 1
ATOM 3154 C C . LEU B 1 48 ? 30.386 11.657 -0.381 1.00 33.47 48 LEU B C 1
ATOM 3155 O O . LEU B 1 48 ? 29.875 10.884 0.428 1.00 34.24 48 LEU B O 1
ATOM 3160 N N . GLY B 1 49 ?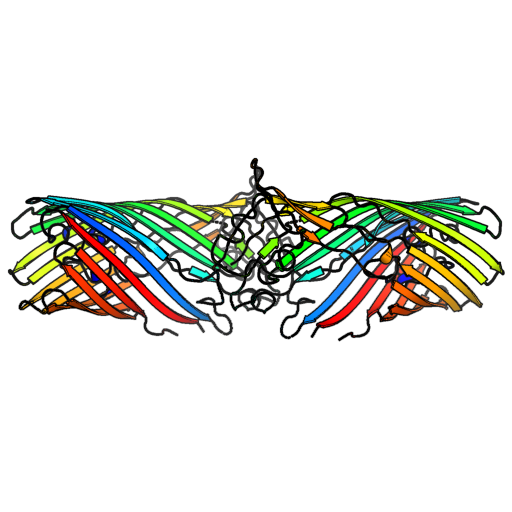 30.198 11.558 -1.694 1.00 32.57 49 GLY B N 1
ATOM 3161 C CA . GLY B 1 49 ? 29.361 10.504 -2.242 1.00 33.10 49 GLY B CA 1
ATOM 3162 C C . GLY B 1 49 ? 29.404 10.465 -3.756 1.00 34.18 49 GLY B C 1
ATOM 3163 O O . GLY B 1 49 ? 30.150 11.219 -4.375 1.00 36.16 49 GLY B O 1
ATOM 3164 N N . LEU B 1 50 ? 28.610 9.589 -4.360 1.00 36.23 50 LEU B N 1
ATOM 3165 C CA . LEU B 1 50 ? 28.581 9.486 -5.814 1.00 38.91 50 LEU B CA 1
ATOM 3166 C C . LEU B 1 50 ? 27.206 9.117 -6.373 1.00 38.52 50 LEU B C 1
ATOM 3167 O O . LEU B 1 50 ? 26.487 8.295 -5.805 1.00 37.26 50 LEU B O 1
ATOM 3172 N N . ASP B 1 51 ? 26.859 9.739 -7.496 1.00 38.82 51 ASP B N 1
ATOM 3173 C CA . ASP B 1 51 ? 25.578 9.522 -8.161 1.00 40.34 51 ASP B CA 1
ATOM 3174 C C . ASP B 1 51 ? 25.718 8.559 -9.339 1.00 39.79 51 ASP B C 1
ATOM 3175 O O . ASP B 1 51 ? 26.700 8.611 -10.079 1.00 40.09 51 ASP B O 1
ATOM 3180 N N . VAL B 1 52 ? 24.731 7.688 -9.522 1.00 39.54 52 VAL B N 1
ATOM 3181 C CA . VAL B 1 52 ? 24.774 6.734 -10.623 1.00 40.61 52 VAL B CA 1
ATOM 3182 C C . VAL B 1 52 ? 23.453 6.643 -11.375 1.00 40.53 52 VAL B C 1
ATOM 3183 O O . VAL B 1 52 ? 22.409 6.381 -10.781 1.00 40.08 52 VAL B O 1
ATOM 3187 N N . VAL B 1 53 ? 23.507 6.861 -12.684 1.00 41.09 53 VAL B N 1
ATOM 3188 C CA . VAL B 1 53 ? 22.319 6.775 -13.521 1.00 42.82 53 VAL B CA 1
ATOM 3189 C C . VAL B 1 53 ? 22.425 5.504 -14.355 1.00 43.67 53 VAL B C 1
ATOM 3190 O O . VAL B 1 53 ? 23.375 5.332 -15.118 1.00 45.00 53 VAL B O 1
ATOM 3194 N N . SER B 1 54 ? 21.451 4.615 -14.195 1.00 44.43 54 SER B N 1
ATOM 3195 C CA . SER B 1 54 ? 21.427 3.350 -14.921 1.00 45.22 54 SER B CA 1
ATOM 3196 C C . SER B 1 54 ? 20.247 3.331 -15.889 1.00 44.29 54 SER B C 1
ATOM 3197 O O . SER B 1 54 ? 19.134 2.969 -15.512 1.00 44.07 54 SER B O 1
ATOM 3200 N N . THR B 1 55 ? 20.493 3.718 -17.137 1.00 45.07 55 THR B N 1
ATOM 3201 C CA . THR B 1 55 ? 19.435 3.758 -18.142 1.00 47.50 55 THR B CA 1
ATOM 3202 C C . THR B 1 55 ? 19.431 2.562 -19.087 1.00 50.11 55 THR B C 1
ATOM 3203 O O . THR B 1 55 ? 20.480 2.096 -19.535 1.00 50.25 55 THR B O 1
ATOM 3207 N N . ASP B 1 56 ? 18.229 2.083 -19.388 1.00 52.80 56 ASP B N 1
ATOM 3208 C CA . ASP B 1 56 ? 18.033 0.946 -20.278 1.00 56.28 56 ASP B CA 1
ATOM 3209 C C . ASP B 1 56 ? 16.974 1.370 -21.298 1.00 58.24 56 ASP B C 1
ATOM 3210 O O . ASP B 1 56 ? 15.844 1.679 -20.922 1.00 59.05 56 ASP B O 1
ATOM 3215 N N . ILE B 1 57 ? 17.331 1.402 -22.579 1.00 59.26 57 ILE B N 1
ATOM 3216 C CA . ILE B 1 57 ? 16.371 1.802 -23.606 1.00 60.89 57 ILE B CA 1
ATOM 3217 C C . ILE B 1 57 ? 16.217 0.778 -24.722 1.00 61.99 57 ILE B C 1
ATOM 3218 O O . ILE B 1 57 ? 17.204 0.277 -25.260 1.00 60.65 57 ILE B O 1
ATOM 3223 N N . LYS B 1 58 ? 14.970 0.482 -25.072 1.00 64.82 58 LYS B N 1
ATOM 3224 C CA . LYS B 1 58 ? 14.681 -0.470 -26.135 1.00 68.79 58 LYS B CA 1
ATOM 3225 C C . LYS B 1 58 ? 13.839 0.201 -27.209 1.00 71.11 58 LYS B C 1
ATOM 3226 O O . LYS B 1 58 ? 12.703 0.604 -26.959 1.00 71.47 58 LYS B O 1
ATOM 3232 N N . VAL B 1 59 ? 14.405 0.322 -28.404 1.00 74.71 59 VAL B N 1
ATOM 3233 C CA . VAL B 1 59 ? 13.710 0.957 -29.516 1.00 78.71 59 VAL B CA 1
ATOM 3234 C C . VAL B 1 59 ? 13.504 -0.016 -30.674 1.00 80.22 59 VAL B C 1
ATOM 3235 O O . VAL B 1 59 ? 14.467 -0.559 -31.214 1.00 80.85 59 VAL B O 1
ATOM 3239 N N . THR B 1 60 ? 12.247 -0.234 -31.050 1.00 82.02 60 THR B N 1
ATOM 3240 C CA . THR B 1 60 ? 11.928 -1.136 -32.154 1.00 83.95 60 THR B CA 1
ATOM 3241 C C . THR B 1 60 ? 11.024 -0.437 -33.165 1.00 84.02 60 THR B C 1
ATOM 3242 O O . THR B 1 60 ? 11.379 0.606 -33.715 1.00 84.41 60 THR B O 1
ATOM 3246 N N . THR B 1 67 ? 14.786 -4.308 -33.823 1.00 103.00 67 THR B N 1
ATOM 3247 C CA . THR B 1 67 ? 14.774 -4.028 -32.392 1.00 101.98 67 THR B CA 1
ATOM 3248 C C . THR B 1 67 ? 16.138 -3.549 -31.895 1.00 100.86 67 THR B C 1
ATOM 3249 O O . THR B 1 67 ? 17.046 -4.348 -31.664 1.00 100.55 67 THR B O 1
ATOM 3253 N N . ALA B 1 68 ? 16.273 -2.235 -31.740 1.00 99.50 68 ALA B N 1
ATOM 3254 C CA . ALA B 1 68 ? 17.514 -1.628 -31.267 1.00 98.44 68 ALA B CA 1
ATOM 3255 C C . ALA B 1 68 ? 17.417 -1.386 -29.764 1.00 98.13 68 ALA B C 1
ATOM 3256 O O . ALA B 1 68 ? 16.318 -1.278 -29.222 1.00 98.49 68 ALA B O 1
ATOM 3258 N N . SER B 1 69 ? 18.559 -1.295 -29.088 1.00 97.43 69 SER B N 1
ATOM 3259 C CA . SER B 1 69 ? 18.543 -1.076 -27.647 1.00 97.61 69 SER B CA 1
ATOM 3260 C C . SER B 1 69 ? 19.888 -0.689 -27.040 1.00 97.75 69 SER B C 1
ATOM 3261 O O . SER B 1 69 ? 20.767 -1.532 -26.864 1.00 97.37 69 SER B O 1
ATOM 3264 N N . SER B 1 70 ? 20.038 0.590 -26.711 1.00 98.25 70 SER B N 1
ATOM 3265 C CA . SER B 1 70 ? 21.270 1.075 -26.103 1.00 99.03 70 SER B CA 1
ATOM 3266 C C . SER B 1 70 ? 21.327 0.570 -24.667 1.00 99.19 70 SER B C 1
ATOM 3267 O O . SER B 1 70 ? 21.982 -0.432 -24.381 1.00 100.35 70 SER B O 1
ATOM 3270 N N . GLY B 1 71 ? 20.628 1.266 -23.774 1.00 99.66 71 GLY B N 1
ATOM 3271 C CA . GLY B 1 71 ? 20.590 0.886 -22.373 1.00 100.61 71 GLY B CA 1
ATOM 3272 C C . GLY B 1 71 ? 21.904 0.355 -21.837 1.00 101.49 71 GLY B C 1
ATOM 3273 O O . GLY B 1 71 ? 22.893 1.083 -21.763 1.00 101.34 71 GLY B O 1
ATOM 3274 N N . ASN B 1 72 ? 21.909 -0.918 -21.455 1.00 102.05 72 ASN B N 1
ATOM 3275 C CA . ASN B 1 72 ? 23.107 -1.559 -20.930 1.00 103.40 72 ASN B CA 1
ATOM 3276 C C . ASN B 1 72 ? 23.507 -2.729 -21.824 1.00 105.10 72 ASN B C 1
ATOM 3277 O O . ASN B 1 72 ? 23.371 -3.896 -21.452 1.00 105.44 72 ASN B O 1
ATOM 3282 N N . HIS B 1 73 ? 24.004 -2.387 -23.010 1.00 107.30 73 HIS B N 1
ATOM 3283 C CA . HIS B 1 73 ? 24.438 -3.352 -24.018 1.00 108.17 73 HIS B CA 1
ATOM 3284 C C . HIS B 1 73 ? 25.472 -4.345 -23.505 1.00 108.75 73 HIS B C 1
ATOM 3285 O O . HIS B 1 73 ? 25.142 -5.483 -23.165 1.00 108.25 73 HIS B O 1
ATOM 3292 N N . GLY B 1 74 ? 26.728 -3.910 -23.463 1.00 109.78 74 GLY B N 1
ATOM 3293 C CA . GLY B 1 74 ? 27.795 -4.780 -23.006 1.00 111.86 74 GLY B CA 1
ATOM 3294 C C . GLY B 1 74 ? 28.690 -4.174 -21.944 1.00 112.88 74 GLY B C 1
ATOM 3295 O O . GLY B 1 74 ? 28.582 -4.517 -20.767 1.00 113.15 74 GLY B O 1
ATOM 3296 N N . ASN B 1 75 ? 29.580 -3.275 -22.352 1.00 115.18 75 ASN B N 1
ATOM 3297 C CA . ASN B 1 75 ? 30.493 -2.643 -21.411 1.00 117.22 75 ASN B CA 1
ATOM 3298 C C . ASN B 1 75 ? 31.200 -1.435 -22.017 1.00 117.98 75 ASN B C 1
ATOM 3299 O O . ASN B 1 75 ? 32.373 -1.507 -22.384 1.00 117.79 75 ASN B O 1
ATOM 3304 N N . ASN B 1 76 ? 30.470 -0.330 -22.119 1.00 119.39 76 ASN B N 1
ATOM 3305 C CA . ASN B 1 76 ? 30.993 0.922 -22.659 1.00 120.57 76 ASN B CA 1
ATOM 3306 C C . ASN B 1 76 ? 29.903 1.980 -22.665 1.00 119.93 76 ASN B C 1
ATOM 3307 O O . ASN B 1 76 ? 30.152 3.152 -22.949 1.00 119.65 76 ASN B O 1
ATOM 3312 N N . ASN B 1 77 ? 28.685 1.544 -22.373 1.00 119.84 77 ASN B N 1
ATOM 3313 C CA . ASN B 1 77 ? 27.553 2.448 -22.271 1.00 119.80 77 ASN B CA 1
ATOM 3314 C C . ASN B 1 77 ? 27.067 2.262 -20.855 1.00 118.66 77 ASN B C 1
ATOM 3315 O O . ASN B 1 77 ? 25.990 2.714 -20.473 1.00 120.09 77 ASN B O 1
ATOM 3320 N N . GLY B 1 78 ? 27.920 1.604 -20.077 1.00 116.47 78 GLY B N 1
ATOM 3321 C CA . GLY B 1 78 ? 27.644 1.362 -18.681 1.00 112.52 78 GLY B CA 1
ATOM 3322 C C . GLY B 1 78 ? 27.307 2.673 -18.017 1.00 108.64 78 GLY B C 1
ATOM 3323 O O . GLY B 1 78 ? 27.243 3.705 -18.680 1.00 109.03 78 GLY B O 1
ATOM 3324 N N . PRO B 1 79 ? 27.074 2.671 -16.705 1.00 105.80 79 PRO B N 1
ATOM 3325 C CA . PRO B 1 79 ? 26.731 3.912 -16.008 1.00 102.48 79 PRO B CA 1
ATOM 3326 C C . PRO B 1 79 ? 27.807 4.906 -15.602 1.00 99.85 79 PRO B C 1
ATOM 3327 O O . PRO B 1 79 ? 28.936 4.528 -15.260 1.00 99.47 79 PRO B O 1
ATOM 3331 N N . TYR B 1 80 ? 27.457 6.189 -15.690 1.00 97.85 80 TYR B N 1
ATOM 3332 C CA . TYR B 1 80 ? 28.388 7.206 -15.258 1.00 95.24 80 TYR B CA 1
ATOM 3333 C C . TYR B 1 80 ? 28.181 7.260 -13.767 1.00 90.86 80 TYR B C 1
ATOM 3334 O O . TYR B 1 80 ? 27.045 7.190 -13.267 1.00 91.54 80 TYR B O 1
ATOM 3343 N N . PHE B 1 81 ? 29.323 7.336 -13.095 1.00 85.96 81 PHE B N 1
ATOM 3344 C CA . PHE B 1 81 ? 29.485 7.411 -11.661 1.00 81.41 81 PHE B CA 1
ATOM 3345 C C . PHE B 1 81 ? 30.049 8.782 -11.353 1.00 78.25 81 PHE B C 1
ATOM 3346 O O . PHE B 1 81 ? 31.244 8.904 -11.242 1.00 78.41 81 PHE B O 1
ATOM 3354 N N . ALA B 1 82 ? 29.222 9.802 -11.183 1.00 73.52 82 ALA B N 1
ATOM 3355 C CA . ALA B 1 82 ? 29.782 11.109 -10.888 1.00 67.97 82 ALA B CA 1
ATOM 3356 C C . ALA B 1 82 ? 29.987 11.371 -9.404 1.00 64.32 82 ALA B C 1
ATOM 3357 O O . ALA B 1 82 ? 29.114 11.105 -8.595 1.00 64.98 82 ALA B O 1
ATOM 3359 N N . PRO B 1 83 ? 31.174 11.890 -9.030 1.00 60.47 83 PRO B N 1
ATOM 3360 C CA . PRO B 1 83 ? 31.441 12.167 -7.614 1.00 55.69 83 PRO B CA 1
ATOM 3361 C C . PRO B 1 83 ? 30.780 13.456 -7.149 1.00 52.64 83 PRO B C 1
ATOM 3362 O O . PRO B 1 83 ? 30.442 14.327 -7.947 1.00 48.00 83 PRO B O 1
ATOM 3366 N N . GLN B 1 84 ? 30.595 13.557 -5.842 1.00 50.77 84 GLN B N 1
ATOM 3367 C CA . GLN B 1 84 ? 29.990 14.724 -5.232 1.00 47.43 84 GLN B CA 1
ATOM 3368 C C . GLN B 1 84 ? 30.558 14.938 -3.845 1.00 44.36 84 GLN B C 1
ATOM 3369 O O . GLN B 1 84 ? 30.568 14.033 -3.010 1.00 44.61 84 GLN B O 1
ATOM 3375 N N . THR B 1 85 ? 31.066 16.145 -3.632 1.00 39.82 85 THR B N 1
ATOM 3376 C CA . THR B 1 85 ? 31.653 16.540 -2.365 1.00 35.36 85 THR B CA 1
ATOM 3377 C C . THR B 1 85 ? 31.023 17.874 -2.013 1.00 35.47 85 THR B C 1
ATOM 3378 O O . THR B 1 85 ? 30.598 18.618 -2.898 1.00 35.39 85 THR B O 1
ATOM 3382 N N . ALA B 1 86 ? 30.949 18.179 -0.727 1.00 35.19 86 ALA B N 1
ATOM 3383 C CA . ALA B 1 86 ? 30.344 19.432 -0.317 1.00 35.44 86 ALA B CA 1
ATOM 3384 C C . ALA B 1 86 ? 30.797 19.875 1.056 1.00 35.26 86 ALA B C 1
ATOM 3385 O O . ALA B 1 86 ? 31.065 19.057 1.937 1.00 34.30 86 ALA B O 1
ATOM 3387 N N . PHE B 1 87 ? 30.880 21.186 1.229 1.00 35.54 87 PHE B N 1
ATOM 3388 C CA . PHE B 1 87 ? 31.280 21.749 2.501 1.00 35.89 87 PHE B CA 1
ATOM 3389 C C . PHE B 1 87 ? 30.269 22.792 2.943 1.00 34.57 87 PHE B C 1
ATOM 3390 O O . PHE B 1 87 ? 29.792 23.584 2.131 1.00 36.00 87 PHE B O 1
ATOM 3398 N N . VAL B 1 88 ? 29.941 22.785 4.230 1.00 33.34 88 VAL B N 1
ATOM 3399 C CA . VAL B 1 88 ? 29.000 23.751 4.779 1.00 34.63 88 VAL B CA 1
ATOM 3400 C C . VAL B 1 88 ? 29.413 24.131 6.197 1.00 36.23 88 VAL B C 1
ATOM 3401 O O . VAL B 1 88 ? 29.603 23.268 7.055 1.00 37.40 88 VAL B O 1
ATOM 3405 N N . TYR B 1 89 ? 29.563 25.433 6.423 1.00 36.86 89 TYR B N 1
ATOM 3406 C CA . TYR B 1 89 ? 29.942 25.979 7.721 1.00 36.30 89 TYR B CA 1
ATOM 3407 C C . TYR B 1 89 ? 28.707 26.651 8.304 1.00 37.45 89 TYR B C 1
ATOM 3408 O O . TYR B 1 89 ? 28.144 27.549 7.683 1.00 39.30 89 TYR B O 1
ATOM 3417 N N . ARG B 1 90 ? 28.289 26.213 9.489 1.00 38.41 90 ARG B N 1
ATOM 3418 C CA . ARG B 1 90 ? 27.117 26.776 10.151 1.00 39.65 90 ARG B CA 1
ATOM 3419 C C . ARG B 1 90 ? 27.488 27.502 11.433 1.00 41.09 90 ARG B C 1
ATOM 3420 O O . ARG B 1 90 ? 28.227 26.976 12.262 1.00 43.71 90 ARG B O 1
ATOM 3428 N N . GLN B 1 91 ? 26.960 28.710 11.594 1.00 40.93 91 GLN B N 1
ATOM 3429 C CA . GLN B 1 91 ? 27.244 29.519 12.771 1.00 40.43 91 GLN B CA 1
ATOM 3430 C C . GLN B 1 91 ? 26.215 30.620 12.954 1.00 40.25 91 GLN B C 1
ATOM 3431 O O . GLN B 1 91 ? 26.027 31.462 12.077 1.00 39.59 91 GLN B O 1
ATOM 3437 N N . GLY B 1 92 ? 25.557 30.613 14.107 1.00 40.44 92 GLY B N 1
ATOM 3438 C CA . GLY B 1 92 ? 24.545 31.612 14.383 1.00 40.10 92 GLY B CA 1
ATOM 3439 C C . GLY B 1 92 ? 23.578 31.759 13.227 1.00 41.87 92 GLY B C 1
ATOM 3440 O O . GLY B 1 92 ? 23.019 30.776 12.739 1.00 41.33 92 GLY B O 1
ATOM 3441 N N . ARG B 1 93 ? 23.390 32.996 12.781 1.00 43.49 93 ARG B N 1
ATOM 3442 C CA . ARG B 1 93 ? 22.486 33.293 11.680 1.00 45.06 93 ARG B CA 1
ATOM 3443 C C . ARG B 1 93 ? 23.102 32.971 10.319 1.00 44.20 93 ARG B C 1
ATOM 3444 O O . ARG B 1 93 ? 22.481 33.226 9.286 1.00 44.97 93 ARG B O 1
ATOM 3452 N N . TYR B 1 94 ? 24.304 32.402 10.308 1.00 41.99 94 TYR B N 1
ATOM 3453 C CA . TYR B 1 94 ? 24.977 32.134 9.041 1.00 41.06 94 TYR B CA 1
ATOM 3454 C C . TYR B 1 94 ? 25.239 30.707 8.574 1.00 39.98 94 TYR B C 1
ATOM 3455 O O . TYR B 1 94 ? 25.364 29.770 9.366 1.00 39.20 94 TYR B O 1
ATOM 3464 N N . ALA B 1 95 ? 25.350 30.585 7.254 1.00 38.35 95 ALA B N 1
ATOM 3465 C CA . ALA B 1 95 ? 25.627 29.326 6.579 1.00 34.77 95 ALA B CA 1
ATOM 3466 C C . ALA B 1 95 ? 26.347 29.644 5.275 1.00 34.10 95 ALA B C 1
ATOM 3467 O O . ALA B 1 95 ? 25.876 30.460 4.482 1.00 33.54 95 ALA B O 1
ATOM 3469 N N . PHE B 1 96 ? 27.498 29.014 5.067 1.00 33.62 96 PHE B N 1
ATOM 3470 C CA . PHE B 1 96 ? 28.280 29.215 3.851 1.00 34.48 96 PHE B CA 1
ATOM 3471 C C . PHE B 1 96 ? 28.709 27.846 3.343 1.00 35.53 96 PHE B C 1
ATOM 3472 O O . PHE B 1 96 ? 29.014 26.952 4.134 1.00 36.51 96 PHE B O 1
ATOM 3480 N N . GLY B 1 97 ? 28.733 27.675 2.027 1.00 35.73 97 GLY B N 1
ATOM 3481 C CA . GLY B 1 97 ? 29.128 26.392 1.487 1.00 35.58 97 GLY B CA 1
ATOM 3482 C C . GLY B 1 97 ? 29.498 26.382 0.021 1.00 36.44 97 GLY B C 1
ATOM 3483 O O . GLY B 1 97 ? 29.145 27.281 -0.745 1.00 36.87 97 GLY B O 1
ATOM 3484 N N . ALA B 1 98 ? 30.227 25.344 -0.362 1.00 35.27 98 ALA B N 1
ATOM 3485 C CA . ALA B 1 98 ? 30.657 25.163 -1.732 1.00 35.38 98 ALA B CA 1
ATOM 3486 C C . ALA B 1 98 ? 30.604 23.675 -2.008 1.00 36.24 98 ALA B C 1
ATOM 3487 O O . ALA B 1 98 ? 30.757 22.860 -1.099 1.00 36.56 98 ALA B O 1
ATOM 3489 N N . GLY B 1 99 ? 30.377 23.318 -3.262 1.00 36.65 99 GLY B N 1
ATOM 3490 C CA . GLY B 1 99 ? 30.316 21.916 -3.604 1.00 39.73 99 GLY B CA 1
ATOM 3491 C C . GLY B 1 99 ? 30.584 21.660 -5.067 1.00 42.20 99 GLY B C 1
ATOM 3492 O O . GLY B 1 99 ? 30.777 22.580 -5.861 1.00 41.38 99 GLY B O 1
ATOM 3493 N N . ILE B 1 100 ? 30.608 20.383 -5.414 1.00 45.12 100 ILE B N 1
ATOM 3494 C CA . ILE B 1 100 ? 30.827 19.955 -6.780 1.00 47.06 100 ILE B CA 1
ATOM 3495 C C . ILE B 1 100 ? 29.809 18.851 -7.018 1.00 49.11 100 ILE B C 1
ATOM 3496 O O . ILE B 1 100 ? 29.967 17.733 -6.530 1.00 49.44 100 ILE B O 1
ATOM 3501 N N . PHE B 1 101 ? 28.746 19.188 -7.740 1.00 52.03 101 PHE B N 1
ATOM 3502 C CA . PHE B 1 101 ? 27.686 18.236 -8.046 1.00 53.88 101 PHE B CA 1
ATOM 3503 C C . PHE B 1 101 ? 27.623 17.985 -9.544 1.00 56.45 101 PHE B C 1
ATOM 3504 O O . PHE B 1 101 ? 27.537 18.920 -10.341 1.00 54.04 101 PHE B O 1
ATOM 3512 N N . ALA B 1 102 ? 27.655 16.712 -9.920 1.00 62.74 102 ALA B N 1
ATOM 3513 C CA . ALA B 1 102 ? 27.632 16.333 -11.324 1.00 67.67 102 ALA B CA 1
ATOM 3514 C C . ALA B 1 102 ? 26.291 15.810 -11.817 1.00 70.55 102 ALA B C 1
ATOM 3515 O O . ALA B 1 102 ? 26.088 14.600 -11.908 1.00 69.84 102 ALA B O 1
ATOM 3517 N N . GLU B 1 103 ? 25.376 16.721 -12.138 1.00 75.62 103 GLU B N 1
ATOM 3518 C CA . GLU B 1 103 ? 24.074 16.316 -12.653 1.00 80.39 103 GLU B CA 1
ATOM 3519 C C . GLU B 1 103 ? 24.254 15.821 -14.087 1.00 83.49 103 GLU B C 1
ATOM 3520 O O . GLU B 1 103 ? 25.384 15.648 -14.553 1.00 84.71 103 GLU B O 1
ATOM 3526 N N . GLY B 1 104 ? 23.147 15.590 -14.784 1.00 85.77 104 GLY B N 1
ATOM 3527 C CA . GLY B 1 104 ? 23.234 15.111 -16.151 1.00 87.81 104 GLY B CA 1
ATOM 3528 C C . GLY B 1 104 ? 23.855 13.729 -16.226 1.00 89.18 104 GLY B C 1
ATOM 3529 O O . GLY B 1 104 ? 24.899 13.468 -15.626 1.00 89.35 104 GLY B O 1
ATOM 3530 N N . GLY B 1 105 ? 23.207 12.837 -16.965 1.00 89.64 105 GLY B N 1
ATOM 3531 C CA . GLY B 1 105 ? 23.708 11.485 -17.108 1.00 89.85 105 GLY B CA 1
ATOM 3532 C C . GLY B 1 105 ? 22.928 10.754 -18.178 1.00 90.21 105 GLY B C 1
ATOM 3533 O O . GLY B 1 105 ? 22.922 9.523 -18.229 1.00 90.45 105 GLY B O 1
ATOM 3534 N N . LEU B 1 106 ? 22.260 11.522 -19.033 1.00 90.01 106 LEU B N 1
ATOM 3535 C CA . LEU B 1 106 ? 21.467 10.954 -20.114 1.00 89.39 106 LEU B CA 1
ATOM 3536 C C . LEU B 1 106 ? 22.323 10.533 -21.298 1.00 87.45 106 LEU B C 1
ATOM 3537 O O . LEU B 1 106 ? 22.415 11.242 -22.301 1.00 87.75 106 LEU B O 1
ATOM 3542 N N . GLY B 1 107 ? 22.949 9.370 -21.168 1.00 85.11 107 GLY B N 1
ATOM 3543 C CA . GLY B 1 107 ? 23.786 8.853 -22.230 1.00 81.72 107 GLY B CA 1
ATOM 3544 C C . GLY B 1 107 ? 23.183 7.603 -22.838 1.00 78.56 107 GLY B C 1
ATOM 3545 O O . GLY B 1 107 ? 22.408 6.895 -22.193 1.00 78.88 107 GLY B O 1
ATOM 3546 N N . THR B 1 108 ? 23.533 7.334 -24.089 1.00 74.77 108 THR B N 1
ATOM 3547 C CA . THR B 1 108 ? 23.031 6.162 -24.788 1.00 70.31 108 THR B CA 1
ATOM 3548 C C . THR B 1 108 ? 24.132 5.594 -25.654 1.00 67.51 108 THR B C 1
ATOM 3549 O O . THR B 1 108 ? 24.978 6.329 -26.157 1.00 64.83 108 THR B O 1
ATOM 3553 N N . GLN B 1 109 ? 24.127 4.281 -25.827 1.00 65.69 109 GLN B N 1
ATOM 3554 C CA . GLN B 1 109 ? 25.130 3.663 -26.664 1.00 64.95 109 GLN B CA 1
ATOM 3555 C C . GLN B 1 109 ? 24.573 2.418 -27.315 1.00 63.80 109 GLN B C 1
ATOM 3556 O O . GLN B 1 109 ? 24.696 1.307 -26.798 1.00 63.30 109 GLN B O 1
ATOM 3562 N N . TYR B 1 110 ? 23.933 2.633 -28.457 1.00 63.96 110 TYR B N 1
ATOM 3563 C CA . TYR B 1 110 ? 23.359 1.551 -29.229 1.00 64.15 110 TYR B CA 1
ATOM 3564 C C . TYR B 1 110 ? 24.518 0.900 -29.965 1.00 65.44 110 TYR B C 1
ATOM 3565 O O . TYR B 1 110 ? 25.650 1.387 -29.913 1.00 64.59 110 TYR B O 1
ATOM 3574 N N . GLY B 1 111 ? 24.245 -0.200 -30.648 1.00 66.77 111 GLY B N 1
ATOM 3575 C CA . GLY B 1 111 ? 25.308 -0.866 -31.369 1.00 70.91 111 GLY B CA 1
ATOM 3576 C C . GLY B 1 111 ? 25.634 -0.162 -32.668 1.00 72.64 111 GLY B C 1
ATOM 3577 O O . GLY B 1 111 ? 25.616 1.069 -32.756 1.00 72.19 111 GLY B O 1
ATOM 3578 N N . GLY B 1 112 ? 25.928 -0.962 -33.684 1.00 73.69 112 GLY B N 1
ATOM 3579 C CA . GLY B 1 112 ? 26.244 -0.430 -34.992 1.00 74.18 112 GLY B CA 1
ATOM 3580 C C . GLY B 1 112 ? 25.553 -1.313 -36.003 1.00 74.48 112 GLY B C 1
ATOM 3581 O O . GLY B 1 112 ? 25.348 -0.945 -37.160 1.00 74.47 112 GLY B O 1
ATOM 3582 N N . SER B 1 113 ? 25.163 -2.485 -35.518 1.00 75.35 113 SER B N 1
ATOM 3583 C CA . SER B 1 113 ? 24.512 -3.511 -36.318 1.00 77.34 113 SER B CA 1
ATOM 3584 C C . SER B 1 113 ? 22.988 -3.410 -36.431 1.00 78.86 113 SER B C 1
ATOM 3585 O O . SER B 1 113 ? 22.353 -4.309 -36.985 1.00 79.00 113 SER B O 1
ATOM 3588 N N . SER B 1 114 ? 22.399 -2.331 -35.927 1.00 80.69 114 SER B N 1
ATOM 3589 C CA . SER B 1 114 ? 20.944 -2.190 -35.972 1.00 81.91 114 SER B CA 1
ATOM 3590 C C . SER B 1 114 ? 20.503 -1.072 -36.888 1.00 82.92 114 SER B C 1
ATOM 3591 O O . SER B 1 114 ? 21.306 -0.507 -37.620 1.00 82.83 114 SER B O 1
ATOM 3594 N N . PHE B 1 115 ? 19.209 -0.763 -36.867 1.00 84.32 115 PHE B N 1
ATOM 3595 C CA . PHE B 1 115 ? 18.743 0.354 -37.674 1.00 86.10 115 PHE B CA 1
ATOM 3596 C C . PHE B 1 115 ? 19.006 1.590 -36.810 1.00 88.11 115 PHE B C 1
ATOM 3597 O O . PHE B 1 115 ? 19.299 1.460 -35.632 1.00 88.55 115 PHE B O 1
ATOM 3605 N N . LEU B 1 116 ? 18.885 2.761 -37.421 1.00 90.15 116 LEU B N 1
ATOM 3606 C CA . LEU B 1 116 ? 19.220 4.065 -36.865 1.00 91.53 116 LEU B CA 1
ATOM 3607 C C . LEU B 1 116 ? 20.596 4.034 -37.443 1.00 92.42 116 LEU B C 1
ATOM 3608 O O . LEU B 1 116 ? 21.338 5.007 -37.436 1.00 92.31 116 LEU B O 1
ATOM 3613 N N . SER B 1 117 ? 20.938 2.844 -37.914 1.00 93.44 117 SER B N 1
ATOM 3614 C CA . SER B 1 117 ? 22.176 2.634 -38.631 1.00 94.84 117 SER B CA 1
ATOM 3615 C C . SER B 1 117 ? 21.566 2.540 -40.025 1.00 95.70 117 SER B C 1
ATOM 3616 O O . SER B 1 117 ? 21.895 3.347 -40.871 1.00 95.63 117 SER B O 1
ATOM 3619 N N . ARG B 1 118 ? 20.630 1.609 -40.227 1.00 96.41 118 ARG B N 1
ATOM 3620 C CA . ARG B 1 118 ? 19.972 1.515 -41.538 1.00 96.84 118 ARG B CA 1
ATOM 3621 C C . ARG B 1 118 ? 19.454 2.926 -41.870 1.00 97.64 118 ARG B C 1
ATOM 3622 O O . ARG B 1 118 ? 18.702 3.525 -41.098 1.00 97.74 118 ARG B O 1
ATOM 3630 N N . THR B 1 119 ? 19.852 3.446 -43.027 1.00 97.62 119 THR B N 1
ATOM 3631 C CA . THR B 1 119 ? 19.490 4.794 -43.454 1.00 96.43 119 THR B CA 1
ATOM 3632 C C . THR B 1 119 ? 18.275 4.895 -44.366 1.00 96.59 119 THR B C 1
ATOM 3633 O O . THR B 1 119 ? 17.727 3.886 -44.817 1.00 95.45 119 THR B O 1
ATOM 3637 N N . SER B 1 120 ? 17.859 6.135 -44.616 1.00 96.44 120 SER B N 1
ATOM 3638 C CA . SER B 1 120 ? 16.708 6.420 -45.466 1.00 96.37 120 SER B CA 1
ATOM 3639 C C . SER B 1 120 ? 16.934 5.966 -46.904 1.00 96.07 120 SER B C 1
ATOM 3640 O O . SER B 1 120 ? 17.122 6.781 -47.809 1.00 95.45 120 SER B O 1
ATOM 3643 N N . ASN B 1 121 ? 16.914 4.649 -47.083 1.00 95.21 121 ASN B N 1
ATOM 3644 C CA . ASN B 1 121 ? 17.085 3.982 -48.368 1.00 93.68 121 ASN B CA 1
ATOM 3645 C C . ASN B 1 121 ? 17.506 2.536 -48.128 1.00 92.68 121 ASN B C 1
ATOM 3646 O O . ASN B 1 121 ? 16.927 1.615 -48.702 1.00 92.50 121 ASN B O 1
ATOM 3651 N N . GLY B 1 122 ? 18.503 2.330 -47.273 1.00 92.09 122 GLY B N 1
ATOM 3652 C CA . GLY B 1 122 ? 18.930 0.974 -46.989 1.00 92.02 122 GLY B CA 1
ATOM 3653 C C . GLY B 1 122 ? 20.393 0.742 -46.660 1.00 92.49 122 GLY B C 1
ATOM 3654 O O . GLY B 1 122 ? 20.753 -0.378 -46.298 1.00 92.31 122 GLY B O 1
ATOM 3655 N N . VAL B 1 123 ? 21.249 1.757 -46.770 1.00 92.57 123 VAL B N 1
ATOM 3656 C CA . VAL B 1 123 ? 22.659 1.520 -46.465 1.00 93.86 123 VAL B CA 1
ATOM 3657 C C . VAL B 1 123 ? 22.922 1.439 -44.968 1.00 95.17 123 VAL B C 1
ATOM 3658 O O . VAL B 1 123 ? 21.998 1.586 -44.160 1.00 95.78 123 VAL B O 1
ATOM 3662 N N . ASP B 1 124 ? 24.179 1.205 -44.597 1.00 96.20 124 ASP B N 1
ATOM 3663 C CA . ASP B 1 124 ? 24.517 1.040 -43.189 1.00 96.65 124 ASP B CA 1
ATOM 3664 C C . ASP B 1 124 ? 25.809 1.613 -42.635 1.00 98.37 124 ASP B C 1
ATOM 3665 O O . ASP B 1 124 ? 26.685 2.136 -43.339 1.00 97.77 124 ASP B O 1
ATOM 3670 N N . THR B 1 125 ? 25.874 1.367 -41.326 1.00 100.65 125 THR B N 1
ATOM 3671 C CA . THR B 1 125 ? 26.937 1.604 -40.355 1.00 103.36 125 THR B CA 1
ATOM 3672 C C . THR B 1 125 ? 27.572 2.942 -39.890 1.00 104.84 125 THR B C 1
ATOM 3673 O O . THR B 1 125 ? 26.871 3.813 -39.362 1.00 105.61 125 THR B O 1
ATOM 3677 N N . GLY B 1 126 ? 28.896 3.105 -40.015 1.00 105.88 126 GLY B N 1
ATOM 3678 C CA . GLY B 1 126 ? 29.557 4.331 -39.523 1.00 106.24 126 GLY B CA 1
ATOM 3679 C C . GLY B 1 126 ? 30.223 4.021 -38.170 1.00 106.70 126 GLY B C 1
ATOM 3680 O O . GLY B 1 126 ? 30.585 2.867 -37.949 1.00 107.24 126 GLY B O 1
ATOM 3681 N N . LEU B 1 127 ? 30.417 5.002 -37.279 1.00 105.66 127 LEU B N 1
ATOM 3682 C CA . LEU B 1 127 ? 31.027 4.717 -35.962 1.00 103.31 127 LEU B CA 1
ATOM 3683 C C . LEU B 1 127 ? 29.834 4.461 -35.063 1.00 101.11 127 LEU B C 1
ATOM 3684 O O . LEU B 1 127 ? 29.909 3.927 -33.950 1.00 100.99 127 LEU B O 1
ATOM 3689 N N . ASP B 1 128 ? 28.712 4.851 -35.641 1.00 98.17 128 ASP B N 1
ATOM 3690 C CA . ASP B 1 128 ? 27.391 4.683 -35.099 1.00 94.24 128 ASP B CA 1
ATOM 3691 C C . ASP B 1 128 ? 26.889 5.372 -33.847 1.00 90.69 128 ASP B C 1
ATOM 3692 O O . ASP B 1 128 ? 27.637 5.986 -33.094 1.00 89.75 128 ASP B O 1
ATOM 3697 N N . GLN B 1 129 ? 25.581 5.210 -33.665 1.00 86.31 129 GLN B N 1
ATOM 3698 C CA . GLN B 1 129 ? 24.763 5.787 -32.609 1.00 82.75 129 GLN B CA 1
ATOM 3699 C C . GLN B 1 129 ? 25.064 5.710 -31.109 1.00 80.22 129 GLN B C 1
ATOM 3700 O O . GLN B 1 129 ? 24.999 4.641 -30.488 1.00 79.60 129 GLN B O 1
ATOM 3706 N N . PHE B 1 130 ? 25.360 6.879 -30.541 1.00 76.43 130 PHE B N 1
ATOM 3707 C CA . PHE B 1 130 ? 25.601 7.047 -29.111 1.00 73.35 130 PHE B CA 1
ATOM 3708 C C . PHE B 1 130 ? 25.270 8.498 -28.789 1.00 71.32 130 PHE B C 1
ATOM 3709 O O . PHE B 1 130 ? 24.863 9.255 -29.673 1.00 71.17 130 PHE B O 1
ATOM 3717 N N . SER B 1 131 ? 25.430 8.882 -27.530 1.00 68.94 131 SER B N 1
ATOM 3718 C CA . SER B 1 131 ? 25.115 10.240 -27.099 1.00 67.16 131 SER B CA 1
ATOM 3719 C C . SER B 1 131 ? 25.353 10.348 -25.602 1.00 65.03 131 SER B C 1
ATOM 3720 O O . SER B 1 131 ? 24.952 9.468 -24.846 1.00 66.04 131 SER B O 1
ATOM 3723 N N . ARG B 1 132 ? 26.004 11.422 -25.173 1.00 63.37 132 ARG B N 1
ATOM 3724 C CA . ARG B 1 132 ? 26.287 11.612 -23.756 1.00 62.50 132 ARG B CA 1
ATOM 3725 C C . ARG B 1 132 ? 26.296 13.077 -23.331 1.00 59.94 132 ARG B C 1
ATOM 3726 O O . ARG B 1 132 ? 26.992 13.896 -23.927 1.00 58.97 132 ARG B O 1
ATOM 3734 N N . LEU B 1 133 ? 25.518 13.400 -22.300 1.00 57.55 133 LEU B N 1
ATOM 3735 C CA . LEU B 1 133 ? 25.466 14.762 -21.773 1.00 55.34 133 LEU B CA 1
ATOM 3736 C C . LEU B 1 133 ? 25.874 14.742 -20.300 1.00 54.30 133 LEU B C 1
ATOM 3737 O O . LEU B 1 133 ? 25.253 14.064 -19.481 1.00 52.88 133 LEU B O 1
ATOM 3742 N N . LEU B 1 134 ? 26.931 15.484 -19.978 1.00 53.69 134 LEU B N 1
ATOM 3743 C CA . LEU B 1 134 ? 27.453 15.561 -18.618 1.00 53.49 134 LEU B CA 1
ATOM 3744 C C . LEU B 1 134 ? 27.501 17.020 -18.175 1.00 52.59 134 LEU B C 1
ATOM 3745 O O . LEU B 1 134 ? 28.041 17.866 -18.882 1.00 52.16 134 LEU B O 1
ATOM 3750 N N . VAL B 1 135 ? 26.951 17.316 -17.002 1.00 52.13 135 VAL B N 1
ATOM 3751 C CA . VAL B 1 135 ? 26.946 18.686 -16.504 1.00 51.05 135 VAL B CA 1
ATOM 3752 C C . VAL B 1 135 ? 27.450 18.812 -15.068 1.00 50.62 135 VAL B C 1
ATOM 3753 O O . VAL B 1 135 ? 26.871 18.243 -14.142 1.00 50.06 135 VAL B O 1
ATOM 3757 N N . LEU B 1 136 ? 28.535 19.560 -14.890 1.00 49.94 136 LEU B N 1
ATOM 3758 C CA . LEU B 1 136 ? 29.107 19.786 -13.567 1.00 48.62 136 LEU B CA 1
ATOM 3759 C C . LEU B 1 136 ? 28.704 21.157 -13.061 1.00 47.38 136 LEU B C 1
ATOM 3760 O O . LEU B 1 136 ? 28.723 22.134 -13.809 1.00 46.17 136 LEU B O 1
ATOM 3765 N N . ARG B 1 137 ? 28.336 21.232 -11.789 1.00 44.53 137 ARG B N 1
ATOM 3766 C CA . ARG B 1 137 ? 27.959 22.507 -11.215 1.00 43.01 137 ARG B CA 1
ATOM 3767 C C . ARG B 1 137 ? 28.683 22.727 -9.896 1.00 42.44 137 ARG B C 1
ATOM 3768 O O . ARG B 1 137 ? 28.601 21.914 -8.976 1.00 42.37 137 ARG B O 1
ATOM 3776 N N . VAL B 1 138 ? 29.431 23.824 -9.836 1.00 40.65 138 VAL B N 1
ATOM 3777 C CA . VAL B 1 138 ? 30.189 24.181 -8.648 1.00 37.04 138 VAL B CA 1
ATOM 3778 C C . VAL B 1 138 ? 29.503 25.365 -8.001 1.00 37.34 138 VAL B C 1
ATOM 3779 O O . VAL B 1 138 ? 29.769 26.515 -8.350 1.00 37.14 138 VAL B O 1
ATOM 3783 N N . PRO B 1 139 ? 28.592 25.102 -7.057 1.00 38.07 139 PRO B N 1
ATOM 3784 C CA . PRO B 1 139 ? 27.917 26.227 -6.419 1.00 33.90 139 PRO B CA 1
ATOM 3785 C C . PRO B 1 139 ? 28.649 26.756 -5.199 1.00 33.46 139 PRO B C 1
ATOM 3786 O O . PRO B 1 139 ? 29.305 26.012 -4.471 1.00 33.17 139 PRO B O 1
ATOM 3790 N N . PHE B 1 140 ? 28.548 28.063 -5.010 1.00 34.27 140 PHE B N 1
ATOM 3791 C CA . PHE B 1 140 ? 29.121 28.737 -3.859 1.00 32.84 140 PHE B CA 1
ATOM 3792 C C . PHE B 1 140 ? 27.876 29.420 -3.315 1.00 31.95 140 PHE B C 1
ATOM 3793 O O . PHE B 1 140 ? 27.270 30.251 -3.995 1.00 30.33 140 PHE B O 1
ATOM 3801 N N . SER B 1 141 ? 27.471 29.043 -2.108 1.00 31.39 141 SER B N 1
ATOM 3802 C CA . SER B 1 141 ? 26.258 29.601 -1.533 1.00 32.57 141 SER B CA 1
ATOM 3803 C C . SER B 1 141 ? 26.337 30.058 -0.092 1.00 32.02 141 SER B C 1
ATOM 3804 O O . SER B 1 141 ? 27.270 29.729 0.643 1.00 30.69 141 SER B O 1
ATOM 3807 N N . ALA B 1 142 ? 25.322 30.821 0.296 1.00 31.68 142 ALA B N 1
ATOM 3808 C CA . ALA B 1 142 ? 25.206 31.350 1.640 1.00 33.02 142 ALA B CA 1
ATOM 3809 C C . ALA B 1 142 ? 23.734 31.340 2.034 1.00 33.88 142 ALA B C 1
ATOM 3810 O O . ALA B 1 142 ? 22.853 31.435 1.180 1.00 35.13 142 ALA B O 1
ATOM 3812 N N . ALA B 1 143 ? 23.476 31.206 3.328 1.00 36.20 143 ALA B N 1
ATOM 3813 C CA . ALA B 1 143 ? 22.115 31.193 3.855 1.00 38.54 143 ALA B CA 1
ATOM 3814 C C . ALA B 1 143 ? 22.132 32.029 5.128 1.00 41.03 143 ALA B C 1
ATOM 3815 O O . ALA B 1 143 ? 23.045 31.899 5.951 1.00 40.29 143 ALA B O 1
ATOM 3817 N N . TYR B 1 144 ? 21.124 32.879 5.298 1.00 42.80 144 TYR B N 1
ATOM 3818 C CA . TYR B 1 144 ? 21.078 33.757 6.463 1.00 43.48 144 TYR B CA 1
ATOM 3819 C C . TYR B 1 144 ? 19.715 33.871 7.147 1.00 42.80 144 TYR B C 1
ATOM 3820 O O . TYR B 1 144 ? 18.711 34.165 6.497 1.00 39.63 144 TYR B O 1
ATOM 3829 N N . HIS B 1 145 ? 19.688 33.642 8.460 1.00 44.10 145 HIS B N 1
ATOM 3830 C CA . HIS B 1 145 ? 18.449 33.764 9.229 1.00 45.20 145 HIS B CA 1
ATOM 3831 C C . HIS B 1 145 ? 18.151 35.257 9.315 1.00 46.78 145 HIS B C 1
ATOM 3832 O O . HIS B 1 145 ? 18.701 35.941 10.178 1.00 47.78 145 HIS B O 1
ATOM 3839 N N . VAL B 1 146 ? 17.303 35.776 8.435 1.00 48.36 146 VAL B N 1
ATOM 3840 C CA . VAL B 1 146 ? 17.000 37.203 8.490 1.00 51.08 146 VAL B CA 1
ATOM 3841 C C . VAL B 1 146 ? 16.033 37.444 9.641 1.00 50.98 146 VAL B C 1
ATOM 3842 O O . VAL B 1 146 ? 15.794 38.581 10.044 1.00 52.01 146 VAL B O 1
ATOM 3846 N N . THR B 1 147 ? 15.494 36.351 10.169 1.00 51.35 147 THR B N 1
ATOM 3847 C CA . THR B 1 147 ? 14.538 36.395 11.268 1.00 50.52 147 THR B CA 1
ATOM 3848 C C . THR B 1 147 ? 14.507 35.025 11.944 1.00 51.93 147 THR B C 1
ATOM 3849 O O . THR B 1 147 ? 15.141 34.078 11.478 1.00 52.71 147 THR B O 1
ATOM 3853 N N . ASP B 1 148 ? 13.789 34.927 13.055 1.00 53.32 148 ASP B N 1
ATOM 3854 C CA . ASP B 1 148 ? 13.666 33.665 13.763 1.00 55.10 148 ASP B CA 1
ATOM 3855 C C . ASP B 1 148 ? 12.722 32.758 12.977 1.00 55.08 148 ASP B C 1
ATOM 3856 O O . ASP B 1 148 ? 12.576 31.577 13.286 1.00 55.52 148 ASP B O 1
ATOM 3861 N N . LYS B 1 149 ? 12.089 33.317 11.951 1.00 54.51 149 LYS B N 1
ATOM 3862 C CA . LYS B 1 149 ? 11.170 32.545 11.129 1.00 54.87 149 LYS B CA 1
ATOM 3863 C C . LYS B 1 149 ? 11.389 32.724 9.631 1.00 54.59 149 LYS B C 1
ATOM 3864 O O . LYS B 1 149 ? 10.772 32.026 8.825 1.00 54.69 149 LYS B O 1
ATOM 3870 N N . LEU B 1 150 ? 12.263 33.653 9.253 1.00 53.19 150 LEU B N 1
ATOM 3871 C CA . LEU B 1 150 ? 12.547 33.868 7.838 1.00 48.33 150 LEU B CA 1
ATOM 3872 C C . LEU B 1 150 ? 14.024 33.656 7.552 1.00 45.38 150 LEU B C 1
ATOM 3873 O O . LEU B 1 150 ? 14.889 34.236 8.210 1.00 45.06 150 LEU B O 1
ATOM 3878 N N . THR B 1 151 ? 14.299 32.812 6.566 1.00 42.25 151 THR B N 1
ATOM 3879 C CA . THR B 1 151 ? 15.662 32.506 6.167 1.00 39.58 151 THR B CA 1
ATOM 3880 C C . THR B 1 151 ? 15.767 32.585 4.655 1.00 39.65 151 THR B C 1
ATOM 3881 O O . THR B 1 151 ? 14.992 31.941 3.947 1.00 41.18 151 THR B O 1
ATOM 3885 N N . VAL B 1 152 ? 16.704 33.385 4.157 1.00 37.74 152 VAL B N 1
ATOM 3886 C CA . VAL B 1 152 ? 16.896 33.482 2.716 1.00 38.05 152 VAL B CA 1
ATOM 3887 C C . VAL B 1 152 ? 18.250 32.876 2.401 1.00 37.11 152 VAL B C 1
ATOM 3888 O O . VAL B 1 152 ? 19.129 32.813 3.264 1.00 38.58 152 VAL B O 1
ATOM 3892 N N . GLY B 1 153 ? 18.405 32.415 1.168 1.00 35.33 153 GLY B N 1
ATOM 3893 C CA . GLY B 1 153 ? 19.656 31.815 0.756 1.00 33.35 153 GLY B CA 1
ATOM 3894 C C . GLY B 1 153 ? 19.841 31.996 -0.732 1.00 33.60 153 GLY B C 1
ATOM 3895 O O . GLY B 1 153 ? 18.895 32.320 -1.454 1.00 32.78 153 GLY B O 1
ATOM 3896 N N . ALA B 1 154 ? 21.062 31.790 -1.200 1.00 32.46 154 ALA B N 1
ATOM 3897 C CA . ALA B 1 154 ? 21.346 31.937 -2.616 1.00 33.80 154 ALA B CA 1
ATOM 3898 C C . ALA B 1 154 ? 22.634 31.211 -2.947 1.00 33.71 154 ALA B C 1
ATOM 3899 O O . ALA B 1 154 ? 23.423 30.886 -2.059 1.00 34.50 154 ALA B O 1
ATOM 3901 N N . SER B 1 155 ? 22.840 30.950 -4.228 1.00 32.77 155 SER B N 1
ATOM 3902 C CA . SER B 1 155 ? 24.046 30.276 -4.659 1.00 34.60 155 SER B CA 1
ATOM 3903 C C . SER B 1 155 ? 24.319 30.538 -6.127 1.00 35.08 155 SER B C 1
ATOM 3904 O O . SER B 1 155 ? 23.413 30.525 -6.963 1.00 35.62 155 SER B O 1
ATOM 3907 N N . VAL B 1 156 ? 25.584 30.794 -6.423 1.00 33.78 156 VAL B N 1
ATOM 3908 C CA . VAL B 1 156 ? 26.024 31.048 -7.780 1.00 31.98 156 VAL B CA 1
ATOM 3909 C C . VAL B 1 156 ? 26.955 29.896 -8.111 1.00 32.43 156 VAL B C 1
ATOM 3910 O O . VAL B 1 156 ? 27.842 29.563 -7.323 1.00 32.41 156 VAL B O 1
ATOM 3914 N N . ASP B 1 157 ? 26.748 29.263 -9.256 1.00 33.70 157 ASP B N 1
ATOM 3915 C CA . ASP B 1 157 ? 27.618 28.161 -9.615 1.00 37.02 157 ASP B CA 1
ATOM 3916 C C . ASP B 1 157 ? 28.337 28.332 -10.935 1.00 37.92 157 ASP B C 1
ATOM 3917 O O . ASP B 1 157 ? 27.867 29.016 -11.844 1.00 36.76 157 ASP B O 1
ATOM 3922 N N . ALA B 1 158 ? 29.509 27.715 -11.001 1.00 40.20 158 ALA B N 1
ATOM 3923 C CA . ALA B 1 158 ? 30.327 27.699 -12.197 1.00 41.38 158 ALA B CA 1
ATOM 3924 C C . ALA B 1 158 ? 29.834 26.391 -12.784 1.00 43.46 158 ALA B C 1
ATOM 3925 O O . ALA B 1 158 ? 29.659 25.421 -12.046 1.00 44.68 158 ALA B O 1
ATOM 3927 N N . VAL B 1 159 ? 29.584 26.340 -14.085 1.00 44.64 159 VAL B N 1
ATOM 3928 C CA . VAL B 1 159 ? 29.084 25.094 -14.641 1.00 45.92 159 VAL B CA 1
ATOM 3929 C C . VAL B 1 159 ? 29.864 24.569 -15.833 1.00 47.35 159 VAL B C 1
ATOM 3930 O O . VAL B 1 159 ? 30.268 25.321 -16.720 1.00 47.02 159 VAL B O 1
ATOM 3934 N N . TRP B 1 160 ? 30.080 23.259 -15.829 1.00 49.53 160 TRP B N 1
ATOM 3935 C CA . TRP B 1 160 ? 30.791 22.588 -16.900 1.00 52.45 160 TRP B CA 1
ATOM 3936 C C . TRP B 1 160 ? 29.776 21.703 -17.598 1.00 54.15 160 TRP B C 1
ATOM 3937 O O . TRP B 1 160 ? 29.228 20.781 -16.997 1.00 55.82 160 TRP B O 1
ATOM 3948 N N . THR B 1 161 ? 29.512 22.004 -18.861 1.00 55.74 161 THR B N 1
ATOM 3949 C CA . THR B 1 161 ? 28.567 21.233 -19.653 1.00 57.30 161 THR B CA 1
ATOM 3950 C C . THR B 1 161 ? 29.355 20.533 -20.745 1.00 57.37 161 THR B C 1
ATOM 3951 O O . THR B 1 161 ? 30.093 21.173 -21.491 1.00 55.85 161 THR B O 1
ATOM 3955 N N . SER B 1 162 ? 29.199 19.219 -20.836 1.00 59.20 162 SER B N 1
ATOM 3956 C CA . SER B 1 162 ? 29.921 18.440 -21.828 1.00 60.63 162 SER B CA 1
ATOM 3957 C C . SER B 1 162 ? 29.075 17.343 -22.460 1.00 60.94 162 SER B C 1
ATOM 3958 O O . SER B 1 162 ? 28.683 16.391 -21.789 1.00 59.49 162 SER B O 1
ATOM 3961 N N . LEU B 1 163 ? 28.792 17.478 -23.751 1.00 63.17 163 LEU B N 1
ATOM 3962 C CA . LEU B 1 163 ? 28.014 16.466 -24.453 1.00 65.81 163 LEU B CA 1
ATOM 3963 C C . LEU B 1 163 ? 28.722 16.063 -25.732 1.00 66.80 163 LEU B C 1
ATOM 3964 O O . LEU B 1 163 ? 29.768 16.611 -26.076 1.00 66.10 163 LEU B O 1
ATOM 3969 N N . ASN B 1 164 ? 28.132 15.104 -26.434 1.00 68.64 164 ASN B N 1
ATOM 3970 C CA . ASN B 1 164 ? 28.679 14.617 -27.689 1.00 70.80 164 ASN B CA 1
ATOM 3971 C C . ASN B 1 164 ? 27.933 13.370 -28.119 1.00 70.76 164 ASN B C 1
ATOM 3972 O O . ASN B 1 164 ? 27.890 12.382 -27.387 1.00 70.30 164 ASN B O 1
ATOM 3977 N N . LEU B 1 165 ? 27.333 13.418 -29.301 1.00 71.23 165 LEU B N 1
ATOM 3978 C CA . LEU B 1 165 ? 26.613 12.261 -29.800 1.00 71.40 165 LEU B CA 1
ATOM 3979 C C . LEU B 1 165 ? 27.275 11.677 -31.034 1.00 71.43 165 LEU B C 1
ATOM 3980 O O . LEU B 1 165 ? 28.381 12.057 -31.416 1.00 71.32 165 LEU B O 1
ATOM 3985 N N . GLY B 1 166 ? 26.570 10.730 -31.630 1.00 72.20 166 GLY B N 1
ATOM 3986 C CA . GLY B 1 166 ? 27.010 10.064 -32.835 1.00 72.98 166 GLY B CA 1
ATOM 3987 C C . GLY B 1 166 ? 25.680 9.683 -33.435 1.00 75.03 166 GLY B C 1
ATOM 3988 O O . GLY B 1 166 ? 25.012 8.778 -32.937 1.00 74.64 166 GLY B O 1
ATOM 3989 N N . THR B 1 167 ? 25.271 10.380 -34.487 1.00 77.71 167 THR B N 1
ATOM 3990 C CA . THR B 1 167 ? 23.978 10.095 -35.085 1.00 80.58 167 THR B CA 1
ATOM 3991 C C . THR B 1 167 ? 23.913 10.436 -36.567 1.00 84.02 167 THR B C 1
ATOM 3992 O O . THR B 1 167 ? 24.761 11.161 -37.089 1.00 84.37 167 THR B O 1
ATOM 3996 N N . LEU B 1 168 ? 22.902 9.894 -37.240 1.00 88.00 168 LEU B N 1
ATOM 3997 C CA . LEU B 1 168 ? 22.692 10.164 -38.656 1.00 92.62 168 LEU B CA 1
ATOM 3998 C C . LEU B 1 168 ? 21.559 11.170 -38.780 1.00 95.54 168 LEU B C 1
ATOM 3999 O O . LEU B 1 168 ? 20.646 11.194 -37.954 1.00 96.52 168 LEU B O 1
ATOM 4004 N N . LEU B 1 169 ? 21.621 12.004 -39.810 1.00 99.42 169 LEU B N 1
ATOM 4005 C CA . LEU B 1 169 ? 20.572 12.981 -40.046 1.00 103.69 169 LEU B CA 1
ATOM 4006 C C . LEU B 1 169 ? 20.163 12.879 -41.504 1.00 106.98 169 LEU B C 1
ATOM 4007 O O . LEU B 1 169 ? 20.811 13.443 -42.386 1.00 107.61 169 LEU B O 1
ATOM 4012 N N . ASP B 1 170 ? 19.089 12.143 -41.760 1.00 110.49 170 ASP B N 1
ATOM 4013 C CA . ASP B 1 170 ? 18.623 11.978 -43.123 1.00 113.46 170 ASP B CA 1
ATOM 4014 C C . ASP B 1 170 ? 17.687 13.113 -43.516 1.00 114.67 170 ASP B C 1
ATOM 4015 O O . ASP B 1 170 ? 18.080 14.009 -44.266 1.00 114.55 170 ASP B O 1
ATOM 4020 N N . VAL B 1 171 ? 16.465 13.098 -42.986 1.00 116.39 171 VAL B N 1
ATOM 4021 C CA . VAL B 1 171 ? 15.497 14.115 -43.345 1.00 118.10 171 VAL B CA 1
ATOM 4022 C C . VAL B 1 171 ? 15.542 14.189 -44.856 1.00 120.17 171 VAL B C 1
ATOM 4023 O O . VAL B 1 171 ? 15.163 15.191 -45.460 1.00 120.16 171 VAL B O 1
ATOM 4024 N N . SER B 1 172 ? 16.013 13.099 -45.459 1.00 121.68 172 SER B N 1
ATOM 4025 C CA . SER B 1 172 ? 16.160 13.036 -46.898 1.00 124.23 172 SER B CA 1
ATOM 4026 C C . SER B 1 172 ? 17.244 14.026 -47.268 1.00 125.94 172 SER B C 1
ATOM 4027 O O . SER B 1 172 ? 18.426 13.812 -46.991 1.00 125.85 172 SER B O 1
ATOM 4028 N N . GLN B 1 173 ? 16.829 15.120 -47.892 1.00 127.53 173 GLN B N 1
ATOM 4029 C CA . GLN B 1 173 ? 17.754 16.168 -48.275 1.00 129.48 173 GLN B CA 1
ATOM 4030 C C . GLN B 1 173 ? 17.125 17.466 -47.816 1.00 130.97 173 GLN B C 1
ATOM 4031 O O . GLN B 1 173 ? 16.892 17.657 -46.622 1.00 131.36 173 GLN B O 1
ATOM 4032 N N . ILE B 1 174 ? 16.840 18.352 -48.763 1.00 132.55 174 ILE B N 1
ATOM 4033 C CA . ILE B 1 174 ? 16.206 19.618 -48.438 1.00 134.16 174 ILE B CA 1
ATOM 4034 C C . ILE B 1 174 ? 16.952 20.557 -47.508 1.00 135.51 174 ILE B C 1
ATOM 4035 O O . ILE B 1 174 ? 17.058 21.750 -47.794 1.00 135.96 174 ILE B O 1
ATOM 4036 N N . GLY B 1 175 ? 17.464 20.037 -46.397 1.00 136.55 175 GLY B N 1
ATOM 4037 C CA . GLY B 1 175 ? 18.173 20.883 -45.454 1.00 137.85 175 GLY B CA 1
ATOM 4038 C C . GLY B 1 175 ? 17.221 21.928 -44.907 1.00 138.74 175 GLY B C 1
ATOM 4039 O O . GLY B 1 175 ? 17.381 23.125 -45.152 1.00 138.78 175 GLY B O 1
ATOM 4040 N N . THR B 1 176 ? 16.223 21.466 -44.160 1.00 139.11 176 THR B N 1
ATOM 4041 C CA . THR B 1 176 ? 15.229 22.361 -43.599 1.00 139.77 176 THR B CA 1
ATOM 4042 C C . THR B 1 176 ? 13.960 22.230 -44.415 1.00 140.09 176 THR B C 1
ATOM 4043 O O . THR B 1 176 ? 13.267 23.214 -44.679 1.00 140.23 176 THR B O 1
ATOM 4044 N N . LEU B 1 177 ? 13.660 20.997 -44.816 1.00 140.54 177 LEU B N 1
ATOM 4045 C CA . LEU B 1 177 ? 12.483 20.740 -45.622 1.00 140.95 177 LEU B CA 1
ATOM 4046 C C . LEU B 1 177 ? 12.764 21.136 -47.057 1.00 141.47 177 LEU B C 1
ATOM 4047 O O . LEU B 1 177 ? 12.468 20.395 -47.996 1.00 141.14 177 LEU B O 1
ATOM 4048 N N . ALA B 1 178 ? 13.352 22.317 -47.217 1.00 141.56 178 ALA B N 1
ATOM 4049 C CA . ALA B 1 178 ? 13.684 22.824 -48.533 1.00 141.82 178 ALA B CA 1
ATOM 4050 C C . ALA B 1 178 ? 14.328 24.190 -48.413 1.00 141.68 178 ALA B C 1
ATOM 4051 O O . ALA B 1 178 ? 15.359 24.343 -47.756 1.00 142.02 178 ALA B O 1
ATOM 4052 N N . GLY B 1 179 ? 13.717 25.189 -49.042 1.00 141.39 179 GLY B N 1
ATOM 4053 C CA . GLY B 1 179 ? 14.253 26.536 -48.982 1.00 139.89 179 GLY B CA 1
ATOM 4054 C C . GLY B 1 179 ? 13.886 27.243 -47.691 1.00 138.73 179 GLY B C 1
ATOM 4055 O O . GLY B 1 179 ? 13.753 28.467 -47.663 1.00 139.12 179 GLY B O 1
ATOM 4056 N N . GLN B 1 180 ? 13.723 26.470 -46.620 1.00 136.80 180 GLN B N 1
ATOM 4057 C CA . GLN B 1 180 ? 13.370 27.044 -45.333 1.00 134.42 180 GLN B CA 1
ATOM 4058 C C . GLN B 1 180 ? 14.223 28.244 -44.973 1.00 132.39 180 GLN B C 1
ATOM 4059 O O . GLN B 1 180 ? 13.723 29.366 -44.884 1.00 131.88 180 GLN B O 1
ATOM 4060 N N . GLY B 1 181 ? 15.516 28.008 -44.766 1.00 130.52 181 GLY B N 1
ATOM 4061 C CA . GLY B 1 181 ? 16.422 29.087 -44.419 1.00 127.90 181 GLY B CA 1
ATOM 4062 C C . GLY B 1 181 ? 17.443 28.694 -43.367 1.00 126.15 181 GLY B C 1
ATOM 4063 O O . GLY B 1 181 ? 18.459 29.369 -43.197 1.00 126.00 181 GLY B O 1
ATOM 4064 N N . ARG B 1 182 ? 17.176 27.595 -42.667 1.00 124.60 182 ARG B N 1
ATOM 4065 C CA . ARG B 1 182 ? 18.079 27.134 -41.627 1.00 121.92 182 ARG B CA 1
ATOM 4066 C C . ARG B 1 182 ? 19.424 26.618 -42.107 1.00 120.09 182 ARG B C 1
ATOM 4067 O O . ARG B 1 182 ? 20.419 27.343 -42.080 1.00 120.48 182 ARG B O 1
ATOM 4068 N N . VAL B 1 183 ? 19.458 25.360 -42.539 1.00 118.04 183 VAL B N 1
ATOM 4069 C CA . VAL B 1 183 ? 20.698 24.766 -43.008 1.00 115.42 183 VAL B CA 1
ATOM 4070 C C . VAL B 1 183 ? 21.287 25.437 -44.235 1.00 113.58 183 VAL B C 1
ATOM 4071 O O . VAL B 1 183 ? 20.555 25.871 -45.124 1.00 113.39 183 VAL B O 1
ATOM 4072 N N . SER B 1 184 ? 22.614 25.520 -44.284 1.00 110.88 184 SER B N 1
ATOM 4073 C CA . SER B 1 184 ? 23.281 26.141 -45.414 1.00 108.28 184 SER B CA 1
ATOM 4074 C C . SER B 1 184 ? 24.607 26.788 -45.051 1.00 106.53 184 SER B C 1
ATOM 4075 O O . SER B 1 184 ? 24.640 27.795 -44.345 1.00 105.53 184 SER B O 1
ATOM 4076 N N . GLY B 1 185 ? 25.702 26.209 -45.539 1.00 105.91 185 GLY B N 1
ATOM 4077 C CA . GLY B 1 185 ? 27.022 26.747 -45.253 1.00 103.57 185 GLY B CA 1
ATOM 4078 C C . GLY B 1 185 ? 27.976 26.670 -46.436 1.00 102.66 185 GLY B C 1
ATOM 4079 O O . GLY B 1 185 ? 27.763 25.886 -47.363 1.00 101.65 185 GLY B O 1
ATOM 4080 N N . THR B 1 186 ? 29.030 27.485 -46.397 1.00 101.57 186 THR B N 1
ATOM 4081 C CA . THR B 1 186 ? 30.013 27.513 -47.470 1.00 100.43 186 THR B CA 1
ATOM 4082 C C . THR B 1 186 ? 30.891 26.277 -47.526 1.00 99.57 186 THR B C 1
ATOM 4083 O O . THR B 1 186 ? 32.112 26.361 -47.661 1.00 99.17 186 THR B O 1
ATOM 4084 N N . LEU B 1 187 ? 30.246 25.123 -47.418 1.00 99.29 187 LEU B N 1
ATOM 4085 C CA . LEU B 1 187 ? 30.929 23.846 -47.456 1.00 98.14 187 LEU B CA 1
ATOM 4086 C C . LEU B 1 187 ? 29.834 22.837 -47.719 1.00 97.72 187 LEU B C 1
ATOM 4087 O O . LEU B 1 187 ? 30.059 21.627 -47.756 1.00 97.07 187 LEU B O 1
ATOM 4088 N N . VAL B 1 188 ? 28.626 23.366 -47.891 1.00 97.36 188 VAL B N 1
ATOM 4089 C CA . VAL B 1 188 ? 27.475 22.534 -48.172 1.00 96.79 188 VAL B CA 1
ATOM 4090 C C . VAL B 1 188 ? 27.559 22.088 -49.616 1.00 97.14 188 VAL B C 1
ATOM 4091 O O . VAL B 1 188 ? 26.551 21.746 -50.236 1.00 97.20 188 VAL B O 1
ATOM 4092 N N . PRO B 1 189 ? 28.777 22.110 -50.150 1.00 97.76 189 PRO B N 1
ATOM 4093 C CA . PRO B 1 189 ? 29.012 21.697 -51.521 1.00 97.74 189 PRO B CA 1
ATOM 4094 C C . PRO B 1 189 ? 29.087 20.187 -51.595 1.00 98.23 189 PRO B C 1
ATOM 4095 O O . PRO B 1 189 ? 28.465 19.571 -52.462 1.00 96.95 189 PRO B O 1
ATOM 4096 N N . THR B 1 190 ? 29.860 19.588 -50.692 1.00 98.08 190 THR B N 1
ATOM 4097 C CA . THR B 1 190 ? 29.965 18.141 -50.664 1.00 99.16 190 THR B CA 1
ATOM 4098 C C . THR B 1 190 ? 28.545 17.632 -50.533 1.00 99.46 190 THR B C 1
ATOM 4099 O O . THR B 1 190 ? 28.179 16.593 -51.086 1.00 98.88 190 THR B O 1
ATOM 4100 N N . LEU B 1 191 ? 27.745 18.385 -49.783 1.00 100.55 191 LEU B N 1
ATOM 4101 C CA . LEU B 1 191 ? 26.349 18.042 -49.609 1.00 101.10 191 LEU B CA 1
ATOM 4102 C C . LEU B 1 191 ? 25.703 18.333 -50.946 1.00 101.85 191 LEU B C 1
ATOM 4103 O O . LEU B 1 191 ? 26.030 19.330 -51.590 1.00 101.57 191 LEU B O 1
ATOM 4104 N N . LEU B 1 192 ? 24.785 17.475 -51.369 1.00 102.47 192 LEU B N 1
ATOM 4105 C CA . LEU B 1 192 ? 24.158 17.671 -52.659 1.00 103.17 192 LEU B CA 1
ATOM 4106 C C . LEU B 1 192 ? 25.055 16.990 -53.673 1.00 103.50 192 LEU B C 1
ATOM 4107 O O . LEU B 1 192 ? 24.597 16.195 -54.492 1.00 102.13 192 LEU B O 1
ATOM 4108 N N . GLY B 1 193 ? 26.348 17.298 -53.603 1.00 104.54 193 GLY B N 1
ATOM 4109 C CA . GLY B 1 193 ? 27.305 16.692 -54.510 1.00 106.41 193 GLY B CA 1
ATOM 4110 C C . GLY B 1 193 ? 27.596 15.264 -54.089 1.00 107.60 193 GLY B C 1
ATOM 4111 O O . GLY B 1 193 ? 26.714 14.408 -54.146 1.00 107.95 193 GLY B O 1
ATOM 4112 N N . VAL B 1 194 ? 28.832 15.009 -53.668 1.00 109.04 194 VAL B N 1
ATOM 4113 C CA . VAL B 1 194 ? 29.224 13.681 -53.223 1.00 110.74 194 VAL B CA 1
ATOM 4114 C C . VAL B 1 194 ? 28.696 12.517 -54.043 1.00 112.20 194 VAL B C 1
ATOM 4115 O O . VAL B 1 194 ? 29.369 12.033 -54.952 1.00 111.77 194 VAL B O 1
ATOM 4116 N N . PRO B 1 195 ? 27.493 12.057 -53.710 1.00 113.60 195 PRO B N 1
ATOM 4117 C CA . PRO B 1 195 ? 26.900 10.943 -54.428 1.00 115.88 195 PRO B CA 1
ATOM 4118 C C . PRO B 1 195 ? 26.660 9.733 -53.544 1.00 117.31 195 PRO B C 1
ATOM 4119 O O . PRO B 1 195 ? 27.209 8.659 -53.789 1.00 117.34 195 PRO B O 1
ATOM 4120 N N . GLY B 1 196 ? 25.843 9.913 -52.509 1.00 118.70 196 GLY B N 1
ATOM 4121 C CA . GLY B 1 196 ? 25.522 8.830 -51.593 1.00 120.17 196 GLY B CA 1
ATOM 4122 C C . GLY B 1 196 ? 24.016 8.763 -51.416 1.00 121.46 196 GLY B C 1
ATOM 4123 O O . GLY B 1 196 ? 23.403 7.721 -51.648 1.00 122.22 196 GLY B O 1
ATOM 4124 N N . LEU B 1 197 ? 23.440 9.886 -50.984 1.00 121.98 197 LEU B N 1
ATOM 4125 C CA . LEU B 1 197 ? 21.998 10.070 -50.791 1.00 122.64 197 LEU B CA 1
ATOM 4126 C C . LEU B 1 197 ? 21.375 10.040 -49.393 1.00 122.79 197 LEU B C 1
ATOM 4127 O O . LEU B 1 197 ? 20.219 10.437 -49.247 1.00 123.93 197 LEU B O 1
ATOM 4132 N N . SER B 1 198 ? 22.093 9.586 -48.370 1.00 121.77 198 SER B N 1
ATOM 4133 C CA . SER B 1 198 ? 21.497 9.560 -47.031 1.00 120.10 198 SER B CA 1
ATOM 4134 C C . SER B 1 198 ? 22.410 9.069 -45.918 1.00 118.91 198 SER B C 1
ATOM 4135 O O . SER B 1 198 ? 22.673 7.871 -45.808 1.00 119.46 198 SER B O 1
ATOM 4138 N N . GLY B 1 199 ? 22.881 9.985 -45.080 1.00 117.05 199 GLY B N 1
ATOM 4139 C CA . GLY B 1 199 ? 23.737 9.562 -43.990 1.00 115.17 199 GLY B CA 1
ATOM 4140 C C . GLY B 1 199 ? 24.676 10.584 -43.389 1.00 113.12 199 GLY B C 1
ATOM 4141 O O . GLY B 1 199 ? 25.890 10.393 -43.411 1.00 113.89 199 GLY B O 1
ATOM 4142 N N . GLY B 1 200 ? 24.128 11.666 -42.848 1.00 109.91 200 GLY B N 1
ATOM 4143 C CA . GLY B 1 200 ? 24.974 12.665 -42.226 1.00 104.81 200 GLY B CA 1
ATOM 4144 C C . GLY B 1 200 ? 25.335 12.146 -40.850 1.00 100.84 200 GLY B C 1
ATOM 4145 O O . GLY B 1 200 ? 24.462 11.982 -40.001 1.00 101.17 200 GLY B O 1
ATOM 4146 N N . TYR B 1 201 ? 26.613 11.865 -40.626 1.00 96.77 201 TYR B N 1
ATOM 4147 C CA . TYR B 1 201 ? 27.048 11.356 -39.334 1.00 93.29 201 TYR B CA 1
ATOM 4148 C C . TYR B 1 201 ? 28.013 12.325 -38.677 1.00 92.16 201 TYR B C 1
ATOM 4149 O O . TYR B 1 201 ? 29.166 12.435 -39.094 1.00 92.63 201 TYR B O 1
ATOM 4158 N N . ILE B 1 202 ? 27.546 13.038 -37.659 1.00 90.51 202 ILE B N 1
ATOM 4159 C CA . ILE B 1 202 ? 28.420 13.963 -36.956 1.00 89.51 202 ILE B CA 1
ATOM 4160 C C . ILE B 1 202 ? 28.967 13.190 -35.770 1.00 88.05 202 ILE B C 1
ATOM 4161 O O . ILE B 1 202 ? 28.313 12.279 -35.263 1.00 86.83 202 ILE B O 1
ATOM 4166 N N . ASP B 1 203 ? 30.165 13.546 -35.331 1.00 87.32 203 ASP B N 1
ATOM 4167 C CA . ASP B 1 203 ? 30.773 12.859 -34.206 1.00 87.50 203 ASP B CA 1
ATOM 4168 C C . ASP B 1 203 ? 31.500 13.796 -33.255 1.00 87.13 203 ASP B C 1
ATOM 4169 O O . ASP B 1 203 ? 32.726 13.898 -33.289 1.00 87.10 203 ASP B O 1
ATOM 4174 N N . PHE B 1 204 ? 30.743 14.487 -32.412 1.00 87.27 204 PHE B N 1
ATOM 4175 C CA . PHE B 1 204 ? 31.346 15.387 -31.440 1.00 87.28 204 PHE B CA 1
ATOM 4176 C C . PHE B 1 204 ? 32.287 14.499 -30.634 1.00 87.39 204 PHE B C 1
ATOM 4177 O O . PHE B 1 204 ? 31.836 13.594 -29.930 1.00 87.54 204 PHE B O 1
ATOM 4185 N N . SER B 1 205 ? 33.588 14.742 -30.751 1.00 87.32 205 SER B N 1
ATOM 4186 C CA . SER B 1 205 ? 34.583 13.947 -30.038 1.00 87.27 205 SER B CA 1
ATOM 4187 C C . SER B 1 205 ? 35.992 14.298 -30.503 1.00 87.78 205 SER B C 1
ATOM 4188 O O . SER B 1 205 ? 36.363 14.030 -31.647 1.00 87.82 205 SER B O 1
ATOM 4191 N N . GLY B 1 213 ? 32.775 15.339 -27.943 1.00 80.74 213 GLY B N 1
ATOM 4192 C CA . GLY B 1 213 ? 33.622 16.266 -27.222 1.00 80.28 213 GLY B CA 1
ATOM 4193 C C . GLY B 1 213 ? 33.360 17.712 -27.594 1.00 80.06 213 GLY B C 1
ATOM 4194 O O . GLY B 1 213 ? 33.814 18.189 -28.633 1.00 81.20 213 GLY B O 1
ATOM 4195 N N . VAL B 1 214 ? 32.616 18.402 -26.738 1.00 78.29 214 VAL B N 1
ATOM 4196 C CA . VAL B 1 214 ? 32.277 19.809 -26.924 1.00 76.57 214 VAL B CA 1
ATOM 4197 C C . VAL B 1 214 ? 31.771 20.337 -25.594 1.00 75.65 214 VAL B C 1
ATOM 4198 O O . VAL B 1 214 ? 30.582 20.250 -25.294 1.00 76.03 214 VAL B O 1
ATOM 4202 N N . GLN B 1 215 ? 32.677 20.871 -24.787 1.00 74.38 215 GLN B N 1
ATOM 4203 C CA . GLN B 1 215 ? 32.282 21.402 -23.495 1.00 72.83 215 GLN B CA 1
ATOM 4204 C C . GLN B 1 215 ? 32.105 22.910 -23.538 1.00 70.60 215 GLN B C 1
ATOM 4205 O O . GLN B 1 215 ? 32.145 23.524 -24.604 1.00 69.84 215 GLN B O 1
ATOM 4211 N N . ALA B 1 216 ? 31.895 23.499 -22.368 1.00 68.62 216 ALA B N 1
ATOM 4212 C CA . ALA B 1 216 ? 31.700 24.933 -22.262 1.00 66.08 216 ALA B CA 1
ATOM 4213 C C . ALA B 1 216 ? 31.521 25.311 -20.806 1.00 64.23 216 ALA B C 1
ATOM 4214 O O . ALA B 1 216 ? 30.816 24.629 -20.065 1.00 64.63 216 ALA B O 1
ATOM 4216 N N . TRP B 1 217 ? 32.172 26.391 -20.394 1.00 62.34 217 TRP B N 1
ATOM 4217 C CA . TRP B 1 217 ? 32.041 26.856 -19.027 1.00 60.87 217 TRP B CA 1
ATOM 4218 C C . TRP B 1 217 ? 30.973 27.924 -18.989 1.00 58.48 217 TRP B C 1
ATOM 4219 O O . TRP B 1 217 ? 31.014 28.881 -19.758 1.00 59.66 217 TRP B O 1
ATOM 4230 N N . GLY B 1 218 ? 30.003 27.743 -18.102 1.00 55.95 218 GLY B N 1
ATOM 4231 C CA . GLY B 1 218 ? 28.927 28.703 -17.991 1.00 52.99 218 GLY B CA 1
ATOM 4232 C C . GLY B 1 218 ? 28.706 29.134 -16.561 1.00 50.66 218 GLY B C 1
ATOM 4233 O O . GLY B 1 218 ? 29.437 28.728 -15.659 1.00 51.07 218 GLY B O 1
ATOM 4234 N N . ILE B 1 219 ? 27.690 29.961 -16.353 1.00 48.18 219 ILE B N 1
ATOM 4235 C CA . ILE B 1 219 ? 27.380 30.443 -15.020 1.00 46.30 219 ILE B CA 1
ATOM 4236 C C . ILE B 1 219 ? 25.895 30.313 -14.735 1.00 44.86 219 ILE B C 1
ATOM 4237 O O . ILE B 1 219 ? 25.055 30.626 -15.580 1.00 45.30 219 ILE B O 1
ATOM 4242 N N . GLY B 1 220 ? 25.579 29.839 -13.537 1.00 44.22 220 GLY B N 1
ATOM 4243 C CA . GLY B 1 220 ? 24.195 29.679 -13.139 1.00 42.55 220 GLY B CA 1
ATOM 4244 C C . GLY B 1 220 ? 24.028 30.153 -11.713 1.00 41.47 220 GLY B C 1
ATOM 4245 O O . GLY B 1 220 ? 24.962 30.690 -11.120 1.00 41.21 220 GLY B O 1
ATOM 4246 N N . GLY B 1 221 ? 22.842 29.961 -11.152 1.00 41.68 221 GLY B N 1
ATOM 4247 C CA . GLY B 1 221 ? 22.623 30.391 -9.786 1.00 41.67 221 GLY B CA 1
ATOM 4248 C C . GLY B 1 221 ? 21.191 30.224 -9.338 1.00 41.61 221 GLY B C 1
ATOM 4249 O O . GLY B 1 221 ? 20.326 29.832 -10.124 1.00 41.52 221 GLY B O 1
ATOM 4250 N N . ARG B 1 222 ? 20.938 30.528 -8.070 1.00 41.60 222 ARG B N 1
ATOM 4251 C CA . ARG B 1 222 ? 19.596 30.405 -7.522 1.00 41.74 222 ARG B CA 1
ATOM 4252 C C . ARG B 1 222 ? 19.482 31.032 -6.143 1.00 41.22 222 ARG B C 1
ATOM 4253 O O . ARG B 1 222 ? 20.480 31.233 -5.452 1.00 41.08 222 ARG B O 1
ATOM 4261 N N . LEU B 1 223 ? 18.253 31.359 -5.761 1.00 39.93 223 LEU B N 1
ATOM 4262 C CA . LEU B 1 223 ? 17.988 31.909 -4.445 1.00 40.87 223 LEU B CA 1
ATOM 4263 C C . LEU B 1 223 ? 16.589 31.487 -4.025 1.00 40.64 223 LEU B C 1
ATOM 4264 O O . LEU B 1 223 ? 15.717 31.258 -4.864 1.00 40.68 223 LEU B O 1
ATOM 4269 N N . GLY B 1 224 ? 16.387 31.361 -2.722 1.00 39.35 224 GLY B N 1
ATOM 4270 C CA . GLY B 1 224 ? 15.093 30.956 -2.223 1.00 38.84 224 GLY B CA 1
ATOM 4271 C C . GLY B 1 224 ? 14.957 31.325 -0.768 1.00 40.54 224 GLY B C 1
ATOM 4272 O O . GLY B 1 224 ? 15.884 31.864 -0.160 1.00 40.06 224 GLY B O 1
ATOM 4273 N N . LEU B 1 225 ? 13.797 31.029 -0.203 1.00 42.07 225 LEU B N 1
ATOM 4274 C CA . LEU B 1 225 ? 13.548 31.343 1.189 1.00 43.96 225 LEU B CA 1
ATOM 4275 C C . LEU B 1 225 ? 12.718 30.256 1.847 1.00 44.89 225 LEU B C 1
ATOM 4276 O O . LEU B 1 225 ? 12.114 29.419 1.177 1.00 44.73 225 LEU B O 1
ATOM 4281 N N . THR B 1 226 ? 12.707 30.276 3.171 1.00 46.27 226 THR B N 1
ATOM 4282 C CA . THR B 1 226 ? 11.927 29.333 3.951 1.00 46.20 226 THR B CA 1
ATOM 4283 C C . THR B 1 226 ? 11.272 30.182 5.018 1.00 46.70 226 THR B C 1
ATOM 4284 O O . THR B 1 226 ? 11.874 31.130 5.517 1.00 47.10 226 THR B O 1
ATOM 4288 N N . TYR B 1 227 ? 10.033 29.861 5.353 1.00 47.58 227 TYR B N 1
ATOM 4289 C CA . TYR B 1 227 ? 9.338 30.609 6.377 1.00 47.90 227 TYR B CA 1
ATOM 4290 C C . TYR B 1 227 ? 8.652 29.659 7.347 1.00 48.90 227 TYR B C 1
ATOM 4291 O O . TYR B 1 227 ? 7.751 28.910 6.965 1.00 48.76 227 TYR B O 1
ATOM 4300 N N . GLN B 1 228 ? 9.099 29.685 8.600 1.00 48.80 228 GLN B N 1
ATOM 4301 C CA . GLN B 1 228 ? 8.537 28.830 9.639 1.00 49.38 228 GLN B CA 1
ATOM 4302 C C . GLN B 1 228 ? 7.117 29.233 10.006 1.00 50.09 228 GLN B C 1
ATOM 4303 O O . GLN B 1 228 ? 6.906 29.972 10.965 1.00 50.86 228 GLN B O 1
ATOM 4309 N N . VAL B 1 229 ? 6.146 28.743 9.243 1.00 49.98 229 VAL B N 1
ATOM 4310 C CA . VAL B 1 229 ? 4.748 29.058 9.509 1.00 49.47 229 VAL B CA 1
ATOM 4311 C C . VAL B 1 229 ? 4.429 28.685 10.948 1.00 47.75 229 VAL B C 1
ATOM 4312 O O . VAL B 1 229 ? 3.756 29.426 11.660 1.00 45.96 229 VAL B O 1
ATOM 4316 N N . THR B 1 230 ? 4.921 27.524 11.366 1.00 47.57 230 THR B N 1
ATOM 4317 C CA . THR B 1 230 ? 4.692 27.032 12.718 1.00 48.13 230 THR B CA 1
ATOM 4318 C C . THR B 1 230 ? 5.890 26.194 13.136 1.00 48.13 230 THR B C 1
ATOM 4319 O O . THR B 1 230 ? 6.717 25.822 12.306 1.00 49.04 230 THR B O 1
ATOM 4323 N N . PRO B 1 231 ? 6.003 25.882 14.433 1.00 47.87 231 PRO B N 1
ATOM 4324 C CA . PRO B 1 231 ? 7.145 25.074 14.867 1.00 46.68 231 PRO B CA 1
ATOM 4325 C C . PRO B 1 231 ? 7.202 23.738 14.128 1.00 45.64 231 PRO B C 1
ATOM 4326 O O . PRO B 1 231 ? 8.265 23.134 14.014 1.00 48.12 231 PRO B O 1
ATOM 4330 N N . ASP B 1 232 ? 6.055 23.296 13.616 1.00 44.26 232 ASP B N 1
ATOM 4331 C CA . ASP B 1 232 ? 5.955 22.019 12.911 1.00 43.07 232 ASP B CA 1
ATOM 4332 C C . ASP B 1 232 ? 5.712 22.102 11.409 1.00 42.06 232 ASP B C 1
ATOM 4333 O O . ASP B 1 232 ? 5.715 21.083 10.723 1.00 42.27 232 ASP B O 1
ATOM 4338 N N . THR B 1 233 ? 5.483 23.301 10.894 1.00 40.95 233 THR B N 1
ATOM 4339 C CA . THR B 1 233 ? 5.252 23.447 9.467 1.00 39.81 233 THR B CA 1
ATOM 4340 C C . THR B 1 233 ? 6.128 24.534 8.885 1.00 39.92 233 THR B C 1
ATOM 4341 O O . THR B 1 233 ? 6.189 25.653 9.401 1.00 39.41 233 THR B O 1
ATOM 4345 N N . ARG B 1 234 ? 6.815 24.184 7.806 1.00 38.07 234 ARG B N 1
ATOM 4346 C CA . ARG B 1 234 ? 7.695 25.109 7.129 1.00 36.54 234 ARG B CA 1
ATOM 4347 C C . ARG B 1 234 ? 7.273 25.150 5.678 1.00 37.19 234 ARG B C 1
ATOM 4348 O O . ARG B 1 234 ? 6.736 24.182 5.143 1.00 40.39 234 ARG B O 1
ATOM 4356 N N . ILE B 1 235 ? 7.492 26.289 5.047 1.00 37.04 235 ILE B N 1
ATOM 4357 C CA . ILE B 1 235 ? 7.162 26.437 3.649 1.00 37.12 235 ILE B CA 1
ATOM 4358 C C . ILE B 1 235 ? 8.397 27.052 3.037 1.00 37.55 235 ILE B C 1
ATOM 4359 O O . ILE B 1 235 ? 9.272 27.545 3.749 1.00 36.55 235 ILE B O 1
ATOM 4364 N N . GLY B 1 236 ? 8.476 27.017 1.719 1.00 36.43 236 GLY B N 1
ATOM 4365 C CA . GLY B 1 236 ? 9.631 27.582 1.071 1.00 34.61 236 GLY B CA 1
ATOM 4366 C C . GLY B 1 236 ? 9.424 27.668 -0.415 1.00 33.95 236 GLY B C 1
ATOM 4367 O O . GLY B 1 236 ? 8.480 27.109 -0.971 1.00 32.87 236 GLY B O 1
ATOM 4368 N N . ALA B 1 237 ? 10.320 28.391 -1.058 1.00 33.36 237 ALA B N 1
ATOM 4369 C CA . ALA B 1 237 ? 10.265 28.564 -2.486 1.00 34.81 237 ALA B CA 1
ATOM 4370 C C . ALA B 1 237 ? 11.694 28.807 -2.915 1.00 34.67 237 ALA B C 1
ATOM 4371 O O . ALA B 1 237 ? 12.505 29.323 -2.144 1.00 33.97 237 ALA B O 1
ATOM 4373 N N . ALA B 1 238 ? 12.003 28.411 -4.139 1.00 33.45 238 ALA B N 1
ATOM 4374 C CA . ALA B 1 238 ? 13.335 28.598 -4.666 1.00 35.55 238 ALA B CA 1
ATOM 4375 C C . ALA B 1 238 ? 13.201 28.938 -6.135 1.00 38.70 238 ALA B C 1
ATOM 4376 O O . ALA B 1 238 ? 12.294 28.456 -6.816 1.00 39.42 238 ALA B O 1
ATOM 4378 N N . TYR B 1 239 ? 14.093 29.790 -6.618 1.00 39.64 239 TYR B N 1
ATOM 4379 C CA . TYR B 1 239 ? 14.066 30.168 -8.014 1.00 40.44 239 TYR B CA 1
ATOM 4380 C C . TYR B 1 239 ? 15.435 29.942 -8.628 1.00 41.74 239 TYR B C 1
ATOM 4381 O O . TYR B 1 239 ? 16.439 30.470 -8.152 1.00 41.14 239 TYR B O 1
ATOM 4390 N N . GLN B 1 240 ? 15.466 29.142 -9.687 1.00 43.90 240 GLN B N 1
ATOM 4391 C CA . GLN B 1 240 ? 16.703 28.842 -10.382 1.00 45.61 240 GLN B CA 1
ATOM 4392 C C . GLN B 1 240 ? 16.787 29.651 -11.662 1.00 49.05 240 GLN B C 1
ATOM 4393 O O . GLN B 1 240 ? 16.026 29.426 -12.604 1.00 49.92 240 GLN B O 1
ATOM 4399 N N . ALA B 1 241 ? 17.713 30.602 -11.687 1.00 52.56 241 ALA B N 1
ATOM 4400 C CA . ALA B 1 241 ? 17.898 31.440 -12.856 1.00 54.96 241 ALA B CA 1
ATOM 4401 C C . ALA B 1 241 ? 18.102 30.549 -14.069 1.00 57.74 241 ALA B C 1
ATOM 4402 O O . ALA B 1 241 ? 18.351 29.350 -13.940 1.00 59.16 241 ALA B O 1
ATOM 4404 N N . LYS B 1 242 ? 17.979 31.144 -15.246 1.00 60.69 242 LYS B N 1
ATOM 4405 C CA . LYS B 1 242 ? 18.172 30.430 -16.496 1.00 61.97 242 LYS B CA 1
ATOM 4406 C C . LYS B 1 242 ? 19.682 30.256 -16.571 1.00 62.97 242 LYS B C 1
ATOM 4407 O O . LYS B 1 242 ? 20.412 31.243 -16.514 1.00 62.00 242 LYS B O 1
ATOM 4413 N N . THR B 1 243 ? 20.165 29.021 -16.669 1.00 65.09 243 THR B N 1
ATOM 4414 C CA . THR B 1 243 ? 21.608 28.830 -16.744 1.00 68.03 243 THR B CA 1
ATOM 4415 C C . THR B 1 243 ? 22.135 29.596 -17.951 1.00 70.39 243 THR B C 1
ATOM 4416 O O . THR B 1 243 ? 21.401 29.869 -18.899 1.00 71.77 243 THR B O 1
ATOM 4420 N N . HIS B 1 244 ? 23.412 29.946 -17.893 1.00 73.02 244 HIS B N 1
ATOM 4421 C CA . HIS B 1 244 ? 24.082 30.716 -18.933 1.00 74.91 244 HIS B CA 1
ATOM 4422 C C . HIS B 1 244 ? 25.331 29.914 -19.295 1.00 75.27 244 HIS B C 1
ATOM 4423 O O . HIS B 1 244 ? 26.416 30.178 -18.780 1.00 74.87 244 HIS B O 1
ATOM 4430 N N . VAL B 1 245 ? 25.175 28.941 -20.188 1.00 76.03 245 VAL B N 1
ATOM 4431 C CA . VAL B 1 245 ? 26.279 28.061 -20.563 1.00 77.35 245 VAL B CA 1
ATOM 4432 C C . VAL B 1 245 ? 27.307 28.532 -21.585 1.00 77.76 245 VAL B C 1
ATOM 4433 O O . VAL B 1 245 ? 28.419 28.003 -21.628 1.00 77.67 245 VAL B O 1
ATOM 4437 N N . GLY B 1 246 ? 26.956 29.508 -22.410 1.00 77.87 246 GLY B N 1
ATOM 4438 C CA . GLY B 1 246 ? 27.905 29.967 -23.406 1.00 76.60 246 GLY B CA 1
ATOM 4439 C C . GLY B 1 246 ? 28.009 28.955 -24.532 1.00 76.09 246 GLY B C 1
ATOM 4440 O O . GLY B 1 246 ? 27.192 28.039 -24.621 1.00 76.10 246 GLY B O 1
ATOM 4441 N N . ASP B 1 247 ? 29.025 29.103 -25.377 1.00 75.47 247 ASP B N 1
ATOM 4442 C CA . ASP B 1 247 ? 29.215 28.216 -26.522 1.00 74.30 247 ASP B CA 1
ATOM 4443 C C . ASP B 1 247 ? 29.906 26.881 -26.255 1.00 72.76 247 ASP B C 1
ATOM 4444 O O . ASP B 1 247 ? 30.905 26.814 -25.542 1.00 73.03 247 ASP B O 1
ATOM 4449 N N . LEU B 1 248 ? 29.361 25.825 -26.855 1.00 70.68 248 LEU B N 1
ATOM 4450 C CA . LEU B 1 248 ? 29.906 24.474 -26.734 1.00 68.87 248 LEU B CA 1
ATOM 4451 C C . LEU B 1 248 ? 30.844 24.210 -27.910 1.00 69.12 248 LEU B C 1
ATOM 4452 O O . LEU B 1 248 ? 30.393 23.875 -29.006 1.00 69.26 248 LEU B O 1
ATOM 4457 N N . THR B 1 249 ? 32.145 24.356 -27.679 1.00 69.18 249 THR B N 1
ATOM 4458 C CA . THR B 1 249 ? 33.144 24.150 -28.726 1.00 68.40 249 THR B CA 1
ATOM 4459 C C . THR B 1 249 ? 33.787 22.768 -28.647 1.00 69.29 249 THR B C 1
ATOM 4460 O O . THR B 1 249 ? 33.992 22.231 -27.559 1.00 69.33 249 THR B O 1
ATOM 4464 N N . GLY B 1 250 ? 34.115 22.201 -29.804 1.00 70.05 250 GLY B N 1
ATOM 4465 C CA . GLY B 1 250 ? 34.740 20.892 -29.825 1.00 71.34 250 GLY B CA 1
ATOM 4466 C C . GLY B 1 250 ? 35.124 20.409 -31.208 1.00 72.71 250 GLY B C 1
ATOM 4467 O O . GLY B 1 250 ? 34.450 20.709 -32.193 1.00 72.51 250 GLY B O 1
ATOM 4468 N N . GLN B 1 251 ? 36.212 19.650 -31.281 1.00 74.10 251 GLN B N 1
ATOM 4469 C CA . GLN B 1 251 ? 36.688 19.118 -32.550 1.00 76.27 251 GLN B CA 1
ATOM 4470 C C . GLN B 1 251 ? 35.898 17.862 -32.907 1.00 77.39 251 GLN B C 1
ATOM 4471 O O . GLN B 1 251 ? 35.961 16.856 -32.200 1.00 77.68 251 GLN B O 1
ATOM 4477 N N . ALA B 1 252 ? 35.153 17.928 -34.005 1.00 78.72 252 ALA B N 1
ATOM 4478 C CA . ALA B 1 252 ? 34.346 16.797 -34.449 1.00 80.20 252 ALA B CA 1
ATOM 4479 C C . ALA B 1 252 ? 34.797 16.283 -35.811 1.00 80.31 252 ALA B C 1
ATOM 4480 O O . ALA B 1 252 ? 35.786 16.755 -36.369 1.00 80.35 252 ALA B O 1
ATOM 4482 N N . THR B 1 253 ? 34.066 15.306 -36.338 1.00 81.10 253 THR B N 1
ATOM 4483 C CA . THR B 1 253 ? 34.384 14.725 -37.635 1.00 82.53 253 THR B CA 1
ATOM 4484 C C . THR B 1 253 ? 33.107 14.277 -38.345 1.00 85.21 253 THR B C 1
ATOM 4485 O O . THR B 1 253 ? 32.654 13.144 -38.171 1.00 85.01 253 THR B O 1
ATOM 4489 N N . LEU B 1 254 ? 32.526 15.170 -39.142 1.00 87.73 254 LEU B N 1
ATOM 4490 C CA . LEU B 1 254 ? 31.305 14.845 -39.871 1.00 89.70 254 LEU B CA 1
ATOM 4491 C C . LEU B 1 254 ? 31.598 13.903 -41.024 1.00 91.37 254 LEU B C 1
ATOM 4492 O O . LEU B 1 254 ? 32.733 13.798 -41.488 1.00 91.50 254 LEU B O 1
ATOM 4497 N N . SER B 1 255 ? 30.559 13.221 -41.485 1.00 93.42 255 SER B N 1
ATOM 4498 C CA . SER B 1 255 ? 30.696 12.279 -42.578 1.00 95.91 255 SER B CA 1
ATOM 4499 C C . SER B 1 255 ? 29.319 11.836 -43.068 1.00 97.29 255 SER B C 1
ATOM 4500 O O . SER B 1 255 ? 28.516 11.313 -42.296 1.00 97.04 255 SER B O 1
ATOM 4503 N N . ALA B 1 256 ? 29.050 12.051 -44.353 1.00 98.88 256 ALA B N 1
ATOM 4504 C CA . ALA B 1 256 ? 27.762 11.685 -44.933 1.00 100.12 256 ALA B CA 1
ATOM 4505 C C . ALA B 1 256 ? 27.813 10.383 -45.724 1.00 101.04 256 ALA B C 1
ATOM 4506 O O . ALA B 1 256 ? 28.846 9.722 -45.789 1.00 100.76 256 ALA B O 1
ATOM 4508 N N . VAL B 1 257 ? 26.682 10.027 -46.324 1.00 102.52 257 VAL B N 1
ATOM 4509 C CA . VAL B 1 257 ? 26.571 8.806 -47.114 1.00 104.01 257 VAL B CA 1
ATOM 4510 C C . VAL B 1 257 ? 25.747 9.039 -48.379 1.00 104.34 257 VAL B C 1
ATOM 4511 O O . VAL B 1 257 ? 24.537 8.811 -48.404 1.00 104.59 257 VAL B O 1
ATOM 4515 N N . GLY B 1 262 ? 27.439 4.688 -50.805 1.00 131.29 262 GLY B N 1
ATOM 4516 C CA . GLY B 1 262 ? 28.782 4.743 -50.255 1.00 131.60 262 GLY B CA 1
ATOM 4517 C C . GLY B 1 262 ? 28.838 5.472 -48.925 1.00 131.36 262 GLY B C 1
ATOM 4518 O O . GLY B 1 262 ? 27.839 5.549 -48.215 1.00 131.77 262 GLY B O 1
ATOM 4519 N N . ASN B 1 263 ? 30.010 6.001 -48.585 1.00 131.01 263 ASN B N 1
ATOM 4520 C CA . ASN B 1 263 ? 30.199 6.735 -47.335 1.00 130.32 263 ASN B CA 1
ATOM 4521 C C . ASN B 1 263 ? 31.165 7.900 -47.554 1.00 128.93 263 ASN B C 1
ATOM 4522 O O . ASN B 1 263 ? 32.048 7.829 -48.409 1.00 129.28 263 ASN B O 1
ATOM 4527 N N . ILE B 1 264 ? 30.998 8.968 -46.778 1.00 127.02 264 ILE B N 1
ATOM 4528 C CA . ILE B 1 264 ? 31.833 10.164 -46.909 1.00 124.77 264 ILE B CA 1
ATOM 4529 C C . ILE B 1 264 ? 32.423 10.635 -45.587 1.00 121.27 264 ILE B C 1
ATOM 4530 O O . ILE B 1 264 ? 31.683 10.960 -44.674 1.00 122.41 264 ILE B O 1
ATOM 4535 N N . PRO B 1 265 ? 33.760 10.685 -45.473 1.00 119.04 265 PRO B N 1
ATOM 4536 C CA . PRO B 1 265 ? 34.408 11.136 -44.235 1.00 115.94 265 PRO B CA 1
ATOM 4537 C C . PRO B 1 265 ? 34.846 12.608 -44.293 1.00 113.69 265 PRO B C 1
ATOM 4538 O O . PRO B 1 265 ? 35.186 13.119 -45.360 1.00 113.81 265 PRO B O 1
ATOM 4542 N N . LEU B 1 266 ? 34.833 13.279 -43.143 1.00 112.15 266 LEU B N 1
ATOM 4543 C CA . LEU B 1 266 ? 35.235 14.686 -43.040 1.00 110.08 266 LEU B CA 1
ATOM 4544 C C . LEU B 1 266 ? 35.756 14.989 -41.635 1.00 108.54 266 LEU B C 1
ATOM 4545 O O . LEU B 1 266 ? 35.563 14.194 -40.716 1.00 108.49 266 LEU B O 1
ATOM 4550 N N . LYS B 1 267 ? 36.410 16.137 -41.464 1.00 106.39 267 LYS B N 1
ATOM 4551 C CA . LYS B 1 267 ? 36.960 16.497 -40.159 1.00 104.19 267 LYS B CA 1
ATOM 4552 C C . LYS B 1 267 ? 37.034 18.007 -39.907 1.00 103.80 267 LYS B C 1
ATOM 4553 O O . LYS B 1 267 ? 37.214 18.795 -40.836 1.00 104.60 267 LYS B O 1
ATOM 4559 N N . GLY B 1 268 ? 36.892 18.395 -38.640 1.00 102.75 268 GLY B N 1
ATOM 4560 C CA . GLY B 1 268 ? 36.937 19.800 -38.259 1.00 101.32 268 GLY B CA 1
ATOM 4561 C C . GLY B 1 268 ? 36.214 20.048 -36.942 1.00 100.40 268 GLY B C 1
ATOM 4562 O O . GLY B 1 268 ? 35.358 19.254 -36.554 1.00 100.35 268 GLY B O 1
ATOM 4563 N N . ASP B 1 269 ? 36.543 21.142 -36.255 1.00 98.10 269 ASP B N 1
ATOM 4564 C CA . ASP B 1 269 ? 35.907 21.457 -34.974 1.00 96.18 269 ASP B CA 1
ATOM 4565 C C . ASP B 1 269 ? 34.588 22.222 -35.105 1.00 93.83 269 ASP B C 1
ATOM 4566 O O . ASP B 1 269 ? 34.468 23.154 -35.899 1.00 92.87 269 ASP B O 1
ATOM 4571 N N . VAL B 1 270 ? 33.611 21.821 -34.293 1.00 91.94 270 VAL B N 1
ATOM 4572 C CA . VAL B 1 270 ? 32.269 22.405 -34.293 1.00 89.44 270 VAL B CA 1
ATOM 4573 C C . VAL B 1 270 ? 31.952 23.309 -33.094 1.00 87.91 270 VAL B C 1
ATOM 4574 O O . VAL B 1 270 ? 32.540 23.173 -32.022 1.00 86.90 270 VAL B O 1
ATOM 4578 N N . THR B 1 271 ? 31.011 24.230 -33.297 1.00 86.27 271 THR B N 1
ATOM 4579 C CA . THR B 1 271 ? 30.582 25.163 -32.259 1.00 85.57 271 THR B CA 1
ATOM 4580 C C . THR B 1 271 ? 29.058 25.155 -32.123 1.00 84.73 271 THR B C 1
ATOM 4581 O O . THR B 1 271 ? 28.340 25.199 -33.121 1.00 84.67 271 THR B O 1
ATOM 4585 N N . VAL B 1 272 ? 28.570 25.095 -30.888 1.00 84.68 272 VAL B N 1
ATOM 4586 C CA . VAL B 1 272 ? 27.132 25.096 -30.631 1.00 83.97 272 VAL B CA 1
ATOM 4587 C C . VAL B 1 272 ? 26.753 26.330 -29.818 1.00 83.90 272 VAL B C 1
ATOM 4588 O O . VAL B 1 272 ? 27.306 26.574 -28.744 1.00 83.45 272 VAL B O 1
ATOM 4592 N N . ARG B 1 273 ? 25.804 27.102 -30.339 1.00 83.60 273 ARG B N 1
ATOM 4593 C CA . ARG B 1 273 ? 25.359 28.328 -29.684 1.00 82.74 273 ARG B CA 1
ATOM 4594 C C . ARG B 1 273 ? 23.889 28.251 -29.277 1.00 80.81 273 ARG B C 1
ATOM 4595 O O . ARG B 1 273 ? 23.057 27.729 -30.018 1.00 80.20 273 ARG B O 1
ATOM 4603 N N . ASN B 1 274 ? 23.588 28.774 -28.091 1.00 78.76 274 ASN B N 1
ATOM 4604 C CA . ASN B 1 274 ? 22.230 28.810 -27.550 1.00 75.90 274 ASN B CA 1
ATOM 4605 C C . ASN B 1 274 ? 21.704 27.530 -26.909 1.00 73.76 274 ASN B C 1
ATOM 4606 O O . ASN B 1 274 ? 20.492 27.310 -26.863 1.00 72.82 274 ASN B O 1
ATOM 4611 N N . PHE B 1 275 ? 22.605 26.679 -26.425 1.00 70.90 275 PHE B N 1
ATOM 4612 C CA . PHE B 1 275 ? 22.178 25.464 -25.742 1.00 67.66 275 PHE B CA 1
ATOM 4613 C C . PHE B 1 275 ? 21.845 25.989 -24.350 1.00 65.90 275 PHE B C 1
ATOM 4614 O O . PHE B 1 275 ? 22.717 26.093 -23.489 1.00 64.37 275 PHE B O 1
ATOM 4622 N N . GLN B 1 276 ? 20.582 26.337 -24.143 1.00 65.10 276 GLN B N 1
ATOM 4623 C CA . GLN B 1 276 ? 20.144 26.896 -22.872 1.00 63.90 276 GLN B CA 1
ATOM 4624 C C . GLN B 1 276 ? 19.503 25.883 -21.937 1.00 61.71 276 GLN B C 1
ATOM 4625 O O . GLN B 1 276 ? 19.017 24.837 -22.362 1.00 61.59 276 GLN B O 1
ATOM 4631 N N . MET B 1 277 ? 19.526 26.211 -20.651 1.00 59.71 277 MET B N 1
ATOM 4632 C CA . MET B 1 277 ? 18.914 25.395 -19.615 1.00 57.92 277 MET B CA 1
ATOM 4633 C C . MET B 1 277 ? 17.893 26.342 -19.004 1.00 56.83 277 MET B C 1
ATOM 4634 O O . MET B 1 277 ? 18.244 27.419 -18.528 1.00 57.14 277 MET B O 1
ATOM 4639 N N . PRO B 1 278 ? 16.610 25.953 -19.025 1.00 56.54 278 PRO B N 1
ATOM 4640 C CA . PRO B 1 278 ? 15.477 26.727 -18.502 1.00 55.83 278 PRO B CA 1
ATOM 4641 C C . PRO B 1 278 ? 15.509 27.158 -17.040 1.00 55.19 278 PRO B C 1
ATOM 4642 O O . PRO B 1 278 ? 16.112 26.499 -16.191 1.00 54.32 278 PRO B O 1
ATOM 4646 N N . ALA B 1 279 ? 14.851 28.282 -16.762 1.00 54.01 279 ALA B N 1
ATOM 4647 C CA . ALA B 1 279 ? 14.755 28.797 -15.404 1.00 51.49 279 ALA B CA 1
ATOM 4648 C C . ALA B 1 279 ? 13.835 27.819 -14.691 1.00 50.61 279 ALA B C 1
ATOM 4649 O O . ALA B 1 279 ? 13.190 26.989 -15.336 1.00 49.57 279 ALA B O 1
ATOM 4651 N N . GLN B 1 280 ? 13.747 27.923 -13.372 1.00 50.07 280 GLN B N 1
ATOM 4652 C CA . GLN B 1 280 ? 12.928 26.980 -12.628 1.00 49.40 280 GLN B CA 1
ATOM 4653 C C . GLN B 1 280 ? 12.336 27.583 -11.361 1.00 47.40 280 GLN B C 1
ATOM 4654 O O . GLN B 1 280 ? 13.017 28.301 -10.630 1.00 48.74 280 GLN B O 1
ATOM 4660 N N . LEU B 1 281 ? 11.064 27.294 -11.106 1.00 43.61 281 LEU B N 1
ATOM 4661 C CA . LEU B 1 281 ? 10.407 27.794 -9.907 1.00 40.29 281 LEU B CA 1
ATOM 4662 C C . LEU B 1 281 ? 9.910 26.626 -9.082 1.00 38.51 281 LEU B C 1
ATOM 4663 O O . LEU B 1 281 ? 9.278 25.710 -9.605 1.00 39.93 281 LEU B O 1
ATOM 4668 N N . THR B 1 282 ? 10.186 26.672 -7.785 1.00 35.77 282 THR B N 1
ATOM 4669 C CA . THR B 1 282 ? 9.787 25.601 -6.893 1.00 33.53 282 THR B CA 1
ATOM 4670 C C . THR B 1 282 ? 9.264 26.096 -5.552 1.00 34.02 282 THR B C 1
ATOM 4671 O O . THR B 1 282 ? 9.898 26.914 -4.885 1.00 32.53 282 THR B O 1
ATOM 4675 N N . VAL B 1 283 ? 8.094 25.595 -5.172 1.00 32.39 283 VAL B N 1
ATOM 4676 C CA . VAL B 1 283 ? 7.483 25.934 -3.899 1.00 34.38 283 VAL B CA 1
ATOM 4677 C C . VAL B 1 283 ? 7.112 24.609 -3.243 1.00 35.01 283 VAL B C 1
ATOM 4678 O O . VAL B 1 283 ? 6.670 23.685 -3.923 1.00 37.62 283 VAL B O 1
ATOM 4682 N N . GLY B 1 284 ? 7.309 24.506 -1.932 1.00 34.57 284 GLY B N 1
ATOM 4683 C CA . GLY B 1 284 ? 6.989 23.270 -1.240 1.00 33.29 284 GLY B CA 1
ATOM 4684 C C . GLY B 1 284 ? 6.644 23.435 0.230 1.00 34.67 284 GLY B C 1
ATOM 4685 O O . GLY B 1 284 ? 6.842 24.503 0.815 1.00 32.81 284 GLY B O 1
ATOM 4686 N N . ILE B 1 285 ? 6.136 22.359 0.826 1.00 35.47 285 ILE B N 1
ATOM 4687 C CA . ILE B 1 285 ? 5.740 22.349 2.231 1.00 36.77 285 ILE B CA 1
ATOM 4688 C C . ILE B 1 285 ? 6.311 21.123 2.933 1.00 37.04 285 ILE B C 1
ATOM 4689 O O . ILE B 1 285 ? 6.511 20.078 2.316 1.00 36.06 285 ILE B O 1
ATOM 4694 N N . SER B 1 286 ? 6.554 21.259 4.232 1.00 37.45 286 SER B N 1
ATOM 4695 C CA . SER B 1 286 ? 7.065 20.168 5.051 1.00 36.93 286 SER B CA 1
ATOM 4696 C C . SER B 1 286 ? 6.348 20.260 6.389 1.00 37.44 286 SER B C 1
ATOM 4697 O O . SER B 1 286 ? 6.078 21.358 6.878 1.00 36.53 286 SER B O 1
ATOM 4700 N N . HIS B 1 287 ? 6.037 19.114 6.979 1.00 35.90 287 HIS B N 1
ATOM 4701 C CA . HIS B 1 287 ? 5.359 19.101 8.263 1.00 35.31 287 HIS B CA 1
ATOM 4702 C C . HIS B 1 287 ? 5.838 17.934 9.109 1.00 35.88 287 HIS B C 1
ATOM 4703 O O . HIS B 1 287 ? 6.046 16.836 8.598 1.00 36.58 287 HIS B O 1
ATOM 4710 N N . GLN B 1 288 ? 6.028 18.173 10.401 1.00 38.27 288 GLN B N 1
ATOM 4711 C CA . GLN B 1 288 ? 6.443 17.101 11.293 1.00 41.12 288 GLN B CA 1
ATOM 4712 C C . GLN B 1 288 ? 5.199 16.669 12.061 1.00 41.93 288 GLN B C 1
ATOM 4713 O O . GLN B 1 288 ? 4.560 17.481 12.729 1.00 41.30 288 GLN B O 1
ATOM 4719 N N . PHE B 1 289 ? 4.848 15.391 11.940 1.00 42.12 289 PHE B N 1
ATOM 4720 C CA . PHE B 1 289 ? 3.669 14.843 12.603 1.00 41.57 289 PHE B CA 1
ATOM 4721 C C . PHE B 1 289 ? 4.008 14.283 13.975 1.00 43.84 289 PHE B C 1
ATOM 4722 O O . PHE B 1 289 ? 3.124 13.860 14.717 1.00 45.63 289 PHE B O 1
ATOM 4730 N N . ASN B 1 290 ? 5.297 14.282 14.292 1.00 45.77 290 ASN B N 1
ATOM 4731 C CA . ASN B 1 290 ? 5.814 13.797 15.567 1.00 46.52 290 ASN B CA 1
ATOM 4732 C C . ASN B 1 290 ? 7.308 13.547 15.407 1.00 48.63 290 ASN B C 1
ATOM 4733 O O . ASN B 1 290 ? 7.858 13.726 14.320 1.00 47.97 290 ASN B O 1
ATOM 4738 N N . ASP B 1 291 ? 7.961 13.134 16.485 1.00 50.76 291 ASP B N 1
ATOM 4739 C CA . ASP B 1 291 ? 9.399 12.891 16.457 1.00 55.02 291 ASP B CA 1
ATOM 4740 C C . ASP B 1 291 ? 9.851 11.726 15.577 1.00 54.16 291 ASP B C 1
ATOM 4741 O O . ASP B 1 291 ? 11.014 11.323 15.628 1.00 54.53 291 ASP B O 1
ATOM 4746 N N . GLN B 1 292 ? 8.950 11.187 14.767 1.00 52.12 292 GLN B N 1
ATOM 4747 C CA . GLN B 1 292 ? 9.323 10.074 13.909 1.00 51.60 292 GLN B CA 1
ATOM 4748 C C . GLN B 1 292 ? 9.005 10.290 12.440 1.00 49.35 292 GLN B C 1
ATOM 4749 O O . GLN B 1 292 ? 9.810 9.963 11.568 1.00 48.86 292 GLN B O 1
ATOM 4755 N N . LEU B 1 293 ? 7.835 10.847 12.165 1.00 46.67 293 LEU B N 1
ATOM 4756 C CA . LEU B 1 293 ? 7.430 11.059 10.789 1.00 45.09 293 LEU B CA 1
ATOM 4757 C C . LEU B 1 293 ? 7.307 12.509 10.353 1.00 44.67 293 LEU B C 1
ATOM 4758 O O . LEU B 1 293 ? 6.793 13.356 11.082 1.00 44.97 293 LEU B O 1
ATOM 4763 N N . SER B 1 294 ? 7.789 12.774 9.145 1.00 44.73 294 SER B N 1
ATOM 4764 C CA . SER B 1 294 ? 7.715 14.096 8.539 1.00 43.57 294 SER B CA 1
ATOM 4765 C C . SER B 1 294 ? 7.375 13.865 7.079 1.00 41.65 294 SER B C 1
ATOM 4766 O O . SER B 1 294 ? 7.747 12.842 6.501 1.00 42.52 294 SER B O 1
ATOM 4769 N N . VAL B 1 295 ? 6.660 14.810 6.485 1.00 38.19 295 VAL B N 1
ATOM 4770 C CA . VAL B 1 295 ? 6.266 14.683 5.095 1.00 34.65 295 VAL B CA 1
ATOM 4771 C C . VAL B 1 295 ? 6.506 15.981 4.343 1.00 34.21 295 VAL B C 1
ATOM 4772 O O . VAL B 1 295 ? 6.304 17.072 4.880 1.00 34.65 295 VAL B O 1
ATOM 4776 N N . SER B 1 296 ? 6.948 15.852 3.098 1.00 32.62 296 SER B N 1
ATOM 4777 C CA . SER B 1 296 ? 7.210 17.003 2.253 1.00 33.29 296 SER B CA 1
ATOM 4778 C C . SER B 1 296 ? 6.432 16.868 0.955 1.00 32.31 296 SER B C 1
ATOM 4779 O O . SER B 1 296 ? 6.061 15.769 0.550 1.00 34.81 296 SER B O 1
ATOM 4782 N N . ALA B 1 297 ? 6.186 18.001 0.314 1.00 29.89 297 ALA B N 1
ATOM 4783 C CA . ALA B 1 297 ? 5.471 18.045 -0.948 1.00 28.27 297 ALA B CA 1
ATOM 4784 C C . ALA B 1 297 ? 5.954 19.305 -1.641 1.00 27.09 297 ALA B C 1
ATOM 4785 O O . ALA B 1 297 ? 5.969 20.379 -1.046 1.00 26.11 297 ALA B O 1
ATOM 4787 N N . ASP B 1 298 ? 6.362 19.171 -2.894 1.00 27.40 298 ASP B N 1
ATOM 4788 C CA . ASP B 1 298 ? 6.867 20.309 -3.645 1.00 30.81 298 ASP B CA 1
ATOM 4789 C C . ASP B 1 298 ? 6.219 20.402 -5.009 1.00 33.04 298 ASP B C 1
ATOM 4790 O O . ASP B 1 298 ? 5.808 19.396 -5.586 1.00 37.10 298 ASP B O 1
ATOM 4795 N N . TYR B 1 299 ? 6.120 21.622 -5.517 1.00 34.76 299 TYR B N 1
ATOM 4796 C CA . TYR B 1 299 ? 5.580 21.838 -6.845 1.00 37.58 299 TYR B CA 1
ATOM 4797 C C . TYR B 1 299 ? 6.697 22.506 -7.618 1.00 38.69 299 TYR B C 1
ATOM 4798 O O . TYR B 1 299 ? 7.287 23.484 -7.156 1.00 39.68 299 TYR B O 1
ATOM 4807 N N . GLN B 1 300 ? 6.981 21.987 -8.800 1.00 39.39 300 GLN B N 1
ATOM 4808 C CA . GLN B 1 300 ? 8.050 22.547 -9.591 1.00 42.05 300 GLN B CA 1
ATOM 4809 C C . GLN B 1 300 ? 7.628 22.845 -11.017 1.00 42.74 300 GLN B C 1
ATOM 4810 O O . GLN B 1 300 ? 6.887 22.081 -11.637 1.00 43.66 300 GLN B O 1
ATOM 4816 N N . ARG B 1 301 ? 8.101 23.974 -11.526 1.00 41.99 301 ARG B N 1
ATOM 4817 C CA . ARG B 1 301 ? 7.794 24.392 -12.879 1.00 42.32 301 ARG B CA 1
ATOM 4818 C C . ARG B 1 301 ? 9.108 24.671 -13.597 1.00 42.67 301 ARG B C 1
ATOM 4819 O O . ARG B 1 301 ? 9.932 25.453 -13.118 1.00 42.57 301 ARG B O 1
ATOM 4827 N N . VAL B 1 302 ? 9.302 24.019 -14.738 1.00 42.03 302 VAL B N 1
ATOM 4828 C CA . VAL B 1 302 ? 10.510 24.191 -15.534 1.00 43.33 302 VAL B CA 1
ATOM 4829 C C . VAL B 1 302 ? 10.145 24.907 -16.833 1.00 43.44 302 VAL B C 1
ATOM 4830 O O . VAL B 1 302 ? 9.653 24.293 -17.781 1.00 43.72 302 VAL B O 1
ATOM 4834 N N . PHE B 1 303 ? 10.403 26.211 -16.864 1.00 42.40 303 PHE B N 1
ATOM 4835 C CA . PHE B 1 303 ? 10.070 27.052 -18.006 1.00 42.00 303 PHE B CA 1
ATOM 4836 C C . PHE B 1 303 ? 10.821 26.809 -19.309 1.00 44.64 303 PHE B C 1
ATOM 4837 O O . PHE B 1 303 ? 11.577 27.664 -19.772 1.00 44.10 303 PHE B O 1
ATOM 4845 N N . TRP B 1 304 ? 10.595 25.644 -19.907 1.00 47.43 304 TRP B N 1
ATOM 4846 C CA . TRP B 1 304 ? 11.223 25.309 -21.177 1.00 50.23 304 TRP B CA 1
ATOM 4847 C C . TRP B 1 304 ? 10.597 26.161 -22.276 1.00 52.49 304 TRP B C 1
ATOM 4848 O O . TRP B 1 304 ? 11.004 26.095 -23.434 1.00 52.68 304 TRP B O 1
ATOM 4859 N N . SER B 1 305 ? 9.596 26.953 -21.906 1.00 55.97 305 SER B N 1
ATOM 4860 C CA . SER B 1 305 ? 8.911 27.818 -22.860 1.00 59.78 305 SER B CA 1
ATOM 4861 C C . SER B 1 305 ? 9.759 29.040 -23.178 1.00 61.52 305 SER B C 1
ATOM 4862 O O . SER B 1 305 ? 9.589 29.665 -24.221 1.00 62.76 305 SER B O 1
ATOM 4865 N N . SER B 1 306 ? 10.670 29.378 -22.272 1.00 64.67 306 SER B N 1
ATOM 4866 C CA . SER B 1 306 ? 11.533 30.536 -22.454 1.00 67.46 306 SER B CA 1
ATOM 4867 C C . SER B 1 306 ? 12.797 30.244 -23.255 1.00 71.06 306 SER B C 1
ATOM 4868 O O . SER B 1 306 ? 13.635 31.125 -23.445 1.00 71.20 306 SER B O 1
ATOM 4871 N N . VAL B 1 307 ? 12.941 29.005 -23.715 1.00 75.77 307 VAL B N 1
ATOM 4872 C CA . VAL B 1 307 ? 14.095 28.639 -24.525 1.00 80.39 307 VAL B CA 1
ATOM 4873 C C . VAL B 1 307 ? 13.625 28.707 -25.973 1.00 84.97 307 VAL B C 1
ATOM 4874 O O . VAL B 1 307 ? 13.649 27.718 -26.708 1.00 86.03 307 VAL B O 1
ATOM 4878 N N . MET B 1 308 ? 13.175 29.897 -26.360 1.00 89.26 308 MET B N 1
ATOM 4879 C CA . MET B 1 308 ? 12.681 30.149 -27.706 1.00 93.38 308 MET B CA 1
ATOM 4880 C C . MET B 1 308 ? 13.686 30.956 -28.515 1.00 96.16 308 MET B C 1
ATOM 4881 O O . MET B 1 308 ? 13.470 32.132 -28.812 1.00 98.25 308 MET B O 1
ATOM 4886 N N . LYS B 1 309 ? 14.793 30.309 -28.856 1.00 98.05 309 LYS B N 1
ATOM 4887 C CA . LYS B 1 309 ? 15.854 30.917 -29.644 1.00 99.08 309 LYS B CA 1
ATOM 4888 C C . LYS B 1 309 ? 16.318 29.854 -30.623 1.00 99.25 309 LYS B C 1
ATOM 4889 O O . LYS B 1 309 ? 15.797 28.738 -30.623 1.00 99.21 309 LYS B O 1
ATOM 4895 N N . ASP B 1 310 ? 17.292 30.189 -31.458 1.00 98.85 310 ASP B N 1
ATOM 4896 C CA . ASP B 1 310 ? 17.785 29.224 -32.424 1.00 98.56 310 ASP B CA 1
ATOM 4897 C C . ASP B 1 310 ? 19.053 28.561 -31.913 1.00 96.62 310 ASP B C 1
ATOM 4898 O O . ASP B 1 310 ? 19.934 29.220 -31.363 1.00 95.91 310 ASP B O 1
ATOM 4903 N N . MET B 1 311 ? 19.127 27.246 -32.078 1.00 94.76 311 MET B N 1
ATOM 4904 C CA . MET B 1 311 ? 20.304 26.499 -31.669 1.00 94.09 311 MET B CA 1
ATOM 4905 C C . MET B 1 311 ? 20.954 26.035 -32.962 1.00 94.67 311 MET B C 1
ATOM 4906 O O . MET B 1 311 ? 20.463 25.117 -33.618 1.00 94.89 311 MET B O 1
ATOM 4911 N N . ASN B 1 312 ? 22.052 26.682 -33.335 1.00 95.51 312 ASN B N 1
ATOM 4912 C CA . ASN B 1 312 ? 22.747 26.341 -34.566 1.00 97.02 312 ASN B CA 1
ATOM 4913 C C . ASN B 1 312 ? 24.053 25.591 -34.335 1.00 97.02 312 ASN B C 1
ATOM 4914 O O . ASN B 1 312 ? 24.782 25.861 -33.380 1.00 97.57 312 ASN B O 1
ATOM 4919 N N . VAL B 1 313 ? 24.336 24.647 -35.226 1.00 97.00 313 VAL B N 1
ATOM 4920 C CA . VAL B 1 313 ? 25.544 23.838 -35.144 1.00 96.52 313 VAL B CA 1
ATOM 4921 C C . VAL B 1 313 ? 26.505 24.238 -36.263 1.00 97.25 313 VAL B C 1
ATOM 4922 O O . VAL B 1 313 ? 26.241 23.984 -37.439 1.00 95.93 313 VAL B O 1
ATOM 4926 N N . GLY B 1 314 ? 27.616 24.865 -35.884 1.00 98.31 314 GLY B N 1
ATOM 4927 C CA . GLY B 1 314 ? 28.601 25.314 -36.855 1.00 99.60 314 GLY B CA 1
ATOM 4928 C C . GLY B 1 314 ? 29.680 24.299 -37.182 1.00 100.99 314 GLY B C 1
ATOM 4929 O O . GLY B 1 314 ? 30.007 23.441 -36.363 1.00 101.37 314 GLY B O 1
ATOM 4930 N N . PHE B 1 315 ? 30.250 24.411 -38.379 1.00 103.02 315 PHE B N 1
ATOM 4931 C CA . PHE B 1 315 ? 31.282 23.482 -38.824 1.00 104.29 315 PHE B CA 1
ATOM 4932 C C . PHE B 1 315 ? 32.443 24.168 -39.549 1.00 105.09 315 PHE B C 1
ATOM 4933 O O . PHE B 1 315 ? 32.315 24.556 -40.709 1.00 105.75 315 PHE B O 1
ATOM 4941 N N . VAL B 1 316 ? 33.570 24.315 -38.857 1.00 106.35 316 VAL B N 1
ATOM 4942 C CA . VAL B 1 316 ? 34.776 24.903 -39.438 1.00 107.83 316 VAL B CA 1
ATOM 4943 C C . VAL B 1 316 ? 35.696 23.691 -39.580 1.00 109.07 316 VAL B C 1
ATOM 4944 O O . VAL B 1 316 ? 35.508 22.707 -38.867 1.00 109.64 316 VAL B O 1
ATOM 4948 N N . GLN B 1 317 ? 36.696 23.739 -40.457 1.00 110.68 317 GLN B N 1
ATOM 4949 C CA . GLN B 1 317 ? 37.497 22.532 -40.652 1.00 112.29 317 GLN B CA 1
ATOM 4950 C C . GLN B 1 317 ? 39.015 22.418 -40.485 1.00 112.98 317 GLN B C 1
ATOM 4951 O O . GLN B 1 317 ? 39.482 21.457 -39.873 1.00 112.96 317 GLN B O 1
ATOM 4957 N N . SER B 1 318 ? 39.796 23.349 -41.014 1.00 113.94 318 SER B N 1
ATOM 4958 C CA . SER B 1 318 ? 41.248 23.208 -40.896 1.00 115.13 318 SER B CA 1
ATOM 4959 C C . SER B 1 318 ? 41.936 24.527 -40.572 1.00 116.43 318 SER B C 1
ATOM 4960 O O . SER B 1 318 ? 42.209 24.848 -39.414 1.00 117.28 318 SER B O 1
ATOM 4963 N N . GLY B 1 319 ? 42.247 25.257 -41.633 1.00 117.48 319 GLY B N 1
ATOM 4964 C CA . GLY B 1 319 ? 42.860 26.566 -41.545 1.00 117.77 319 GLY B CA 1
ATOM 4965 C C . GLY B 1 319 ? 41.994 27.248 -42.575 1.00 117.92 319 GLY B C 1
ATOM 4966 O O . GLY B 1 319 ? 41.972 28.469 -42.738 1.00 117.99 319 GLY B O 1
ATOM 4967 N N . SER B 1 320 ? 41.264 26.380 -43.270 1.00 117.37 320 SER B N 1
ATOM 4968 C CA . SER B 1 320 ? 40.325 26.738 -44.316 1.00 116.65 320 SER B CA 1
ATOM 4969 C C . SER B 1 320 ? 39.031 27.204 -43.663 1.00 115.37 320 SER B C 1
ATOM 4970 O O . SER B 1 320 ? 38.833 27.021 -42.461 1.00 115.23 320 SER B O 1
ATOM 4973 N N . ALA B 1 321 ? 38.151 27.802 -44.456 1.00 113.64 321 ALA B N 1
ATOM 4974 C CA . ALA B 1 321 ? 36.887 28.296 -43.934 1.00 112.08 321 ALA B CA 1
ATOM 4975 C C . ALA B 1 321 ? 35.683 27.574 -44.529 1.00 111.19 321 ALA B C 1
ATOM 4976 O O . ALA B 1 321 ? 34.680 28.201 -44.865 1.00 111.32 321 ALA B O 1
ATOM 4978 N N . ALA B 1 322 ? 35.786 26.256 -44.666 1.00 109.84 322 ALA B N 1
ATOM 4979 C CA . ALA B 1 322 ? 34.678 25.471 -45.195 1.00 108.80 322 ALA B CA 1
ATOM 4980 C C . ALA B 1 322 ? 33.593 25.517 -44.124 1.00 108.11 322 ALA B C 1
ATOM 4981 O O . ALA B 1 322 ? 33.846 25.176 -42.968 1.00 107.96 322 ALA B O 1
ATOM 4983 N N . ASN B 1 323 ? 32.390 25.941 -44.499 1.00 107.31 323 ASN B N 1
ATOM 4984 C CA . ASN B 1 323 ? 31.299 26.048 -43.535 1.00 106.28 323 ASN B CA 1
ATOM 4985 C C . ASN B 1 323 ? 30.161 25.058 -43.755 1.00 105.60 323 ASN B C 1
ATOM 4986 O O . ASN B 1 323 ? 30.132 24.318 -44.737 1.00 105.69 323 ASN B O 1
ATOM 4991 N N . LEU B 1 324 ? 29.223 25.066 -42.814 1.00 104.74 324 LEU B N 1
ATOM 4992 C CA . LEU B 1 324 ? 28.034 24.223 -42.851 1.00 103.58 324 LEU B CA 1
ATOM 4993 C C . LEU B 1 324 ? 27.208 24.468 -41.597 1.00 102.69 324 LEU B C 1
ATOM 4994 O O . LEU B 1 324 ? 27.312 23.733 -40.614 1.00 102.18 324 LEU B O 1
ATOM 4999 N N . ASP B 1 325 ? 26.394 25.518 -41.635 1.00 101.78 325 ASP B N 1
ATOM 5000 C CA . ASP B 1 325 ? 25.544 25.860 -40.508 1.00 100.48 325 ASP B CA 1
ATOM 5001 C C . ASP B 1 325 ? 24.206 25.147 -40.594 1.00 99.96 325 ASP B C 1
ATOM 5002 O O . ASP B 1 325 ? 23.736 24.798 -41.677 1.00 100.00 325 ASP B O 1
ATOM 5007 N N . LEU B 1 326 ? 23.601 24.938 -39.432 1.00 99.47 326 LEU B N 1
ATOM 5008 C CA . LEU B 1 326 ? 22.316 24.269 -39.329 1.00 98.34 326 LEU B CA 1
ATOM 5009 C C . LEU B 1 326 ? 21.597 24.775 -38.091 1.00 98.22 326 LEU B C 1
ATOM 5010 O O . LEU B 1 326 ? 22.035 24.523 -36.970 1.00 98.78 326 LEU B O 1
ATOM 5015 N N . SER B 1 327 ? 20.501 25.498 -38.293 1.00 97.75 327 SER B N 1
ATOM 5016 C CA . SER B 1 327 ? 19.733 26.020 -37.171 1.00 96.52 327 SER B CA 1
ATOM 5017 C C . SER B 1 327 ? 18.630 25.052 -36.771 1.00 95.77 327 SER B C 1
ATOM 5018 O O . SER B 1 327 ? 17.883 24.557 -37.614 1.00 95.55 327 SER B O 1
ATOM 5021 N N . LEU B 1 328 ? 18.547 24.780 -35.474 1.00 94.84 328 LEU B N 1
ATOM 5022 C CA . LEU B 1 328 ? 17.539 23.879 -34.939 1.00 94.08 328 LEU B CA 1
ATOM 5023 C C . LEU B 1 328 ? 16.500 24.687 -34.173 1.00 93.30 328 LEU B C 1
ATOM 5024 O O . LEU B 1 328 ? 16.818 25.355 -33.187 1.00 94.01 328 LEU B O 1
ATOM 5029 N N . PRO B 1 329 ? 15.237 24.635 -34.620 1.00 92.75 329 PRO B N 1
ATOM 5030 C CA . PRO B 1 329 ? 14.139 25.364 -33.982 1.00 91.44 329 PRO B CA 1
ATOM 5031 C C . PRO B 1 329 ? 13.865 24.852 -32.574 1.00 90.08 329 PRO B C 1
ATOM 5032 O O . PRO B 1 329 ? 13.820 23.645 -32.344 1.00 89.94 329 PRO B O 1
ATOM 5036 N N . GLN B 1 330 ? 13.686 25.772 -31.634 1.00 89.14 330 GLN B N 1
ATOM 5037 C CA . GLN B 1 330 ? 13.412 25.390 -30.256 1.00 88.03 330 GLN B CA 1
ATOM 5038 C C . GLN B 1 330 ? 12.087 25.932 -29.740 1.00 86.05 330 GLN B C 1
ATOM 5039 O O . GLN B 1 330 ? 11.985 27.096 -29.352 1.00 85.38 330 GLN B O 1
ATOM 5045 N N . ASN B 1 331 ? 11.071 25.077 -29.742 1.00 83.95 331 ASN B N 1
ATOM 5046 C CA . ASN B 1 331 ? 9.755 25.452 -29.250 1.00 82.61 331 ASN B CA 1
ATOM 5047 C C . ASN B 1 331 ? 9.216 24.348 -28.360 1.00 80.84 331 ASN B C 1
ATOM 5048 O O . ASN B 1 331 ? 8.656 23.364 -28.844 1.00 80.91 331 ASN B O 1
ATOM 5053 N N . TYR B 1 332 ? 9.394 24.511 -27.055 1.00 78.98 332 TYR B N 1
ATOM 5054 C CA . TYR B 1 332 ? 8.918 23.521 -26.103 1.00 76.87 332 TYR B CA 1
ATOM 5055 C C . TYR B 1 332 ? 7.835 24.154 -25.244 1.00 74.81 332 TYR B C 1
ATOM 5056 O O . TYR B 1 332 ? 7.368 25.256 -25.529 1.00 73.80 332 TYR B O 1
ATOM 5065 N N . ARG B 1 333 ? 7.438 23.448 -24.194 1.00 73.62 333 ARG B N 1
ATOM 5066 C CA . ARG B 1 333 ? 6.416 23.938 -23.282 1.00 71.74 333 ARG B CA 1
ATOM 5067 C C . ARG B 1 333 ? 6.869 23.663 -21.852 1.00 68.47 333 ARG B C 1
ATOM 5068 O O . ARG B 1 333 ? 7.586 22.696 -21.595 1.00 68.13 333 ARG B O 1
ATOM 5076 N N . ASP B 1 334 ? 6.453 24.516 -20.924 1.00 65.17 334 ASP B N 1
ATOM 5077 C CA . ASP B 1 334 ? 6.831 24.347 -19.530 1.00 60.79 334 ASP B CA 1
ATOM 5078 C C . ASP B 1 334 ? 6.465 22.964 -19.018 1.00 59.20 334 ASP B C 1
ATOM 5079 O O . ASP B 1 334 ? 5.424 22.409 -19.371 1.00 58.27 334 ASP B O 1
ATOM 5084 N N . ILE B 1 335 ? 7.339 22.415 -18.184 1.00 56.39 335 ILE B N 1
ATOM 5085 C CA . ILE B 1 335 ? 7.120 21.106 -17.592 1.00 54.62 335 ILE B CA 1
ATOM 5086 C C . ILE B 1 335 ? 6.839 21.280 -16.105 1.00 53.64 335 ILE B C 1
ATOM 5087 O O . ILE B 1 335 ? 7.528 22.032 -15.417 1.00 54.73 335 ILE B O 1
ATOM 5092 N N . SER B 1 336 ? 5.811 20.598 -15.620 1.00 51.14 336 SER B N 1
ATOM 5093 C CA . SER B 1 336 ? 5.464 20.667 -14.211 1.00 49.44 336 SER B CA 1
ATOM 5094 C C . SER B 1 336 ? 5.663 19.310 -13.568 1.00 46.46 336 SER B C 1
ATOM 5095 O O . SER B 1 336 ? 5.269 18.281 -14.114 1.00 45.30 336 SER B O 1
ATOM 5098 N N . VAL B 1 337 ? 6.293 19.314 -12.405 1.00 42.44 337 VAL B N 1
ATOM 5099 C CA . VAL B 1 337 ? 6.524 18.090 -11.677 1.00 39.28 337 VAL B CA 1
ATOM 5100 C C . VAL B 1 337 ? 6.068 18.311 -10.250 1.00 38.48 337 VAL B C 1
ATOM 5101 O O . VAL B 1 337 ? 6.246 19.388 -9.685 1.00 37.97 337 VAL B O 1
ATOM 5105 N N . PHE B 1 338 ? 5.432 17.292 -9.692 1.00 38.73 338 PHE B N 1
ATOM 5106 C CA . PHE B 1 338 ? 4.955 17.338 -8.322 1.00 37.69 338 PHE B CA 1
ATOM 5107 C C . PHE B 1 338 ? 5.685 16.221 -7.599 1.00 35.93 338 PHE B C 1
ATOM 5108 O O . PHE B 1 338 ? 5.902 15.150 -8.162 1.00 34.62 338 PHE B O 1
ATOM 5116 N N . GLY B 1 339 ? 6.066 16.468 -6.354 1.00 34.18 339 GLY B N 1
ATOM 5117 C CA . GLY B 1 339 ? 6.774 15.450 -5.609 1.00 34.23 339 GLY B CA 1
ATOM 5118 C C . GLY B 1 339 ? 6.284 15.331 -4.186 1.00 34.81 339 GLY B C 1
ATOM 5119 O O . GLY B 1 339 ? 5.749 16.286 -3.617 1.00 34.92 339 GLY B O 1
ATOM 5120 N N . ILE B 1 340 ? 6.470 14.149 -3.611 1.00 32.23 340 ILE B N 1
ATOM 5121 C CA . ILE B 1 340 ? 6.048 13.903 -2.249 1.00 30.44 340 ILE B CA 1
ATOM 5122 C C . ILE B 1 340 ? 6.940 12.833 -1.641 1.00 29.53 340 ILE B C 1
ATOM 5123 O O . ILE B 1 340 ? 7.280 11.847 -2.294 1.00 30.27 340 ILE B O 1
ATOM 5128 N N . GLY B 1 341 ? 7.342 13.046 -0.396 1.00 27.60 341 GLY B N 1
ATOM 5129 C CA . GLY B 1 341 ? 8.192 12.084 0.271 1.00 26.42 341 GLY B CA 1
ATOM 5130 C C . GLY B 1 341 ? 7.968 12.110 1.766 1.00 26.55 341 GLY B C 1
ATOM 5131 O O . GLY B 1 341 ? 7.310 13.006 2.290 1.00 26.17 341 GLY B O 1
ATOM 5132 N N . ALA B 1 342 ? 8.514 11.117 2.455 1.00 27.50 342 ALA B N 1
ATOM 5133 C CA . ALA B 1 342 ? 8.386 11.032 3.898 1.00 29.68 342 ALA B CA 1
ATOM 5134 C C . ALA B 1 342 ? 9.716 10.588 4.482 1.00 32.14 342 ALA B C 1
ATOM 5135 O O . ALA B 1 342 ? 10.472 9.860 3.839 1.00 35.36 342 ALA B O 1
ATOM 5137 N N . GLU B 1 343 ? 10.011 11.050 5.690 1.00 33.86 343 GLU B N 1
ATOM 5138 C CA . GLU B 1 343 ? 11.233 10.655 6.372 1.00 35.37 343 GLU B CA 1
ATOM 5139 C C . GLU B 1 343 ? 10.801 10.057 7.694 1.00 35.19 343 GLU B C 1
ATOM 5140 O O . GLU B 1 343 ? 10.220 10.743 8.536 1.00 35.63 343 GLU B O 1
ATOM 5146 N N . TYR B 1 344 ? 11.079 8.773 7.871 1.00 34.62 344 TYR B N 1
ATOM 5147 C CA . TYR B 1 344 ? 10.696 8.086 9.087 1.00 33.42 344 TYR B CA 1
ATOM 5148 C C . TYR B 1 344 ? 11.884 7.780 9.985 1.00 32.92 344 TYR B C 1
ATOM 5149 O O . TYR B 1 344 ? 12.719 6.945 9.652 1.00 32.80 344 TYR B O 1
ATOM 5158 N N . ARG B 1 345 ? 11.957 8.458 11.125 1.00 34.67 345 ARG B N 1
ATOM 5159 C CA . ARG B 1 345 ? 13.040 8.221 12.070 1.00 37.88 345 ARG B CA 1
ATOM 5160 C C . ARG B 1 345 ? 12.709 6.955 12.844 1.00 38.82 345 ARG B C 1
ATOM 5161 O O . ARG B 1 345 ? 12.111 7.019 13.916 1.00 42.33 345 ARG B O 1
ATOM 5169 N N . TYR B 1 346 ? 13.087 5.806 12.291 1.00 38.73 346 TYR B N 1
ATOM 5170 C CA . TYR B 1 346 ? 12.818 4.519 12.928 1.00 38.14 346 TYR B CA 1
ATOM 5171 C C . TYR B 1 346 ? 13.350 4.499 14.357 1.00 38.29 346 TYR B C 1
ATOM 5172 O O . TYR B 1 346 ? 12.696 3.990 15.266 1.00 40.20 346 TYR B O 1
ATOM 5181 N N . ASN B 1 347 ? 14.547 5.043 14.544 1.00 36.84 347 ASN B N 1
ATOM 5182 C CA . ASN B 1 347 ? 15.157 5.125 15.863 1.00 36.62 347 ASN B CA 1
ATOM 5183 C C . ASN B 1 347 ? 16.413 5.991 15.795 1.00 36.59 347 ASN B C 1
ATOM 5184 O O . ASN B 1 347 ? 16.731 6.537 14.741 1.00 39.03 347 ASN B O 1
ATOM 5189 N N . ALA B 1 348 ? 17.120 6.119 16.912 1.00 35.37 348 ALA B N 1
ATOM 5190 C CA . ALA B 1 348 ? 18.320 6.950 16.978 1.00 34.12 348 ALA B CA 1
ATOM 5191 C C . ALA B 1 348 ? 19.334 6.839 15.834 1.00 34.33 348 ALA B C 1
ATOM 5192 O O . ALA B 1 348 ? 20.010 7.817 15.523 1.00 33.15 348 ALA B O 1
ATOM 5194 N N . LYS B 1 349 ? 19.461 5.678 15.199 1.00 35.63 349 LYS B N 1
ATOM 5195 C CA . LYS B 1 349 ? 20.443 5.571 14.121 1.00 35.26 349 LYS B CA 1
ATOM 5196 C C . LYS B 1 349 ? 19.991 5.072 12.748 1.00 33.65 349 LYS B C 1
ATOM 5197 O O . LYS B 1 349 ? 20.806 4.984 11.827 1.00 32.57 349 LYS B O 1
ATOM 5203 N N . TRP B 1 350 ? 18.712 4.744 12.602 1.00 31.92 350 TRP B N 1
ATOM 5204 C CA . TRP B 1 350 ? 18.199 4.298 11.307 1.00 31.17 350 TRP B CA 1
ATOM 5205 C C . TRP B 1 350 ? 17.056 5.204 10.880 1.00 32.01 350 TRP B C 1
ATOM 5206 O O . TRP B 1 350 ? 16.093 5.396 11.623 1.00 34.08 350 TRP B O 1
ATOM 5217 N N . THR B 1 351 ? 17.168 5.770 9.685 1.00 29.76 351 THR B N 1
ATOM 5218 C CA . THR B 1 351 ? 16.124 6.632 9.157 1.00 28.55 351 THR B CA 1
ATOM 5219 C C . THR B 1 351 ? 15.696 6.078 7.812 1.00 28.55 351 THR B C 1
ATOM 5220 O O . THR B 1 351 ? 16.535 5.751 6.975 1.00 29.87 351 THR B O 1
ATOM 5224 N N . PHE B 1 352 ? 14.391 5.957 7.605 1.00 26.28 352 PHE B N 1
ATOM 5225 C CA . PHE B 1 352 ? 13.907 5.442 6.342 1.00 27.34 352 PHE B CA 1
ATOM 5226 C C . PHE B 1 352 ? 13.140 6.502 5.589 1.00 28.65 352 PHE B C 1
ATOM 5227 O O . PHE B 1 352 ? 12.367 7.262 6.173 1.00 29.42 352 PHE B O 1
ATOM 5235 N N . ARG B 1 353 ? 13.378 6.562 4.284 1.00 28.13 353 ARG B N 1
ATOM 5236 C CA . ARG B 1 353 ? 12.712 7.541 3.450 1.00 26.03 353 ARG B CA 1
ATOM 5237 C C . ARG B 1 353 ? 12.116 6.893 2.226 1.00 26.13 353 ARG B C 1
ATOM 5238 O O . ARG B 1 353 ? 12.660 5.934 1.676 1.00 23.17 353 ARG B O 1
ATOM 5246 N N . GLY B 1 354 ? 10.978 7.432 1.817 1.00 26.68 354 GLY B N 1
ATOM 5247 C CA . GLY B 1 354 ? 10.277 6.933 0.658 1.00 26.05 354 GLY B CA 1
ATOM 5248 C C . GLY B 1 354 ? 9.493 8.093 0.096 1.00 27.75 354 GLY B C 1
ATOM 5249 O O . GLY B 1 354 ? 9.158 9.034 0.819 1.00 25.69 354 GLY B O 1
ATOM 5250 N N . GLY B 1 355 ? 9.213 8.034 -1.198 1.00 28.51 355 GLY B N 1
ATOM 5251 C CA . GLY B 1 355 ? 8.468 9.099 -1.827 1.00 33.33 355 GLY B CA 1
ATOM 5252 C C . GLY B 1 355 ? 8.031 8.690 -3.211 1.00 36.75 355 GLY B C 1
ATOM 5253 O O . GLY B 1 355 ? 8.270 7.559 -3.641 1.00 36.54 355 GLY B O 1
ATOM 5254 N N . PHE B 1 356 ? 7.388 9.623 -3.902 1.00 38.71 356 PHE B N 1
ATOM 5255 C CA . PHE B 1 356 ? 6.888 9.414 -5.252 1.00 42.16 356 PHE B CA 1
ATOM 5256 C C . PHE B 1 356 ? 7.148 10.719 -5.994 1.00 42.44 356 PHE B C 1
ATOM 5257 O O . PHE B 1 356 ? 7.031 11.801 -5.419 1.00 42.90 356 PHE B O 1
ATOM 5265 N N . HIS B 1 357 ? 7.499 10.612 -7.267 1.00 44.37 357 HIS B N 1
ATOM 5266 C CA . HIS B 1 357 ? 7.812 11.777 -8.085 1.00 47.28 357 HIS B CA 1
ATOM 5267 C C . HIS B 1 357 ? 7.033 11.719 -9.407 1.00 48.24 357 HIS B C 1
ATOM 5268 O O . HIS B 1 357 ? 7.100 10.732 -10.135 1.00 49.60 357 HIS B O 1
ATOM 5275 N N . TYR B 1 358 ? 6.284 12.779 -9.704 1.00 50.24 358 TYR B N 1
ATOM 5276 C CA . TYR B 1 358 ? 5.450 12.827 -10.908 1.00 54.03 358 TYR B CA 1
ATOM 5277 C C . TYR B 1 358 ? 5.717 14.041 -11.804 1.00 56.65 358 TYR B C 1
ATOM 5278 O O . TYR B 1 358 ? 5.609 15.184 -11.361 1.00 55.60 358 TYR B O 1
ATOM 5287 N N . ALA B 1 359 ? 6.041 13.790 -13.071 1.00 61.05 359 ALA B N 1
ATOM 5288 C CA . ALA B 1 359 ? 6.318 14.868 -14.017 1.00 66.64 359 ALA B CA 1
ATOM 5289 C C . ALA B 1 359 ? 5.566 14.702 -15.336 1.00 71.01 359 ALA B C 1
ATOM 5290 O O . ALA B 1 359 ? 5.477 13.601 -15.874 1.00 71.53 359 ALA B O 1
ATOM 5292 N N . GLN B 1 360 ? 5.030 15.806 -15.851 1.00 77.06 360 GLN B N 1
ATOM 5293 C CA . GLN B 1 360 ? 4.287 15.798 -17.109 1.00 83.12 360 GLN B CA 1
ATOM 5294 C C . GLN B 1 360 ? 3.999 17.208 -17.619 1.00 86.21 360 GLN B C 1
ATOM 5295 O O . GLN B 1 360 ? 4.667 18.169 -17.237 1.00 86.82 360 GLN B O 1
ATOM 5301 N N . GLU B 1 361 ? 3.002 17.312 -18.493 1.00 89.95 361 GLU B N 1
ATOM 5302 C CA . GLU B 1 361 ? 2.582 18.585 -19.072 1.00 93.10 361 GLU B CA 1
ATOM 5303 C C . GLU B 1 361 ? 3.619 19.163 -20.027 1.00 93.32 361 GLU B C 1
ATOM 5304 O O . GLU B 1 361 ? 3.552 20.338 -20.392 1.00 93.93 361 GLU B O 1
ATOM 5310 N N . THR B 1 377 ? 8.612 10.325 -16.159 1.00 46.42 377 THR B N 1
ATOM 5311 C CA . THR B 1 377 ? 7.417 11.067 -15.769 1.00 47.11 377 THR B CA 1
ATOM 5312 C C . THR B 1 377 ? 6.817 10.518 -14.471 1.00 46.86 377 THR B C 1
ATOM 5313 O O . THR B 1 377 ? 5.843 11.059 -13.943 1.00 46.78 377 THR B O 1
ATOM 5317 N N . THR B 1 378 ? 7.405 9.440 -13.965 1.00 45.25 378 THR B N 1
ATOM 5318 C CA . THR B 1 378 ? 6.944 8.821 -12.730 1.00 44.93 378 THR B CA 1
ATOM 5319 C C . THR B 1 378 ? 8.013 7.890 -12.181 1.00 43.35 378 THR B C 1
ATOM 5320 O O . THR B 1 378 ? 8.568 7.066 -12.909 1.00 42.59 378 THR B O 1
ATOM 5324 N N . SER B 1 379 ? 8.302 8.019 -10.894 1.00 39.26 379 SER B N 1
ATOM 5325 C CA . SER B 1 379 ? 9.306 7.170 -10.296 1.00 39.14 379 SER B CA 1
ATOM 5326 C C . SER B 1 379 ? 9.115 6.960 -8.809 1.00 37.80 379 SER B C 1
ATOM 5327 O O . SER B 1 379 ? 8.751 7.882 -8.078 1.00 38.02 379 SER B O 1
ATOM 5330 N N . LEU B 1 380 ? 9.340 5.724 -8.373 1.00 35.90 380 LEU B N 1
ATOM 5331 C CA . LEU B 1 380 ? 9.233 5.400 -6.966 1.00 33.10 380 LEU B CA 1
ATOM 5332 C C . LEU B 1 380 ? 10.562 5.802 -6.380 1.00 31.88 380 LEU B C 1
ATOM 5333 O O . LEU B 1 380 ? 11.597 5.745 -7.048 1.00 30.13 380 LEU B O 1
ATOM 5338 N N . THR B 1 381 ? 10.528 6.192 -5.119 1.00 29.86 381 THR B N 1
ATOM 5339 C CA . THR B 1 381 ? 11.711 6.679 -4.458 1.00 26.09 381 THR B CA 1
ATOM 5340 C C . THR B 1 381 ? 11.888 6.042 -3.093 1.00 26.32 381 THR B C 1
ATOM 5341 O O . THR B 1 381 ? 10.914 5.757 -2.402 1.00 28.30 381 THR B O 1
ATOM 5345 N N . GLY B 1 382 ? 13.139 5.811 -2.710 1.00 27.05 382 GLY B N 1
ATOM 5346 C CA . GLY B 1 382 ? 13.412 5.204 -1.420 1.00 24.55 382 GLY B CA 1
ATOM 5347 C C . GLY B 1 382 ? 14.836 5.461 -0.966 1.00 25.82 382 GLY B C 1
ATOM 5348 O O . GLY B 1 382 ? 15.722 5.723 -1.784 1.00 25.47 382 GLY B O 1
ATOM 5349 N N . GLY B 1 383 ? 15.057 5.391 0.343 1.00 24.18 383 GLY B N 1
ATOM 5350 C CA . GLY B 1 383 ? 16.385 5.616 0.874 1.00 22.15 383 GLY B CA 1
ATOM 5351 C C . GLY B 1 383 ? 16.493 5.226 2.331 1.00 25.61 383 GLY B C 1
ATOM 5352 O O . GLY B 1 383 ? 15.495 5.176 3.055 1.00 25.40 383 GLY B O 1
ATOM 5353 N N . VAL B 1 384 ? 17.716 4.941 2.761 1.00 27.50 384 VAL B N 1
ATOM 5354 C CA . VAL B 1 384 ? 17.976 4.569 4.145 1.00 26.51 384 VAL B CA 1
ATOM 5355 C C . VAL B 1 384 ? 19.265 5.222 4.622 1.00 26.55 384 VAL B C 1
ATOM 5356 O O . VAL B 1 384 ? 20.264 5.243 3.907 1.00 24.97 384 VAL B O 1
ATOM 5360 N N . SER B 1 385 ? 19.223 5.771 5.830 1.00 29.92 385 SER B N 1
ATOM 5361 C CA . SER B 1 385 ? 20.385 6.415 6.429 1.00 32.85 385 SER B CA 1
ATOM 5362 C C . SER B 1 385 ? 20.754 5.674 7.697 1.00 32.86 385 SER B C 1
ATOM 5363 O O . SER B 1 385 ? 19.882 5.273 8.468 1.00 34.22 385 SER B O 1
ATOM 5366 N N . TYR B 1 386 ? 22.047 5.481 7.908 1.00 35.11 386 TYR B N 1
ATOM 5367 C CA . TYR B 1 386 ? 22.511 4.818 9.113 1.00 37.07 386 TYR B CA 1
ATOM 5368 C C . TYR B 1 386 ? 23.503 5.734 9.803 1.00 38.01 386 TYR B C 1
ATOM 5369 O O . TYR B 1 386 ? 24.513 6.124 9.215 1.00 37.52 386 TYR B O 1
ATOM 5378 N N . ALA B 1 387 ? 23.214 6.087 11.048 1.00 39.75 387 ALA B N 1
ATOM 5379 C CA . ALA B 1 387 ? 24.108 6.957 11.797 1.00 42.08 387 ALA B CA 1
ATOM 5380 C C . ALA B 1 387 ? 25.187 6.133 12.482 1.00 43.60 387 ALA B C 1
ATOM 5381 O O . ALA B 1 387 ? 24.926 5.483 13.492 1.00 46.04 387 ALA B O 1
ATOM 5383 N N . ILE B 1 388 ? 26.393 6.150 11.920 1.00 46.02 388 ILE B N 1
ATOM 5384 C CA . ILE B 1 388 ? 27.524 5.423 12.494 1.00 50.15 388 ILE B CA 1
ATOM 5385 C C . ILE B 1 388 ? 27.937 6.182 13.754 1.00 52.20 388 ILE B C 1
ATOM 5386 O O . ILE B 1 388 ? 29.121 6.323 14.058 1.00 54.04 388 ILE B O 1
ATOM 5391 N N . GLY B 1 389 ? 26.942 6.664 14.487 1.00 52.86 389 GLY B N 1
ATOM 5392 C CA . GLY B 1 389 ? 27.201 7.440 15.679 1.00 52.68 389 GLY B CA 1
ATOM 5393 C C . GLY B 1 389 ? 26.967 8.874 15.263 1.00 52.92 389 GLY B C 1
ATOM 5394 O O . GLY B 1 389 ? 26.915 9.164 14.070 1.00 53.18 389 GLY B O 1
ATOM 5395 N N . LYS B 1 390 ? 26.810 9.776 16.222 1.00 54.53 390 LYS B N 1
ATOM 5396 C CA . LYS B 1 390 ? 26.587 11.173 15.881 1.00 55.85 390 LYS B CA 1
ATOM 5397 C C . LYS B 1 390 ? 27.738 11.702 15.027 1.00 56.31 390 LYS B C 1
ATOM 5398 O O . LYS B 1 390 ? 28.828 11.120 15.000 1.00 57.65 390 LYS B O 1
ATOM 5404 N N . ASN B 1 391 ? 27.482 12.791 14.312 1.00 54.06 391 ASN B N 1
ATOM 5405 C CA . ASN B 1 391 ? 28.494 13.417 13.467 1.00 53.01 391 ASN B CA 1
ATOM 5406 C C . ASN B 1 391 ? 28.954 12.565 12.278 1.00 51.39 391 ASN B C 1
ATOM 5407 O O . ASN B 1 391 ? 29.766 13.014 11.474 1.00 51.38 391 ASN B O 1
ATOM 5412 N N . ASP B 1 392 ? 28.448 11.341 12.168 1.00 49.06 392 ASP B N 1
ATOM 5413 C CA . ASP B 1 392 ? 28.815 10.460 11.060 1.00 47.78 392 ASP B CA 1
ATOM 5414 C C . ASP B 1 392 ? 27.578 9.726 10.553 1.00 46.13 392 ASP B C 1
ATOM 5415 O O . ASP B 1 392 ? 26.871 9.082 11.325 1.00 45.11 392 ASP B O 1
ATOM 5420 N N . VAL B 1 393 ? 27.321 9.823 9.251 1.00 43.99 393 VAL B N 1
ATOM 5421 C CA . VAL B 1 393 ? 26.140 9.202 8.665 1.00 42.70 393 VAL B CA 1
ATOM 5422 C C . VAL B 1 393 ? 26.305 8.769 7.207 1.00 41.56 393 VAL B C 1
ATOM 5423 O O . VAL B 1 393 ? 26.723 9.565 6.372 1.00 40.27 393 VAL B O 1
ATOM 5427 N N . ILE B 1 394 ? 25.989 7.508 6.906 1.00 41.37 394 ILE B N 1
ATOM 5428 C CA . ILE B 1 394 ? 26.039 7.026 5.522 1.00 40.96 394 ILE B CA 1
ATOM 5429 C C . ILE B 1 394 ? 24.599 7.013 5.048 1.00 39.46 394 ILE B C 1
ATOM 5430 O O . ILE B 1 394 ? 23.706 6.579 5.776 1.00 35.54 394 ILE B O 1
ATOM 5435 N N . ASP B 1 395 ? 24.370 7.485 3.832 1.00 40.08 395 ASP B N 1
ATOM 5436 C CA . ASP B 1 395 ? 23.021 7.515 3.306 1.00 41.49 395 ASP B CA 1
ATOM 5437 C C . ASP B 1 395 ? 22.979 6.948 1.898 1.00 40.58 395 ASP B C 1
ATOM 5438 O O . ASP B 1 395 ? 23.833 7.253 1.065 1.00 42.14 395 ASP B O 1
ATOM 5443 N N . PHE B 1 396 ? 21.979 6.114 1.643 1.00 38.31 396 PHE B N 1
ATOM 5444 C CA . PHE B 1 396 ? 21.803 5.501 0.337 1.00 37.06 396 PHE B CA 1
ATOM 5445 C C . PHE B 1 396 ? 20.370 5.742 -0.122 1.00 36.51 396 PHE B C 1
ATOM 5446 O O . PHE B 1 396 ? 19.418 5.479 0.618 1.00 37.41 396 PHE B O 1
ATOM 5454 N N . ALA B 1 397 ? 20.220 6.257 -1.338 1.00 32.20 397 ALA B N 1
ATOM 5455 C CA . ALA B 1 397 ? 18.902 6.533 -1.883 1.00 29.55 397 ALA B CA 1
ATOM 5456 C C . ALA B 1 397 ? 18.814 6.047 -3.319 1.00 31.11 397 ALA B C 1
ATOM 5457 O O . ALA B 1 397 ? 19.819 5.928 -4.020 1.00 29.36 397 ALA B O 1
ATOM 5459 N N . LEU B 1 398 ? 17.598 5.786 -3.767 1.00 33.43 398 LEU B N 1
ATOM 5460 C CA . LEU B 1 398 ? 17.417 5.275 -5.107 1.00 35.86 398 LEU B CA 1
ATOM 5461 C C . LEU B 1 398 ? 16.067 5.668 -5.694 1.00 36.92 398 LEU B C 1
ATOM 5462 O O . LEU B 1 398 ? 15.041 5.656 -5.005 1.00 37.05 398 LEU B O 1
ATOM 5467 N N . SER B 1 399 ? 16.077 6.026 -6.972 1.00 35.16 399 SER B N 1
ATOM 5468 C CA . SER B 1 399 ? 14.853 6.399 -7.655 1.00 35.06 399 SER B CA 1
ATOM 5469 C C . SER B 1 399 ? 14.603 5.472 -8.834 1.00 34.91 399 SER B C 1
ATOM 5470 O O . SER B 1 399 ? 15.464 5.294 -9.691 1.00 36.74 399 SER B O 1
ATOM 5473 N N . VAL B 1 400 ? 13.420 4.877 -8.874 1.00 36.04 400 VAL B N 1
ATOM 5474 C CA . VAL B 1 400 ? 13.078 3.966 -9.955 1.00 37.66 400 VAL B CA 1
ATOM 5475 C C . VAL B 1 400 ? 11.949 4.535 -10.797 1.00 40.79 400 VAL B C 1
ATOM 5476 O O . VAL B 1 400 ? 10.854 4.778 -10.295 1.00 40.11 400 VAL B O 1
ATOM 5480 N N . ALA B 1 401 ? 12.213 4.737 -12.080 1.00 44.62 401 ALA B N 1
ATOM 5481 C CA . ALA B 1 401 ? 11.198 5.261 -12.977 1.00 49.73 401 ALA B CA 1
ATOM 5482 C C . ALA B 1 401 ? 10.238 4.146 -13.383 1.00 53.52 401 ALA B C 1
ATOM 5483 O O . ALA B 1 401 ? 10.608 2.972 -13.409 1.00 53.45 401 ALA B O 1
ATOM 5485 N N . LEU B 1 402 ? 8.998 4.514 -13.679 1.00 59.06 402 LEU B N 1
ATOM 5486 C CA . LEU B 1 402 ? 8.011 3.540 -14.123 1.00 65.13 402 LEU B CA 1
ATOM 5487 C C . LEU B 1 402 ? 8.205 3.427 -15.632 1.00 69.17 402 LEU B C 1
ATOM 5488 O O . LEU B 1 402 ? 8.770 4.327 -16.256 1.00 68.50 402 LEU B O 1
ATOM 5493 N N . ARG B 1 403 ? 7.747 2.327 -16.219 1.00 75.01 403 ARG B N 1
ATOM 5494 C CA . ARG B 1 403 ? 7.909 2.110 -17.654 1.00 80.76 403 ARG B CA 1
ATOM 5495 C C . ARG B 1 403 ? 7.031 2.956 -18.573 1.00 83.87 403 ARG B C 1
ATOM 5496 O O . ARG B 1 403 ? 5.817 3.038 -18.393 1.00 83.77 403 ARG B O 1
ATOM 5504 N N . LYS B 1 404 ? 7.664 3.577 -19.565 1.00 88.95 404 LYS B N 1
ATOM 5505 C CA . LYS B 1 404 ? 6.963 4.402 -20.549 1.00 94.25 404 LYS B CA 1
ATOM 5506 C C . LYS B 1 404 ? 7.126 3.775 -21.929 1.00 97.11 404 LYS B C 1
ATOM 5507 O O . LYS B 1 404 ? 8.211 3.306 -22.278 1.00 97.98 404 LYS B O 1
ATOM 5513 N N . THR B 1 405 ? 6.056 3.774 -22.717 1.00 99.33 405 THR B N 1
ATOM 5514 C CA . THR B 1 405 ? 6.118 3.202 -24.056 1.00 101.59 405 THR B CA 1
ATOM 5515 C C . THR B 1 405 ? 5.320 4.032 -25.052 1.00 102.49 405 THR B C 1
ATOM 5516 O O . THR B 1 405 ? 5.723 4.187 -26.204 1.00 104.10 405 THR B O 1
ATOM 5520 N N . SER B 1 419 ? 8.877 0.812 -31.212 1.00 82.56 419 SER B N 1
ATOM 5521 C CA . SER B 1 419 ? 8.577 1.842 -30.225 1.00 82.04 419 SER B CA 1
ATOM 5522 C C . SER B 1 419 ? 9.794 2.183 -29.378 1.00 81.34 419 SER B C 1
ATOM 5523 O O . SER B 1 419 ? 10.913 1.760 -29.674 1.00 81.19 419 SER B O 1
ATOM 5526 N N . VAL B 1 420 ? 9.560 2.952 -28.320 1.00 80.37 420 VAL B N 1
ATOM 5527 C CA . VAL B 1 420 ? 10.617 3.366 -27.408 1.00 78.53 420 VAL B CA 1
ATOM 5528 C C . VAL B 1 420 ? 10.168 3.160 -25.965 1.00 77.22 420 VAL B C 1
ATOM 5529 O O . VAL B 1 420 ? 9.227 3.806 -25.502 1.00 76.54 420 VAL B O 1
ATOM 5533 N N . THR B 1 421 ? 10.836 2.253 -25.261 1.00 75.56 421 THR B N 1
ATOM 5534 C CA . THR B 1 421 ? 10.510 1.981 -23.865 1.00 74.28 421 THR B CA 1
ATOM 5535 C C . THR B 1 421 ? 11.803 2.019 -23.066 1.00 72.48 421 THR B C 1
ATOM 5536 O O . THR B 1 421 ? 12.802 1.421 -23.467 1.00 72.70 421 THR B O 1
ATOM 5540 N N . HIS B 1 422 ? 11.793 2.722 -21.939 1.00 70.01 422 HIS B N 1
ATOM 5541 C CA . HIS B 1 422 ? 13.002 2.819 -21.138 1.00 67.80 422 HIS B CA 1
ATOM 5542 C C . HIS B 1 422 ? 12.802 2.620 -19.641 1.00 64.01 422 HIS B C 1
ATOM 5543 O O . HIS B 1 422 ? 11.762 2.963 -19.077 1.00 63.02 422 HIS B O 1
ATOM 5550 N N . SER B 1 423 ? 13.822 2.041 -19.017 1.00 60.88 423 SER B N 1
ATOM 5551 C CA . SER B 1 423 ? 13.849 1.797 -17.584 1.00 57.09 423 SER B CA 1
ATOM 5552 C C . SER B 1 423 ? 14.874 2.799 -17.078 1.00 55.64 423 SER B C 1
ATOM 5553 O O . SER B 1 423 ? 15.724 3.257 -17.843 1.00 56.82 423 SER B O 1
ATOM 5556 N N . GLN B 1 42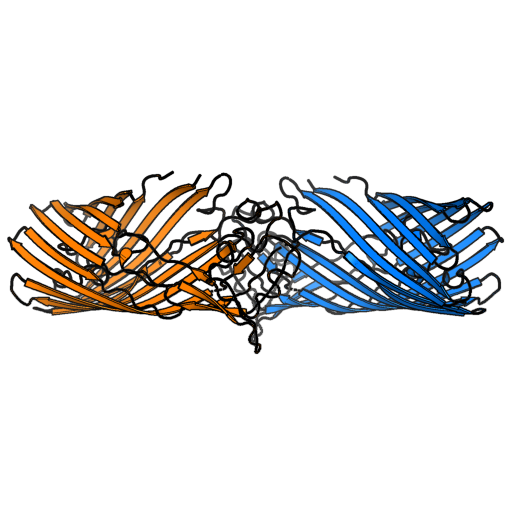4 ? 14.811 3.137 -15.799 1.00 52.90 424 GLN B N 1
ATOM 5557 C CA . GLN B 1 424 ? 15.735 4.118 -15.252 1.00 50.23 424 GLN B CA 1
ATOM 5558 C C . GLN B 1 424 ? 15.892 3.951 -13.750 1.00 46.93 424 GLN B C 1
ATOM 5559 O O . GLN B 1 424 ? 14.910 3.784 -13.030 1.00 43.87 424 GLN B O 1
ATOM 5565 N N . VAL B 1 425 ? 17.136 3.985 -13.285 1.00 45.32 425 VAL B N 1
ATOM 5566 C CA . VAL B 1 425 ? 17.422 3.865 -11.861 1.00 45.26 425 VAL B CA 1
ATOM 5567 C C . VAL B 1 425 ? 18.493 4.869 -11.454 1.00 44.45 425 VAL B C 1
ATOM 5568 O O . VAL B 1 425 ? 19.589 4.892 -12.013 1.00 43.68 425 VAL B O 1
ATOM 5572 N N . ASN B 1 426 ? 18.156 5.702 -10.477 1.00 44.17 426 ASN B N 1
ATOM 5573 C CA . ASN B 1 426 ? 19.065 6.721 -9.974 1.00 44.44 426 ASN B CA 1
ATOM 5574 C C . ASN B 1 426 ? 19.497 6.418 -8.542 1.00 44.01 426 ASN B C 1
ATOM 5575 O O . ASN B 1 426 ? 18.764 6.688 -7.588 1.00 45.21 426 ASN B O 1
ATOM 5580 N N . ALA B 1 427 ? 20.690 5.851 -8.399 1.00 39.83 427 ALA B N 1
ATOM 5581 C CA . ALA B 1 427 ? 21.219 5.516 -7.088 1.00 36.23 427 ALA B CA 1
ATOM 5582 C C . ALA B 1 427 ? 22.161 6.617 -6.619 1.00 34.87 427 ALA B C 1
ATOM 5583 O O . ALA B 1 427 ? 22.823 7.272 -7.427 1.00 31.94 427 ALA B O 1
ATOM 5585 N N . VAL B 1 428 ? 22.208 6.822 -5.307 1.00 34.02 428 VAL B N 1
ATOM 5586 C CA . VAL B 1 428 ? 23.059 7.844 -4.717 1.00 36.19 428 VAL B CA 1
ATOM 5587 C C . VAL B 1 428 ? 23.508 7.395 -3.339 1.00 37.64 428 VAL B C 1
ATOM 5588 O O . VAL B 1 428 ? 22.698 6.938 -2.535 1.00 37.27 428 VAL B O 1
ATOM 5592 N N . ILE B 1 429 ? 24.800 7.524 -3.065 1.00 39.54 429 ILE B N 1
ATOM 5593 C CA . ILE B 1 429 ? 25.318 7.151 -1.759 1.00 40.35 429 ILE B CA 1
ATOM 5594 C C . ILE B 1 429 ? 26.212 8.278 -1.276 1.00 40.40 429 ILE B C 1
ATOM 5595 O O . ILE B 1 429 ? 27.069 8.762 -2.012 1.00 41.52 429 ILE B O 1
ATOM 5600 N N . ALA B 1 430 ? 25.992 8.715 -0.044 1.00 40.99 430 ALA B N 1
ATOM 5601 C CA . ALA B 1 430 ? 26.782 9.801 0.506 1.00 41.71 430 ALA B CA 1
ATOM 5602 C C . ALA B 1 430 ? 27.229 9.546 1.935 1.00 43.37 430 ALA B C 1
ATOM 5603 O O . ALA B 1 430 ? 26.553 8.866 2.711 1.00 42.25 430 ALA B O 1
ATOM 5605 N N . TYR B 1 431 ? 28.387 10.104 2.263 1.00 45.61 431 TYR B N 1
ATOM 5606 C CA . TYR B 1 431 ? 28.970 9.994 3.588 1.00 47.11 431 TYR B CA 1
ATOM 5607 C C . TYR B 1 431 ? 29.092 11.424 4.094 1.00 45.46 431 TYR B C 1
ATOM 5608 O O . TYR B 1 431 ? 29.616 12.284 3.390 1.00 45.10 431 TYR B O 1
ATOM 5617 N N . GLN B 1 432 ? 28.598 11.689 5.300 1.00 45.99 432 GLN B N 1
ATOM 5618 C CA . GLN B 1 432 ? 28.675 13.038 5.849 1.00 47.06 432 GLN B CA 1
ATOM 5619 C C . GLN B 1 432 ? 29.095 13.065 7.310 1.00 46.41 432 GLN B C 1
ATOM 5620 O O . GLN B 1 432 ? 28.549 12.339 8.140 1.00 43.39 432 GLN B O 1
ATOM 5626 N N . LYS B 1 433 ? 30.065 13.919 7.616 1.00 47.80 433 LYS B N 1
ATOM 5627 C CA . LYS B 1 433 ? 30.553 14.070 8.976 1.00 51.37 433 LYS B CA 1
ATOM 5628 C C . LYS B 1 433 ? 30.565 15.552 9.324 1.00 52.66 433 LYS B C 1
ATOM 5629 O O . LYS B 1 433 ? 30.976 16.380 8.510 1.00 53.21 433 LYS B O 1
ATOM 5635 N N . ARG B 1 434 ? 30.096 15.889 10.522 1.00 53.18 434 ARG B N 1
ATOM 5636 C CA . ARG B 1 434 ? 30.088 17.281 10.959 1.00 53.97 434 ARG B CA 1
ATOM 5637 C C . ARG B 1 434 ? 31.093 17.448 12.087 1.00 51.90 434 ARG B C 1
ATOM 5638 O O . ARG B 1 434 ? 31.382 16.499 12.812 1.00 50.90 434 ARG B O 1
ATOM 5646 N N . PHE B 1 435 ? 31.639 18.651 12.217 1.00 53.10 435 PHE B N 1
ATOM 5647 C CA . PHE B 1 435 ? 32.606 18.949 13.269 1.00 53.13 435 PHE B CA 1
ATOM 5648 C C . PHE B 1 435 ? 32.123 20.138 14.088 1.00 55.01 435 PHE B C 1
ATOM 5649 O O . PHE B 1 435 ? 31.771 21.177 13.531 1.00 53.81 435 PHE B O 1
ATOM 5657 N N . HIS B 1 436 ? 32.107 19.983 15.408 1.00 58.32 436 HIS B N 1
ATOM 5658 C CA . HIS B 1 436 ? 31.690 21.060 16.299 1.00 62.51 436 HIS B CA 1
ATOM 5659 C C . HIS B 1 436 ? 32.039 20.746 17.752 1.00 63.86 436 HIS B C 1
ATOM 5660 O O . HIS B 1 436 ? 31.778 21.606 18.620 1.00 66.01 436 HIS B O 1
#

B-factor: mean 63.52, std 28.53, range [13.99, 142.02]

Radius of gyration: 35.5 Å; Cα contacts (8 Å, |Δi|>4): 2544; chains: 2; bounding box: 66×66×101 Å

Organism: Ralstonia pickettii (NCBI:txid329)

InterPro domains:
  IPR005017 Outer membrane protein transport protein (OMPP1/FadL/TodX) [PF03349] (34-434)
  IPR005017 Outer membrane protein transport protein (OMPP1/FadL/TodX) [PTHR35093] (5-446)